Protein AF-A0A2T4H1S3-F1 (afdb_monomer)

Mean predicted aligned error: 20.04 Å

Sequence (938 aa):
MVAENYDAVLKGKYPGKAHAKRVVDLIRKDVPDANGIIYLESQLTRMMEDSDEPEAFRQRRYFYYLTGCNLPDCHYIYDIQSSKSILFIPPINPDDVIWSGLPVSIDEALSQYEVDEVKLTTELNATLAHLGAENPKSSAFAIANQVSDHVSFIEFGNKNFDVLKNAIEVSRVVKDEYEIAMLRKANYISGIGHRAVFAKAKAAKNEQELEAAFYERCVAHGCKKMSYDPIAAAGRAAATLHYVGNDAPTEGKLNLLMDAGCEYNNYAADITRTFPLSGKFTKESRHIYETVLKMQKACIDVLKEGVLWDDVHVLAHQIAIDGLLEAGILKGDKDEILKARTSAAFLPHGLGHYLGMDTHDTGGNPNFADKDKLFRYLRVRGKLPAGSVVTVEPGIYFCKFIIDPYLEDPAHSKFINKDVLDKYWDVGGVRIEDNILVTETGHENLTDVPRELDEMEALQSGFLDPRGTHQVDFVVDDLPTPTSLSPGLSPTLSNDLPAHEIRRVKSSSALSAALSTQEEQPKDSSKWKSALGEAQYFAGGLISHPAESNKHFSIIRHSHALVWYRGPATSVPITILADEPLPPTRTIWMQQKGYSGSVGMSLKALMGTTGTWLNVTPATRASVEHLPEADEREPHPRETHIVRIPAAATDGYFRLVVCAGEDNKKILCGSPVFRIASTSTDVSTVRGSSLSTMPLEMGIKVATTIGSQVAKKYTGVAGVVVEQGAKRLTPTNATIKKVAHTAYHKTGLGAAVSETWKNGKAGRYDPLVADSGLDAPLQIIGTDDGPEAPFPYKFAGKVVRGTGISTREYGIPTANLSEVGDDVKMRMGGVFAAWARVTPTNNTPTEDFDDDWHEAIVTIAPLRSAPPGVVQRNKVCVHILHDFEDTLFFEMRMKVMLMGYLHAASTTLSSEDIVEEHSRDVMTTMASLGREAWGPEN

pLDDT: mean 76.71, std 24.65, range [22.56, 98.94]

InterPro domains:
  IPR000994 Peptidase M24 [PF00557] (182-440)
  IPR007865 Aminopeptidase P, N-terminal [PF05195] (19-135)
  IPR007865 Aminopeptidase P, N-terminal [SM01011] (14-148)
  IPR015865 Riboflavin kinase domain, bacterial/eukaryotic [PF01687] (790-928)
  IPR015865 Riboflavin kinase domain, bacterial/eukaryotic [SM00904] (788-930)
  IPR023465 Riboflavin kinase domain superfamily [G3DSA:2.40.30.30] (774-937)
  IPR023465 Riboflavin kinase domain superfamily [SSF82114] (791-934)
  IPR029149 Creatinase/Aminopeptidase P/Spt16, N-terminal [G3DSA:3.40.350.10] (16-173)
  IPR029149 Creatinase/Aminopeptidase P/Spt16, N-terminal [SSF53092] (13-175)
  IPR036005 Creatinase/aminopeptidase-like [G3DSA:3.90.230.10] (175-465)
  IPR036005 Creatinase/aminopeptidase-like [SSF55920] (176-459)
  IPR052433 Xaa-Pro dipeptidase-like [PTHR43226] (13-460)
  IPR060111 FMNK-like, N-terminal [PF26728] (545-634)
  IPR060111 FMNK-like, N-terminal [PF26728] (636-680)

Radius of gyration: 36.25 Å; Cα contacts (8 Å, |Δi|>4): 1642; chains: 1; bounding box: 94×95×105 Å

Organism: Fusarium culmorum (NCBI:txid5516)

Foldseek 3Di:
DLPPPLVVLVVDAQPLLVLVVLLLVQLCVVVVPAFFKEKAAWAAWDCDPPDPHTDDDDIDPLVCSNKVDRDHPKMKIQGPVVSAIEIADADFDPVVCVPPNTDQDQVNSVVHIPGDGYHHPVCQQVVLLVRLQVPQAHEYEYAPPRDDPVHDNPSHVYYHRDRSVVSSLVSQQFDDPNQVSQQLLQQVQQLQLVLQLLVCLLVDFWQQSSQVSSQVSSVVSPQPFWLDQKAWAFFQRLLPPPHRPRGDTNPPFFKIKIWTTTHGSLFIDTWIAMFGSVLAHDPLLVLQLVLQVVLLVVLQFPFAFQDWLLVSLLSSLLSLLVSCVVLVQWDDDSVLLSVLVLSCLFFQAGQKAWGTSHRRGGDQPAQCVDPPSSRNRRSHGGTRHANTKMKRKTKTALDCVSCVVLCVDPSRVVTGDVVSSVVCSRSNMGIGMFIWGHHNVHIDTSHQHDRDNVQSSCSNVVQANSNSHGDDPDPQDDADDDDDDDDDDDDDDDDDDDDDDDDDDDDPPPPPDDDDDDDDDDDDPDPLVVLVVVLLVLLCVLLPDQWDDDPFKMKGKPDGLEFEDPAQVGWTKIKMWGQDDDAPQKWKKKAFAAPPPPVVVVVCLVVVVCVPIHTQGDPDFDDPVPDDPPDDDDDTDMGMDIGTDHPPDDWHKIKMFMAPHNPSRHGPDIGRIGTYDYLDPDPSNCGRDDPSCVVSSVSVVVSSVVLQVVLVVVVPPVPPDDDPDPDDDDDDDDDDDDDDDDDPDDDPPPPLVVVVCVPDLPDQCVVLLVPQPDPDDQDADDDLLFFDPPPQRKWKFAFADDPCCCCVQQVFDKTWGDPTDLCCLVRVAAKFWKWKFWDDDPPDDPPPDDRDIFIKIWHFAADLPDDDHSDGGTIIIIGGSHCPDPDDRHRTMMMMTGRGGDGGDDSPDDSVVVSNVVSSVVSNSCVHCSRPNNDPVD

Nearest PDB structures (foldseek):
  1a16-assembly1_A  TM=8.548E-01  e=1.823E-32  Escherichia coli
  4pv4-assembly1_B  TM=8.527E-01  e=7.700E-32  Yersinia pestis
  2bwx-assembly1_A  TM=8.540E-01  e=9.393E-32  Escherichia coli
  2bwv-assembly1_A  TM=8.574E-01  e=1.265E-31  Escherichia coli
  2bh3-assembly1_A  TM=8.459E-01  e=1.204E-31  Escherichia coli

Secondary structure (DSSP, 8-state):
---S-HHHHTTSPP-HHHHHHHHHHHHHHHSTT--EEEEEE-PPP-B-TTSSSBP-----HHHHHHH----SS-EEEEETTTTEEEEEE----HHHHHHH-PPPPHHHHHHHSS-SEEEEGGGHHHHHHHHHHHSTT-EEE--TT-S-TT---TT-SEEE-SHHHHHHHHHHHB--HHHHHHHHHHHHHHHHHHHHHHHHGGG-SBSHHHHHHHHHHHHHTT--EESS--EEEEGGGGGSTT-----SB-TT-SEEEEE--EEETTEE---EEEEETTSS--HHHHHHHHHHHHHHHHHHHT-STT-BHHHHHHHHHHHHHHHHHHTTSB-S-HHHHHHTTGGGGTS-S-S--B-SSSSS-S-----TT-SSTTTTT-S--SBPPTTBEEEE--EEE--HHHHHHHHH-HHHHTTB-HHHHTTTGGG-EEE--EEEEE-SSSEEE------SHHHHHHHHHTSEETTTEEPPSS--PPPPP--------------------------SSS-SS-------------HHHHHHHHHHHHHHHHS--SEEE-SSEEEEE-S-SEEE-BTBT-EEEEEEEESSPPPTT-EEEEEE--TTHHHHHHHHHHTT--TTPEE---SSPPPGGGS-TT----SS-EEEEEEE--TT--SEEEEEEEEESSSS-EEEEEPPPEEEE-S---GGGGTT--TTTHHHHHHHHHHHHHHHHHHHHHTTSS-SS-SS---------------------SSTTTTHHHHHTTTTTTTTTHHHHTT----SPPPPPSBTTBPPTT-SEEEEEEEE---SHIIIII----EEEES--HHHHHH--EEEEEEEEEEP-TTS-SSS---S-EEEEEEEE--TTSPP-SSPPPEEEEEESS--TT---TT-EEEEEEEEEEEPPPSS--HHHHHHHHHHHHHHHHHHHTSGGGSTT-

Structure (mmCIF, N/CA/C/O backbone):
data_AF-A0A2T4H1S3-F1
#
_entry.id   AF-A0A2T4H1S3-F1
#
loop_
_atom_site.group_PDB
_atom_site.id
_atom_site.type_symbol
_atom_site.label_atom_id
_atom_site.label_alt_id
_atom_site.label_comp_id
_atom_site.label_asym_id
_atom_site.label_entity_id
_atom_site.label_seq_id
_atom_site.pdbx_PDB_ins_code
_atom_site.Cartn_x
_atom_site.Cartn_y
_atom_site.Cartn_z
_atom_site.occupancy
_atom_site.B_iso_or_equiv
_atom_site.auth_seq_id
_atom_site.auth_comp_id
_atom_site.auth_asym_id
_atom_site.auth_atom_id
_atom_site.pdbx_PDB_model_num
ATOM 1 N N . MET A 1 1 ? -4.146 15.989 2.911 1.00 28.88 1 MET A N 1
ATOM 2 C CA . MET A 1 1 ? -4.318 15.904 1.442 1.00 28.88 1 MET A CA 1
ATOM 3 C C . MET A 1 1 ? -3.165 15.084 0.887 1.00 28.88 1 MET A C 1
ATOM 5 O O . MET A 1 1 ? -2.072 15.622 0.831 1.00 28.88 1 MET A O 1
ATOM 9 N N . VAL A 1 2 ? -3.385 13.827 0.489 1.00 33.44 2 VAL A N 1
ATOM 10 C CA . VAL A 1 2 ? -2.361 13.017 -0.200 1.00 33.44 2 VAL A CA 1
ATOM 11 C C . VAL A 1 2 ? -2.812 12.784 -1.639 1.00 33.44 2 VAL A C 1
ATOM 13 O O . VAL A 1 2 ? -3.416 11.780 -1.998 1.00 33.44 2 VAL A O 1
ATOM 16 N N . ALA A 1 3 ? -2.550 13.792 -2.462 1.00 38.19 3 ALA A N 1
ATOM 17 C CA . ALA A 1 3 ? -2.642 13.721 -3.914 1.00 38.19 3 ALA A CA 1
ATOM 18 C C . ALA A 1 3 ? -1.569 14.643 -4.507 1.00 38.19 3 ALA A C 1
ATOM 20 O O . ALA A 1 3 ? -1.854 15.506 -5.337 1.00 38.19 3 ALA A O 1
ATOM 21 N N . GLU A 1 4 ? -0.322 14.468 -4.054 1.00 52.72 4 GLU A N 1
ATOM 22 C CA . GLU A 1 4 ? 0.869 15.094 -4.641 1.00 52.72 4 GLU A CA 1
ATOM 23 C C . GLU A 1 4 ? 1.167 14.477 -6.014 1.00 52.72 4 GLU A C 1
ATOM 25 O O . GLU A 1 4 ? 2.145 13.770 -6.212 1.00 52.72 4 GLU A O 1
ATOM 30 N N . ASN A 1 5 ? 0.247 14.699 -6.955 1.00 71.88 5 ASN A N 1
ATOM 31 C CA . ASN A 1 5 ? 0.373 14.485 -8.394 1.00 71.88 5 ASN A CA 1
ATOM 32 C C . ASN A 1 5 ? 1.155 13.225 -8.825 1.00 71.88 5 ASN A C 1
ATOM 34 O O . ASN A 1 5 ? 1.922 13.278 -9.789 1.00 71.88 5 ASN A O 1
ATOM 38 N N . TYR A 1 6 ? 0.929 12.081 -8.164 1.00 88.19 6 TYR A N 1
ATOM 39 C CA . TYR A 1 6 ? 1.555 10.807 -8.541 1.00 88.19 6 TYR A CA 1
ATOM 40 C C . TYR A 1 6 ? 1.287 10.487 -10.022 1.00 88.19 6 TYR A C 1
ATOM 42 O O . TYR A 1 6 ? 2.173 10.026 -10.729 1.00 88.19 6 TYR A O 1
ATOM 50 N N . ASP A 1 7 ? 0.117 10.865 -10.551 1.00 87.75 7 ASP A N 1
ATOM 51 C CA . ASP A 1 7 ? -0.244 10.684 -11.960 1.00 87.75 7 ASP A CA 1
ATOM 52 C C . ASP A 1 7 ? 0.601 11.534 -12.930 1.00 87.75 7 ASP A C 1
ATOM 54 O O . ASP A 1 7 ? 0.488 11.349 -14.141 1.00 87.75 7 ASP A O 1
ATOM 58 N N . ALA A 1 8 ? 1.403 12.501 -12.475 1.00 89.62 8 ALA A N 1
ATOM 59 C CA . ALA A 1 8 ? 2.411 13.164 -13.306 1.00 89.62 8 ALA A CA 1
ATOM 60 C C . ALA A 1 8 ? 3.742 12.405 -13.309 1.00 89.62 8 ALA A C 1
ATOM 62 O O . ALA A 1 8 ? 4.305 12.222 -14.385 1.00 89.62 8 ALA A O 1
ATOM 63 N N . VAL A 1 9 ? 4.197 11.921 -12.149 1.00 92.50 9 VAL A N 1
ATOM 64 C CA . VAL A 1 9 ? 5.419 11.105 -12.028 1.00 92.50 9 VAL A CA 1
ATOM 65 C C . VAL A 1 9 ? 5.259 9.791 -12.801 1.00 92.50 9 VAL A C 1
ATOM 67 O O . VAL A 1 9 ? 6.075 9.468 -13.659 1.00 92.50 9 VAL A O 1
ATOM 70 N N . LEU A 1 10 ? 4.127 9.106 -12.614 1.00 93.62 10 LEU A N 1
ATOM 71 C CA . LEU A 1 10 ? 3.786 7.826 -13.250 1.00 93.62 10 LEU A CA 1
ATOM 72 C C . LEU A 1 10 ? 3.482 7.915 -14.762 1.00 93.62 10 LEU A C 1
ATOM 74 O O . LEU A 1 10 ? 3.119 6.913 -15.374 1.00 93.62 10 LEU A O 1
ATOM 78 N N . LYS A 1 11 ? 3.602 9.100 -15.381 1.00 91.25 11 LYS A N 1
ATOM 79 C CA . LYS A 1 11 ? 3.650 9.249 -16.852 1.00 91.25 11 LYS A CA 1
ATOM 80 C C . LYS A 1 11 ? 5.065 9.093 -17.413 1.00 91.25 11 LYS A C 1
ATOM 82 O O . LYS A 1 11 ? 5.210 8.961 -18.627 1.00 91.25 11 LYS A O 1
ATOM 87 N N . GLY A 1 12 ? 6.089 9.173 -16.563 1.00 91.06 12 GLY A N 1
ATOM 88 C CA . GLY A 1 12 ? 7.456 8.817 -16.920 1.00 91.06 12 GLY A CA 1
ATOM 89 C C . GLY A 1 12 ? 7.616 7.306 -17.097 1.00 91.06 12 GLY A C 1
ATOM 90 O O . GLY A 1 12 ? 6.721 6.528 -16.772 1.00 91.06 12 GLY A O 1
ATOM 91 N N . LYS A 1 13 ? 8.778 6.889 -17.602 1.00 91.75 13 LYS A N 1
ATOM 92 C CA . LYS A 1 13 ? 9.193 5.484 -17.534 1.00 91.75 13 LYS A CA 1
ATOM 93 C C . LYS A 1 13 ? 9.640 5.140 -16.112 1.00 91.75 13 LYS A C 1
ATOM 95 O O . LYS A 1 13 ? 10.114 6.010 -15.385 1.00 91.75 13 LYS A O 1
ATOM 100 N N . TYR A 1 14 ? 9.541 3.862 -15.759 1.00 97.19 14 TYR A N 1
ATOM 101 C CA . TYR A 1 14 ? 10.142 3.328 -14.539 1.00 97.19 14 TYR A CA 1
ATOM 102 C C . TYR A 1 14 ? 11.680 3.492 -14.584 1.00 97.19 14 TYR A C 1
ATOM 104 O O . TYR A 1 14 ? 12.270 3.090 -15.590 1.00 97.19 14 TYR A O 1
ATOM 112 N N . PRO A 1 15 ? 12.337 4.044 -13.543 1.00 97.00 15 PRO A N 1
ATOM 113 C CA . PRO A 1 15 ? 13.746 4.470 -13.582 1.00 97.00 15 PRO A CA 1
ATOM 114 C C . PRO A 1 15 ? 14.763 3.319 -13.383 1.00 97.00 15 PRO A C 1
ATOM 116 O O . PRO A 1 15 ? 15.706 3.407 -12.586 1.00 97.00 15 PRO A O 1
ATOM 119 N N . GLY A 1 16 ? 14.588 2.217 -14.118 1.00 96.88 16 GLY A N 1
ATOM 120 C CA . GLY A 1 16 ? 15.385 0.990 -13.991 1.00 96.88 16 GLY A CA 1
ATOM 121 C C . GLY A 1 16 ? 16.896 1.188 -14.180 1.00 96.88 16 GLY A C 1
ATOM 122 O O . GLY A 1 16 ? 17.693 0.549 -13.485 1.00 96.88 16 GLY A O 1
ATOM 123 N N . LYS A 1 17 ? 17.330 2.131 -15.030 1.00 96.31 17 LYS A N 1
ATOM 124 C CA . LYS A 1 17 ? 18.763 2.436 -15.201 1.00 96.31 17 LYS A CA 1
ATOM 125 C C . LYS A 1 17 ? 19.345 3.172 -13.999 1.00 96.31 17 LYS A C 1
ATOM 127 O O . LYS A 1 17 ? 20.486 2.907 -13.612 1.00 96.31 17 LYS A O 1
ATOM 132 N N . ALA A 1 18 ? 18.574 4.068 -13.380 1.00 97.62 18 ALA A N 1
ATOM 133 C CA . ALA A 1 18 ? 18.988 4.724 -12.142 1.00 97.62 18 ALA A CA 1
ATOM 134 C C . ALA A 1 18 ? 19.118 3.697 -11.005 1.00 97.62 18 ALA A C 1
ATOM 136 O O . ALA A 1 18 ? 20.111 3.713 -10.276 1.00 97.62 18 ALA A O 1
ATOM 137 N N . HIS A 1 19 ? 18.176 2.753 -10.918 1.00 98.50 19 HIS A N 1
ATOM 138 C CA . HIS A 1 19 ? 18.209 1.648 -9.958 1.00 98.50 19 HIS A CA 1
ATOM 139 C C . HIS A 1 19 ? 19.452 0.765 -10.157 1.00 98.50 19 HIS A C 1
ATOM 141 O O . HIS A 1 19 ? 20.182 0.500 -9.200 1.00 98.50 19 HIS A O 1
ATOM 147 N N . ALA A 1 20 ? 19.756 0.378 -11.401 1.00 98.31 20 ALA A N 1
ATOM 148 C CA . ALA A 1 20 ? 20.939 -0.423 -11.722 1.00 98.31 20 ALA A CA 1
ATOM 149 C C . ALA A 1 20 ? 22.241 0.286 -11.315 1.00 98.31 20 ALA A C 1
ATOM 151 O O . ALA A 1 20 ? 23.130 -0.341 -10.737 1.00 98.31 20 ALA A O 1
ATOM 152 N N . LYS A 1 21 ? 22.329 1.607 -11.516 1.00 97.75 21 LYS A N 1
ATOM 153 C CA . LYS A 1 21 ? 23.465 2.407 -11.044 1.00 97.75 21 LYS A CA 1
ATOM 154 C C . LYS A 1 21 ? 23.591 2.406 -9.513 1.00 97.75 21 LYS A C 1
ATOM 156 O O . LYS A 1 21 ? 24.688 2.148 -9.020 1.00 97.75 21 LYS A O 1
ATOM 161 N N . ARG A 1 22 ? 22.496 2.619 -8.763 1.00 98.06 22 ARG A N 1
ATOM 162 C CA . ARG A 1 22 ? 22.504 2.545 -7.282 1.00 98.06 22 ARG A CA 1
ATOM 163 C C . ARG A 1 22 ? 23.015 1.185 -6.790 1.00 98.06 22 ARG A C 1
ATOM 165 O O . ARG A 1 22 ? 23.820 1.125 -5.863 1.00 98.06 22 ARG A O 1
ATOM 172 N N . VAL A 1 23 ? 22.603 0.104 -7.452 1.00 98.56 23 VAL A N 1
ATOM 173 C CA . VAL A 1 23 ? 23.039 -1.266 -7.140 1.00 98.56 23 VAL A CA 1
ATOM 174 C C . VAL A 1 23 ? 24.521 -1.485 -7.457 1.00 98.56 23 VAL A C 1
ATOM 176 O O . VAL A 1 23 ? 25.226 -2.052 -6.627 1.00 98.56 23 VAL A O 1
ATOM 179 N N . VAL A 1 24 ? 25.035 -0.987 -8.586 1.00 98.44 24 VAL A N 1
ATOM 180 C CA . VAL A 1 24 ? 26.480 -1.023 -8.894 1.00 98.44 24 VAL A CA 1
ATOM 181 C C . VAL A 1 24 ? 27.302 -0.274 -7.841 1.00 98.44 24 VAL A C 1
ATOM 183 O O . VAL A 1 24 ? 28.328 -0.784 -7.391 1.00 98.44 24 VAL A O 1
ATOM 186 N N . ASP A 1 25 ? 26.851 0.906 -7.414 1.00 97.81 25 ASP A N 1
ATOM 187 C CA . ASP A 1 25 ? 27.545 1.704 -6.396 1.00 97.81 25 ASP A CA 1
ATOM 188 C C . ASP A 1 25 ? 27.516 1.032 -5.004 1.00 97.81 25 ASP A C 1
ATOM 190 O O . ASP A 1 25 ? 28.414 1.257 -4.190 1.00 97.81 25 ASP A O 1
ATOM 194 N N . LEU A 1 26 ? 26.536 0.159 -4.737 1.00 97.88 26 LEU A N 1
ATOM 195 C CA . LEU A 1 26 ? 26.507 -0.714 -3.558 1.00 97.88 26 LEU A CA 1
ATOM 196 C C . LEU A 1 26 ? 27.428 -1.933 -3.707 1.00 97.88 26 LEU A C 1
ATOM 198 O O . LEU A 1 26 ? 28.209 -2.190 -2.795 1.00 97.88 26 LEU A O 1
ATOM 202 N N . ILE A 1 27 ? 27.425 -2.621 -4.856 1.00 98.12 27 ILE A N 1
ATOM 203 C CA . ILE A 1 27 ? 28.363 -3.727 -5.147 1.00 98.12 27 ILE A CA 1
ATOM 204 C C . ILE A 1 27 ? 29.816 -3.255 -4.993 1.00 98.12 27 ILE A C 1
ATOM 206 O O . ILE A 1 27 ? 30.642 -3.974 -4.435 1.00 98.12 27 ILE A O 1
ATOM 210 N N . ARG A 1 28 ? 30.127 -2.023 -5.415 1.00 97.75 28 ARG A N 1
ATOM 211 C CA . ARG A 1 28 ? 31.462 -1.413 -5.281 1.00 97.75 28 ARG A CA 1
ATOM 212 C C . ARG A 1 28 ? 31.916 -1.146 -3.843 1.00 97.75 28 ARG A C 1
ATOM 214 O O . ARG A 1 28 ? 33.089 -0.844 -3.642 1.00 97.75 28 ARG A O 1
ATOM 221 N N . LYS A 1 29 ? 31.045 -1.274 -2.838 1.00 96.62 29 LYS A N 1
ATOM 222 C CA . LYS A 1 29 ? 31.457 -1.224 -1.423 1.00 96.62 29 LYS A CA 1
ATOM 223 C C . LYS A 1 29 ? 32.130 -2.527 -0.987 1.00 96.62 29 LYS A C 1
ATOM 225 O O . LYS A 1 29 ? 33.112 -2.473 -0.253 1.00 96.62 29 LYS A O 1
ATOM 230 N N . ASP A 1 30 ? 31.643 -3.660 -1.494 1.00 94.69 30 ASP A N 1
ATOM 231 C CA . ASP A 1 30 ? 32.165 -4.998 -1.186 1.00 94.69 30 ASP A CA 1
ATOM 232 C C . ASP A 1 30 ? 33.219 -5.461 -2.213 1.00 94.69 30 ASP A C 1
ATOM 234 O O . ASP A 1 30 ? 34.149 -6.196 -1.881 1.00 94.69 30 ASP A O 1
ATOM 238 N N . VAL A 1 31 ? 33.099 -5.007 -3.466 1.00 95.94 31 VAL A N 1
ATOM 239 C CA . VAL A 1 31 ? 33.986 -5.337 -4.594 1.00 95.94 31 VAL A CA 1
ATOM 240 C C . VAL A 1 31 ? 34.417 -4.037 -5.300 1.00 95.94 31 VAL A C 1
ATOM 242 O O . VAL A 1 31 ? 33.818 -3.668 -6.310 1.00 95.94 31 VAL A O 1
ATOM 245 N N . PRO A 1 32 ? 35.439 -3.309 -4.804 1.00 94.06 32 PRO A N 1
ATOM 246 C CA . PRO A 1 32 ? 35.788 -1.966 -5.294 1.00 94.06 32 PRO A CA 1
ATOM 247 C C . PRO A 1 32 ? 36.006 -1.853 -6.809 1.00 94.06 32 PRO A C 1
ATOM 249 O O . PRO A 1 32 ? 35.516 -0.915 -7.436 1.00 94.06 32 PRO A O 1
ATOM 252 N N . ASP A 1 33 ? 36.661 -2.847 -7.412 1.00 91.31 33 ASP A N 1
ATOM 253 C CA . ASP A 1 33 ? 36.946 -2.898 -8.852 1.00 91.31 33 ASP A CA 1
ATOM 254 C C . ASP A 1 33 ? 35.814 -3.545 -9.685 1.00 91.31 33 ASP A C 1
ATOM 256 O O . ASP A 1 33 ? 36.051 -4.001 -10.808 1.00 91.31 33 ASP A O 1
ATOM 260 N N . ALA A 1 34 ? 34.584 -3.620 -9.149 1.00 94.12 34 ALA A N 1
ATOM 261 C CA . ALA A 1 34 ? 33.452 -4.288 -9.795 1.00 94.12 34 ALA A CA 1
ATOM 262 C C . ALA A 1 34 ? 33.205 -3.780 -11.222 1.00 94.12 34 ALA A C 1
ATOM 264 O O . ALA A 1 34 ? 32.932 -2.597 -11.471 1.00 94.12 34 ALA A O 1
ATOM 265 N N . ASN A 1 35 ? 33.298 -4.732 -12.149 1.00 94.62 35 ASN A N 1
ATOM 266 C CA . ASN A 1 35 ? 33.212 -4.551 -13.586 1.00 94.62 35 ASN A CA 1
ATOM 267 C C . ASN A 1 35 ? 32.661 -5.842 -14.234 1.00 94.62 35 ASN A C 1
ATOM 269 O O . ASN A 1 35 ? 32.732 -6.922 -13.641 1.00 94.62 35 ASN A O 1
ATOM 273 N N . GLY A 1 36 ? 32.117 -5.727 -15.442 1.00 96.50 36 GLY A N 1
ATOM 274 C CA . GLY A 1 36 ? 31.410 -6.784 -16.159 1.00 96.50 36 GLY A CA 1
ATOM 275 C C . GLY A 1 36 ? 29.916 -6.502 -16.202 1.00 96.50 36 GLY A C 1
ATOM 276 O O . GLY A 1 36 ? 29.512 -5.375 -16.480 1.00 96.50 36 GLY A O 1
ATOM 277 N N . ILE A 1 37 ? 29.097 -7.514 -15.932 1.00 98.31 37 ILE A N 1
ATOM 278 C CA . ILE A 1 37 ? 27.641 -7.412 -16.073 1.00 98.31 37 ILE A CA 1
ATOM 279 C C . ILE A 1 37 ? 26.905 -7.727 -14.776 1.00 98.31 37 ILE A C 1
ATOM 281 O O . ILE A 1 37 ? 27.311 -8.605 -14.019 1.00 98.31 37 ILE A O 1
ATOM 285 N N . ILE A 1 38 ? 25.772 -7.066 -14.566 1.00 98.69 38 ILE A N 1
ATOM 286 C CA . ILE A 1 38 ? 24.677 -7.590 -13.748 1.00 98.69 38 ILE A CA 1
ATOM 287 C C . ILE A 1 38 ? 23.763 -8.399 -14.671 1.00 98.69 38 ILE A C 1
ATOM 289 O O . ILE A 1 38 ? 23.386 -7.911 -15.735 1.00 98.69 38 ILE A O 1
ATOM 293 N N . TYR A 1 39 ? 23.392 -9.606 -14.253 1.00 98.69 39 TYR A N 1
ATOM 294 C CA . TYR A 1 39 ? 22.448 -10.482 -14.938 1.00 98.69 39 TYR A CA 1
ATOM 295 C C . TYR A 1 39 ? 21.299 -10.881 -14.007 1.00 98.69 39 TYR A C 1
ATOM 297 O O . TYR A 1 39 ? 21.529 -11.291 -12.866 1.00 98.69 39 TYR A O 1
ATOM 305 N N . LEU A 1 40 ? 20.064 -10.797 -14.505 1.00 98.69 40 LEU A N 1
ATOM 306 C CA . LEU A 1 40 ? 18.855 -11.234 -13.802 1.00 98.69 40 LEU A CA 1
ATOM 307 C C . LEU A 1 40 ? 17.871 -11.920 -14.754 1.00 98.69 40 LEU A C 1
ATOM 309 O O . LEU A 1 40 ? 17.752 -11.558 -15.923 1.00 98.69 40 LEU A O 1
ATOM 313 N N . GLU A 1 41 ? 17.098 -12.853 -14.209 1.00 98.00 41 GLU A N 1
ATOM 314 C CA . GLU A 1 41 ? 15.977 -13.507 -14.888 1.00 98.00 41 GLU A CA 1
ATOM 315 C C . GLU A 1 41 ? 14.661 -13.048 -14.272 1.00 98.00 41 GLU A C 1
ATOM 317 O O . GLU A 1 41 ? 14.555 -12.911 -13.046 1.00 98.00 41 GLU A O 1
ATOM 322 N N . SER A 1 42 ? 13.657 -12.845 -15.119 1.00 98.25 42 SER A N 1
ATOM 323 C CA . SER A 1 42 ? 12.265 -12.684 -14.699 1.00 98.25 42 SER A CA 1
ATOM 324 C C . SER A 1 42 ? 11.722 -13.974 -14.070 1.00 98.25 42 SER A C 1
ATOM 326 O O . SER A 1 42 ? 12.400 -15.003 -13.995 1.00 98.25 42 SER A O 1
ATOM 328 N N . GLN A 1 43 ? 10.486 -13.929 -13.582 1.00 97.06 43 GLN A N 1
ATOM 329 C CA . GLN A 1 43 ? 9.769 -15.146 -13.249 1.00 97.06 43 GLN A CA 1
ATOM 330 C C . GLN A 1 43 ? 9.405 -15.888 -14.538 1.00 97.06 43 GLN A C 1
ATOM 332 O O . GLN A 1 43 ? 8.739 -15.336 -15.411 1.00 97.06 43 GLN A O 1
ATOM 337 N N . LEU A 1 44 ? 9.833 -17.145 -14.632 1.00 94.69 44 LEU A N 1
ATOM 338 C CA . LEU A 1 44 ? 9.459 -18.023 -15.735 1.00 94.69 44 LEU A CA 1
ATOM 339 C C . LEU A 1 44 ? 7.980 -18.412 -15.636 1.00 94.69 44 LEU A C 1
ATOM 341 O O . LEU A 1 44 ? 7.447 -18.539 -14.525 1.00 94.69 44 LEU A O 1
ATOM 345 N N . THR A 1 45 ? 7.335 -18.644 -16.776 1.00 93.62 45 THR A N 1
ATOM 346 C CA . THR A 1 45 ? 6.008 -19.267 -16.819 1.00 93.62 45 THR A CA 1
ATOM 347 C C . THR A 1 45 ? 6.110 -20.699 -16.294 1.00 93.62 45 THR A C 1
ATOM 349 O O . THR A 1 45 ? 7.016 -21.455 -16.647 1.00 93.62 45 THR A O 1
ATOM 352 N N . ARG A 1 46 ? 5.183 -21.077 -15.415 1.00 93.81 46 ARG A N 1
ATOM 353 C CA . ARG A 1 46 ? 5.080 -22.417 -14.826 1.00 93.81 46 ARG A CA 1
ATOM 354 C C . ARG A 1 46 ? 3.638 -22.866 -14.978 1.00 93.81 46 ARG A C 1
ATOM 356 O O . ARG A 1 46 ? 2.746 -22.049 -14.778 1.00 93.81 46 ARG A O 1
ATOM 363 N N . MET A 1 47 ? 3.418 -24.124 -15.336 1.00 93.81 47 MET A N 1
ATOM 364 C CA . MET A 1 47 ? 2.080 -24.720 -15.354 1.00 93.81 47 MET A CA 1
ATOM 365 C C . MET A 1 47 ? 1.779 -25.332 -13.989 1.00 93.81 47 MET A C 1
ATOM 367 O O . MET A 1 47 ? 2.707 -25.764 -13.298 1.00 93.81 47 MET A O 1
ATOM 371 N N . MET A 1 48 ? 0.505 -25.379 -13.604 1.00 94.88 48 MET A N 1
ATOM 372 C CA . MET A 1 48 ? 0.088 -26.172 -12.447 1.00 94.88 48 MET A CA 1
ATOM 373 C C . MET A 1 48 ? 0.399 -27.658 -12.691 1.00 94.88 48 MET A C 1
ATOM 375 O O . MET A 1 48 ? 0.241 -28.146 -13.804 1.00 94.88 48 MET A O 1
ATOM 379 N N . GLU A 1 49 ? 0.841 -28.380 -11.656 1.00 94.44 49 GLU A N 1
ATOM 380 C CA . GLU A 1 49 ? 1.443 -29.724 -11.782 1.00 94.44 49 GLU A CA 1
ATOM 381 C C . GLU A 1 49 ? 0.594 -30.730 -12.588 1.00 94.44 49 GLU A C 1
ATOM 383 O O . GLU A 1 49 ? 1.135 -31.461 -13.416 1.00 94.44 49 GLU A O 1
ATOM 388 N N . ASP A 1 50 ? -0.730 -30.702 -12.401 1.00 94.62 50 ASP A N 1
ATOM 389 C CA . ASP A 1 50 ? -1.700 -31.606 -13.037 1.00 94.62 50 ASP A CA 1
ATOM 390 C C . ASP A 1 50 ? -2.590 -30.920 -14.109 1.00 94.62 50 ASP A C 1
ATOM 392 O O . ASP A 1 50 ? -3.669 -31.424 -14.435 1.00 94.62 50 ASP A O 1
ATOM 396 N N . SER A 1 51 ? -2.201 -29.754 -14.649 1.00 94.19 51 SER A N 1
ATOM 397 C CA . SER A 1 51 ? -3.029 -28.971 -15.590 1.00 94.19 51 SER A CA 1
ATOM 398 C C . SER A 1 51 ? -2.212 -28.233 -16.663 1.00 94.19 51 SER A C 1
ATOM 400 O O . SER A 1 51 ? -1.024 -27.969 -16.505 1.00 94.19 51 SER A O 1
ATOM 402 N N . ASP A 1 52 ? -2.860 -27.884 -17.776 1.00 89.56 52 ASP A N 1
ATOM 403 C CA . ASP A 1 52 ? -2.341 -26.995 -18.821 1.00 89.56 52 ASP A CA 1
ATOM 404 C C . ASP A 1 52 ? -2.572 -25.495 -18.525 1.00 89.56 52 ASP A C 1
ATOM 406 O O . ASP A 1 52 ? -2.228 -24.640 -19.341 1.00 89.56 52 ASP A O 1
ATOM 410 N N . GLU A 1 53 ? -3.114 -25.156 -17.351 1.00 91.94 53 GLU A N 1
ATOM 411 C CA . GLU A 1 53 ? -3.273 -23.778 -16.880 1.00 91.94 53 GLU A CA 1
ATOM 412 C C . GLU A 1 53 ? -1.989 -23.255 -16.183 1.00 91.94 53 GLU A C 1
ATOM 414 O O . GLU A 1 53 ? -1.409 -23.950 -15.337 1.00 91.94 53 GLU A O 1
ATOM 419 N N . PRO A 1 54 ? -1.527 -22.025 -16.494 1.00 91.38 54 PRO A N 1
ATOM 420 C CA . PRO A 1 54 ? -0.362 -21.427 -15.846 1.00 91.38 54 PRO A CA 1
ATOM 421 C C . PRO A 1 54 ? -0.614 -21.054 -14.375 1.00 91.38 54 PRO A C 1
ATOM 423 O O . PRO A 1 54 ? -1.664 -20.523 -14.017 1.00 91.38 54 PRO A O 1
ATOM 426 N N . GLU A 1 55 ? 0.404 -21.239 -13.527 1.00 94.62 55 GLU A N 1
ATOM 427 C CA . GLU A 1 55 ? 0.452 -20.705 -12.161 1.00 94.62 55 GLU A CA 1
ATOM 428 C C . GLU A 1 55 ? 0.224 -19.178 -12.157 1.00 94.62 55 GLU A C 1
ATOM 430 O O . GLU A 1 55 ? 0.625 -18.450 -13.072 1.00 94.62 55 GLU A O 1
ATOM 435 N N . ALA A 1 56 ? -0.368 -18.655 -11.078 1.00 91.94 56 ALA A N 1
ATOM 436 C CA . ALA A 1 56 ? -0.673 -17.233 -10.935 1.00 91.94 56 ALA A CA 1
ATOM 437 C C . ALA A 1 56 ? 0.593 -16.343 -10.947 1.00 91.94 56 ALA A C 1
ATOM 439 O O . ALA A 1 56 ? 1.201 -16.067 -9.911 1.00 91.94 56 ALA A O 1
ATOM 440 N N . PHE A 1 57 ? 0.954 -15.814 -12.120 1.00 93.62 57 PHE A N 1
ATOM 441 C CA . PHE A 1 57 ? 2.197 -15.066 -12.348 1.00 93.62 57 PHE A CA 1
ATOM 442 C C . PHE A 1 57 ? 2.427 -13.899 -11.363 1.00 93.62 57 PHE A C 1
ATOM 444 O O . PHE A 1 57 ? 1.661 -12.928 -11.330 1.00 93.62 57 PHE A O 1
ATOM 451 N N . ARG A 1 58 ? 3.524 -13.947 -10.594 1.00 93.62 58 ARG A N 1
ATOM 452 C CA . ARG A 1 58 ? 4.050 -12.836 -9.777 1.00 93.62 58 ARG A CA 1
ATOM 453 C C . ARG A 1 58 ? 5.522 -12.622 -10.134 1.00 93.62 58 ARG A C 1
ATOM 455 O O . ARG A 1 58 ? 6.336 -13.525 -9.974 1.00 93.62 58 ARG A O 1
ATOM 462 N N . GLN A 1 59 ? 5.858 -11.428 -10.622 1.00 97.00 59 GLN A N 1
ATOM 463 C CA . GLN A 1 59 ? 7.201 -11.120 -11.116 1.00 97.00 59 GLN A CA 1
ATOM 464 C C . GLN A 1 59 ? 8.254 -11.122 -9.996 1.00 97.00 59 GLN A C 1
ATOM 466 O O . GLN A 1 59 ? 8.017 -10.584 -8.905 1.00 97.00 59 GLN A O 1
ATOM 471 N N . ARG A 1 60 ? 9.452 -11.643 -10.300 1.00 97.38 60 ARG A N 1
ATOM 472 C CA . ARG A 1 60 ? 10.626 -11.591 -9.417 1.00 97.38 60 ARG A CA 1
ATOM 473 C C . ARG A 1 60 ? 10.998 -10.140 -9.123 1.00 97.38 60 ARG A C 1
ATOM 475 O O . ARG A 1 60 ? 11.325 -9.361 -10.018 1.00 97.38 60 ARG A O 1
ATOM 482 N N . ARG A 1 61 ? 10.991 -9.782 -7.841 1.00 97.50 61 ARG A N 1
ATOM 483 C CA . ARG A 1 61 ? 11.122 -8.390 -7.392 1.00 97.50 61 ARG A CA 1
ATOM 484 C C . ARG A 1 61 ? 12.484 -7.772 -7.696 1.00 97.50 61 ARG A C 1
ATOM 486 O O . ARG A 1 61 ? 12.535 -6.612 -8.078 1.00 97.50 61 ARG A O 1
ATOM 493 N N . TYR A 1 62 ? 13.564 -8.551 -7.629 1.00 98.19 62 TYR A N 1
ATOM 494 C CA . TYR A 1 62 ? 14.898 -8.082 -8.018 1.00 98.19 62 TYR A CA 1
ATOM 495 C C . TYR A 1 62 ? 14.991 -7.749 -9.517 1.00 98.19 62 TYR A C 1
ATOM 497 O O . TYR A 1 62 ? 15.566 -6.727 -9.879 1.00 98.19 62 TYR A O 1
ATOM 505 N N . PHE A 1 63 ? 14.380 -8.570 -10.382 1.00 98.69 63 PHE A N 1
ATOM 506 C CA . PHE A 1 63 ? 14.314 -8.325 -11.827 1.00 98.69 63 PHE A CA 1
ATOM 507 C C . PHE A 1 63 ? 13.468 -7.091 -12.149 1.00 98.69 63 PHE A C 1
ATOM 509 O O . PHE A 1 63 ? 13.927 -6.202 -12.865 1.00 98.69 63 PHE A O 1
ATOM 516 N N . TYR A 1 64 ? 12.261 -6.995 -11.578 1.00 98.50 64 TYR A N 1
ATOM 517 C CA . TYR A 1 64 ? 11.400 -5.828 -11.787 1.00 98.50 64 TYR A CA 1
ATOM 518 C C . TYR A 1 64 ? 12.070 -4.540 -11.295 1.00 98.50 64 TYR A C 1
ATOM 520 O O . TYR A 1 64 ? 12.018 -3.536 -11.997 1.00 98.50 64 TYR A O 1
ATOM 528 N N . TYR A 1 65 ? 12.773 -4.574 -10.155 1.00 98.69 65 TYR A N 1
ATOM 529 C CA . TYR A 1 65 ? 13.459 -3.398 -9.612 1.00 98.69 65 TYR A CA 1
ATOM 530 C C . TYR A 1 65 ? 14.495 -2.801 -10.573 1.00 98.69 65 TYR A C 1
ATOM 532 O O . TYR A 1 65 ? 14.702 -1.596 -10.552 1.00 98.69 65 TYR A O 1
ATOM 540 N N . LEU A 1 66 ? 15.132 -3.596 -11.439 1.00 98.56 66 LEU A N 1
ATOM 541 C CA . LEU A 1 66 ? 16.114 -3.083 -12.406 1.00 98.56 66 LEU A CA 1
ATOM 542 C C . LEU A 1 66 ? 15.551 -2.817 -13.810 1.00 98.56 66 LEU A C 1
ATOM 544 O O . LEU A 1 66 ? 16.292 -2.346 -14.667 1.00 98.56 66 LEU A O 1
ATOM 548 N N . THR A 1 67 ? 14.271 -3.110 -14.065 1.00 98.25 67 THR A N 1
ATOM 549 C CA . THR A 1 67 ? 13.709 -3.110 -15.434 1.00 98.25 67 THR A CA 1
ATOM 550 C C . THR A 1 67 ? 12.341 -2.442 -15.579 1.00 98.25 67 THR A C 1
ATOM 552 O O . THR A 1 67 ? 12.001 -1.978 -16.665 1.00 98.25 67 THR A O 1
ATOM 555 N N . GLY A 1 68 ? 11.513 -2.449 -14.531 1.00 97.44 68 GLY A N 1
ATOM 556 C CA . GLY A 1 68 ? 10.069 -2.201 -14.624 1.00 97.44 68 GLY A CA 1
ATOM 557 C C . GLY A 1 68 ? 9.308 -3.249 -15.455 1.00 97.44 68 GLY A C 1
ATOM 558 O O . GLY A 1 68 ? 8.121 -3.073 -15.729 1.00 97.44 68 GLY A O 1
ATOM 559 N N . CYS A 1 69 ? 9.970 -4.328 -15.889 1.00 98.00 69 CYS A N 1
ATOM 560 C CA . CYS A 1 69 ? 9.409 -5.302 -16.816 1.00 98.00 69 CYS A CA 1
ATOM 561 C C . CYS A 1 69 ? 8.575 -6.352 -16.077 1.00 98.00 69 CYS A C 1
ATOM 563 O O . CYS A 1 69 ? 9.070 -7.097 -15.229 1.00 98.00 69 CYS A O 1
ATOM 565 N N . ASN A 1 70 ? 7.289 -6.430 -16.425 1.00 96.19 70 ASN A N 1
ATOM 566 C CA . ASN A 1 70 ? 6.328 -7.364 -15.834 1.00 96.19 70 ASN A CA 1
ATOM 567 C C . ASN A 1 70 ? 5.959 -8.526 -16.772 1.00 96.19 70 ASN A C 1
ATOM 569 O O . ASN A 1 70 ? 4.902 -9.129 -16.601 1.00 96.19 70 ASN A O 1
ATOM 573 N N . LEU A 1 71 ? 6.794 -8.801 -17.776 1.00 96.38 71 LEU A N 1
ATOM 574 C CA . LEU A 1 71 ? 6.643 -9.946 -18.670 1.00 96.38 71 LEU A CA 1
ATOM 575 C C . LEU A 1 71 ? 7.327 -11.189 -18.065 1.00 96.38 71 LEU A C 1
ATOM 577 O O . LEU A 1 71 ? 8.364 -11.041 -17.403 1.00 96.38 71 LEU A O 1
ATOM 581 N N . PRO A 1 72 ? 6.766 -12.395 -18.266 1.00 96.25 72 PRO A N 1
ATOM 582 C CA . PRO A 1 72 ? 7.439 -13.647 -17.938 1.00 96.25 72 PRO A CA 1
ATOM 583 C C . PRO A 1 72 ? 8.543 -13.970 -18.953 1.00 96.25 72 PRO A C 1
ATOM 585 O O . PRO A 1 72 ? 8.631 -13.342 -20.009 1.00 96.25 72 PRO A O 1
ATOM 588 N N . ASP A 1 73 ? 9.366 -14.972 -18.638 1.00 96.44 73 ASP A N 1
ATOM 589 C CA . ASP A 1 73 ? 10.317 -15.617 -19.566 1.00 96.44 73 ASP A CA 1
ATOM 590 C C . ASP A 1 73 ? 11.324 -14.661 -20.241 1.00 96.44 73 ASP A C 1
ATOM 592 O O . ASP A 1 73 ? 11.884 -14.928 -21.303 1.00 96.44 73 ASP A O 1
ATOM 596 N N . CYS A 1 74 ? 11.564 -13.523 -19.594 1.00 98.44 74 CYS A N 1
ATOM 597 C CA . CYS A 1 74 ? 12.513 -12.487 -19.973 1.00 98.44 74 CYS A CA 1
ATOM 598 C C . CYS A 1 74 ? 13.820 -12.567 -19.163 1.00 98.44 74 CYS A C 1
ATOM 600 O O . CYS A 1 74 ? 13.831 -12.998 -18.004 1.00 98.44 74 CYS A O 1
ATOM 602 N N . HIS A 1 75 ? 14.907 -12.051 -19.739 1.00 98.75 75 HIS A N 1
ATOM 603 C CA . HIS A 1 75 ? 16.222 -11.929 -19.094 1.00 98.75 75 HIS A CA 1
ATOM 604 C C . HIS A 1 75 ? 16.730 -10.488 -19.201 1.00 98.75 75 HIS A C 1
ATOM 606 O O . HIS A 1 75 ? 16.302 -9.738 -20.076 1.00 98.75 75 HIS A O 1
ATOM 612 N N . TYR A 1 76 ? 17.641 -10.082 -18.322 1.00 98.81 76 TYR A N 1
ATOM 613 C CA . TYR A 1 76 ? 18.172 -8.722 -18.276 1.00 98.81 76 TYR A CA 1
ATOM 614 C C . TYR A 1 76 ? 19.682 -8.718 -18.056 1.00 98.81 76 TYR A C 1
ATOM 616 O O . TYR A 1 76 ? 20.187 -9.433 -17.190 1.00 98.81 76 TYR A O 1
ATOM 624 N N . ILE A 1 77 ? 20.381 -7.878 -18.819 1.00 98.69 77 ILE A N 1
ATOM 625 C CA . ILE A 1 77 ? 21.806 -7.583 -18.669 1.00 98.69 77 ILE A CA 1
ATOM 626 C C . ILE A 1 77 ? 21.977 -6.077 -18.458 1.00 98.69 77 ILE A C 1
ATOM 628 O O . ILE A 1 77 ? 21.432 -5.283 -19.222 1.00 98.69 77 ILE A O 1
ATOM 632 N N . TYR A 1 78 ? 22.794 -5.688 -17.481 1.00 98.62 78 TYR A N 1
ATOM 633 C CA . TYR A 1 78 ? 23.320 -4.328 -17.344 1.00 98.62 78 TYR A CA 1
ATOM 634 C C . TYR A 1 78 ? 24.853 -4.365 -17.340 1.00 98.62 78 TYR A C 1
ATOM 636 O O . TYR A 1 78 ? 25.459 -4.930 -16.430 1.00 98.62 78 TYR A O 1
ATOM 644 N N . ASP A 1 79 ? 25.478 -3.766 -18.353 1.00 97.56 79 ASP A N 1
ATOM 645 C CA . ASP A 1 79 ? 26.930 -3.601 -18.469 1.00 97.56 79 ASP A CA 1
ATOM 646 C C . ASP A 1 79 ? 27.397 -2.436 -17.583 1.00 97.56 79 ASP A C 1
ATOM 648 O O . ASP A 1 79 ? 27.013 -1.276 -17.766 1.00 97.56 79 ASP A O 1
ATOM 652 N N . ILE A 1 80 ? 28.255 -2.760 -16.616 1.00 96.81 80 ILE A N 1
ATOM 653 C CA . ILE A 1 80 ? 28.759 -1.848 -15.589 1.00 96.81 80 ILE A CA 1
ATOM 654 C C . ILE A 1 80 ? 29.701 -0.780 -16.176 1.00 96.81 80 ILE A C 1
ATOM 656 O O . ILE A 1 80 ? 29.775 0.331 -15.640 1.00 96.81 80 ILE A O 1
ATOM 660 N N . GLN A 1 81 ? 30.424 -1.090 -17.254 1.00 92.00 81 GLN A N 1
ATOM 661 C CA . GLN A 1 81 ? 31.395 -0.199 -17.887 1.00 92.00 81 GLN A CA 1
ATOM 662 C C . GLN A 1 81 ? 30.707 0.762 -18.848 1.00 92.00 81 GLN A C 1
ATOM 664 O O . GLN A 1 81 ? 30.942 1.968 -18.768 1.00 92.00 81 GLN A O 1
ATOM 669 N N . SER A 1 82 ? 29.863 0.252 -19.749 1.00 94.81 82 SER A N 1
ATOM 670 C CA . SER A 1 82 ? 29.177 1.105 -20.729 1.00 94.81 82 SER A CA 1
ATOM 671 C C . SER A 1 82 ? 27.902 1.757 -20.184 1.00 94.81 82 SER A C 1
ATOM 673 O O . SER A 1 82 ? 27.387 2.686 -20.806 1.00 94.81 82 SER A O 1
ATOM 675 N N . SER A 1 83 ? 27.408 1.319 -19.015 1.00 96.12 83 SER A N 1
ATOM 676 C CA . SER A 1 83 ? 26.112 1.728 -18.440 1.00 96.12 83 SER A CA 1
ATOM 677 C C . SER A 1 83 ? 24.935 1.503 -19.403 1.00 96.12 83 SER A C 1
ATOM 679 O O . SER A 1 83 ? 23.968 2.279 -19.434 1.00 96.12 83 SER A O 1
ATOM 681 N N . LYS A 1 84 ? 25.045 0.441 -20.213 1.00 96.94 84 LYS A N 1
ATOM 682 C CA . LYS A 1 84 ? 24.015 -0.022 -21.142 1.00 96.94 84 LYS A CA 1
ATOM 683 C C . LYS A 1 84 ? 23.238 -1.193 -20.564 1.00 96.94 84 LYS A C 1
ATOM 685 O O . LYS A 1 84 ? 23.776 -2.030 -19.844 1.00 96.94 84 LYS A O 1
ATOM 690 N N . SER A 1 85 ? 21.976 -1.254 -20.946 1.00 98.19 85 SER A N 1
ATOM 691 C CA . SER A 1 85 ? 20.989 -2.217 -20.485 1.00 98.19 85 SER A CA 1
ATOM 692 C C . SER A 1 85 ? 20.343 -2.929 -21.672 1.00 98.19 85 SER A C 1
ATOM 694 O O . SER A 1 85 ? 19.925 -2.281 -22.633 1.00 98.19 85 SER A O 1
ATOM 696 N N . ILE A 1 86 ? 20.273 -4.258 -21.603 1.00 98.69 86 ILE A N 1
ATOM 697 C CA . ILE A 1 86 ? 19.680 -5.119 -22.630 1.00 98.69 86 ILE A CA 1
ATOM 698 C C . ILE A 1 86 ? 18.599 -5.975 -21.971 1.00 98.69 86 ILE A C 1
ATOM 700 O O . ILE A 1 86 ? 18.888 -6.752 -21.057 1.00 98.69 86 ILE A O 1
ATOM 704 N N . LEU A 1 87 ? 17.360 -5.845 -22.442 1.00 98.81 87 LEU A N 1
ATOM 705 C CA . LEU A 1 87 ? 16.251 -6.725 -22.071 1.00 98.81 87 LEU A CA 1
ATOM 706 C C . LEU A 1 87 ? 16.063 -7.786 -23.162 1.00 98.81 87 LEU A C 1
ATOM 708 O O . LEU A 1 87 ? 16.017 -7.472 -24.346 1.00 98.81 87 LEU A O 1
ATOM 712 N N . PHE A 1 88 ? 15.926 -9.043 -22.767 1.00 98.75 88 PHE A N 1
ATOM 713 C CA . PHE A 1 88 ? 15.655 -10.156 -23.669 1.00 98.75 88 PHE A CA 1
ATOM 714 C C . PHE A 1 88 ? 14.214 -10.601 -23.455 1.00 98.75 88 PHE A C 1
ATOM 716 O O . PHE A 1 88 ? 13.865 -10.959 -22.330 1.00 98.75 88 PHE A O 1
ATOM 723 N N . ILE A 1 89 ? 13.401 -10.576 -24.510 1.00 98.31 89 ILE A N 1
ATOM 724 C CA . ILE A 1 89 ? 11.990 -10.989 -24.492 1.00 98.31 89 ILE A CA 1
ATOM 725 C C . ILE A 1 89 ? 11.783 -12.270 -25.322 1.00 98.31 89 ILE A C 1
ATOM 727 O O . ILE A 1 89 ? 12.577 -12.532 -26.233 1.00 98.31 89 ILE A O 1
ATOM 731 N N . PRO A 1 90 ? 10.761 -13.098 -25.038 1.00 96.56 90 PRO A N 1
ATOM 732 C CA . PRO A 1 90 ? 10.475 -14.284 -25.842 1.00 96.56 90 PRO A CA 1
ATOM 733 C C . PRO A 1 90 ? 10.212 -13.955 -27.324 1.00 96.56 90 PRO A C 1
ATOM 735 O O . PRO A 1 90 ? 9.623 -12.914 -27.627 1.00 96.56 90 PRO A O 1
ATOM 738 N N . PRO A 1 91 ? 10.607 -14.829 -28.268 1.00 95.31 91 PRO A N 1
ATOM 739 C CA . PRO A 1 91 ? 10.200 -14.701 -29.663 1.00 95.31 91 PRO A CA 1
ATOM 740 C C . PRO A 1 91 ? 8.682 -14.873 -29.808 1.00 95.31 91 PRO A C 1
ATOM 742 O O . PRO A 1 91 ? 8.072 -15.701 -29.135 1.00 95.31 91 PRO A O 1
ATOM 745 N N . ILE A 1 92 ? 8.070 -14.131 -30.735 1.00 92.25 92 ILE A N 1
ATOM 746 C CA . ILE A 1 92 ? 6.649 -14.298 -31.060 1.00 92.25 92 ILE A CA 1
ATOM 747 C C . ILE A 1 92 ? 6.462 -15.625 -31.805 1.00 92.25 92 ILE A C 1
ATOM 749 O O . ILE A 1 92 ? 6.883 -15.759 -32.955 1.00 92.25 92 ILE A O 1
ATOM 753 N N . ASN A 1 93 ? 5.798 -16.584 -31.164 1.00 89.69 93 ASN A N 1
ATOM 754 C CA . ASN A 1 93 ? 5.324 -17.809 -31.797 1.00 89.69 93 ASN A CA 1
ATOM 755 C C . ASN A 1 93 ? 3.963 -17.551 -32.484 1.00 89.69 93 ASN A C 1
ATOM 757 O O . ASN A 1 93 ? 3.004 -17.212 -31.787 1.00 89.69 93 ASN A O 1
ATOM 761 N N . PRO A 1 94 ? 3.833 -17.709 -33.817 1.00 89.00 94 PRO A N 1
ATOM 762 C CA . PRO A 1 94 ? 2.573 -17.472 -34.526 1.00 89.00 94 PRO A CA 1
ATOM 763 C C . PRO A 1 94 ? 1.397 -18.328 -34.042 1.00 89.00 94 PRO A C 1
ATOM 765 O O . PRO A 1 94 ? 0.259 -17.865 -34.113 1.00 89.00 94 PRO A O 1
ATOM 768 N N . ASP A 1 95 ? 1.659 -19.539 -33.542 1.00 89.12 95 ASP A N 1
ATOM 769 C CA . ASP A 1 95 ? 0.605 -20.430 -33.050 1.00 89.12 95 ASP A CA 1
ATOM 770 C C . ASP A 1 95 ? 0.019 -19.913 -31.724 1.00 89.12 95 ASP A C 1
ATOM 772 O O . ASP A 1 95 ? -1.202 -19.872 -31.563 1.00 89.12 95 ASP A O 1
ATOM 776 N N . ASP A 1 96 ? 0.861 -19.411 -30.813 1.00 86.06 96 ASP A N 1
ATOM 777 C CA . ASP A 1 96 ? 0.432 -18.878 -29.509 1.00 86.06 96 ASP A CA 1
ATOM 778 C C . ASP A 1 96 ? -0.380 -17.580 -29.644 1.00 86.06 96 ASP A C 1
ATOM 780 O O . ASP A 1 96 ? -1.271 -17.318 -28.834 1.00 86.06 96 ASP A O 1
ATOM 784 N N . VAL A 1 97 ? -0.139 -16.790 -30.700 1.00 90.06 97 VAL A N 1
ATOM 785 C CA . VAL A 1 97 ? -0.881 -15.543 -30.989 1.00 90.06 97 VAL A CA 1
ATOM 786 C C . VAL A 1 97 ? -2.386 -15.795 -31.152 1.00 90.06 97 VAL A C 1
ATOM 788 O O . VAL A 1 97 ? -3.194 -14.924 -30.822 1.00 90.06 97 VAL A O 1
ATOM 791 N N . ILE A 1 98 ? -2.776 -16.983 -31.629 1.00 90.38 98 ILE A N 1
ATOM 792 C CA . ILE A 1 98 ? -4.181 -17.380 -31.818 1.00 90.38 98 ILE A CA 1
ATOM 793 C C . ILE A 1 98 ? -4.894 -17.571 -30.468 1.00 90.38 98 ILE A C 1
ATOM 795 O O . ILE A 1 98 ? -6.089 -17.289 -30.366 1.00 90.38 98 ILE A O 1
ATOM 799 N N . TRP A 1 99 ? -4.169 -18.019 -29.440 1.00 87.19 99 TRP A N 1
ATOM 800 C CA . TRP A 1 99 ? -4.718 -18.390 -28.130 1.00 87.19 99 TRP A CA 1
ATOM 801 C C . TRP A 1 99 ? -4.559 -17.284 -27.083 1.00 87.19 99 TRP A C 1
ATOM 803 O O . TRP A 1 99 ? -5.509 -16.959 -26.372 1.00 87.19 99 TRP A O 1
ATOM 813 N N . SER A 1 100 ? -3.370 -16.684 -27.021 1.00 85.25 100 SER A N 1
ATOM 814 C CA . SER A 1 100 ? -2.945 -15.755 -25.965 1.00 85.25 100 SER A CA 1
ATOM 815 C C . SER A 1 100 ? -2.939 -14.286 -26.408 1.00 85.25 100 SER A C 1
ATOM 817 O O . SER A 1 100 ? -2.715 -13.391 -25.592 1.00 85.25 100 SER A O 1
ATOM 819 N N . GLY A 1 101 ? -3.207 -14.020 -27.690 1.00 89.00 101 GLY A N 1
ATOM 820 C CA . GLY A 1 101 ? -3.059 -12.701 -28.302 1.00 89.00 101 GLY A CA 1
ATOM 821 C C . GLY A 1 101 ? -1.608 -12.379 -28.673 1.00 89.00 101 GLY A C 1
ATOM 822 O O . GLY A 1 101 ? -0.692 -13.158 -28.429 1.00 89.00 101 GLY A O 1
ATOM 823 N N . LEU A 1 102 ? -1.396 -11.223 -29.307 1.00 91.94 102 LEU A N 1
ATOM 824 C CA . LEU A 1 102 ? -0.071 -10.801 -29.768 1.00 91.94 102 LEU A CA 1
ATOM 825 C C . LEU A 1 102 ? 0.836 -10.434 -28.570 1.00 91.94 102 LEU A C 1
ATOM 827 O O . LEU A 1 102 ? 0.478 -9.512 -27.831 1.00 91.94 102 LEU A O 1
ATOM 831 N N . PRO A 1 103 ? 1.993 -11.101 -28.373 1.00 92.56 103 PRO A N 1
ATOM 832 C CA . PRO A 1 103 ? 2.964 -10.716 -27.350 1.00 92.56 103 PRO A CA 1
ATOM 833 C C . PRO A 1 103 ? 3.601 -9.354 -27.647 1.00 92.56 103 PRO A C 1
ATOM 835 O O . PRO A 1 103 ? 3.607 -8.892 -28.788 1.00 92.56 103 PRO A O 1
ATOM 838 N N . VAL A 1 104 ? 4.189 -8.738 -26.619 1.00 94.38 104 VAL A N 1
ATOM 839 C CA . VAL A 1 104 ? 4.919 -7.467 -26.745 1.00 94.38 104 VAL A CA 1
ATOM 840 C C . VAL A 1 104 ? 6.082 -7.622 -27.728 1.00 94.38 104 VAL A C 1
ATOM 842 O O . VAL A 1 104 ? 6.915 -8.513 -27.575 1.00 94.38 104 VAL A O 1
ATOM 845 N N . SER A 1 105 ? 6.153 -6.742 -28.724 1.00 95.38 105 SER A N 1
ATOM 846 C CA . SER A 1 105 ? 7.253 -6.688 -29.694 1.00 95.38 105 SER A CA 1
ATOM 847 C C . SER A 1 105 ? 8.489 -5.943 -29.163 1.00 95.38 105 SER A C 1
ATOM 849 O O . SER A 1 105 ? 8.427 -5.223 -28.166 1.00 95.38 105 SER A O 1
ATOM 851 N N . ILE A 1 106 ? 9.624 -6.075 -29.863 1.00 97.38 106 ILE A N 1
ATOM 852 C CA . ILE A 1 106 ? 10.885 -5.371 -29.551 1.00 97.38 106 ILE A CA 1
ATOM 853 C C . ILE A 1 106 ? 10.674 -3.848 -29.467 1.00 97.38 106 ILE A C 1
ATOM 855 O O . ILE A 1 106 ? 11.080 -3.224 -28.486 1.00 97.38 106 ILE A O 1
ATOM 859 N N . ASP A 1 107 ? 9.989 -3.258 -30.452 1.00 96.62 107 ASP A N 1
ATOM 860 C CA . ASP A 1 107 ? 9.723 -1.813 -30.504 1.00 96.62 107 ASP A CA 1
ATOM 861 C C . ASP A 1 107 ? 8.794 -1.357 -29.367 1.00 96.62 107 ASP A C 1
ATOM 863 O O . ASP A 1 107 ? 9.001 -0.301 -28.764 1.00 96.62 107 ASP A O 1
ATOM 867 N N . GLU A 1 108 ? 7.788 -2.165 -29.022 1.00 96.44 108 GLU A N 1
ATOM 868 C CA . GLU A 1 108 ? 6.899 -1.881 -27.895 1.00 96.44 108 GLU A CA 1
ATOM 869 C C . GLU A 1 108 ? 7.643 -1.966 -26.559 1.00 96.44 108 GLU A C 1
ATOM 871 O O . GLU A 1 108 ? 7.503 -1.056 -25.741 1.00 96.44 108 GLU A O 1
ATOM 876 N N . ALA A 1 109 ? 8.483 -2.984 -26.352 1.00 96.88 109 ALA A N 1
ATOM 877 C CA . ALA A 1 109 ? 9.313 -3.119 -25.156 1.00 96.88 109 ALA A CA 1
ATOM 878 C C . ALA A 1 109 ? 10.304 -1.947 -25.011 1.00 96.88 109 ALA A C 1
ATOM 880 O O . ALA A 1 109 ? 10.395 -1.364 -23.928 1.00 96.88 109 ALA A O 1
ATOM 881 N N . LEU A 1 110 ? 10.963 -1.525 -26.100 1.00 96.12 110 LEU A N 1
ATOM 882 C CA . LEU A 1 110 ? 11.795 -0.310 -26.141 1.00 96.12 110 LEU A CA 1
ATOM 883 C C . LEU A 1 110 ? 10.983 0.958 -25.830 1.00 96.12 110 LEU A C 1
ATOM 885 O O . LEU A 1 110 ? 11.476 1.880 -25.173 1.00 96.12 110 LEU A O 1
ATOM 889 N N . SER A 1 111 ? 9.723 1.030 -26.267 1.00 95.25 111 SER A N 1
ATOM 890 C CA . SER A 1 111 ? 8.846 2.168 -25.965 1.00 95.25 111 SER A CA 1
ATOM 891 C C . SER A 1 111 ? 8.384 2.201 -24.502 1.00 95.25 111 SER A C 1
ATOM 893 O O . SER A 1 111 ? 8.238 3.290 -23.949 1.00 95.25 111 SER A O 1
ATOM 895 N N . GLN A 1 112 ? 8.215 1.039 -23.861 1.00 94.94 112 GLN A N 1
ATOM 896 C CA . GLN A 1 112 ? 7.673 0.899 -22.504 1.00 94.94 112 GLN A CA 1
ATOM 897 C C . GLN A 1 112 ? 8.753 0.974 -21.418 1.00 94.94 112 GLN A C 1
ATOM 899 O O . GLN A 1 112 ? 8.616 1.749 -20.471 1.00 94.94 112 GLN A O 1
ATOM 904 N N . TYR A 1 113 ? 9.839 0.212 -21.554 1.00 96.50 113 TYR A N 1
ATOM 905 C CA . TYR A 1 113 ? 10.851 0.047 -20.505 1.00 96.50 113 TYR A CA 1
ATOM 906 C C . TYR A 1 113 ? 12.028 1.011 -20.676 1.00 96.50 113 TYR A C 1
ATOM 908 O O . TYR A 1 113 ? 12.334 1.458 -21.783 1.00 96.50 113 TYR A O 1
ATOM 916 N N . GLU A 1 114 ? 12.689 1.380 -19.579 1.00 95.69 114 GLU A N 1
ATOM 917 C CA . GLU A 1 114 ? 13.913 2.187 -19.626 1.00 95.69 114 GLU A CA 1
ATOM 918 C C . GLU A 1 114 ? 15.122 1.275 -19.880 1.00 95.69 114 GLU A C 1
ATOM 920 O O . GLU A 1 114 ? 15.862 0.935 -18.964 1.00 95.69 114 GLU A O 1
ATOM 925 N N . VAL A 1 115 ? 15.292 0.847 -21.134 1.00 97.25 115 VAL A N 1
ATOM 926 C CA . VAL A 1 115 ? 16.432 0.030 -21.577 1.00 97.25 115 VAL A CA 1
ATOM 927 C C . VAL A 1 115 ? 17.054 0.579 -22.862 1.00 97.25 115 VAL A C 1
ATOM 929 O O . VAL A 1 115 ? 16.393 1.300 -23.610 1.00 97.25 115 VAL A O 1
ATOM 932 N N . ASP A 1 116 ? 18.330 0.272 -23.109 1.00 98.12 116 ASP A N 1
ATOM 933 C CA . ASP A 1 116 ? 19.067 0.757 -24.289 1.00 98.12 116 ASP A CA 1
ATOM 934 C C . ASP A 1 116 ? 18.875 -0.139 -25.519 1.00 98.12 116 ASP A C 1
ATOM 936 O O . ASP A 1 116 ? 18.955 0.340 -26.649 1.00 98.12 116 ASP A O 1
ATOM 940 N N . GLU A 1 117 ? 18.633 -1.432 -25.305 1.00 98.25 117 GLU A N 1
ATOM 941 C CA . GLU A 1 117 ? 18.431 -2.430 -26.354 1.00 98.25 117 GLU A CA 1
ATOM 942 C C . GLU A 1 117 ? 17.408 -3.485 -25.897 1.00 98.25 117 GLU A C 1
ATOM 944 O O . GLU A 1 117 ? 17.329 -3.826 -24.712 1.00 98.25 117 GLU A O 1
ATOM 949 N N . VAL A 1 118 ? 16.630 -4.022 -26.841 1.00 98.62 118 VAL A N 1
ATOM 950 C CA . VAL A 1 118 ? 15.785 -5.204 -26.626 1.00 98.62 118 VAL A CA 1
ATOM 951 C C . VAL A 1 118 ? 16.131 -6.254 -27.678 1.00 98.62 118 VAL A C 1
ATOM 953 O O . VAL A 1 118 ? 16.210 -5.933 -28.863 1.00 98.62 118 VAL A O 1
ATOM 956 N N . LYS A 1 119 ? 16.331 -7.501 -27.242 1.00 98.56 119 LYS A N 1
ATOM 957 C CA . LYS A 1 119 ? 16.660 -8.666 -28.082 1.00 98.56 119 LYS A CA 1
ATOM 958 C C . LYS A 1 119 ? 15.705 -9.826 -27.824 1.00 98.56 119 LYS A C 1
ATOM 960 O O . LYS A 1 119 ? 14.917 -9.788 -26.878 1.00 98.56 119 LYS A O 1
ATOM 965 N N . LEU A 1 120 ? 15.802 -10.883 -28.625 1.00 98.25 120 LEU A N 1
ATOM 966 C CA . LEU A 1 120 ? 15.086 -12.131 -28.364 1.00 98.25 120 LEU A CA 1
ATOM 967 C C . LEU A 1 120 ? 15.878 -13.033 -27.406 1.00 98.25 120 LEU A C 1
ATOM 969 O O . LEU A 1 120 ? 17.108 -13.065 -27.449 1.00 98.25 120 LEU A O 1
ATOM 973 N N . THR A 1 121 ? 15.200 -13.822 -26.567 1.00 97.75 121 THR A N 1
ATOM 974 C CA . THR A 1 121 ? 15.863 -14.777 -25.646 1.00 97.75 121 THR A CA 1
ATOM 975 C C . THR A 1 121 ? 16.783 -15.775 -26.356 1.00 97.75 121 THR A C 1
ATOM 977 O O . THR A 1 121 ? 17.807 -16.174 -25.803 1.00 97.75 121 THR A O 1
ATOM 980 N N . THR A 1 122 ? 16.504 -16.093 -27.623 1.00 97.38 122 THR A N 1
ATOM 981 C CA . THR A 1 122 ? 17.367 -16.899 -28.506 1.00 97.38 122 THR A CA 1
ATOM 982 C C . THR A 1 122 ? 18.774 -16.318 -28.712 1.00 97.38 122 THR A C 1
ATOM 984 O O . THR A 1 122 ? 19.687 -17.049 -29.086 1.00 97.38 122 THR A O 1
ATOM 987 N N . GLU A 1 123 ? 18.973 -15.022 -28.465 1.00 98.31 123 GLU A N 1
ATOM 988 C CA . GLU A 1 123 ? 20.247 -14.307 -28.637 1.00 98.31 123 GLU A CA 1
ATOM 989 C C . GLU A 1 123 ? 21.042 -14.151 -27.327 1.00 98.31 123 GLU A C 1
ATOM 991 O O . GLU A 1 123 ? 22.162 -13.624 -27.338 1.00 98.31 123 GLU A O 1
ATOM 996 N N . LEU A 1 124 ? 20.489 -14.599 -26.191 1.00 98.25 124 LEU A N 1
ATOM 997 C CA . LEU A 1 124 ? 21.047 -14.360 -24.857 1.00 98.25 124 LEU A CA 1
ATOM 998 C C . LEU A 1 124 ? 22.467 -14.914 -24.703 1.00 98.25 124 LEU A C 1
ATOM 1000 O O . LEU A 1 124 ? 23.398 -14.160 -24.428 1.00 98.25 124 LEU A O 1
ATOM 1004 N N . ASN A 1 125 ? 22.652 -16.220 -24.910 1.00 98.12 125 ASN A N 1
ATOM 1005 C CA . ASN A 1 125 ? 23.953 -16.872 -24.720 1.00 98.12 125 ASN A CA 1
ATOM 1006 C C . ASN A 1 125 ? 25.022 -16.353 -25.694 1.00 98.12 125 ASN A C 1
ATOM 1008 O O . ASN A 1 125 ? 26.186 -16.236 -25.318 1.00 98.12 125 ASN A O 1
ATOM 1012 N N . ALA A 1 126 ? 24.635 -15.991 -26.923 1.00 97.88 126 ALA A N 1
ATOM 1013 C CA . ALA A 1 126 ? 25.545 -15.365 -27.881 1.00 97.88 126 ALA A CA 1
ATOM 1014 C C . ALA A 1 126 ? 25.977 -13.962 -27.414 1.00 97.88 126 ALA A C 1
ATOM 1016 O O . ALA A 1 126 ? 27.153 -13.613 -27.511 1.00 97.88 126 ALA A O 1
ATOM 1017 N N . THR A 1 127 ? 25.050 -13.185 -26.843 1.00 98.00 127 THR A N 1
ATOM 1018 C CA . THR A 1 127 ? 25.350 -11.862 -26.273 1.00 98.00 127 THR A CA 1
ATOM 1019 C C . THR A 1 127 ? 26.226 -11.973 -25.018 1.00 98.00 127 THR A C 1
ATOM 1021 O O . THR A 1 127 ? 27.198 -11.231 -24.896 1.00 98.00 127 THR A O 1
ATOM 1024 N N . LEU A 1 128 ? 25.956 -12.932 -24.123 1.00 98.12 128 LEU A N 1
ATOM 1025 C CA . LEU A 1 128 ? 26.792 -13.206 -22.945 1.00 98.12 128 LEU A CA 1
ATOM 1026 C C . LEU A 1 128 ? 28.222 -13.609 -23.332 1.00 98.12 128 LEU A C 1
ATOM 1028 O O . LEU A 1 128 ? 29.176 -13.071 -22.772 1.00 98.12 128 LEU A O 1
ATOM 1032 N N . ALA A 1 129 ? 28.381 -14.507 -24.309 1.00 97.38 129 ALA A N 1
ATOM 1033 C CA . ALA A 1 129 ? 29.695 -14.913 -24.803 1.00 97.38 129 ALA A CA 1
ATOM 1034 C C . ALA A 1 129 ? 30.466 -13.733 -25.420 1.00 97.38 129 ALA A C 1
ATOM 1036 O O . ALA A 1 129 ? 31.650 -13.561 -25.142 1.00 97.38 129 ALA A O 1
ATOM 1037 N N . HIS A 1 130 ? 29.793 -12.881 -26.201 1.00 96.62 130 HIS A N 1
ATOM 1038 C CA . HIS A 1 130 ? 30.404 -11.686 -26.785 1.00 96.62 130 HIS A CA 1
ATOM 1039 C C . HIS A 1 130 ? 30.893 -10.698 -25.713 1.00 96.62 130 HIS A C 1
ATOM 1041 O O . HIS A 1 130 ? 32.064 -10.323 -25.739 1.00 96.62 130 HIS A O 1
ATOM 1047 N N . LEU A 1 131 ? 30.041 -10.340 -24.744 1.00 96.12 131 LEU A N 1
ATOM 1048 C CA . LEU A 1 131 ? 30.385 -9.400 -23.666 1.00 96.12 131 LEU A CA 1
ATOM 1049 C C . LEU A 1 131 ? 31.518 -9.926 -22.766 1.00 96.12 131 LEU A C 1
ATOM 1051 O O . LEU A 1 131 ? 32.403 -9.163 -22.378 1.00 96.12 131 LEU A O 1
ATOM 1055 N N . GLY A 1 132 ? 31.526 -11.229 -22.466 1.00 95.62 132 GLY A N 1
ATOM 1056 C CA . GLY A 1 132 ? 32.627 -11.863 -21.736 1.00 95.62 132 GLY A CA 1
ATOM 1057 C C . GLY A 1 132 ? 33.937 -11.836 -22.531 1.00 95.62 132 GLY A C 1
ATOM 1058 O O . GLY A 1 132 ? 34.970 -11.435 -22.000 1.00 95.62 132 GLY A O 1
ATOM 1059 N N . ALA A 1 133 ? 33.894 -12.162 -23.827 1.00 95.38 133 ALA A N 1
ATOM 1060 C CA . ALA A 1 133 ? 35.074 -12.179 -24.692 1.00 95.38 133 ALA A CA 1
ATOM 1061 C C . ALA A 1 133 ? 35.679 -10.783 -24.948 1.00 95.38 133 ALA A C 1
ATOM 1063 O O . ALA A 1 133 ? 36.896 -10.669 -25.108 1.00 95.38 133 ALA A O 1
ATOM 1064 N N . GLU A 1 134 ? 34.870 -9.716 -24.954 1.00 94.06 134 GLU A N 1
ATOM 1065 C CA . GLU A 1 134 ? 35.367 -8.331 -25.033 1.00 94.06 134 GLU A CA 1
ATOM 1066 C C . GLU A 1 134 ? 36.138 -7.906 -23.774 1.00 94.06 134 GLU A C 1
ATOM 1068 O O . GLU A 1 134 ? 37.073 -7.105 -23.859 1.00 94.06 134 GLU A O 1
ATOM 1073 N N . ASN A 1 135 ? 35.800 -8.465 -22.607 1.00 90.69 135 ASN A N 1
ATOM 1074 C CA . ASN A 1 135 ? 36.538 -8.230 -21.369 1.00 90.69 135 ASN A CA 1
ATOM 1075 C C . ASN A 1 135 ? 36.674 -9.507 -20.512 1.00 90.69 135 ASN A C 1
ATOM 1077 O O . ASN A 1 135 ? 35.995 -9.640 -19.485 1.00 90.69 135 ASN A O 1
ATOM 1081 N N . PRO A 1 136 ? 37.614 -10.415 -20.853 1.00 90.12 136 PRO A N 1
ATOM 1082 C CA . PRO A 1 136 ? 37.722 -11.733 -20.213 1.00 90.12 136 PRO A CA 1
ATOM 1083 C C . PRO A 1 136 ? 38.124 -11.707 -18.734 1.00 90.12 136 PRO A C 1
ATOM 1085 O O . PRO A 1 136 ? 38.099 -12.735 -18.066 1.00 90.12 136 PRO A O 1
ATOM 1088 N N . LYS A 1 137 ? 38.526 -10.548 -18.196 1.00 91.94 137 LYS A N 1
ATOM 1089 C CA . LYS A 1 137 ? 38.820 -10.367 -16.763 1.00 91.94 137 LYS A CA 1
ATOM 1090 C C . LYS A 1 137 ? 37.607 -9.903 -15.954 1.00 91.94 137 LYS A C 1
ATOM 1092 O O . LYS A 1 137 ? 37.741 -9.685 -14.752 1.00 91.94 137 LYS A O 1
ATOM 1097 N N . SER A 1 138 ? 36.464 -9.704 -16.604 1.00 94.94 138 SER A N 1
ATOM 1098 C CA . SER A 1 138 ? 35.277 -9.153 -15.965 1.00 94.94 138 SER A CA 1
ATOM 1099 C C . SER A 1 138 ? 34.421 -10.191 -15.245 1.00 94.94 138 SER A C 1
ATOM 1101 O O . SER A 1 138 ? 34.580 -11.400 -15.435 1.00 94.94 138 SER A O 1
ATOM 1103 N N . SER A 1 139 ? 33.543 -9.706 -14.363 1.00 97.19 139 SER A N 1
ATOM 1104 C CA . SER A 1 139 ? 32.670 -10.544 -13.542 1.00 97.19 139 SER A CA 1
ATOM 1105 C C . SER A 1 139 ? 31.241 -10.576 -14.081 1.00 97.19 139 SER A C 1
ATOM 1107 O O . SER A 1 139 ? 30.661 -9.534 -14.385 1.00 97.19 139 SER A O 1
ATOM 1109 N N . ALA A 1 140 ? 30.636 -11.762 -14.112 1.00 98.00 140 ALA A N 1
ATOM 1110 C CA . ALA A 1 140 ? 29.184 -11.892 -14.166 1.00 98.00 140 ALA A CA 1
ATOM 1111 C C . ALA A 1 140 ? 28.624 -11.873 -12.732 1.00 98.00 140 ALA A C 1
ATOM 1113 O O . ALA A 1 140 ? 28.885 -12.790 -11.946 1.00 98.00 140 ALA A O 1
ATOM 1114 N N . PHE A 1 141 ? 27.874 -10.827 -12.390 1.00 98.56 141 PHE A N 1
ATOM 1115 C CA . PHE A 1 141 ? 27.122 -10.715 -11.143 1.00 98.56 141 PHE A CA 1
ATOM 1116 C C . PHE A 1 141 ? 25.693 -11.213 -11.369 1.00 98.56 141 PHE A C 1
ATOM 1118 O O . PHE A 1 141 ? 24.977 -10.660 -12.199 1.00 98.56 141 PHE A O 1
ATOM 1125 N N . ALA A 1 142 ? 25.262 -12.234 -10.631 1.00 98.31 142 ALA A N 1
ATOM 1126 C CA . ALA A 1 142 ? 23.897 -12.769 -10.700 1.00 98.31 142 ALA A CA 1
ATOM 1127 C C . ALA A 1 142 ? 23.394 -13.151 -9.297 1.00 98.31 142 ALA A C 1
ATOM 1129 O O . ALA A 1 142 ? 24.100 -12.954 -8.311 1.00 98.31 142 ALA A O 1
ATOM 1130 N N . ILE A 1 143 ? 22.172 -13.676 -9.185 1.00 97.88 143 ILE A N 1
ATOM 1131 C CA . ILE A 1 143 ? 21.633 -14.185 -7.914 1.00 97.88 143 ILE A CA 1
ATOM 1132 C C . ILE A 1 143 ? 21.686 -15.715 -7.925 1.00 97.88 143 ILE A C 1
ATOM 1134 O O . ILE A 1 143 ? 21.164 -16.358 -8.839 1.00 97.88 143 ILE A O 1
ATOM 1138 N N . ALA A 1 144 ? 22.307 -16.302 -6.898 1.00 94.00 144 ALA A N 1
ATOM 1139 C CA . ALA A 1 144 ? 22.380 -17.752 -6.734 1.00 94.00 144 ALA A CA 1
ATOM 1140 C C . ALA A 1 144 ? 20.979 -18.395 -6.759 1.00 94.00 144 ALA A C 1
ATOM 1142 O O . ALA A 1 144 ? 20.028 -17.866 -6.182 1.00 94.00 144 ALA A O 1
ATOM 1143 N N . ASN A 1 145 ? 20.858 -19.550 -7.420 1.00 93.19 145 ASN A N 1
ATOM 1144 C CA . ASN A 1 145 ? 19.603 -20.293 -7.615 1.00 93.19 145 ASN A CA 1
ATOM 1145 C C . ASN A 1 145 ? 18.492 -19.526 -8.375 1.00 93.19 145 ASN A C 1
ATOM 1147 O O . ASN A 1 145 ? 17.342 -19.958 -8.369 1.00 93.19 145 ASN A O 1
ATOM 1151 N N . GLN A 1 146 ? 18.812 -18.404 -9.035 1.00 95.44 146 GLN A N 1
ATOM 1152 C CA . GLN A 1 146 ? 17.898 -17.674 -9.932 1.00 95.44 146 GLN A CA 1
ATOM 1153 C C . GLN A 1 146 ? 18.383 -17.625 -11.390 1.00 95.44 146 GLN A C 1
ATOM 1155 O O . GLN A 1 146 ? 17.756 -16.950 -12.204 1.00 95.44 146 GLN A O 1
ATOM 1160 N N . VAL A 1 147 ? 19.469 -18.338 -11.705 1.00 96.00 147 VAL A N 1
ATOM 1161 C CA . VAL A 1 147 ? 20.009 -18.521 -13.058 1.00 96.00 147 VAL A CA 1
ATOM 1162 C C . VAL A 1 147 ? 19.596 -19.898 -13.576 1.00 96.00 147 VAL A C 1
ATOM 1164 O O . VAL A 1 147 ? 19.791 -20.891 -12.876 1.00 96.00 147 VAL A O 1
ATOM 1167 N N . SER A 1 148 ? 19.050 -19.955 -14.786 1.00 95.69 148 SER A N 1
ATOM 1168 C CA . SER A 1 148 ? 18.625 -21.188 -15.453 1.00 95.69 148 SER A CA 1
ATOM 1169 C C . SER A 1 148 ? 19.807 -21.990 -16.018 1.00 95.69 148 SER A C 1
ATOM 1171 O O . SER A 1 148 ? 20.744 -21.417 -16.570 1.00 95.69 148 SER A O 1
ATOM 1173 N N . ASP A 1 149 ? 19.737 -23.326 -15.970 1.00 95.00 149 ASP A N 1
ATOM 1174 C CA . ASP A 1 149 ? 20.839 -24.242 -16.345 1.00 95.00 149 ASP A CA 1
ATOM 1175 C C . ASP A 1 149 ? 21.399 -24.050 -17.768 1.00 95.00 149 ASP A C 1
ATOM 1177 O O . ASP A 1 149 ? 22.549 -24.390 -18.048 1.00 95.00 149 ASP A O 1
ATOM 1181 N N . HIS A 1 150 ? 20.590 -23.517 -18.686 1.00 93.38 150 HIS A N 1
ATOM 1182 C CA . HIS A 1 150 ? 20.980 -23.279 -20.076 1.00 93.38 150 HIS A CA 1
ATOM 1183 C C . HIS A 1 150 ? 21.787 -21.981 -20.280 1.00 93.38 150 HIS A C 1
ATOM 1185 O O . HIS A 1 150 ? 22.224 -21.713 -21.400 1.00 93.38 150 HIS A O 1
ATOM 1191 N N . VAL A 1 151 ? 21.967 -21.161 -19.240 1.00 96.44 151 VAL A N 1
ATOM 1192 C CA . VAL A 1 151 ? 22.618 -19.844 -19.308 1.00 96.44 151 VAL A CA 1
ATOM 1193 C C . VAL A 1 151 ? 24.112 -19.974 -19.016 1.00 96.44 151 VAL A C 1
ATOM 1195 O O . VAL A 1 151 ? 24.521 -20.492 -17.977 1.00 96.44 151 VAL A O 1
ATOM 1198 N N . SER A 1 152 ? 24.953 -19.480 -19.929 1.00 93.88 152 SER A N 1
ATOM 1199 C CA . SER A 1 152 ? 26.406 -19.651 -19.848 1.00 93.88 152 SER A CA 1
ATOM 1200 C C . SER A 1 152 ? 27.164 -18.338 -19.652 1.00 93.88 152 SER A C 1
ATOM 1202 O O . SER A 1 152 ? 27.158 -17.456 -20.506 1.00 93.88 152 SER A O 1
ATOM 1204 N N . PHE A 1 153 ? 27.926 -18.266 -18.559 1.00 96.44 153 PHE A N 1
ATOM 1205 C CA . PHE A 1 153 ? 28.918 -17.213 -18.296 1.00 96.44 153 PHE A CA 1
ATOM 1206 C C . PHE A 1 153 ? 30.359 -17.691 -18.556 1.00 96.44 153 PHE A C 1
ATOM 1208 O O . PHE A 1 153 ? 31.262 -17.342 -17.801 1.00 96.44 153 PHE A O 1
ATOM 1215 N N . ILE A 1 154 ? 30.590 -18.586 -19.524 1.00 94.56 154 ILE A N 1
ATOM 1216 C CA . ILE A 1 154 ? 31.901 -19.248 -19.688 1.00 94.56 154 ILE A CA 1
ATOM 1217 C C . ILE A 1 154 ? 33.049 -18.287 -20.043 1.00 94.56 154 ILE A C 1
ATOM 1219 O O . ILE A 1 154 ? 34.156 -18.484 -19.555 1.00 94.56 154 ILE A O 1
ATOM 1223 N N . GLU A 1 155 ? 32.768 -17.225 -20.803 1.00 96.19 155 GLU A N 1
ATOM 1224 C CA . GLU A 1 155 ? 33.765 -16.229 -21.234 1.00 96.19 155 GLU A CA 1
ATOM 1225 C C . GLU A 1 155 ? 34.070 -15.154 -20.166 1.00 96.19 155 GLU A C 1
ATOM 1227 O O . GLU A 1 155 ? 34.968 -14.334 -20.346 1.00 96.19 155 GLU A O 1
ATOM 1232 N N . PHE A 1 156 ? 33.346 -15.143 -19.038 1.00 96.31 156 PHE A N 1
ATOM 1233 C CA . PHE A 1 156 ? 33.628 -14.247 -17.913 1.00 96.31 156 PHE A CA 1
ATOM 1234 C C . PHE A 1 156 ? 34.653 -14.885 -16.973 1.00 96.31 156 PHE A C 1
ATOM 1236 O O . PHE A 1 156 ? 34.409 -15.951 -16.402 1.00 96.31 156 PHE A O 1
ATOM 1243 N N . GLY A 1 157 ? 35.782 -14.206 -16.755 1.00 93.19 157 GLY A N 1
ATOM 1244 C CA . GLY A 1 157 ? 36.861 -14.684 -15.885 1.00 93.19 157 GLY A CA 1
ATOM 1245 C C . GLY A 1 157 ? 36.481 -14.828 -14.409 1.00 93.19 157 GLY A C 1
ATOM 1246 O O . GLY A 1 157 ? 37.209 -15.477 -13.659 1.00 93.19 157 GLY A O 1
ATOM 1247 N N . ASN A 1 158 ? 35.352 -14.253 -13.983 1.00 95.25 158 ASN A N 1
ATOM 1248 C CA . ASN A 1 158 ? 34.801 -14.428 -12.644 1.00 95.25 158 ASN A CA 1
ATOM 1249 C C . ASN A 1 158 ? 33.261 -14.491 -12.650 1.00 95.25 158 ASN A C 1
ATOM 1251 O O . ASN A 1 158 ? 32.595 -13.900 -13.502 1.00 95.25 158 ASN A O 1
ATOM 1255 N N . LYS A 1 159 ? 32.687 -15.183 -11.661 1.00 96.12 159 LYS A N 1
ATOM 1256 C CA . LYS A 1 159 ? 31.239 -15.315 -11.442 1.00 96.12 159 LYS A CA 1
ATOM 1257 C C . LYS A 1 159 ? 30.973 -15.057 -9.963 1.00 96.12 159 LYS A C 1
ATOM 1259 O O . LYS A 1 159 ? 31.462 -15.810 -9.127 1.00 96.12 159 LYS A O 1
ATOM 1264 N N . ASN A 1 160 ? 30.244 -13.993 -9.639 1.00 96.69 160 ASN A N 1
ATOM 1265 C CA . ASN A 1 160 ? 29.959 -13.604 -8.257 1.00 96.69 160 ASN A CA 1
ATOM 1266 C C . ASN A 1 160 ? 28.447 -13.620 -8.029 1.00 96.69 160 ASN A C 1
ATOM 1268 O O . ASN A 1 160 ? 27.723 -12.785 -8.573 1.00 96.69 160 ASN A O 1
ATOM 1272 N N . PHE A 1 161 ? 27.978 -14.579 -7.231 1.00 96.94 161 PHE A N 1
ATOM 1273 C CA . PHE A 1 161 ? 26.554 -14.761 -6.939 1.00 96.94 161 PHE A CA 1
ATOM 1274 C C . PHE A 1 161 ? 26.170 -14.362 -5.504 1.00 96.94 161 PHE A C 1
ATOM 1276 O O . PHE A 1 161 ? 25.021 -14.550 -5.101 1.00 96.94 161 PHE A O 1
ATOM 1283 N N . ASP A 1 162 ? 27.117 -13.788 -4.756 1.00 96.00 162 ASP A N 1
ATOM 1284 C CA . ASP A 1 162 ? 26.989 -13.505 -3.324 1.00 96.00 162 ASP A CA 1
ATOM 1285 C C . ASP A 1 162 ? 26.531 -12.061 -3.056 1.00 96.00 162 ASP A C 1
ATOM 1287 O O . ASP A 1 162 ? 25.709 -11.816 -2.173 1.00 96.00 162 ASP A O 1
ATOM 1291 N N . VAL A 1 163 ? 27.030 -11.091 -3.834 1.00 97.50 163 VAL A N 1
ATOM 1292 C CA . VAL A 1 163 ? 26.853 -9.653 -3.530 1.00 97.50 163 VAL A CA 1
ATOM 1293 C C . VAL A 1 163 ? 25.598 -9.020 -4.141 1.00 97.50 163 VAL A C 1
ATOM 1295 O O . VAL A 1 163 ? 25.021 -8.109 -3.547 1.00 97.50 163 VAL A O 1
ATOM 1298 N N . LEU A 1 164 ? 25.142 -9.488 -5.312 1.00 98.31 164 LEU A N 1
ATOM 1299 C CA . LEU A 1 164 ? 24.090 -8.802 -6.081 1.00 98.31 164 LEU A CA 1
ATOM 1300 C C . LEU A 1 164 ? 22.756 -8.739 -5.328 1.00 98.31 164 LEU A C 1
ATOM 1302 O O . LEU A 1 164 ? 22.115 -7.690 -5.300 1.00 98.31 164 LEU A O 1
ATOM 1306 N N . LYS A 1 165 ? 22.350 -9.848 -4.695 1.00 97.69 165 LYS A N 1
ATOM 1307 C CA . LYS A 1 165 ? 21.099 -9.924 -3.927 1.00 97.69 165 LYS A CA 1
ATOM 1308 C C . LYS A 1 165 ? 21.083 -8.869 -2.817 1.00 97.69 165 LYS A C 1
ATOM 1310 O O . LYS A 1 165 ? 20.168 -8.053 -2.778 1.00 97.69 165 LYS A O 1
ATOM 1315 N N . ASN A 1 166 ? 22.126 -8.838 -1.984 1.00 97.25 166 ASN A N 1
ATOM 1316 C CA . ASN A 1 166 ? 22.253 -7.884 -0.881 1.00 97.25 166 ASN A CA 1
ATOM 1317 C C . ASN A 1 166 ? 22.301 -6.426 -1.377 1.00 97.25 166 ASN A C 1
ATOM 1319 O O . ASN A 1 166 ? 21.654 -5.555 -0.801 1.00 97.25 166 ASN A O 1
ATOM 1323 N N . ALA A 1 167 ? 23.006 -6.154 -2.480 1.00 98.25 167 ALA A N 1
ATOM 1324 C CA . ALA A 1 167 ? 23.064 -4.816 -3.065 1.00 98.25 167 ALA A CA 1
ATOM 1325 C C . ALA A 1 167 ? 21.690 -4.322 -3.563 1.00 98.25 167 ALA A C 1
ATOM 1327 O O . ALA A 1 167 ? 21.330 -3.172 -3.315 1.00 98.25 167 ALA A O 1
ATOM 1328 N N . ILE A 1 168 ? 20.890 -5.180 -4.208 1.00 98.50 168 ILE A N 1
ATOM 1329 C CA . ILE A 1 168 ? 19.509 -4.838 -4.599 1.00 98.50 168 ILE A CA 1
ATOM 1330 C C . ILE A 1 168 ? 18.622 -4.656 -3.361 1.00 98.50 168 ILE A C 1
ATOM 1332 O O . ILE A 1 168 ? 17.829 -3.717 -3.302 1.00 98.50 168 ILE A O 1
ATOM 1336 N N . GLU A 1 169 ? 18.768 -5.523 -2.360 1.00 98.00 169 GLU A N 1
ATOM 1337 C CA . GLU A 1 169 ? 18.005 -5.467 -1.111 1.00 98.00 169 GLU A CA 1
ATOM 1338 C C . GLU A 1 169 ? 18.229 -4.157 -0.344 1.00 98.00 169 GLU A C 1
ATOM 1340 O O . GLU A 1 169 ? 17.265 -3.472 0.000 1.00 98.00 169 GLU A O 1
ATOM 1345 N N . VAL A 1 170 ? 19.488 -3.745 -0.170 1.00 97.31 170 VAL A N 1
ATOM 1346 C CA . VAL A 1 170 ? 19.842 -2.453 0.438 1.00 97.31 170 VAL A CA 1
ATOM 1347 C C . VAL A 1 170 ? 19.380 -1.276 -0.431 1.00 97.31 170 VAL A C 1
ATOM 1349 O O . VAL A 1 170 ? 18.890 -0.287 0.112 1.00 97.31 170 VAL A O 1
ATOM 1352 N N . SER A 1 171 ? 19.468 -1.375 -1.764 1.00 98.19 171 SER A N 1
ATOM 1353 C CA . SER A 1 171 ? 18.989 -0.320 -2.673 1.00 98.19 171 SER A CA 1
ATOM 1354 C C . SER A 1 171 ? 17.480 -0.079 -2.557 1.00 98.19 171 SER A C 1
ATOM 1356 O O . SER A 1 171 ? 17.044 1.063 -2.656 1.00 98.19 171 SER A O 1
ATOM 1358 N N . ARG A 1 172 ? 16.680 -1.132 -2.330 1.00 98.50 172 ARG A N 1
ATOM 1359 C CA . ARG A 1 172 ? 15.212 -1.056 -2.191 1.00 98.50 172 ARG A CA 1
ATOM 1360 C C . ARG A 1 172 ? 14.730 -0.396 -0.893 1.00 98.50 172 ARG A C 1
ATOM 1362 O O . ARG A 1 172 ? 13.562 -0.023 -0.810 1.00 98.50 172 ARG A O 1
ATOM 1369 N N . VAL A 1 173 ? 15.586 -0.251 0.124 1.00 98.44 173 VAL A N 1
ATOM 1370 C CA . VAL A 1 173 ? 15.187 0.345 1.414 1.00 98.44 173 VAL A CA 1
ATOM 1371 C C . VAL A 1 173 ? 14.756 1.801 1.234 1.00 98.44 173 VAL A C 1
ATOM 1373 O O . VAL A 1 173 ? 13.702 2.182 1.745 1.00 98.44 173 VAL A O 1
ATOM 1376 N N . VAL A 1 174 ? 15.545 2.580 0.487 1.00 98.12 174 VAL A N 1
ATOM 1377 C CA . VAL A 1 174 ? 15.315 4.003 0.196 1.00 98.12 174 VAL A CA 1
ATOM 1378 C C . VAL A 1 174 ? 14.646 4.130 -1.170 1.00 98.12 174 VAL A C 1
ATOM 1380 O O . VAL A 1 174 ? 15.221 3.734 -2.183 1.00 98.12 174 VAL A O 1
ATOM 1383 N N . LYS A 1 175 ? 13.431 4.675 -1.182 1.00 98.56 175 LYS A N 1
ATOM 1384 C CA . LYS A 1 175 ? 12.576 4.802 -2.361 1.00 98.56 175 LYS A CA 1
ATOM 1385 C C . LYS A 1 175 ? 12.859 6.125 -3.064 1.00 98.56 175 LYS A C 1
ATOM 1387 O O . LYS A 1 175 ? 13.017 7.150 -2.401 1.00 98.56 175 LYS A O 1
ATOM 1392 N N . ASP A 1 176 ? 12.886 6.119 -4.395 1.00 97.38 176 ASP A N 1
ATOM 1393 C CA . ASP A 1 176 ? 12.873 7.369 -5.166 1.00 97.38 176 ASP A CA 1
ATOM 1394 C C . ASP A 1 176 ? 11.451 7.871 -5.475 1.00 97.38 176 ASP A C 1
ATOM 1396 O O . ASP A 1 176 ? 10.451 7.256 -5.100 1.00 97.38 176 ASP A O 1
ATOM 1400 N N . GLU A 1 177 ? 11.357 9.031 -6.130 1.00 96.25 177 GLU A N 1
ATOM 1401 C CA . GLU A 1 177 ? 10.090 9.709 -6.425 1.00 96.25 177 GLU A CA 1
ATOM 1402 C C . GLU A 1 177 ? 9.097 8.829 -7.201 1.00 96.25 177 GLU A C 1
ATOM 1404 O O . GLU A 1 177 ? 7.888 8.921 -6.969 1.00 96.25 177 GLU A O 1
ATOM 1409 N N . TYR A 1 178 ? 9.578 7.954 -8.094 1.00 97.25 178 TYR A N 1
ATOM 1410 C CA . TYR A 1 178 ? 8.708 7.065 -8.864 1.00 97.25 178 TYR A CA 1
ATOM 1411 C C . TYR A 1 178 ? 8.153 5.952 -7.974 1.00 97.25 178 TYR A C 1
ATOM 1413 O O . TYR A 1 178 ? 6.957 5.658 -8.011 1.00 97.25 178 TYR A O 1
ATOM 1421 N N . GLU A 1 179 ? 8.998 5.371 -7.125 1.00 98.44 179 GLU A N 1
ATOM 1422 C CA . GLU A 1 179 ? 8.598 4.352 -6.150 1.00 98.44 179 GLU A CA 1
ATOM 1423 C C . GLU A 1 179 ? 7.598 4.912 -5.124 1.00 98.44 179 GLU A C 1
ATOM 1425 O O . GLU A 1 179 ? 6.559 4.302 -4.862 1.00 98.44 179 GLU A O 1
ATOM 1430 N N . ILE A 1 180 ? 7.847 6.122 -4.612 1.00 98.31 180 ILE A N 1
ATOM 1431 C CA . ILE A 1 180 ? 6.933 6.845 -3.715 1.00 98.31 180 ILE A CA 1
ATOM 1432 C C . ILE A 1 180 ? 5.593 7.128 -4.413 1.00 98.31 180 ILE A C 1
ATOM 1434 O O . ILE A 1 180 ? 4.533 6.934 -3.813 1.00 98.31 180 ILE A O 1
ATOM 1438 N N . ALA A 1 181 ? 5.597 7.533 -5.687 1.00 97.44 181 ALA A N 1
ATOM 1439 C CA . ALA A 1 181 ? 4.367 7.754 -6.450 1.00 97.44 181 ALA A CA 1
ATOM 1440 C C . ALA A 1 181 ? 3.533 6.466 -6.618 1.00 97.44 181 ALA A C 1
ATOM 1442 O O . ALA A 1 181 ? 2.302 6.520 -6.533 1.00 97.44 181 ALA A O 1
ATOM 1443 N N . MET A 1 182 ? 4.183 5.309 -6.791 1.00 97.50 182 MET A N 1
ATOM 1444 C CA . MET A 1 182 ? 3.517 3.998 -6.838 1.00 97.50 182 MET A CA 1
ATOM 1445 C C . MET A 1 182 ? 2.904 3.630 -5.478 1.00 97.50 182 MET A C 1
ATOM 1447 O O . MET A 1 182 ? 1.733 3.251 -5.421 1.00 97.50 182 MET A O 1
ATOM 1451 N N . LEU A 1 183 ? 3.646 3.817 -4.379 1.00 98.31 183 LEU A N 1
ATOM 1452 C CA . LEU A 1 183 ? 3.169 3.557 -3.012 1.00 98.31 183 LEU A CA 1
ATOM 1453 C C . LEU A 1 183 ? 1.993 4.465 -2.615 1.00 98.31 183 LEU A C 1
ATOM 1455 O O . LEU A 1 183 ? 1.024 3.989 -2.020 1.00 98.31 183 LEU A O 1
ATOM 1459 N N . ARG A 1 184 ? 2.017 5.746 -3.011 1.00 97.50 184 ARG A N 1
ATOM 1460 C CA . ARG A 1 184 ? 0.881 6.678 -2.858 1.00 97.50 184 ARG A CA 1
ATOM 1461 C C . ARG A 1 184 ? -0.351 6.209 -3.639 1.00 97.50 184 ARG A C 1
ATOM 1463 O O . ARG A 1 184 ? -1.463 6.283 -3.119 1.00 97.50 184 ARG A O 1
ATOM 1470 N N . LYS A 1 185 ? -0.173 5.706 -4.869 1.00 96.50 185 LYS A N 1
ATOM 1471 C CA . LYS A 1 185 ? -1.269 5.162 -5.691 1.00 96.50 185 LYS A CA 1
ATOM 1472 C C . LYS A 1 185 ? -1.887 3.918 -5.042 1.00 96.50 185 LYS A C 1
ATOM 1474 O O . LYS A 1 185 ? -3.111 3.839 -4.941 1.00 96.50 185 LYS A O 1
ATOM 1479 N N . ALA A 1 186 ? -1.053 2.995 -4.559 1.00 97.94 186 ALA A N 1
ATOM 1480 C CA . ALA A 1 186 ? -1.482 1.800 -3.833 1.00 97.94 186 ALA A CA 1
ATOM 1481 C C . ALA A 1 186 ? -2.227 2.155 -2.531 1.00 97.94 186 ALA A C 1
ATOM 1483 O O . ALA A 1 186 ? -3.300 1.609 -2.271 1.00 97.94 186 ALA A O 1
ATOM 1484 N N . ASN A 1 187 ? -1.720 3.118 -1.750 1.00 98.06 187 ASN A N 1
ATOM 1485 C CA . ASN A 1 187 ? -2.375 3.597 -0.526 1.00 98.06 187 ASN A CA 1
ATOM 1486 C C . ASN A 1 187 ? -3.752 4.198 -0.816 1.00 98.06 187 ASN A C 1
ATOM 1488 O O . ASN A 1 187 ? -4.740 3.795 -0.208 1.00 98.06 187 ASN A O 1
ATOM 1492 N N . TYR A 1 188 ? -3.834 5.101 -1.795 1.00 95.94 188 TYR A N 1
ATOM 1493 C CA . TYR A 1 188 ? -5.088 5.740 -2.195 1.00 95.94 188 TYR A CA 1
ATOM 1494 C C . TYR A 1 188 ? -6.157 4.719 -2.623 1.00 95.94 188 TYR A C 1
ATOM 1496 O O . TYR A 1 188 ? -7.307 4.800 -2.186 1.00 95.94 188 TYR A O 1
ATOM 1504 N N . ILE A 1 189 ? -5.784 3.726 -3.440 1.00 96.12 189 ILE A N 1
ATOM 1505 C CA . ILE A 1 189 ? -6.716 2.686 -3.907 1.00 96.12 189 ILE A CA 1
ATOM 1506 C C . ILE A 1 189 ? -7.123 1.747 -2.760 1.00 96.12 189 ILE A C 1
ATOM 1508 O O . ILE A 1 189 ? -8.306 1.431 -2.630 1.00 96.12 189 ILE A O 1
ATOM 1512 N N . SER A 1 190 ? -6.189 1.365 -1.885 1.00 98.38 190 SER A N 1
ATOM 1513 C CA . SER A 1 190 ? -6.494 0.582 -0.674 1.00 98.38 190 SER A CA 1
ATOM 1514 C C . SER A 1 190 ? -7.442 1.338 0.252 1.00 98.38 190 SER A C 1
ATOM 1516 O O . SER A 1 190 ? -8.377 0.756 0.798 1.00 98.38 190 SER A O 1
ATOM 1518 N N . GLY A 1 191 ? -7.276 2.658 0.367 1.00 96.06 191 GLY A N 1
ATOM 1519 C CA . GLY A 1 191 ? -8.183 3.501 1.129 1.00 96.06 191 GLY A CA 1
ATOM 1520 C C . GLY A 1 191 ? -9.597 3.536 0.551 1.00 96.06 191 GLY A C 1
ATOM 1521 O O . GLY A 1 191 ? -10.562 3.526 1.311 1.00 96.06 191 GLY A O 1
ATOM 1522 N N . ILE A 1 192 ? -9.766 3.501 -0.778 1.00 93.12 192 ILE A N 1
ATOM 1523 C CA . ILE A 1 192 ? -11.094 3.312 -1.397 1.00 93.12 192 ILE A CA 1
ATOM 1524 C C . ILE A 1 192 ? -11.689 1.947 -1.001 1.00 93.12 192 ILE A C 1
ATOM 1526 O O . ILE A 1 192 ? -12.882 1.880 -0.700 1.00 93.12 192 ILE A O 1
ATOM 1530 N N . GLY A 1 193 ? -10.867 0.893 -0.942 1.00 96.38 193 GLY A N 1
ATOM 1531 C CA . GLY A 1 193 ? -11.253 -0.428 -0.435 1.00 96.38 193 GLY A CA 1
ATOM 1532 C C . GLY A 1 193 ? -11.768 -0.381 1.008 1.00 96.38 193 GLY A C 1
ATOM 1533 O O . GLY A 1 193 ? -12.923 -0.725 1.254 1.00 96.38 193 GLY A O 1
ATOM 1534 N N . HIS A 1 194 ? -10.965 0.131 1.949 1.00 98.00 194 HIS A N 1
ATOM 1535 C CA . HIS A 1 194 ? -11.350 0.301 3.366 1.00 98.00 194 HIS A CA 1
ATOM 1536 C C . HIS A 1 194 ? -12.647 1.096 3.532 1.00 98.00 194 HIS A C 1
ATOM 1538 O O . HIS A 1 194 ? -13.547 0.704 4.273 1.00 98.00 194 HIS A O 1
ATOM 1544 N N . ARG A 1 195 ? -12.797 2.187 2.780 1.00 92.50 195 ARG A N 1
ATOM 1545 C CA . ARG A 1 195 ? -14.010 3.014 2.805 1.00 92.50 195 ARG A CA 1
ATOM 1546 C C . ARG A 1 195 ? -15.258 2.241 2.352 1.00 92.50 195 ARG A C 1
ATOM 1548 O O . ARG A 1 195 ? -16.323 2.401 2.948 1.00 92.50 195 ARG A O 1
ATOM 1555 N N . ALA A 1 196 ? -15.143 1.355 1.364 1.00 92.75 196 ALA A N 1
ATOM 1556 C CA . ALA A 1 196 ? -16.251 0.484 0.963 1.00 92.75 196 ALA A CA 1
ATOM 1557 C C . ALA A 1 196 ? -16.544 -0.634 1.976 1.00 92.75 196 ALA A C 1
ATOM 1559 O O . ALA A 1 196 ? -17.713 -0.973 2.169 1.00 92.75 196 ALA A O 1
ATOM 1560 N N . VAL A 1 197 ? -15.526 -1.148 2.675 1.00 96.12 197 VAL A N 1
ATOM 1561 C CA . VAL A 1 197 ? -15.707 -2.058 3.820 1.00 96.12 197 VAL A CA 1
ATOM 1562 C C . VAL A 1 197 ? -16.551 -1.386 4.904 1.00 96.12 197 VAL A C 1
ATOM 1564 O O . VAL A 1 197 ? -17.530 -1.976 5.361 1.00 96.12 197 VAL A O 1
ATOM 1567 N N . PHE A 1 198 ? -16.254 -0.131 5.263 1.00 92.75 198 PHE A N 1
ATOM 1568 C CA . PHE A 1 198 ? -17.043 0.608 6.259 1.00 92.75 198 PHE A CA 1
ATOM 1569 C C . PHE A 1 198 ? -18.496 0.810 5.811 1.00 92.75 198 PHE A C 1
ATOM 1571 O O . PHE A 1 198 ? -19.413 0.566 6.589 1.00 92.75 198 PHE A O 1
ATOM 1578 N N . ALA A 1 199 ? -18.719 1.160 4.539 1.00 86.56 199 ALA A N 1
ATOM 1579 C CA . ALA A 1 199 ? -20.063 1.300 3.970 1.00 86.56 199 ALA A CA 1
ATOM 1580 C C . ALA A 1 199 ? -20.874 -0.013 3.993 1.00 86.56 199 ALA A C 1
ATOM 1582 O O . ALA A 1 199 ? -22.101 0.007 4.100 1.00 86.56 199 ALA A O 1
ATOM 1583 N N . LYS A 1 200 ? -20.194 -1.159 3.867 1.00 90.00 200 LYS A N 1
ATOM 1584 C CA . LYS A 1 200 ? -20.799 -2.497 3.794 1.00 90.00 200 LYS A CA 1
ATOM 1585 C C . LYS A 1 200 ? -20.981 -3.156 5.170 1.00 90.00 200 LYS A C 1
ATOM 1587 O O . LYS A 1 200 ? -21.899 -3.964 5.311 1.00 90.00 200 LYS A O 1
ATOM 1592 N N . ALA A 1 201 ? -20.173 -2.786 6.167 1.00 90.50 201 ALA A N 1
ATOM 1593 C CA . ALA A 1 201 ? -20.098 -3.355 7.521 1.00 90.50 201 ALA A CA 1
ATOM 1594 C C . ALA A 1 201 ? -21.450 -3.762 8.132 1.00 90.50 201 ALA A C 1
ATOM 1596 O O . ALA A 1 201 ? -21.681 -4.943 8.383 1.00 90.50 201 ALA A O 1
ATOM 1597 N N . LYS A 1 202 ? -22.377 -2.810 8.295 1.00 84.81 202 LYS A N 1
ATOM 1598 C CA . LYS A 1 202 ? -23.716 -3.040 8.877 1.00 84.81 202 LYS A CA 1
ATOM 1599 C C . LYS A 1 202 ? -24.595 -4.048 8.128 1.00 84.81 202 LYS A C 1
ATOM 1601 O O . LYS A 1 202 ? -25.549 -4.563 8.703 1.00 84.81 202 LYS A O 1
ATOM 1606 N N . ALA A 1 203 ? -24.340 -4.263 6.839 1.00 88.56 203 ALA A N 1
ATOM 1607 C CA . ALA A 1 203 ? -25.156 -5.096 5.956 1.00 88.56 203 ALA A CA 1
ATOM 1608 C C . ALA A 1 203 ? -24.470 -6.417 5.564 1.00 88.56 203 ALA A C 1
ATOM 1610 O O . ALA A 1 203 ? -25.037 -7.178 4.777 1.00 88.56 203 ALA A O 1
ATOM 1611 N N . ALA A 1 204 ? -23.251 -6.672 6.046 1.00 93.19 204 ALA A N 1
ATOM 1612 C CA . ALA A 1 204 ? -22.532 -7.923 5.842 1.00 93.19 204 ALA A CA 1
ATOM 1613 C C . ALA A 1 204 ? -22.904 -8.942 6.924 1.00 93.19 204 ALA A C 1
ATOM 1615 O O . ALA A 1 204 ? -22.919 -8.616 8.112 1.00 93.19 204 ALA A O 1
ATOM 1616 N N . LYS A 1 205 ? -23.182 -10.184 6.517 1.00 95.31 205 LYS A N 1
ATOM 1617 C CA . LYS A 1 205 ? -23.558 -11.275 7.435 1.00 95.31 205 LYS A CA 1
ATOM 1618 C C . LYS A 1 205 ? -22.354 -12.063 7.947 1.00 95.31 205 LYS A C 1
ATOM 1620 O O . LYS A 1 205 ? -22.441 -12.730 8.977 1.00 95.31 205 LYS A O 1
ATOM 1625 N N . ASN A 1 206 ? -21.252 -12.006 7.209 1.00 97.44 206 ASN A N 1
ATOM 1626 C CA . ASN A 1 206 ? -19.981 -12.639 7.520 1.00 97.44 206 ASN A CA 1
ATOM 1627 C C . ASN A 1 206 ? -18.813 -11.745 7.078 1.00 97.44 206 ASN A C 1
ATOM 1629 O O . ASN A 1 206 ? -18.999 -10.711 6.431 1.00 97.44 206 ASN A O 1
ATOM 1633 N N . GLU A 1 207 ? -17.609 -12.155 7.450 1.00 98.38 207 GLU A N 1
ATOM 1634 C CA . GLU A 1 207 ? -16.353 -11.491 7.094 1.00 98.38 207 GLU A CA 1
ATOM 1635 C C . GLU A 1 207 ? -16.114 -11.475 5.567 1.00 98.38 207 GLU A C 1
ATOM 1637 O O . GLU A 1 207 ? -15.670 -10.463 5.021 1.00 98.38 207 GLU A O 1
ATOM 1642 N N . GLN A 1 208 ? -16.518 -12.537 4.861 1.00 98.00 208 GLN A N 1
ATOM 1643 C CA . GLN A 1 208 ? -16.328 -12.712 3.415 1.00 98.00 208 GLN A CA 1
ATOM 1644 C C . GLN A 1 208 ? -16.991 -11.609 2.583 1.00 98.00 208 GLN A C 1
ATOM 1646 O O . GLN A 1 208 ? -16.439 -11.141 1.588 1.00 98.00 208 GLN A O 1
ATOM 1651 N N . GLU A 1 209 ? -18.184 -11.157 2.986 1.00 97.81 209 GLU A N 1
ATOM 1652 C CA . GLU A 1 209 ? -18.880 -10.047 2.326 1.00 97.81 209 GLU A CA 1
ATOM 1653 C C . GLU A 1 209 ? -18.119 -8.709 2.433 1.00 97.81 209 GLU A C 1
ATOM 1655 O O . GLU A 1 209 ? -18.358 -7.808 1.624 1.00 97.81 209 GLU A O 1
ATOM 1660 N N . LEU A 1 210 ? -17.223 -8.567 3.415 1.00 97.44 210 LEU A N 1
ATOM 1661 C CA . LEU A 1 210 ? -16.395 -7.378 3.630 1.00 97.44 210 LEU A CA 1
ATOM 1662 C C . LEU A 1 210 ? -15.076 -7.474 2.869 1.00 97.44 210 LEU A C 1
ATOM 1664 O O . LEU A 1 210 ? -14.707 -6.526 2.178 1.00 97.44 210 LEU A O 1
ATOM 1668 N N . GLU A 1 211 ? -14.424 -8.634 2.910 1.00 98.06 211 GLU A N 1
ATOM 1669 C CA . GLU A 1 211 ? -13.297 -8.957 2.031 1.00 98.06 211 GLU A CA 1
ATOM 1670 C C . GLU A 1 211 ? -13.666 -8.721 0.554 1.00 98.06 211 GLU A C 1
ATOM 1672 O O . GLU A 1 211 ? -12.980 -7.983 -0.156 1.00 98.06 211 GLU A O 1
ATOM 1677 N N . ALA A 1 212 ? -14.806 -9.253 0.099 1.00 97.44 212 ALA A N 1
ATOM 1678 C CA . ALA A 1 212 ? -15.282 -9.075 -1.272 1.00 97.44 212 ALA A CA 1
ATOM 1679 C C . ALA A 1 212 ? -15.509 -7.595 -1.646 1.00 97.44 212 ALA A C 1
ATOM 1681 O O . ALA A 1 212 ? -15.236 -7.198 -2.782 1.00 97.44 212 ALA A O 1
ATOM 1682 N N . ALA A 1 213 ? -15.969 -6.765 -0.700 1.00 96.56 213 ALA A N 1
ATOM 1683 C CA . ALA A 1 213 ? -16.141 -5.326 -0.911 1.00 96.56 213 ALA A CA 1
ATOM 1684 C C . ALA A 1 213 ? -14.797 -4.586 -1.052 1.00 96.56 213 ALA A C 1
ATOM 1686 O O . ALA A 1 213 ? -14.702 -3.646 -1.844 1.00 96.56 213 ALA A O 1
ATOM 1687 N N . PHE A 1 214 ? -13.756 -5.025 -0.336 1.00 98.06 214 PHE A N 1
ATOM 1688 C CA . PHE A 1 214 ? -12.394 -4.514 -0.510 1.00 98.06 214 PHE A CA 1
ATOM 1689 C C . PHE A 1 214 ? -11.837 -4.886 -1.894 1.00 98.06 214 PHE A C 1
ATOM 1691 O O . PHE A 1 214 ? -11.443 -4.006 -2.666 1.00 98.06 214 PHE A O 1
ATOM 1698 N N . TYR A 1 215 ? -11.886 -6.179 -2.243 1.00 97.38 215 TYR A N 1
ATOM 1699 C CA . TYR A 1 215 ? -11.406 -6.703 -3.527 1.00 97.38 215 TYR A CA 1
ATOM 1700 C C . TYR A 1 215 ? -12.060 -6.011 -4.728 1.00 97.38 215 TYR A C 1
ATOM 1702 O O . TYR A 1 215 ? -11.347 -5.550 -5.623 1.00 97.38 215 TYR A O 1
ATOM 1710 N N . GLU A 1 216 ? -13.396 -5.908 -4.751 1.00 96.56 216 GLU A N 1
ATOM 1711 C CA . GLU A 1 216 ? -14.148 -5.291 -5.854 1.00 96.56 216 GLU A CA 1
ATOM 1712 C C . GLU A 1 216 ? -13.634 -3.884 -6.158 1.00 96.56 216 GLU A C 1
ATOM 1714 O O . GLU A 1 216 ? -13.309 -3.573 -7.307 1.00 96.56 216 GLU A O 1
ATOM 1719 N N . ARG A 1 217 ? -13.470 -3.056 -5.122 1.00 94.19 217 ARG A N 1
ATOM 1720 C CA . ARG A 1 217 ? -13.023 -1.673 -5.289 1.00 94.19 217 ARG A CA 1
ATOM 1721 C C . ARG A 1 217 ? -11.581 -1.562 -5.729 1.00 94.19 217 ARG A C 1
ATOM 1723 O O . ARG A 1 217 ? -11.308 -0.765 -6.627 1.00 94.19 217 ARG A O 1
ATOM 1730 N N . CYS A 1 218 ? -10.669 -2.332 -5.145 1.00 96.19 218 CYS A N 1
ATOM 1731 C CA . CYS A 1 218 ? -9.264 -2.270 -5.534 1.00 96.19 218 CYS A CA 1
ATOM 1732 C C . CYS A 1 218 ? -9.071 -2.717 -6.993 1.00 96.19 218 CYS A C 1
ATOM 1734 O O . CYS A 1 218 ? -8.406 -2.019 -7.765 1.00 96.19 218 CYS A O 1
ATOM 1736 N N . VAL A 1 219 ? -9.753 -3.791 -7.412 1.00 95.75 219 VAL A N 1
ATOM 1737 C CA . VAL A 1 219 ? -9.742 -4.276 -8.802 1.00 95.75 219 VAL A CA 1
ATOM 1738 C C . VAL A 1 219 ? -10.368 -3.255 -9.758 1.00 95.75 219 VAL A C 1
ATOM 1740 O O . VAL A 1 219 ? -9.773 -2.955 -10.797 1.00 95.75 219 VAL A O 1
ATOM 1743 N N . ALA A 1 220 ? -11.511 -2.657 -9.403 1.00 93.75 220 ALA A N 1
ATOM 1744 C CA . ALA A 1 220 ? -12.181 -1.638 -10.218 1.00 93.75 220 ALA A CA 1
ATOM 1745 C C . ALA A 1 220 ? -11.333 -0.368 -10.443 1.00 93.75 220 ALA A C 1
ATOM 1747 O O . ALA A 1 220 ? -11.495 0.301 -11.464 1.00 93.75 220 ALA A O 1
ATOM 1748 N N . HIS A 1 221 ? -10.404 -0.055 -9.531 1.00 93.06 221 HIS A N 1
ATOM 1749 C CA . HIS A 1 221 ? -9.483 1.086 -9.641 1.00 93.06 221 HIS A CA 1
ATOM 1750 C C . HIS A 1 221 ? -8.101 0.718 -10.220 1.00 93.06 221 HIS A C 1
ATOM 1752 O O . HIS A 1 221 ? -7.210 1.567 -10.272 1.00 93.06 221 HIS A O 1
ATOM 1758 N N . GLY A 1 222 ? -7.930 -0.514 -10.713 1.00 90.31 222 GLY A N 1
ATOM 1759 C CA . GLY A 1 222 ? -6.750 -0.958 -11.465 1.00 90.31 222 GLY A CA 1
ATOM 1760 C C . GLY A 1 222 ? -5.775 -1.856 -10.699 1.00 90.31 222 GLY A C 1
ATOM 1761 O O . GLY A 1 222 ? -4.894 -2.447 -11.326 1.00 90.31 222 GLY A O 1
ATOM 1762 N N . CYS A 1 223 ? -5.945 -2.037 -9.388 1.00 94.75 223 CYS A N 1
ATOM 1763 C CA . CYS A 1 223 ? -5.143 -2.973 -8.600 1.00 94.75 223 CYS A CA 1
ATOM 1764 C C . CYS A 1 223 ? -5.730 -4.383 -8.707 1.00 94.75 223 CYS A C 1
ATOM 1766 O O . CYS A 1 223 ? -6.527 -4.816 -7.878 1.00 94.75 223 CYS A O 1
ATOM 1768 N N . LYS A 1 224 ? -5.331 -5.112 -9.756 1.00 89.81 224 LYS A N 1
ATOM 1769 C CA . LYS A 1 224 ? -5.777 -6.495 -10.023 1.00 89.81 224 LYS A CA 1
ATOM 1770 C C . LYS A 1 224 ? -5.403 -7.508 -8.930 1.00 89.81 224 LYS A C 1
ATOM 1772 O O . LYS A 1 224 ? -5.895 -8.631 -8.977 1.00 89.81 224 LYS A O 1
ATOM 1777 N N . LYS A 1 225 ? -4.492 -7.157 -8.019 1.00 92.88 225 LYS A N 1
ATOM 1778 C CA . LYS A 1 225 ? -3.962 -8.028 -6.965 1.00 92.88 225 LYS A CA 1
ATOM 1779 C C . LYS A 1 225 ? -3.921 -7.288 -5.636 1.00 92.88 225 LYS A C 1
ATOM 1781 O O . LYS A 1 225 ? -3.744 -6.067 -5.611 1.00 92.88 225 LYS A O 1
ATOM 1786 N N . MET A 1 226 ? -4.048 -8.046 -4.553 1.00 96.12 226 MET A N 1
ATOM 1787 C CA . MET A 1 226 ? -3.740 -7.558 -3.215 1.00 96.12 226 MET A CA 1
ATOM 1788 C C . MET A 1 226 ? -2.263 -7.801 -2.896 1.00 96.12 226 MET A C 1
ATOM 1790 O O . MET A 1 226 ? -1.617 -8.637 -3.534 1.00 96.12 226 MET A O 1
ATOM 1794 N N . SER A 1 227 ? -1.718 -7.024 -1.963 1.00 96.56 227 SER A N 1
ATOM 1795 C CA . SER A 1 227 ? -0.330 -7.155 -1.506 1.00 96.56 227 SER A CA 1
ATOM 1796 C C . SER A 1 227 ? -0.121 -8.475 -0.740 1.00 96.56 227 SER A C 1
ATOM 1798 O O . SER A 1 227 ? 0.931 -9.105 -0.842 1.00 96.56 227 SER A O 1
ATOM 1800 N N . TYR A 1 228 ? -1.161 -8.884 -0.010 1.00 97.69 228 TYR A N 1
ATOM 1801 C CA . TYR A 1 228 ? -1.340 -10.098 0.790 1.00 97.69 228 TYR A CA 1
ATOM 1802 C C . TYR A 1 228 ? -2.843 -10.428 0.817 1.00 97.69 228 TYR A C 1
ATOM 1804 O O . TYR A 1 228 ? -3.660 -9.604 0.394 1.00 97.69 228 TYR A O 1
ATOM 1812 N N . ASP A 1 229 ? -3.215 -11.615 1.294 1.00 96.38 229 ASP A N 1
ATOM 1813 C CA . ASP A 1 229 ? -4.623 -11.980 1.475 1.00 96.38 229 ASP A CA 1
ATOM 1814 C C . ASP A 1 229 ? -5.240 -11.121 2.599 1.00 96.38 229 ASP A C 1
ATOM 1816 O O . ASP A 1 229 ? -4.687 -11.117 3.703 1.00 96.38 229 ASP A O 1
ATOM 1820 N N . PRO A 1 230 ? -6.344 -10.385 2.354 1.00 98.00 230 PRO A N 1
ATOM 1821 C CA . PRO A 1 230 ? -6.984 -9.557 3.371 1.00 98.00 230 PRO A CA 1
ATOM 1822 C C . PRO A 1 230 ? -7.341 -10.333 4.639 1.00 98.00 230 PRO A C 1
ATOM 1824 O O . PRO A 1 230 ? -7.777 -11.480 4.593 1.00 98.00 230 PRO A O 1
ATOM 1827 N N . ILE A 1 231 ? -7.218 -9.670 5.779 1.00 98.75 231 ILE A N 1
ATOM 1828 C CA . ILE A 1 231 ? -7.558 -10.185 7.101 1.00 98.75 231 ILE A CA 1
ATOM 1829 C C . ILE A 1 231 ? -8.837 -9.477 7.542 1.00 98.75 231 ILE A C 1
ATOM 1831 O O . ILE A 1 231 ? -8.813 -8.310 7.936 1.00 98.75 231 ILE A O 1
ATOM 1835 N N . ALA A 1 232 ? -9.971 -10.172 7.463 1.00 98.19 232 ALA A N 1
ATOM 1836 C CA . ALA A 1 232 ? -11.276 -9.661 7.874 1.00 98.19 232 ALA A CA 1
ATOM 1837 C C . ALA A 1 232 ? -11.710 -10.390 9.152 1.00 98.19 232 ALA A C 1
ATOM 1839 O O . ALA A 1 232 ? -12.339 -11.438 9.092 1.00 98.19 232 ALA A O 1
ATOM 1840 N N . ALA A 1 233 ? -11.337 -9.866 10.321 1.00 98.31 233 ALA A N 1
ATOM 1841 C CA . ALA A 1 233 ? -11.384 -10.617 11.575 1.00 98.31 233 ALA A CA 1
ATOM 1842 C C . ALA A 1 233 ? -12.394 -10.033 12.585 1.00 98.31 233 ALA A C 1
ATOM 1844 O O . ALA A 1 233 ? -12.164 -8.976 13.181 1.00 98.31 233 ALA A O 1
ATOM 1845 N N . ALA A 1 234 ? -13.511 -10.728 12.818 1.00 97.81 234 ALA A N 1
ATOM 1846 C CA . ALA A 1 234 ? -14.600 -10.299 13.694 1.00 97.81 234 ALA A CA 1
ATOM 1847 C C . ALA A 1 234 ? -14.472 -10.820 15.143 1.00 97.81 234 ALA A C 1
ATOM 1849 O O . ALA A 1 234 ? -14.315 -12.015 15.424 1.00 97.81 234 ALA A O 1
ATOM 1850 N N . GLY A 1 235 ? -14.618 -9.915 16.115 1.00 97.19 235 GLY A N 1
ATOM 1851 C CA . GLY A 1 235 ? -14.532 -10.215 17.547 1.00 97.19 235 GLY A CA 1
ATOM 1852 C C . GLY A 1 235 ? -13.225 -10.929 17.895 1.00 97.19 235 GLY A C 1
ATOM 1853 O O . GLY A 1 235 ? -12.145 -10.463 17.548 1.00 97.19 235 GLY A O 1
ATOM 1854 N N . ARG A 1 236 ? -13.306 -12.099 18.545 1.00 97.62 236 ARG A N 1
ATOM 1855 C CA . ARG A 1 236 ? -12.119 -12.873 18.965 1.00 97.62 236 ARG A CA 1
ATOM 1856 C C . ARG A 1 236 ? -11.175 -13.272 17.825 1.00 97.62 236 ARG A C 1
ATOM 1858 O O . ARG A 1 236 ? -10.006 -13.519 18.109 1.00 97.62 236 ARG A O 1
ATOM 1865 N N . ALA A 1 237 ? -11.634 -13.319 16.570 1.00 97.81 237 ALA A N 1
ATOM 1866 C CA . ALA A 1 237 ? -10.755 -13.585 15.430 1.00 97.81 237 ALA A CA 1
ATOM 1867 C C . ALA A 1 237 ? -9.658 -12.512 15.297 1.00 97.81 237 ALA A C 1
ATOM 1869 O O . ALA A 1 237 ? -8.516 -12.856 15.006 1.00 97.81 237 ALA A O 1
ATOM 1870 N N . ALA A 1 238 ? -9.950 -11.250 15.647 1.00 97.88 238 ALA A N 1
ATOM 1871 C CA . ALA A 1 238 ? -8.990 -10.140 15.630 1.00 97.88 238 ALA A CA 1
ATOM 1872 C C . ALA A 1 238 ? -7.794 -10.322 16.588 1.00 97.88 238 ALA A C 1
ATOM 1874 O O . ALA A 1 238 ? -6.814 -9.591 16.494 1.00 97.88 238 ALA A O 1
ATOM 1875 N N . ALA A 1 239 ? -7.836 -11.309 17.494 1.00 97.81 239 ALA A N 1
ATOM 1876 C CA . ALA A 1 239 ? -6.695 -11.714 18.319 1.00 97.81 239 ALA A CA 1
ATOM 1877 C C . ALA A 1 239 ? -5.687 -12.632 17.580 1.00 97.81 239 ALA A C 1
ATOM 1879 O O . ALA A 1 239 ? -4.659 -13.001 18.151 1.00 97.81 239 ALA A O 1
ATOM 1880 N N . THR A 1 240 ? -5.982 -13.027 16.335 1.00 97.50 240 THR A N 1
ATOM 1881 C CA . THR A 1 240 ? -5.132 -13.853 15.464 1.00 97.50 240 THR A CA 1
ATOM 1882 C C . THR A 1 240 ? -4.523 -12.969 14.379 1.00 97.50 240 THR A C 1
ATOM 1884 O O . THR A 1 240 ? -5.236 -12.475 13.515 1.00 97.50 240 THR A O 1
ATOM 1887 N N . LEU A 1 241 ? -3.204 -12.755 14.433 1.00 96.50 241 LEU A N 1
ATOM 1888 C CA . LEU A 1 241 ? -2.543 -11.671 13.690 1.00 96.50 241 LEU A CA 1
ATOM 1889 C C . LEU A 1 241 ? -2.703 -11.750 12.163 1.00 96.50 241 LEU A C 1
ATOM 1891 O O . LEU A 1 241 ? -2.972 -10.725 11.548 1.00 96.50 241 LEU A O 1
ATOM 1895 N N . HIS A 1 242 ? -2.565 -12.949 11.585 1.00 97.06 242 HIS A N 1
ATOM 1896 C CA . HIS A 1 242 ? -2.763 -13.230 10.156 1.00 97.06 242 HIS A CA 1
ATOM 1897 C C . HIS A 1 242 ? -3.989 -14.144 9.960 1.00 97.06 242 HIS A C 1
ATOM 1899 O O . HIS A 1 242 ? -3.865 -15.298 9.543 1.00 97.06 242 HIS A O 1
ATOM 1905 N N . TYR A 1 243 ? -5.170 -13.684 10.376 1.00 97.56 243 TYR A N 1
ATOM 1906 C CA . TYR A 1 243 ? -6.417 -14.428 10.189 1.00 97.56 243 TYR A CA 1
ATOM 1907 C C . TYR A 1 243 ? -6.925 -14.294 8.748 1.00 97.56 243 TYR A C 1
ATOM 1909 O O . TYR A 1 243 ? -7.319 -13.210 8.347 1.00 97.56 243 TYR A O 1
ATOM 1917 N N . VAL A 1 244 ? -6.960 -15.398 8.000 1.00 94.31 244 VAL A N 1
ATOM 1918 C CA . VAL A 1 244 ? -7.446 -15.446 6.602 1.00 94.31 244 VAL A CA 1
ATOM 1919 C C . VAL A 1 244 ? -8.587 -16.456 6.413 1.00 94.31 244 VAL A C 1
ATOM 1921 O O . VAL A 1 244 ? -8.796 -16.980 5.326 1.00 94.31 244 VAL A O 1
ATOM 1924 N N . GLY A 1 245 ? -9.298 -16.796 7.496 1.00 96.12 245 GLY A N 1
ATOM 1925 C CA . GLY A 1 245 ? -10.478 -17.666 7.407 1.00 96.12 245 GLY A CA 1
ATOM 1926 C C . GLY A 1 245 ? -11.639 -16.955 6.713 1.00 96.12 245 GLY A C 1
ATOM 1927 O O . GLY A 1 245 ? -12.277 -17.537 5.841 1.00 96.12 245 GLY A O 1
ATOM 1928 N N . ASN A 1 246 ? -11.845 -15.684 7.075 1.00 96.94 246 ASN A N 1
ATOM 1929 C CA . ASN A 1 246 ? -12.759 -14.721 6.462 1.00 96.94 246 ASN A CA 1
ATOM 1930 C C . ASN A 1 246 ? -14.184 -15.251 6.205 1.00 96.94 246 ASN A C 1
ATOM 1932 O O . ASN A 1 246 ? -14.880 -14.747 5.331 1.00 96.94 246 ASN A O 1
ATOM 1936 N N . ASP A 1 247 ? -14.659 -16.246 6.953 1.00 96.56 247 ASP A N 1
ATOM 1937 C CA . ASP A 1 247 ? -15.946 -16.910 6.730 1.00 96.56 247 ASP A CA 1
ATOM 1938 C C . ASP A 1 247 ? -16.888 -16.848 7.943 1.00 96.56 247 ASP A C 1
ATOM 1940 O O . ASP A 1 247 ? -18.058 -17.243 7.843 1.00 96.56 247 ASP A O 1
ATOM 1944 N N . ALA A 1 248 ? -16.435 -16.300 9.077 1.00 97.12 248 ALA A N 1
ATOM 1945 C CA . ALA A 1 248 ? -17.204 -16.316 10.309 1.00 97.12 248 ALA A CA 1
ATOM 1946 C C . ALA A 1 248 ? -18.343 -15.271 10.300 1.00 97.12 248 ALA A C 1
ATOM 1948 O O . ALA A 1 248 ? -18.212 -14.185 9.724 1.00 97.12 248 ALA A O 1
ATOM 1949 N N . PRO A 1 249 ? -19.477 -15.553 10.976 1.00 97.19 249 PRO A N 1
ATOM 1950 C CA . PRO A 1 249 ? -20.559 -14.586 11.126 1.00 97.19 249 PRO A CA 1
ATOM 1951 C C . PRO A 1 249 ? -20.147 -13.340 11.924 1.00 97.19 249 PRO A C 1
ATOM 1953 O O . PRO A 1 249 ? -19.545 -13.444 12.999 1.00 97.19 249 PRO A O 1
ATOM 1956 N N . THR A 1 250 ? -20.564 -12.170 11.439 1.00 95.88 250 THR A N 1
ATOM 1957 C CA . THR A 1 250 ? -20.367 -10.858 12.089 1.00 95.88 250 THR A CA 1
ATOM 1958 C C . THR A 1 250 ? -21.364 -10.594 13.223 1.00 95.88 250 THR A C 1
ATOM 1960 O O . THR A 1 250 ? -21.128 -9.734 14.072 1.00 95.88 250 THR A O 1
ATOM 1963 N N . GLU A 1 251 ? -22.476 -11.333 13.272 1.00 94.44 251 GLU A N 1
ATOM 1964 C CA . GLU A 1 251 ? -23.537 -11.145 14.265 1.00 94.44 251 GLU A CA 1
ATOM 1965 C C . GLU A 1 251 ? -23.035 -11.362 15.707 1.00 94.44 251 GLU A C 1
ATOM 1967 O O . GLU A 1 251 ? -22.332 -12.327 16.021 1.00 94.44 251 GLU A O 1
ATOM 1972 N N . GLY A 1 252 ? -23.395 -10.437 16.603 1.00 92.69 252 GLY A N 1
ATOM 1973 C CA . GLY A 1 252 ? -23.028 -10.482 18.024 1.00 92.69 252 GLY A CA 1
ATOM 1974 C C . GLY A 1 252 ? -21.548 -10.216 18.335 1.00 92.69 252 GLY A C 1
ATOM 1975 O O . GLY A 1 252 ? -21.152 -10.311 19.497 1.00 92.69 252 GLY A O 1
ATOM 1976 N N . LYS A 1 253 ? -20.718 -9.885 17.338 1.00 95.88 253 LYS A N 1
ATOM 1977 C CA . LYS A 1 253 ? -19.307 -9.510 17.527 1.00 95.88 253 LYS A CA 1
ATOM 1978 C C . LYS A 1 253 ? -19.195 -8.017 17.854 1.00 95.88 253 LYS A C 1
ATOM 1980 O O . LYS A 1 253 ? -19.960 -7.210 17.335 1.00 95.88 253 LYS A O 1
ATOM 1985 N N . LEU A 1 254 ? -18.236 -7.640 18.706 1.00 95.56 254 LEU A N 1
ATOM 1986 C CA . LEU A 1 254 ? -18.049 -6.237 19.106 1.00 95.56 254 LEU A CA 1
ATOM 1987 C C . LEU A 1 254 ? -17.391 -5.414 17.989 1.00 95.56 254 LEU A C 1
ATOM 1989 O O . LEU A 1 254 ? -17.947 -4.421 17.521 1.00 95.56 254 LEU A O 1
ATOM 1993 N N . ASN A 1 255 ? -16.217 -5.866 17.553 1.00 96.88 255 ASN A N 1
ATOM 1994 C CA . ASN A 1 255 ? -15.353 -5.173 16.604 1.00 96.88 255 ASN A CA 1
ATOM 1995 C C . ASN A 1 255 ? -15.114 -6.037 15.364 1.00 96.88 255 ASN A C 1
ATOM 1997 O O . ASN A 1 255 ? -15.216 -7.264 15.437 1.00 96.88 255 ASN A O 1
ATOM 2001 N N . LEU A 1 256 ? -14.715 -5.405 14.266 1.00 97.88 256 LEU A N 1
ATOM 2002 C CA . LEU A 1 256 ? -13.982 -6.051 13.185 1.00 97.88 256 LEU A CA 1
ATOM 2003 C C . LEU A 1 256 ? -12.650 -5.333 12.987 1.00 97.88 256 LEU A C 1
ATOM 2005 O O . LEU A 1 256 ? -12.609 -4.103 12.945 1.00 97.88 256 LEU A O 1
ATOM 2009 N N . LEU A 1 257 ? -11.580 -6.112 12.871 1.00 98.69 257 LEU A N 1
ATOM 2010 C CA . LEU A 1 257 ? -10.274 -5.674 12.402 1.00 98.69 257 LEU A CA 1
ATOM 2011 C C . LEU A 1 257 ? -10.201 -6.040 10.917 1.00 98.69 257 LEU A C 1
ATOM 2013 O O . LEU A 1 257 ? -10.253 -7.219 10.576 1.00 98.69 257 LEU A O 1
ATOM 2017 N N . MET A 1 258 ? -10.148 -5.026 10.052 1.00 98.50 258 MET A N 1
ATOM 2018 C CA . MET A 1 258 ? -9.853 -5.178 8.629 1.00 98.50 258 MET A CA 1
ATOM 2019 C C . MET A 1 258 ? -8.407 -4.753 8.412 1.00 98.50 258 MET A C 1
ATOM 2021 O O . MET A 1 258 ? -8.084 -3.577 8.577 1.00 98.50 258 MET A O 1
ATOM 2025 N N . ASP A 1 259 ? -7.559 -5.698 8.046 1.00 98.88 259 ASP A N 1
ATOM 2026 C CA . ASP A 1 259 ? -6.189 -5.466 7.610 1.00 98.88 259 ASP A CA 1
ATOM 2027 C C . ASP A 1 259 ? -6.087 -5.889 6.143 1.00 98.88 259 ASP A C 1
ATOM 2029 O O . ASP A 1 259 ? -6.252 -7.060 5.802 1.00 98.88 259 ASP A O 1
ATOM 2033 N N . ALA A 1 260 ? -5.949 -4.901 5.258 1.00 98.62 260 ALA A N 1
ATOM 2034 C CA . ALA A 1 260 ? -5.999 -5.116 3.821 1.00 98.62 260 ALA A CA 1
ATOM 2035 C C . ALA A 1 260 ? -5.289 -4.002 3.038 1.00 98.62 260 ALA A C 1
ATOM 2037 O O . ALA A 1 260 ? -5.529 -2.806 3.243 1.00 98.62 260 ALA A O 1
ATOM 2038 N N . GLY A 1 261 ? -4.487 -4.407 2.053 1.00 98.44 261 GLY A N 1
ATOM 2039 C CA . GLY A 1 261 ? -3.732 -3.514 1.184 1.00 98.44 261 GLY A CA 1
ATOM 2040 C C . GLY A 1 261 ? -3.625 -4.060 -0.237 1.00 98.44 261 GLY A C 1
ATOM 2041 O O . GLY A 1 261 ? -3.444 -5.259 -0.455 1.00 98.44 261 GLY A O 1
ATOM 2042 N N . CYS A 1 262 ? -3.764 -3.181 -1.229 1.00 97.88 262 CYS A N 1
ATOM 2043 C CA . CYS A 1 262 ? -3.697 -3.548 -2.642 1.00 97.88 262 CYS A CA 1
ATOM 2044 C C . CYS A 1 262 ? -2.314 -3.300 -3.260 1.00 97.88 262 CYS A C 1
ATOM 2046 O O . CYS A 1 262 ? -1.576 -2.410 -2.833 1.00 97.88 262 CYS A O 1
ATOM 2048 N N . GLU A 1 263 ? -1.991 -4.056 -4.312 1.00 96.56 263 GLU A N 1
ATOM 2049 C CA . GLU A 1 263 ? -0.726 -3.934 -5.034 1.00 96.56 263 GLU A CA 1
ATOM 2050 C C . GLU A 1 263 ? -0.933 -3.185 -6.361 1.00 96.56 263 GLU A C 1
ATOM 2052 O O . GLU A 1 263 ? -1.579 -3.688 -7.287 1.00 96.56 263 GLU A O 1
ATOM 2057 N N . TYR A 1 264 ? -0.351 -1.987 -6.482 1.00 96.69 264 TYR A N 1
ATOM 2058 C CA . TYR A 1 264 ? -0.338 -1.222 -7.730 1.00 96.69 264 TYR A CA 1
ATOM 2059 C C . TYR A 1 264 ? 0.988 -1.443 -8.464 1.00 96.69 264 TYR A C 1
ATOM 2061 O O . TYR A 1 264 ? 2.036 -0.978 -8.021 1.00 96.69 264 TYR A O 1
ATOM 2069 N N . ASN A 1 265 ? 0.949 -2.148 -9.601 1.00 94.31 265 ASN A N 1
ATOM 2070 C CA . ASN A 1 265 ? 2.113 -2.405 -10.463 1.00 94.31 265 ASN A CA 1
ATOM 2071 C C . ASN A 1 265 ? 3.365 -2.869 -9.679 1.00 94.31 265 ASN A C 1
ATOM 2073 O O . ASN A 1 265 ? 4.453 -2.307 -9.822 1.00 94.31 265 ASN A O 1
ATOM 2077 N N . ASN A 1 266 ? 3.195 -3.908 -8.855 1.00 96.94 266 ASN A N 1
ATOM 2078 C CA . ASN A 1 266 ? 4.214 -4.496 -7.978 1.00 96.94 266 ASN A CA 1
ATOM 2079 C C . ASN A 1 266 ? 4.686 -3.634 -6.789 1.00 96.94 266 ASN A C 1
ATOM 2081 O O . ASN A 1 266 ? 5.694 -3.993 -6.194 1.00 96.94 266 ASN A O 1
ATOM 2085 N N . TYR A 1 267 ? 3.984 -2.556 -6.417 1.00 98.25 267 TYR A N 1
ATOM 2086 C CA . TYR A 1 267 ? 4.203 -1.823 -5.159 1.00 98.25 267 TYR A CA 1
ATOM 2087 C C . TYR A 1 267 ? 3.004 -1.982 -4.223 1.00 98.25 267 TYR A C 1
ATOM 2089 O O . TYR A 1 267 ? 1.856 -1.809 -4.638 1.00 98.25 267 TYR A O 1
ATOM 2097 N N . ALA A 1 268 ? 3.287 -2.331 -2.972 1.00 98.56 268 ALA A N 1
ATOM 2098 C CA . ALA A 1 268 ? 2.308 -2.696 -1.962 1.00 98.56 268 ALA A CA 1
ATOM 2099 C C . ALA A 1 268 ? 1.840 -1.485 -1.144 1.00 98.56 268 ALA A C 1
ATOM 2101 O O . ALA A 1 268 ? 2.628 -0.613 -0.784 1.00 98.56 268 ALA A O 1
ATOM 2102 N N . ALA A 1 269 ? 0.559 -1.474 -0.793 1.00 98.56 269 ALA A N 1
ATOM 2103 C CA . ALA A 1 269 ? 0.077 -0.815 0.417 1.00 98.56 269 ALA A CA 1
ATOM 2104 C C . ALA A 1 269 ? -0.265 -1.864 1.481 1.00 98.56 269 ALA A C 1
ATOM 2106 O O . ALA A 1 269 ? -0.434 -3.043 1.146 1.00 98.56 269 ALA A O 1
ATOM 2107 N N . ASP A 1 270 ? -0.368 -1.408 2.727 1.00 98.81 270 ASP A N 1
ATOM 2108 C CA . ASP A 1 270 ? -0.604 -2.231 3.916 1.00 98.81 270 ASP A CA 1
ATOM 2109 C C . ASP A 1 270 ? -1.364 -1.397 4.956 1.00 98.81 270 ASP A C 1
ATOM 2111 O O . ASP A 1 270 ? -0.869 -0.352 5.372 1.00 98.81 270 ASP A O 1
ATOM 2115 N N . ILE A 1 271 ? -2.623 -1.713 5.258 1.00 98.88 271 ILE A N 1
ATOM 2116 C CA . ILE A 1 271 ? -3.471 -0.817 6.063 1.00 98.88 271 ILE A CA 1
ATOM 2117 C C . ILE A 1 271 ? -4.411 -1.637 6.938 1.00 98.88 271 ILE A C 1
ATOM 2119 O O . ILE A 1 271 ? -5.351 -2.262 6.443 1.00 98.88 271 ILE A O 1
ATOM 2123 N N . THR A 1 272 ? -4.255 -1.489 8.251 1.00 98.94 272 THR A N 1
ATOM 2124 C CA . THR A 1 272 ? -5.198 -1.989 9.253 1.00 98.94 272 THR A CA 1
ATOM 2125 C C . THR A 1 272 ? -6.102 -0.900 9.835 1.00 98.94 272 THR A C 1
ATOM 2127 O O . THR A 1 272 ? -5.652 0.163 10.284 1.00 98.94 272 THR A O 1
ATOM 2130 N N . ARG A 1 273 ? -7.403 -1.201 9.921 1.00 98.56 273 ARG A N 1
ATOM 2131 C CA . ARG A 1 273 ? -8.414 -0.442 10.667 1.00 98.56 273 ARG A CA 1
ATOM 2132 C C . ARG A 1 273 ? -9.311 -1.369 11.477 1.00 98.56 273 ARG A C 1
ATOM 2134 O O . ARG A 1 273 ? -9.888 -2.315 10.954 1.00 98.56 273 ARG A O 1
ATOM 2141 N N . THR A 1 274 ? -9.492 -1.033 12.751 1.00 98.56 274 THR A N 1
ATOM 2142 C CA . THR A 1 274 ? -10.469 -1.690 13.629 1.00 98.56 274 THR A CA 1
ATOM 2143 C C . THR A 1 274 ? -11.691 -0.789 13.823 1.00 98.56 274 THR A C 1
ATOM 2145 O O . THR A 1 274 ? -11.531 0.417 14.003 1.00 98.56 274 THR A O 1
ATOM 2148 N N . PHE A 1 275 ? -12.907 -1.337 13.789 1.00 96.56 275 PHE A N 1
ATOM 2149 C CA . PHE A 1 275 ? -14.151 -0.565 13.932 1.00 96.56 275 PHE A CA 1
ATOM 2150 C C . PHE A 1 275 ? -15.283 -1.375 14.591 1.00 96.56 275 PHE A C 1
ATOM 2152 O O . PHE A 1 275 ? -15.249 -2.608 14.555 1.00 96.56 275 PHE A O 1
ATOM 2159 N N . PRO A 1 276 ? -16.300 -0.724 15.191 1.00 95.06 276 PRO A N 1
ATOM 2160 C CA . PRO A 1 276 ? -17.383 -1.422 15.872 1.00 95.06 276 PRO A CA 1
ATOM 2161 C C . PRO A 1 276 ? -18.448 -1.895 14.876 1.00 95.06 276 PRO A C 1
ATOM 2163 O O . PRO A 1 276 ? -19.019 -1.091 14.138 1.00 95.06 276 PRO A O 1
ATOM 2166 N N . LEU A 1 277 ? -18.785 -3.187 14.895 1.00 91.31 277 LEU A N 1
ATOM 2167 C CA . LEU A 1 277 ? -19.812 -3.761 14.007 1.00 91.31 277 LEU A CA 1
ATOM 2168 C C . LEU A 1 277 ? -21.237 -3.306 14.373 1.00 91.31 277 LEU A C 1
ATOM 2170 O O . LEU A 1 277 ? -22.116 -3.234 13.518 1.00 91.31 277 LEU A O 1
ATOM 2174 N N . SER A 1 278 ? -21.458 -2.934 15.635 1.00 84.62 278 SER A N 1
ATOM 2175 C CA . SER A 1 278 ? -22.693 -2.307 16.134 1.00 84.62 278 SER A CA 1
ATOM 2176 C C . SER A 1 278 ? -22.824 -0.817 15.775 1.00 84.62 278 SER A C 1
ATOM 2178 O O . SER A 1 278 ? -23.867 -0.211 16.022 1.00 84.62 278 SER A O 1
ATOM 2180 N N . GLY A 1 279 ? -21.764 -0.202 15.243 1.00 84.88 279 GLY A N 1
ATOM 2181 C CA . GLY A 1 279 ? -21.676 1.229 14.956 1.00 84.88 279 GLY A CA 1
ATOM 2182 C C . GLY A 1 279 ? -21.289 2.138 16.124 1.00 84.88 279 GLY A C 1
ATOM 2183 O O . GLY A 1 279 ? -21.146 3.338 15.904 1.00 84.88 279 GLY A O 1
ATOM 2184 N N . LYS A 1 280 ? -21.077 1.596 17.332 1.00 90.19 280 LYS A N 1
ATOM 2185 C CA . LYS A 1 280 ? -20.437 2.297 18.462 1.00 90.19 280 LYS A CA 1
ATOM 2186 C C . LYS A 1 280 ? -19.549 1.351 19.254 1.00 90.19 280 LYS A C 1
ATOM 2188 O O . LYS A 1 280 ? -19.931 0.202 19.486 1.00 90.19 280 LYS A O 1
ATOM 2193 N N . PHE A 1 281 ? -18.393 1.823 19.702 1.00 95.56 281 PHE A N 1
ATOM 2194 C CA . PHE A 1 281 ? -17.506 1.006 20.521 1.00 95.56 281 PHE A CA 1
ATOM 2195 C C . PHE A 1 281 ? -18.132 0.730 21.897 1.00 95.56 281 PHE A C 1
ATOM 2197 O O . PHE A 1 281 ? -18.733 1.606 22.523 1.00 95.56 281 PHE A O 1
ATOM 2204 N N . THR A 1 282 ? -17.963 -0.494 22.410 1.00 96.81 282 THR A N 1
ATOM 2205 C CA . THR A 1 282 ? -18.205 -0.758 23.840 1.00 96.81 282 THR A CA 1
ATOM 2206 C C . THR A 1 282 ? -17.188 0.005 24.685 1.00 96.81 282 THR A C 1
ATOM 2208 O O . THR A 1 282 ? -16.135 0.387 24.179 1.00 96.81 282 THR A O 1
ATOM 2211 N N . LYS A 1 283 ? -17.447 0.192 25.985 1.00 97.19 283 LYS A N 1
ATOM 2212 C CA . LYS A 1 283 ? -16.499 0.861 26.893 1.00 97.19 283 LYS A CA 1
ATOM 2213 C C . LYS A 1 283 ? -15.104 0.222 26.828 1.00 97.19 283 LYS A C 1
ATOM 2215 O O . LYS A 1 283 ? -14.102 0.923 26.728 1.00 97.19 283 LYS A O 1
ATOM 2220 N N . GLU A 1 284 ? -15.062 -1.105 26.858 1.00 97.81 284 GLU A N 1
ATOM 2221 C CA . GLU A 1 284 ? -13.847 -1.914 26.805 1.00 97.81 284 GLU A CA 1
ATOM 2222 C C . GLU A 1 284 ? -13.139 -1.758 25.451 1.00 97.81 284 GLU A C 1
ATOM 2224 O O . GLU A 1 284 ? -11.931 -1.541 25.414 1.00 97.81 284 GLU A O 1
ATOM 2229 N N . SER A 1 285 ? -13.883 -1.796 24.338 1.00 97.94 285 SER A N 1
ATOM 2230 C CA . SER A 1 285 ? -13.303 -1.633 22.995 1.00 97.94 285 SER A CA 1
ATOM 2231 C C . SER A 1 285 ? -12.798 -0.208 22.756 1.00 97.94 285 SER A C 1
ATOM 2233 O O . SER A 1 285 ? -11.719 -0.034 22.199 1.00 97.94 285 SER A O 1
ATOM 2235 N N . ARG A 1 286 ? -13.539 0.805 23.228 1.00 98.19 286 ARG A N 1
ATOM 2236 C CA . ARG A 1 286 ? -13.190 2.229 23.137 1.00 98.19 286 ARG A CA 1
ATOM 2237 C C . ARG A 1 286 ? -11.868 2.523 23.834 1.00 98.19 286 ARG A C 1
ATOM 2239 O O . ARG A 1 286 ? -10.978 3.083 23.207 1.00 98.19 286 ARG A O 1
ATOM 2246 N N . HIS A 1 287 ? -11.717 2.090 25.087 1.00 98.56 287 HIS A N 1
ATOM 2247 C CA . HIS A 1 287 ? -10.496 2.327 25.865 1.00 98.56 287 HIS A CA 1
ATOM 2248 C C . HIS A 1 287 ? -9.250 1.746 25.176 1.00 98.56 287 HIS A C 1
ATOM 2250 O O . HIS A 1 287 ? -8.200 2.388 25.099 1.00 98.56 287 HIS A O 1
ATOM 2256 N N . ILE A 1 288 ? -9.370 0.532 24.630 1.00 98.81 288 ILE A N 1
ATOM 2257 C CA . ILE A 1 288 ? -8.275 -0.115 23.897 1.00 98.81 288 ILE A CA 1
ATOM 2258 C C . ILE A 1 288 ? -8.018 0.584 22.554 1.00 98.81 288 ILE A C 1
ATOM 2260 O O . ILE A 1 288 ? -6.859 0.784 22.199 1.00 98.81 288 ILE A O 1
ATOM 2264 N N . TYR A 1 289 ? -9.060 1.033 21.848 1.00 98.75 289 TYR A N 1
ATOM 2265 C CA . TYR A 1 289 ? -8.918 1.811 20.615 1.00 98.75 289 TYR A CA 1
ATOM 2266 C C . TYR A 1 289 ? -8.204 3.148 20.836 1.00 98.75 289 TYR A C 1
ATOM 2268 O O . TYR A 1 289 ? -7.236 3.448 20.142 1.00 98.75 289 TYR A O 1
ATOM 2276 N N . GLU A 1 290 ? -8.615 3.919 21.844 1.00 98.69 290 GLU A N 1
ATOM 2277 C CA . GLU A 1 290 ? -7.974 5.185 22.224 1.00 98.69 290 GLU A CA 1
ATOM 2278 C C . GLU A 1 290 ? -6.510 4.965 22.648 1.00 98.69 290 GLU A C 1
ATOM 2280 O O . GLU A 1 290 ? -5.632 5.742 22.265 1.00 98.69 290 GLU A O 1
ATOM 2285 N N . THR A 1 291 ? -6.219 3.863 23.352 1.00 98.88 291 THR A N 1
ATOM 2286 C CA . THR A 1 291 ? -4.843 3.464 23.702 1.00 98.88 291 THR A CA 1
ATOM 2287 C C . THR A 1 291 ? -4.002 3.174 22.455 1.00 98.88 291 THR A C 1
ATOM 2289 O O . THR A 1 291 ? -2.903 3.715 22.325 1.00 98.88 291 THR A O 1
ATOM 2292 N N . VAL A 1 292 ? -4.501 2.362 21.517 1.00 98.94 292 VAL A N 1
ATOM 2293 C CA . VAL A 1 292 ? -3.771 2.008 20.286 1.00 98.94 292 VAL A CA 1
ATOM 2294 C C . VAL A 1 292 ? -3.600 3.221 19.364 1.00 98.94 292 VAL A C 1
ATOM 2296 O O . VAL A 1 292 ? -2.519 3.420 18.814 1.00 98.94 292 VAL A O 1
ATOM 2299 N N . LEU A 1 293 ? -4.601 4.101 19.263 1.00 98.88 293 LEU A N 1
ATOM 2300 C CA . LEU A 1 293 ? -4.499 5.357 18.513 1.00 98.88 293 LEU A CA 1
ATOM 2301 C C . LEU A 1 293 ? -3.435 6.294 19.114 1.00 98.88 293 LEU A C 1
ATOM 2303 O O . LEU A 1 293 ? -2.667 6.915 18.377 1.00 98.88 293 LEU A O 1
ATOM 2307 N N . LYS A 1 294 ? -3.339 6.360 20.450 1.00 98.88 294 LYS A N 1
ATOM 2308 C CA . LYS A 1 294 ? -2.284 7.095 21.171 1.00 98.88 294 LYS A CA 1
ATOM 2309 C C . LYS A 1 294 ? -0.898 6.486 20.931 1.00 98.88 294 LYS A C 1
ATOM 2311 O O . LYS A 1 294 ? 0.046 7.244 20.716 1.00 98.88 294 LYS A O 1
ATOM 2316 N N . MET A 1 295 ? -0.773 5.152 20.927 1.00 98.88 295 MET A N 1
ATOM 2317 C CA . MET A 1 295 ? 0.473 4.461 20.554 1.00 98.88 295 MET A CA 1
ATOM 2318 C C . MET A 1 295 ? 0.888 4.842 19.129 1.00 98.88 295 MET A C 1
ATOM 2320 O O . MET A 1 295 ? 2.016 5.275 18.920 1.00 98.88 295 MET A O 1
ATOM 2324 N N . GLN A 1 296 ? -0.035 4.741 18.168 1.00 98.81 296 GLN A N 1
ATOM 2325 C CA . GLN A 1 296 ? 0.237 4.997 16.753 1.00 98.81 296 GLN A CA 1
ATOM 2326 C C . GLN A 1 296 ? 0.711 6.432 16.515 1.00 98.81 296 GLN A C 1
ATOM 2328 O O . GLN A 1 296 ? 1.782 6.628 15.945 1.00 98.81 296 GLN A O 1
ATOM 2333 N N . LYS A 1 297 ? -0.033 7.427 17.014 1.00 98.75 297 LYS A N 1
ATOM 2334 C CA . LYS A 1 297 ? 0.328 8.846 16.878 1.00 98.75 297 LYS A CA 1
ATOM 2335 C C . LYS A 1 297 ? 1.698 9.146 17.482 1.00 98.75 297 LYS A C 1
ATOM 2337 O O . LYS A 1 297 ? 2.559 9.657 16.780 1.00 98.75 297 LYS A O 1
ATOM 2342 N N . ALA A 1 298 ? 1.944 8.737 18.728 1.00 98.88 298 ALA A N 1
ATOM 2343 C CA . ALA A 1 298 ? 3.221 8.999 19.392 1.00 98.88 298 ALA A CA 1
ATOM 2344 C C . ALA A 1 298 ? 4.416 8.301 18.714 1.00 98.88 298 ALA A C 1
ATOM 2346 O O . ALA A 1 298 ? 5.510 8.861 18.677 1.00 98.88 298 ALA A O 1
ATOM 2347 N N . CYS A 1 299 ? 4.221 7.097 18.166 1.00 98.88 299 CYS A N 1
ATOM 2348 C CA . CYS A 1 299 ? 5.247 6.405 17.389 1.00 98.88 299 CYS A CA 1
ATOM 2349 C C . CYS A 1 299 ? 5.511 7.086 16.040 1.00 98.88 299 CYS A C 1
ATOM 2351 O O . CYS A 1 299 ? 6.670 7.176 15.651 1.00 98.88 299 CYS A O 1
ATOM 2353 N N . ILE A 1 300 ? 4.475 7.593 15.361 1.00 98.88 300 ILE A N 1
ATOM 2354 C CA . ILE A 1 300 ? 4.593 8.373 14.117 1.00 98.88 300 ILE A CA 1
ATOM 2355 C C . ILE A 1 300 ? 5.304 9.714 14.378 1.00 98.88 300 ILE A C 1
ATOM 2357 O O . ILE A 1 300 ? 6.259 10.043 13.677 1.00 98.88 300 ILE A O 1
ATOM 2361 N N . ASP A 1 301 ? 4.908 10.453 15.419 1.00 98.69 301 ASP A N 1
ATOM 2362 C CA . ASP A 1 301 ? 5.411 11.798 15.750 1.00 98.69 301 ASP A CA 1
ATOM 2363 C C . ASP A 1 301 ? 6.937 11.861 15.958 1.00 98.69 301 ASP A C 1
ATOM 2365 O O . ASP A 1 301 ? 7.553 12.905 15.731 1.00 98.69 301 ASP A O 1
ATOM 2369 N N . VAL A 1 302 ? 7.568 10.754 16.369 1.00 98.69 302 VAL A N 1
ATOM 2370 C CA . VAL A 1 302 ? 9.028 10.673 16.565 1.00 98.69 302 VAL A CA 1
ATOM 2371 C C . VAL A 1 302 ? 9.806 10.225 15.320 1.00 98.69 302 VAL A C 1
ATOM 2373 O O . VAL A 1 302 ? 11.042 10.245 15.349 1.00 98.69 302 VAL A O 1
ATOM 2376 N N . LEU A 1 303 ? 9.132 9.829 14.233 1.00 98.75 303 LEU A N 1
ATOM 2377 C CA . LEU A 1 303 ? 9.798 9.355 13.018 1.00 98.75 303 LEU A CA 1
ATOM 2378 C C . LEU A 1 303 ? 10.463 10.493 12.247 1.00 98.75 303 LEU A C 1
ATOM 2380 O O . LEU A 1 303 ? 9.839 11.505 11.932 1.00 98.75 303 LEU A O 1
ATOM 2384 N N . LYS A 1 304 ? 11.744 10.264 11.953 1.00 98.56 304 LYS A N 1
ATOM 2385 C CA . LYS A 1 304 ? 12.652 11.037 11.099 1.00 98.56 304 LYS A CA 1
ATOM 2386 C C . LYS A 1 304 ? 13.920 10.224 10.858 1.00 98.56 304 LYS A C 1
ATOM 2388 O O . LYS A 1 304 ? 14.137 9.201 11.515 1.00 98.56 304 LYS A O 1
ATOM 2393 N N . GLU A 1 305 ? 14.784 10.697 9.971 1.00 98.56 305 GLU A N 1
ATOM 2394 C CA . GLU A 1 305 ? 16.087 10.079 9.739 1.00 98.56 305 GLU A CA 1
ATOM 2395 C C . GLU A 1 305 ? 16.890 9.859 11.036 1.00 98.56 305 GLU A C 1
ATOM 2397 O O . GLU A 1 305 ? 16.968 10.705 11.932 1.00 98.56 305 GLU A O 1
ATOM 2402 N N . GLY A 1 306 ? 17.519 8.688 11.128 1.00 98.31 306 GLY A N 1
ATOM 2403 C CA . GLY A 1 306 ? 18.439 8.333 12.200 1.00 98.31 306 GLY A CA 1
ATOM 2404 C C . GLY A 1 306 ? 17.776 7.892 13.506 1.00 98.31 306 GLY A C 1
ATOM 2405 O O . GLY A 1 306 ? 18.511 7.496 14.419 1.00 98.31 306 GLY A O 1
ATOM 2406 N N . VAL A 1 307 ? 16.438 7.919 13.603 1.00 98.38 307 VAL A N 1
ATOM 2407 C CA . VAL A 1 307 ? 15.693 7.344 14.736 1.00 98.38 307 VAL A CA 1
ATOM 2408 C C . VAL A 1 307 ? 15.944 5.836 14.818 1.00 98.38 307 VAL A C 1
ATOM 2410 O O . VAL A 1 307 ? 15.983 5.152 13.794 1.00 98.38 307 VAL A O 1
ATOM 2413 N N . LEU A 1 308 ? 16.148 5.317 16.030 1.00 98.56 308 LEU A N 1
ATOM 2414 C CA . LEU A 1 308 ? 16.345 3.891 16.281 1.00 98.56 308 LEU A CA 1
ATOM 2415 C C . LEU A 1 308 ? 14.975 3.210 16.403 1.00 98.56 308 LEU A C 1
ATOM 2417 O O . LEU A 1 308 ? 14.236 3.495 17.341 1.00 98.56 308 LEU A O 1
ATOM 2421 N N . TRP A 1 309 ? 14.632 2.313 15.476 1.00 98.69 309 TRP A N 1
ATOM 2422 C CA . TRP A 1 309 ? 13.315 1.660 15.446 1.00 98.69 309 TRP A CA 1
ATOM 2423 C C . TRP A 1 309 ? 13.020 0.856 16.718 1.00 98.69 309 TRP A C 1
ATOM 2425 O O . TRP A 1 309 ? 11.896 0.867 17.217 1.00 98.69 309 TRP A O 1
ATOM 2435 N N . ASP A 1 310 ? 14.050 0.229 17.292 1.00 98.50 310 ASP A N 1
ATOM 2436 C CA . ASP A 1 310 ? 13.988 -0.465 18.577 1.00 98.50 310 ASP A CA 1
ATOM 2437 C C . ASP A 1 310 ? 13.453 0.445 19.710 1.00 98.50 310 ASP A C 1
ATOM 2439 O O . ASP A 1 310 ? 12.655 -0.014 20.529 1.00 98.50 310 ASP A O 1
ATOM 2443 N N . ASP A 1 311 ? 13.816 1.736 19.728 1.00 98.81 311 ASP A N 1
ATOM 2444 C CA . ASP A 1 311 ? 13.333 2.705 20.727 1.00 98.81 311 ASP A CA 1
ATOM 2445 C C . ASP A 1 311 ? 11.874 3.115 20.466 1.00 98.81 311 ASP A C 1
ATOM 2447 O O . ASP A 1 311 ? 11.095 3.261 21.410 1.00 98.81 311 ASP A O 1
ATOM 2451 N N . VAL A 1 312 ? 11.468 3.252 19.196 1.00 98.81 312 VAL A N 1
ATOM 2452 C CA . VAL A 1 312 ? 10.070 3.557 18.824 1.00 98.81 312 VAL A CA 1
ATOM 2453 C C . VAL A 1 312 ? 9.146 2.389 19.198 1.00 98.81 312 VAL A C 1
ATOM 2455 O O . VAL A 1 312 ? 8.041 2.600 19.701 1.00 98.81 312 VAL A O 1
ATOM 2458 N N . HIS A 1 313 ? 9.619 1.149 19.047 1.00 98.81 313 HIS A N 1
ATOM 2459 C CA . HIS A 1 313 ? 8.924 -0.052 19.524 1.00 98.81 313 HIS A CA 1
ATOM 2460 C C . HIS A 1 313 ? 8.795 -0.074 21.055 1.00 98.81 313 HIS A C 1
ATOM 2462 O O . HIS A 1 313 ? 7.720 -0.352 21.591 1.00 98.81 313 HIS A O 1
ATOM 2468 N N . VAL A 1 314 ? 9.849 0.300 21.791 1.00 98.81 314 VAL A N 1
ATOM 2469 C CA . VAL A 1 314 ? 9.777 0.451 23.258 1.00 98.81 314 VAL A CA 1
ATOM 2470 C C . VAL A 1 314 ? 8.788 1.551 23.669 1.00 98.81 314 VAL A C 1
ATOM 2472 O O . VAL A 1 314 ? 8.045 1.347 24.632 1.00 98.81 314 VAL A O 1
ATOM 2475 N N . LEU A 1 315 ? 8.713 2.668 22.937 1.00 98.88 315 LEU A N 1
ATOM 2476 C CA . LEU A 1 315 ? 7.718 3.726 23.156 1.00 98.88 315 LEU A CA 1
ATOM 2477 C C . LEU A 1 315 ? 6.280 3.195 23.007 1.00 98.88 315 LEU A C 1
ATOM 2479 O O . LEU A 1 315 ? 5.448 3.448 23.882 1.00 98.88 315 LEU A O 1
ATOM 2483 N N . ALA A 1 316 ? 6.000 2.389 21.975 1.00 98.88 316 ALA A N 1
ATOM 2484 C CA . ALA A 1 316 ? 4.699 1.733 21.815 1.00 98.88 316 ALA A CA 1
ATOM 2485 C C . ALA A 1 316 ? 4.348 0.879 23.047 1.00 98.88 316 ALA A C 1
ATOM 2487 O O . ALA A 1 316 ? 3.264 1.013 23.618 1.00 98.88 316 ALA A O 1
ATOM 2488 N N . HIS A 1 317 ? 5.292 0.058 23.521 1.00 98.88 317 HIS A N 1
ATOM 2489 C CA . HIS A 1 317 ? 5.104 -0.753 24.727 1.00 98.88 317 HIS A CA 1
ATOM 2490 C C . HIS A 1 317 ? 4.924 0.081 26.004 1.00 98.88 317 HIS A C 1
ATOM 2492 O O . HIS A 1 317 ? 4.151 -0.322 26.871 1.00 98.88 317 HIS A O 1
ATOM 2498 N N . GLN A 1 318 ? 5.594 1.229 26.144 1.00 98.88 318 GLN A N 1
ATOM 2499 C C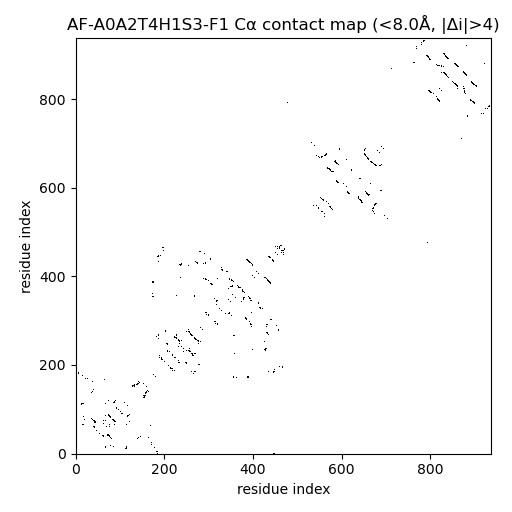A . GLN A 1 318 ? 5.404 2.130 27.287 1.00 98.88 318 GLN A CA 1
ATOM 2500 C C . GLN A 1 318 ? 3.984 2.706 27.332 1.00 98.88 318 GLN A C 1
ATOM 2502 O O . GLN A 1 318 ? 3.386 2.740 28.406 1.00 98.88 318 GLN A O 1
ATOM 2507 N N . ILE A 1 319 ? 3.439 3.110 26.181 1.00 98.88 319 ILE A N 1
ATOM 2508 C CA . ILE A 1 319 ? 2.079 3.658 26.071 1.00 98.88 319 ILE A CA 1
ATOM 2509 C C . ILE A 1 319 ? 1.028 2.550 26.240 1.00 98.88 319 ILE A C 1
ATOM 2511 O O . ILE A 1 319 ? 0.018 2.768 26.910 1.00 98.88 319 ILE A O 1
ATOM 2515 N N . ALA A 1 320 ? 1.282 1.344 25.718 1.00 98.88 320 ALA A N 1
ATOM 2516 C CA . ALA A 1 320 ? 0.434 0.179 25.973 1.00 98.88 320 ALA A CA 1
ATOM 2517 C C . ALA A 1 320 ? 0.350 -0.150 27.471 1.00 98.88 320 ALA A C 1
ATOM 2519 O O . ALA A 1 320 ? -0.729 -0.458 27.971 1.00 98.88 320 ALA A O 1
ATOM 2520 N N . ILE A 1 321 ? 1.468 -0.066 28.205 1.00 98.94 321 ILE A N 1
ATOM 2521 C CA . ILE A 1 321 ? 1.470 -0.284 29.659 1.00 98.94 321 ILE A CA 1
ATOM 2522 C C . ILE A 1 321 ? 0.634 0.785 30.370 1.00 98.94 321 ILE A C 1
ATOM 2524 O O . ILE A 1 321 ? -0.162 0.414 31.228 1.00 98.94 321 ILE A O 1
ATOM 2528 N N . ASP A 1 322 ? 0.755 2.064 29.995 1.00 98.88 322 ASP A N 1
ATOM 2529 C CA . ASP A 1 322 ? -0.072 3.139 30.568 1.00 98.88 322 ASP A CA 1
ATOM 2530 C C . ASP A 1 322 ? -1.568 2.856 30.366 1.00 98.88 322 ASP A C 1
ATOM 2532 O O . ASP A 1 322 ? -2.318 2.777 31.337 1.00 98.88 322 ASP A O 1
ATOM 2536 N N . GLY A 1 323 ? -1.997 2.605 29.125 1.00 98.81 323 GLY A N 1
ATOM 2537 C CA . GLY A 1 323 ? -3.407 2.340 28.824 1.00 98.81 323 GLY A CA 1
ATOM 2538 C C . GLY A 1 323 ? -3.939 1.063 29.486 1.00 98.81 323 GLY A C 1
ATOM 2539 O O . GLY A 1 323 ? -5.075 1.037 29.958 1.00 98.81 323 GLY A O 1
ATOM 2540 N N . LEU A 1 324 ? -3.128 0.007 29.601 1.00 98.88 324 LEU A N 1
ATOM 2541 C CA . LEU A 1 324 ? -3.524 -1.228 30.289 1.00 98.88 324 LEU A CA 1
ATOM 2542 C C . LEU A 1 324 ? -3.529 -1.092 31.827 1.00 98.88 324 LEU A C 1
ATOM 2544 O O . LEU A 1 324 ? -4.287 -1.809 32.488 1.00 98.88 324 LEU A O 1
ATOM 2548 N N . LEU A 1 325 ? -2.731 -0.182 32.402 1.00 98.88 325 LEU A N 1
ATOM 2549 C CA . LEU A 1 325 ? -2.810 0.223 33.814 1.00 98.88 325 LEU A CA 1
ATOM 2550 C C . LEU A 1 325 ? -4.074 1.059 34.072 1.00 98.88 325 LEU A C 1
ATOM 2552 O O . LEU A 1 325 ? -4.803 0.776 35.020 1.00 98.88 325 LEU A O 1
ATOM 2556 N N . GLU A 1 326 ? -4.380 2.029 33.203 1.00 98.69 326 GLU A N 1
ATOM 2557 C CA . GLU A 1 326 ? -5.612 2.835 33.248 1.00 98.69 326 GLU A CA 1
ATOM 2558 C C . GLU A 1 326 ? -6.875 1.954 33.134 1.00 98.69 326 GLU A C 1
ATOM 2560 O O . GLU A 1 326 ? -7.850 2.161 33.858 1.00 98.69 326 GLU A O 1
ATOM 2565 N N . ALA A 1 327 ? -6.831 0.908 32.301 1.00 98.44 327 ALA A N 1
ATOM 2566 C CA . ALA A 1 327 ? -7.884 -0.106 32.186 1.00 98.44 327 ALA A CA 1
ATOM 2567 C C . ALA A 1 327 ? -8.036 -0.998 33.437 1.00 98.44 327 ALA A C 1
ATOM 2569 O O . ALA A 1 327 ? -9.031 -1.718 33.564 1.00 98.44 327 ALA A O 1
ATOM 2570 N N . GLY A 1 328 ? -7.035 -1.015 34.326 1.00 98.56 328 GLY A N 1
ATOM 2571 C CA . GLY A 1 328 ? -6.928 -1.930 35.466 1.00 98.56 328 GLY A CA 1
ATOM 2572 C C . GLY A 1 328 ? -6.604 -3.385 35.099 1.00 98.56 328 GLY A C 1
ATOM 2573 O O . GLY A 1 328 ? -6.730 -4.258 35.961 1.00 98.56 328 GLY A O 1
ATOM 2574 N N . ILE A 1 329 ? -6.229 -3.655 33.839 1.00 98.75 329 ILE A N 1
ATOM 2575 C CA . ILE A 1 329 ? -5.806 -4.978 33.336 1.00 98.75 329 ILE A CA 1
ATOM 2576 C C . ILE A 1 329 ? -4.403 -5.299 33.856 1.00 98.75 329 ILE A C 1
ATOM 2578 O O . ILE A 1 329 ? -4.144 -6.420 34.298 1.00 98.75 329 ILE A O 1
ATOM 2582 N N . LEU A 1 330 ? -3.510 -4.309 33.825 1.00 98.81 330 LEU A N 1
ATOM 2583 C CA . LEU A 1 330 ? -2.221 -4.354 34.501 1.00 98.81 330 LEU A CA 1
ATOM 2584 C C . LEU A 1 330 ? -2.307 -3.677 35.875 1.00 98.81 330 LEU A C 1
ATOM 2586 O O . LEU A 1 330 ? -3.197 -2.871 36.143 1.00 98.81 330 LEU A O 1
ATOM 2590 N N . LYS A 1 331 ? -1.367 -4.018 36.758 1.00 98.44 331 LYS A N 1
ATOM 2591 C CA . LYS A 1 331 ? -1.208 -3.444 38.101 1.00 98.44 331 LYS A CA 1
ATOM 2592 C C . LYS A 1 331 ? 0.261 -3.463 38.526 1.00 98.44 331 LYS A C 1
ATOM 2594 O O . LYS A 1 331 ? 0.999 -4.373 38.155 1.00 98.44 331 LYS A O 1
ATOM 2599 N N . GLY A 1 332 ? 0.656 -2.514 39.371 1.00 98.00 332 GLY A N 1
ATOM 2600 C CA . GLY A 1 332 ? 2.031 -2.372 39.859 1.00 98.00 332 GLY A CA 1
ATOM 2601 C C . GLY A 1 332 ? 2.774 -1.225 39.176 1.00 98.00 332 GLY A C 1
ATOM 2602 O O . GLY A 1 332 ? 2.150 -0.295 38.674 1.00 98.00 332 GLY A O 1
ATOM 2603 N N . ASP A 1 333 ? 4.103 -1.285 39.201 1.00 98.38 333 ASP A N 1
ATOM 2604 C CA . ASP A 1 333 ? 4.976 -0.249 38.648 1.00 98.38 333 ASP A CA 1
ATOM 2605 C C . ASP A 1 333 ? 5.225 -0.425 37.137 1.00 98.38 333 ASP A C 1
ATOM 2607 O O . ASP A 1 333 ? 5.464 -1.537 36.659 1.00 98.38 333 ASP A O 1
ATOM 2611 N N . LYS A 1 334 ? 5.199 0.685 36.387 1.00 98.25 334 LYS A N 1
ATOM 2612 C CA . LYS A 1 334 ? 5.359 0.708 34.923 1.00 98.25 334 LYS A CA 1
ATOM 2613 C C . LYS A 1 334 ? 6.722 0.180 34.470 1.00 98.25 334 LYS A C 1
ATOM 2615 O O . LYS A 1 334 ? 6.786 -0.610 33.522 1.00 98.25 334 LYS A O 1
ATOM 2620 N N . ASP A 1 335 ? 7.795 0.603 35.129 1.00 98.25 335 ASP A N 1
ATOM 2621 C CA . ASP A 1 335 ? 9.158 0.253 34.736 1.00 98.25 335 ASP A CA 1
ATOM 2622 C C . ASP A 1 335 ? 9.460 -1.206 35.090 1.00 98.25 335 ASP A C 1
ATOM 2624 O O . ASP A 1 335 ? 10.105 -1.910 34.307 1.00 98.25 335 ASP A O 1
ATOM 2628 N N . GLU A 1 336 ? 8.926 -1.716 36.205 1.00 98.56 336 GLU A N 1
ATOM 2629 C CA . GLU A 1 336 ? 8.964 -3.147 36.514 1.00 98.56 336 GLU A CA 1
ATOM 2630 C C . GLU A 1 336 ? 8.213 -3.997 35.475 1.00 98.56 336 GLU A C 1
ATOM 2632 O O . GLU A 1 336 ? 8.745 -5.022 35.037 1.00 98.56 336 GLU A O 1
ATOM 2637 N N . ILE A 1 337 ? 7.017 -3.577 35.045 1.00 98.75 337 ILE A N 1
ATOM 2638 C CA . ILE A 1 337 ? 6.224 -4.261 34.006 1.00 98.75 337 ILE A CA 1
ATOM 2639 C C . ILE A 1 337 ? 6.993 -4.308 32.678 1.00 98.75 337 ILE A C 1
ATOM 2641 O O . ILE A 1 337 ? 7.081 -5.370 32.047 1.00 98.75 337 ILE A O 1
ATOM 2645 N N . LEU A 1 338 ? 7.574 -3.177 32.260 1.00 98.50 338 LEU A N 1
ATOM 2646 C CA . LEU A 1 338 ? 8.363 -3.081 31.030 1.00 98.50 338 LEU A CA 1
ATOM 2647 C C . LEU A 1 338 ? 9.645 -3.915 31.122 1.00 98.50 338 LEU A C 1
ATOM 2649 O O . LEU A 1 338 ? 9.988 -4.634 30.182 1.00 98.50 338 LEU A O 1
ATOM 2653 N N . LYS A 1 339 ? 10.347 -3.872 32.258 1.00 98.19 339 LYS A N 1
ATOM 2654 C CA . LYS A 1 339 ? 11.549 -4.677 32.520 1.00 98.19 339 LYS A CA 1
ATOM 2655 C C . LYS A 1 339 ? 11.249 -6.175 32.516 1.00 98.19 339 LYS A C 1
ATOM 2657 O O . LYS A 1 339 ? 12.054 -6.948 32.005 1.00 98.19 339 LYS A O 1
ATOM 2662 N N . ALA A 1 340 ? 10.088 -6.577 33.031 1.00 98.00 340 ALA A N 1
ATOM 2663 C CA . ALA A 1 340 ? 9.616 -7.957 32.995 1.00 98.00 340 ALA A CA 1
ATOM 2664 C C . ALA A 1 340 ? 9.133 -8.408 31.606 1.00 98.00 340 ALA A C 1
ATOM 2666 O O . ALA A 1 340 ? 8.914 -9.598 31.420 1.00 98.00 340 ALA A O 1
ATOM 2667 N N . ARG A 1 341 ? 8.976 -7.502 30.626 1.00 98.06 341 ARG A N 1
ATOM 2668 C CA . ARG A 1 341 ? 8.413 -7.779 29.284 1.00 98.06 341 ARG A CA 1
ATOM 2669 C C . ARG A 1 341 ? 6.958 -8.263 29.297 1.00 98.06 341 ARG A C 1
ATOM 2671 O O . ARG A 1 341 ? 6.505 -8.878 28.337 1.00 98.06 341 ARG A O 1
ATOM 2678 N N . THR A 1 342 ? 6.197 -7.970 30.352 1.00 98.50 342 THR A N 1
ATOM 2679 C CA . THR A 1 342 ? 4.809 -8.453 30.496 1.00 98.50 342 THR A CA 1
ATOM 2680 C C . THR A 1 342 ? 3.870 -7.882 29.425 1.00 98.50 342 THR A C 1
ATOM 2682 O O . THR A 1 342 ? 2.938 -8.562 29.004 1.00 98.50 342 THR A O 1
ATOM 2685 N N . SER A 1 343 ? 4.138 -6.680 28.902 1.00 98.31 343 SER A N 1
ATOM 2686 C CA . SER A 1 343 ? 3.357 -6.098 27.799 1.00 98.31 343 SER A CA 1
ATOM 2687 C C . SER A 1 343 ? 3.483 -6.857 26.470 1.00 98.31 343 SER A C 1
ATOM 2689 O O . SER A 1 343 ? 2.598 -6.725 25.629 1.00 98.31 343 SER A O 1
ATOM 2691 N N . ALA A 1 344 ? 4.496 -7.718 26.296 1.00 97.94 344 ALA A N 1
ATOM 2692 C CA . ALA A 1 344 ? 4.615 -8.599 25.129 1.00 97.94 344 ALA A CA 1
ATOM 2693 C C . ALA A 1 344 ? 3.529 -9.698 25.072 1.00 97.94 344 ALA A C 1
ATOM 2695 O O . ALA A 1 344 ? 3.380 -10.365 24.052 1.00 97.94 344 ALA A O 1
ATOM 2696 N N . ALA A 1 345 ? 2.753 -9.890 26.148 1.00 98.06 345 ALA A N 1
ATOM 2697 C CA . ALA A 1 345 ? 1.545 -10.717 26.124 1.00 98.06 345 ALA A CA 1
ATOM 2698 C C . ALA A 1 345 ? 0.385 -10.056 25.351 1.00 98.06 345 ALA A C 1
ATOM 2700 O O . ALA A 1 345 ? -0.487 -10.755 24.842 1.00 98.06 345 ALA A O 1
ATOM 2701 N N . PHE A 1 346 ? 0.385 -8.719 25.276 1.00 98.75 346 PHE A N 1
ATOM 2702 C CA . PHE A 1 346 ? -0.692 -7.904 24.707 1.00 98.75 346 PHE A CA 1
ATOM 2703 C C . PHE A 1 346 ? -0.309 -7.265 23.369 1.00 98.75 346 PHE A C 1
ATOM 2705 O O . PHE A 1 346 ? -1.176 -7.128 22.516 1.00 98.75 346 PHE A O 1
ATOM 2712 N N . LEU A 1 347 ? 0.971 -6.934 23.161 1.00 98.50 347 LEU A N 1
ATOM 2713 C CA . LEU A 1 347 ? 1.564 -6.580 21.864 1.00 98.50 347 LEU A CA 1
ATOM 2714 C C . LEU A 1 347 ? 2.648 -7.628 21.528 1.00 98.50 347 LEU A C 1
ATOM 2716 O O . LEU A 1 347 ? 3.788 -7.484 21.968 1.00 98.50 347 LEU A O 1
ATOM 2720 N N . PRO A 1 348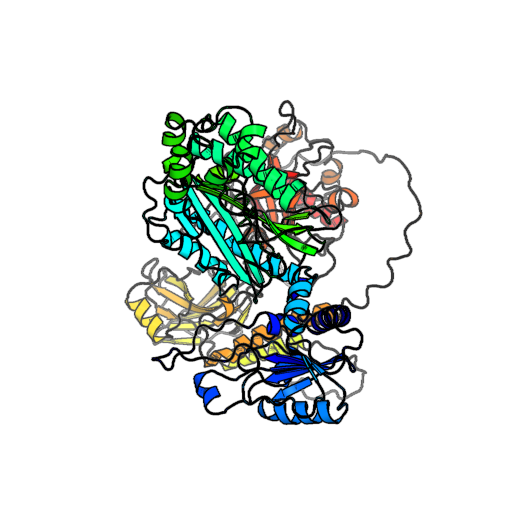 ? 2.299 -8.728 20.833 1.00 97.25 348 PRO A N 1
ATOM 2721 C CA . PRO A 1 348 ? 3.205 -9.857 20.611 1.00 97.25 348 PRO A CA 1
ATOM 2722 C C . PRO A 1 348 ? 4.019 -9.777 19.307 1.00 97.25 348 PRO A C 1
ATOM 2724 O O . PRO A 1 348 ? 4.852 -10.651 19.074 1.00 97.25 348 PRO A O 1
ATOM 2727 N N . HIS A 1 349 ? 3.779 -8.780 18.449 1.00 98.31 349 HIS A N 1
ATOM 2728 C CA . HIS A 1 349 ? 4.495 -8.566 17.184 1.00 98.31 349 HIS A CA 1
ATOM 2729 C C . HIS A 1 349 ? 5.342 -7.286 17.227 1.00 98.31 349 HIS A C 1
ATOM 2731 O O . HIS A 1 349 ? 5.286 -6.521 18.189 1.00 98.31 349 HIS A O 1
ATOM 2737 N N . GLY A 1 350 ? 6.178 -7.079 16.207 1.00 98.19 350 GLY A N 1
ATOM 2738 C CA . GLY A 1 350 ? 6.924 -5.832 16.052 1.00 98.19 350 GLY A CA 1
ATOM 2739 C C . GLY A 1 350 ? 6.014 -4.655 15.684 1.00 98.19 350 GLY A C 1
ATOM 2740 O O . GLY A 1 350 ? 4.998 -4.863 15.038 1.00 98.19 350 GLY A O 1
ATOM 2741 N N . LEU A 1 351 ? 6.412 -3.427 16.035 1.00 98.75 351 LEU A N 1
ATOM 2742 C CA . LEU A 1 351 ? 5.683 -2.184 15.715 1.00 98.75 351 LEU A CA 1
ATOM 2743 C C . LEU A 1 351 ? 5.432 -1.936 14.211 1.00 98.75 351 LEU A C 1
ATOM 2745 O O . LEU A 1 351 ? 4.634 -1.071 13.861 1.00 98.75 351 LEU A O 1
ATOM 2749 N N . GLY A 1 352 ? 6.155 -2.633 13.338 1.00 98.50 352 GLY A N 1
ATOM 2750 C CA . GLY A 1 352 ? 6.064 -2.484 11.892 1.00 98.50 352 GLY A CA 1
ATOM 2751 C C . GLY A 1 352 ? 7.334 -2.899 11.168 1.00 98.50 352 GLY A C 1
ATOM 2752 O O . GLY A 1 352 ? 8.284 -3.446 11.757 1.00 98.50 352 GLY A O 1
ATOM 2753 N N . HIS A 1 353 ? 7.336 -2.649 9.865 1.00 98.81 353 HIS A N 1
ATOM 2754 C CA . HIS A 1 353 ? 8.332 -3.135 8.918 1.00 98.81 353 HIS A CA 1
ATOM 2755 C C . HIS A 1 353 ? 8.531 -2.180 7.745 1.00 98.81 353 HIS A C 1
ATOM 2757 O O . HIS A 1 353 ? 7.707 -1.307 7.509 1.00 98.81 353 HIS A O 1
ATOM 2763 N N . TYR A 1 354 ? 9.608 -2.356 6.971 1.00 98.88 354 TYR A N 1
ATOM 2764 C CA . TYR A 1 354 ? 9.704 -1.675 5.681 1.00 98.88 354 TYR A CA 1
ATOM 2765 C C . TYR A 1 354 ? 8.592 -2.155 4.744 1.00 98.88 354 TYR A C 1
ATOM 2767 O O . TYR A 1 354 ? 8.230 -3.333 4.750 1.00 98.88 354 TYR A O 1
ATOM 2775 N N . LEU A 1 355 ? 8.103 -1.232 3.920 1.00 98.88 355 LEU A N 1
ATOM 2776 C CA . LEU A 1 355 ? 7.113 -1.450 2.872 1.00 98.88 355 LEU A CA 1
ATOM 2777 C C . LEU A 1 355 ? 7.668 -0.945 1.534 1.00 98.88 355 LEU A C 1
ATOM 2779 O O . LEU A 1 355 ? 8.371 0.070 1.484 1.00 98.88 355 LEU A O 1
ATOM 2783 N N . GLY A 1 356 ? 7.362 -1.648 0.445 1.00 98.50 356 GLY A N 1
ATOM 2784 C CA . GLY A 1 356 ? 7.876 -1.325 -0.884 1.00 98.50 356 GLY A CA 1
ATOM 2785 C C . GLY A 1 356 ? 7.248 -2.195 -1.964 1.00 98.50 356 GLY A C 1
ATOM 2786 O O . GLY A 1 356 ? 6.038 -2.170 -2.168 1.00 98.50 356 GLY A O 1
ATOM 2787 N N . MET A 1 357 ? 8.070 -2.969 -2.674 1.00 98.12 357 MET A N 1
ATOM 2788 C CA . MET A 1 357 ? 7.574 -3.890 -3.711 1.00 98.12 357 MET A CA 1
ATOM 2789 C C . MET A 1 357 ? 7.003 -5.207 -3.154 1.00 98.12 357 MET A C 1
ATOM 2791 O O . MET A 1 357 ? 6.392 -6.004 -3.871 1.00 98.12 357 MET A O 1
ATOM 2795 N N . ASP A 1 358 ? 7.230 -5.436 -1.865 1.00 98.19 358 ASP A N 1
ATOM 2796 C CA . ASP A 1 358 ? 6.635 -6.485 -1.053 1.00 98.19 358 ASP A CA 1
ATOM 2797 C C . ASP A 1 358 ? 6.088 -5.823 0.220 1.00 98.19 358 ASP A C 1
ATOM 2799 O O . ASP A 1 358 ? 6.602 -4.782 0.638 1.00 98.19 358 ASP A O 1
ATOM 2803 N N . THR A 1 359 ? 5.056 -6.420 0.821 1.00 97.81 359 THR A N 1
ATOM 2804 C CA . THR A 1 359 ? 4.451 -5.979 2.091 1.00 97.81 359 THR A CA 1
ATOM 2805 C C . THR A 1 359 ? 5.504 -5.905 3.193 1.00 97.81 359 THR A C 1
ATOM 2807 O O . THR A 1 359 ? 5.852 -4.834 3.675 1.00 97.81 359 THR A O 1
ATOM 2810 N N . HIS A 1 360 ? 6.117 -7.053 3.488 1.00 98.19 360 HIS A N 1
ATOM 2811 C CA . HIS A 1 360 ? 7.320 -7.157 4.301 1.00 98.19 360 HIS A CA 1
ATOM 2812 C C . HIS A 1 360 ? 8.551 -6.929 3.408 1.00 98.19 360 HIS A C 1
ATOM 2814 O O . HIS A 1 360 ? 9.153 -7.886 2.915 1.00 98.19 360 HIS A O 1
ATOM 2820 N N . ASP A 1 361 ? 8.892 -5.666 3.157 1.00 98.38 361 ASP A N 1
ATOM 2821 C CA . ASP A 1 361 ? 9.989 -5.285 2.264 1.00 98.38 361 ASP A CA 1
ATOM 2822 C C . ASP A 1 361 ? 11.378 -5.596 2.859 1.00 98.38 361 ASP A C 1
ATOM 2824 O O . ASP A 1 361 ? 11.557 -5.908 4.041 1.00 98.38 361 ASP A O 1
ATOM 2828 N N . THR A 1 362 ? 12.389 -5.550 1.997 1.00 97.56 362 THR A N 1
ATOM 2829 C CA . THR A 1 362 ? 13.747 -6.024 2.292 1.00 97.56 362 THR A CA 1
ATOM 2830 C C . THR A 1 362 ? 14.555 -5.069 3.192 1.00 97.56 362 THR A C 1
ATOM 2832 O O . THR A 1 362 ? 14.180 -3.922 3.419 1.00 97.56 362 THR A O 1
ATOM 2835 N N . GLY A 1 363 ? 15.707 -5.533 3.695 1.00 95.19 363 GLY A N 1
ATOM 2836 C CA . GLY A 1 363 ? 16.716 -4.676 4.336 1.00 95.19 363 GLY A CA 1
ATOM 2837 C C . GLY A 1 363 ? 16.448 -4.315 5.801 1.00 95.19 363 GLY A C 1
ATOM 2838 O O . GLY A 1 363 ? 17.231 -3.582 6.401 1.00 95.19 363 GLY A O 1
ATOM 2839 N N . GLY A 1 364 ? 15.383 -4.851 6.405 1.00 95.38 364 GLY A N 1
ATOM 2840 C CA . GLY A 1 364 ? 15.047 -4.623 7.815 1.00 95.38 364 GLY A CA 1
ATOM 2841 C C . GLY A 1 364 ? 15.938 -5.351 8.837 1.00 95.38 364 GLY A C 1
ATOM 2842 O O . GLY A 1 364 ? 15.994 -4.943 9.992 1.00 95.38 364 GLY A O 1
ATOM 2843 N N . ASN A 1 365 ? 16.690 -6.379 8.429 1.00 94.25 365 ASN A N 1
ATOM 2844 C CA . ASN A 1 365 ? 17.591 -7.156 9.300 1.00 94.25 365 ASN A CA 1
ATOM 2845 C C . ASN A 1 365 ? 16.917 -7.744 10.571 1.00 94.25 365 ASN A C 1
ATOM 2847 O O . ASN A 1 365 ? 17.389 -7.503 11.687 1.00 94.25 365 ASN A O 1
ATOM 2851 N N . PRO A 1 366 ? 15.822 -8.525 10.439 1.00 95.75 366 PRO A N 1
ATOM 2852 C CA . PRO A 1 366 ? 15.156 -9.161 11.577 1.00 95.75 366 PRO A CA 1
ATOM 2853 C C . PRO A 1 366 ? 16.077 -10.113 12.348 1.00 95.75 366 PRO A C 1
ATOM 2855 O O . PRO A 1 366 ? 16.879 -10.840 11.760 1.00 95.75 366 PRO A O 1
ATOM 2858 N N . ASN A 1 367 ? 15.877 -10.199 13.665 1.00 95.75 367 ASN A N 1
ATOM 2859 C CA . ASN A 1 367 ? 16.554 -11.171 14.526 1.00 95.75 367 ASN A CA 1
ATOM 2860 C C . ASN A 1 367 ? 15.542 -12.079 15.242 1.00 95.75 367 ASN A C 1
ATOM 2862 O O . ASN A 1 367 ? 15.297 -11.947 16.439 1.00 95.75 367 ASN A O 1
ATOM 2866 N N . PHE A 1 368 ? 14.983 -13.055 14.524 1.00 94.19 368 PHE A N 1
ATOM 2867 C CA . PHE A 1 368 ? 14.046 -14.030 15.106 1.00 94.19 368 PHE A CA 1
ATOM 2868 C C . PHE A 1 368 ? 14.683 -14.957 16.162 1.00 94.19 368 PHE A C 1
ATOM 2870 O O . PHE A 1 368 ? 13.968 -15.641 16.895 1.00 94.19 368 PHE A O 1
ATOM 2877 N N . ALA A 1 369 ? 16.016 -14.963 16.277 1.00 96.56 369 ALA A N 1
ATOM 2878 C CA . ALA A 1 369 ? 16.757 -15.664 17.324 1.00 96.56 369 ALA A CA 1
ATOM 2879 C C . ALA A 1 369 ? 16.963 -14.818 18.601 1.00 96.56 369 ALA A C 1
ATOM 2881 O O . ALA A 1 369 ? 17.592 -15.297 19.550 1.00 96.56 369 ALA A O 1
ATOM 2882 N N . ASP A 1 370 ? 16.449 -13.580 18.653 1.00 96.19 370 ASP A N 1
ATOM 2883 C CA . ASP A 1 370 ? 16.591 -12.711 19.822 1.00 96.19 370 ASP A CA 1
ATOM 2884 C C . ASP A 1 370 ? 15.967 -13.357 21.071 1.00 96.19 370 ASP A C 1
ATOM 2886 O O . ASP A 1 370 ? 14.850 -13.900 21.065 1.00 96.19 370 ASP A O 1
ATOM 2890 N N . LYS A 1 371 ? 16.720 -13.331 22.172 1.00 95.81 371 LYS A N 1
ATOM 2891 C CA . LYS A 1 371 ? 16.287 -13.911 23.446 1.00 95.81 371 LYS A CA 1
ATOM 2892 C C . LYS A 1 371 ? 15.300 -12.998 24.159 1.00 95.81 371 LYS A C 1
ATOM 2894 O O . LYS A 1 371 ? 14.436 -13.517 24.867 1.00 95.81 371 LYS A O 1
ATOM 2899 N N . ASP A 1 372 ? 15.387 -11.685 23.947 1.00 96.38 372 ASP A N 1
ATOM 2900 C CA . ASP A 1 372 ? 14.383 -10.758 24.451 1.00 96.38 372 ASP A CA 1
ATOM 2901 C C . ASP A 1 372 ? 13.105 -10.886 23.609 1.00 96.38 372 ASP A C 1
ATOM 2903 O O . ASP A 1 372 ? 13.091 -10.623 22.403 1.00 96.38 372 ASP A O 1
ATOM 2907 N N . LYS A 1 373 ? 12.017 -11.321 24.256 1.00 92.69 373 LYS A N 1
ATOM 2908 C CA . LYS A 1 373 ? 10.713 -11.523 23.609 1.00 92.69 373 LYS A CA 1
ATOM 2909 C C . LYS A 1 373 ? 10.183 -10.235 22.967 1.00 92.69 373 LYS A C 1
ATOM 2911 O O . LYS A 1 373 ? 9.434 -10.338 22.004 1.00 92.69 373 LYS A O 1
ATOM 2916 N N . LEU A 1 374 ? 10.580 -9.060 23.474 1.00 96.00 374 LEU A N 1
ATOM 2917 C CA . LEU A 1 374 ? 10.127 -7.762 22.971 1.00 96.00 374 LEU A CA 1
ATOM 2918 C C . LEU A 1 374 ? 10.580 -7.518 21.526 1.00 96.00 374 LEU A C 1
ATOM 2920 O O . LEU A 1 374 ? 9.792 -7.077 20.699 1.00 96.00 374 LEU A O 1
ATOM 2924 N N . PHE A 1 375 ? 11.842 -7.826 21.219 1.00 97.69 375 PHE A N 1
ATOM 2925 C CA . PHE A 1 375 ? 12.470 -7.474 19.940 1.00 97.69 375 PHE A CA 1
ATOM 2926 C C . PHE A 1 375 ? 12.499 -8.625 18.924 1.00 97.69 375 PHE A C 1
ATOM 2928 O O . PHE A 1 375 ? 12.831 -8.403 17.760 1.00 97.69 375 PHE A O 1
ATOM 2935 N N . ARG A 1 376 ? 12.148 -9.852 19.338 1.00 96.19 376 ARG A N 1
ATOM 2936 C CA . ARG A 1 376 ? 12.227 -11.067 18.506 1.00 96.19 376 ARG A CA 1
ATOM 2937 C C . ARG A 1 376 ? 11.474 -10.967 17.182 1.00 96.19 376 ARG A C 1
ATOM 2939 O O . ARG A 1 376 ? 11.955 -11.479 16.179 1.00 96.19 376 ARG A O 1
ATOM 2946 N N . TYR A 1 377 ? 10.294 -10.353 17.187 1.00 97.12 377 TYR A N 1
ATOM 2947 C CA . TYR A 1 377 ? 9.420 -10.279 16.012 1.00 97.12 377 TYR A CA 1
ATOM 2948 C C . TYR A 1 377 ? 9.481 -8.930 15.285 1.00 97.12 377 TYR A C 1
ATOM 2950 O O . TYR A 1 377 ? 8.699 -8.696 14.366 1.00 97.12 377 TYR A O 1
ATOM 2958 N N . LEU A 1 378 ? 10.430 -8.056 15.645 1.00 98.19 378 LEU A N 1
ATOM 2959 C CA . LEU A 1 378 ? 10.728 -6.873 14.845 1.00 98.19 378 LEU A CA 1
ATOM 2960 C C . LEU A 1 378 ? 11.322 -7.277 13.494 1.00 98.19 378 LEU A C 1
ATOM 2962 O O . LEU A 1 378 ? 12.324 -7.994 13.421 1.00 98.19 378 LEU A O 1
ATOM 2966 N N . ARG A 1 379 ? 10.708 -6.769 12.423 1.00 98.38 379 ARG A N 1
ATOM 2967 C CA . ARG A 1 379 ? 11.171 -6.963 11.044 1.00 98.38 379 ARG A CA 1
ATOM 2968 C C . ARG A 1 379 ? 12.207 -5.931 10.611 1.00 98.38 379 ARG A C 1
ATOM 2970 O O . ARG A 1 379 ? 13.012 -6.233 9.737 1.00 98.38 379 ARG A O 1
ATOM 2977 N N . VAL A 1 380 ? 12.198 -4.758 11.244 1.00 97.56 380 VAL A N 1
ATOM 2978 C CA . VAL A 1 380 ? 13.220 -3.713 11.125 1.00 97.56 380 VAL A CA 1
ATOM 2979 C C . VAL A 1 380 ? 13.997 -3.623 12.439 1.00 97.56 380 VAL A C 1
ATOM 2981 O O . VAL A 1 380 ? 13.399 -3.648 13.512 1.00 97.56 380 VAL A O 1
ATOM 2984 N N . ARG A 1 381 ? 15.326 -3.531 12.371 1.00 96.94 381 ARG A N 1
ATOM 2985 C CA . ARG A 1 381 ? 16.228 -3.287 13.507 1.00 96.94 381 ARG A CA 1
ATOM 2986 C C . ARG A 1 381 ? 17.202 -2.169 13.140 1.00 96.94 381 ARG A C 1
ATOM 2988 O O . ARG A 1 381 ? 17.690 -2.120 12.010 1.00 96.94 381 ARG A O 1
ATOM 2995 N N . GLY A 1 382 ? 17.544 -1.310 14.096 1.00 96.75 382 GLY A N 1
ATOM 2996 C CA . GLY A 1 382 ? 18.496 -0.221 13.866 1.00 96.75 382 GLY A CA 1
ATOM 2997 C C . GLY A 1 382 ? 17.853 1.082 13.378 1.00 96.75 382 GLY A C 1
ATOM 2998 O O . GLY A 1 382 ? 16.693 1.372 13.665 1.00 96.75 382 GLY A O 1
ATOM 2999 N N . LYS A 1 383 ? 18.652 1.923 12.711 1.00 98.38 383 LYS A N 1
ATOM 3000 C CA . LYS A 1 383 ? 18.265 3.296 12.356 1.00 98.38 383 LYS A CA 1
ATOM 3001 C C . LYS A 1 383 ? 17.541 3.374 11.014 1.00 98.38 383 LYS A C 1
ATOM 3003 O O . LYS A 1 383 ? 18.031 2.811 10.038 1.00 98.38 383 LYS A O 1
ATOM 3008 N N . LEU A 1 384 ? 16.449 4.137 10.955 1.00 98.50 384 LEU A N 1
ATOM 3009 C CA . LEU A 1 384 ? 15.740 4.408 9.700 1.00 98.50 384 LEU A CA 1
ATOM 3010 C C . LEU A 1 384 ? 16.474 5.481 8.867 1.00 98.50 384 LEU A C 1
ATOM 3012 O O . LEU A 1 384 ? 16.812 6.534 9.418 1.00 98.50 384 LEU A O 1
ATOM 3016 N N . PRO A 1 385 ? 16.704 5.270 7.559 1.00 98.31 385 PRO A N 1
ATOM 3017 C CA . PRO A 1 385 ? 17.185 6.310 6.652 1.00 98.31 385 PRO A CA 1
ATOM 3018 C C . PRO A 1 385 ? 16.028 7.168 6.111 1.00 98.31 385 PRO A C 1
ATOM 3020 O O . PRO A 1 385 ? 14.895 6.688 5.981 1.00 98.31 385 PRO A O 1
ATOM 3023 N N . ALA A 1 386 ? 16.319 8.415 5.727 1.00 98.50 386 ALA A N 1
ATOM 3024 C CA . ALA A 1 386 ? 15.388 9.219 4.933 1.00 98.50 386 ALA A CA 1
ATOM 3025 C C . ALA A 1 386 ? 15.047 8.516 3.602 1.00 98.50 386 ALA A C 1
ATOM 3027 O O . ALA A 1 386 ? 15.866 7.790 3.037 1.00 98.50 386 ALA A O 1
ATOM 3028 N N . GLY A 1 387 ? 13.821 8.706 3.112 1.00 98.19 387 GLY A N 1
ATOM 3029 C CA . GLY A 1 387 ? 13.301 8.062 1.903 1.00 98.19 387 GLY A CA 1
ATOM 3030 C C . GLY A 1 387 ? 12.894 6.594 2.082 1.00 98.19 387 GLY A C 1
ATOM 3031 O O . GLY A 1 387 ? 12.408 5.981 1.133 1.00 98.19 387 GLY A O 1
ATOM 3032 N N . SER A 1 388 ? 13.056 6.003 3.271 1.00 98.75 388 SER A N 1
ATOM 3033 C CA . SER A 1 388 ? 12.446 4.701 3.568 1.00 98.75 388 SER A CA 1
ATOM 3034 C C . SER A 1 388 ? 10.955 4.836 3.879 1.00 98.75 388 SER A C 1
ATOM 3036 O O . SER A 1 388 ? 10.508 5.861 4.388 1.00 98.75 388 SER A O 1
ATOM 3038 N N . VAL A 1 389 ? 10.180 3.795 3.572 1.00 98.88 389 VAL A N 1
ATOM 3039 C CA . VAL A 1 389 ? 8.755 3.705 3.924 1.00 98.88 389 VAL A CA 1
ATOM 3040 C C . VAL A 1 389 ? 8.571 2.539 4.884 1.00 98.88 389 VAL A C 1
ATOM 3042 O O . VAL A 1 389 ? 9.048 1.438 4.595 1.00 98.88 389 VAL A O 1
ATOM 3045 N N . VAL A 1 390 ? 7.904 2.785 6.012 1.00 98.88 390 VAL A N 1
ATOM 3046 C CA . VAL A 1 390 ? 7.599 1.791 7.053 1.00 98.88 390 VAL A CA 1
ATOM 3047 C C . VAL A 1 390 ? 6.105 1.733 7.361 1.00 98.88 390 VAL A C 1
ATOM 3049 O O . VAL A 1 390 ? 5.414 2.747 7.263 1.00 98.88 390 VAL A O 1
ATOM 3052 N N . THR A 1 391 ? 5.605 0.571 7.772 1.00 98.94 391 THR A N 1
ATOM 3053 C CA . THR A 1 391 ? 4.333 0.473 8.497 1.00 98.94 391 THR A CA 1
ATOM 3054 C C . THR A 1 391 ? 4.521 0.949 9.940 1.00 98.94 391 THR A C 1
ATOM 3056 O O . THR A 1 391 ? 5.584 0.758 10.537 1.00 98.94 391 THR A O 1
ATOM 3059 N N . VAL A 1 392 ? 3.505 1.601 10.507 1.00 98.88 392 VAL A N 1
ATOM 3060 C CA . VAL A 1 392 ? 3.401 1.845 11.956 1.00 98.88 392 VAL A CA 1
ATOM 3061 C C . VAL A 1 392 ? 2.079 1.259 12.419 1.00 98.88 392 VAL A C 1
ATOM 3063 O O . VAL A 1 392 ? 1.040 1.902 12.280 1.00 98.88 392 VAL A O 1
ATOM 3066 N N . GLU A 1 393 ? 2.140 0.038 12.945 1.00 98.81 393 GLU A N 1
ATOM 3067 C CA . GLU A 1 393 ? 1.013 -0.883 13.136 1.00 98.81 393 GLU A CA 1
ATOM 3068 C C . GLU A 1 393 ? 0.800 -1.336 14.600 1.00 98.81 393 GLU A C 1
ATOM 3070 O O . GLU A 1 393 ? 0.577 -2.521 14.855 1.00 98.81 393 GLU A O 1
ATOM 3075 N N . PRO A 1 394 ? 0.871 -0.458 15.622 1.00 98.88 394 PRO A N 1
ATOM 3076 C CA . PRO A 1 394 ? 0.663 -0.891 16.999 1.00 98.88 394 PRO A CA 1
ATOM 3077 C C . PRO A 1 394 ? -0.703 -1.558 17.188 1.00 98.88 394 PRO A C 1
ATOM 3079 O O . PRO A 1 394 ? -1.711 -1.163 16.594 1.00 98.88 394 PRO A O 1
ATOM 3082 N N . GLY A 1 395 ? -0.744 -2.530 18.096 1.00 98.75 395 GLY A N 1
ATOM 3083 C CA . GLY A 1 395 ? -1.982 -3.185 18.483 1.00 98.75 395 GLY A CA 1
ATOM 3084 C C . GLY A 1 395 ? -1.970 -3.752 19.896 1.00 98.75 395 GLY A C 1
ATOM 3085 O O . GLY A 1 395 ? -0.921 -3.915 20.521 1.00 98.75 395 GLY A O 1
ATOM 3086 N N . ILE A 1 396 ? -3.167 -4.038 20.402 1.00 98.94 396 ILE A N 1
ATOM 3087 C CA . ILE A 1 396 ? -3.404 -4.706 21.683 1.00 98.94 396 ILE A CA 1
ATOM 3088 C C . ILE A 1 396 ? -4.379 -5.858 21.440 1.00 98.94 396 ILE A C 1
ATOM 3090 O O . ILE A 1 396 ? -5.475 -5.654 20.914 1.00 98.94 396 ILE A O 1
ATOM 3094 N N . TYR A 1 397 ? -3.982 -7.064 21.845 1.00 98.81 397 TYR A N 1
ATOM 3095 C CA . TYR A 1 397 ? -4.691 -8.311 21.562 1.00 98.81 397 TYR A CA 1
ATOM 3096 C C . TYR A 1 397 ? -4.979 -9.098 22.838 1.00 98.81 397 TYR A C 1
ATOM 3098 O O . TYR A 1 397 ? -4.143 -9.203 23.734 1.00 98.81 397 TYR A O 1
ATOM 3106 N N . PHE A 1 398 ? -6.149 -9.727 22.873 1.00 98.69 398 PHE A N 1
ATOM 3107 C CA . PHE A 1 398 ? -6.634 -10.576 23.954 1.00 98.69 398 PHE A CA 1
ATOM 3108 C C . PHE A 1 398 ? -6.668 -12.037 23.490 1.00 98.69 398 PHE A C 1
ATOM 3110 O O . PHE A 1 398 ? -7.718 -12.671 23.391 1.00 98.69 398 PHE A O 1
ATOM 3117 N N . CYS A 1 399 ? -5.490 -12.585 23.178 1.00 97.31 399 CYS A N 1
ATOM 3118 C CA . CYS A 1 399 ? -5.339 -13.975 22.750 1.00 97.31 399 CYS A CA 1
ATOM 3119 C C . CYS A 1 399 ? -5.002 -14.890 23.936 1.00 97.31 399 CYS A C 1
ATOM 3121 O O . CYS A 1 399 ? -3.918 -14.792 24.512 1.00 97.31 399 CYS A O 1
ATOM 3123 N N . LYS A 1 400 ? -5.898 -15.829 24.273 1.00 96.00 400 LYS A N 1
ATOM 3124 C CA . LYS A 1 400 ? -5.694 -16.785 25.380 1.00 96.00 400 LYS A CA 1
ATOM 3125 C C . LYS A 1 400 ? -4.405 -17.595 25.254 1.00 96.00 400 LYS A C 1
ATOM 3127 O O . LYS A 1 400 ? -3.629 -17.644 26.197 1.00 96.00 400 LYS A O 1
ATOM 3132 N N . PHE A 1 401 ? -4.112 -18.125 24.065 1.00 95.38 401 PHE A N 1
ATOM 3133 C CA . PHE A 1 401 ? -2.886 -18.896 23.814 1.00 95.38 401 PHE A CA 1
ATOM 3134 C C . PHE A 1 401 ? -1.588 -18.106 24.053 1.00 95.38 401 PHE A C 1
ATOM 3136 O O . PHE A 1 401 ? -0.548 -18.712 24.301 1.00 95.38 401 PHE A O 1
ATOM 3143 N N . ILE A 1 402 ? -1.639 -16.770 23.985 1.00 96.38 402 ILE A N 1
ATOM 3144 C CA . ILE A 1 402 ? -0.494 -15.892 24.255 1.00 96.38 402 ILE A CA 1
ATOM 3145 C C . ILE A 1 402 ? -0.477 -15.459 25.726 1.00 96.38 402 ILE A C 1
ATOM 3147 O O . ILE A 1 402 ? 0.592 -15.441 26.331 1.00 96.38 402 ILE A O 1
ATOM 3151 N N . ILE A 1 403 ? -1.635 -15.128 26.305 1.00 98.25 403 ILE A N 1
ATOM 3152 C CA . ILE A 1 403 ? -1.742 -14.520 27.641 1.00 98.25 403 ILE A CA 1
ATOM 3153 C C . ILE A 1 403 ? -1.781 -15.558 28.771 1.00 98.25 403 ILE A C 1
ATOM 3155 O O . ILE A 1 403 ? -1.188 -15.308 29.819 1.00 98.25 403 ILE A O 1
ATOM 3159 N N . ASP A 1 404 ? -2.413 -16.721 28.589 1.00 97.81 404 ASP A N 1
ATOM 3160 C CA . ASP A 1 404 ? -2.534 -17.739 29.646 1.00 97.81 404 ASP A CA 1
ATOM 3161 C C . ASP A 1 404 ? -1.155 -18.174 30.212 1.00 97.81 404 ASP A C 1
ATOM 3163 O O . ASP A 1 404 ? -1.006 -18.166 31.435 1.00 97.81 404 ASP A O 1
ATOM 3167 N N . PRO A 1 405 ? -0.088 -18.385 29.405 1.00 97.81 405 PRO A N 1
ATOM 3168 C CA . PRO A 1 405 ? 1.265 -18.622 29.930 1.00 97.81 405 PRO A CA 1
ATOM 3169 C C . PRO A 1 405 ? 1.830 -17.491 30.814 1.00 97.81 405 PRO A C 1
ATOM 3171 O O . PRO A 1 405 ? 2.624 -17.751 31.717 1.00 97.81 405 PRO A O 1
ATOM 3174 N N . TYR A 1 406 ? 1.427 -16.233 30.592 1.00 98.25 406 TYR A N 1
ATOM 3175 C CA . TYR A 1 406 ? 1.812 -15.092 31.442 1.00 98.25 406 TYR A CA 1
ATOM 3176 C C . TYR A 1 406 ? 0.953 -14.999 32.717 1.00 98.25 406 TYR A C 1
ATOM 3178 O O . TYR A 1 406 ? 1.375 -14.375 33.690 1.00 98.25 406 TYR A O 1
ATOM 3186 N N . LEU A 1 407 ? -0.234 -15.615 32.740 1.00 98.12 407 LEU A N 1
ATOM 3187 C CA . LEU A 1 407 ? -1.043 -15.779 33.954 1.00 98.12 407 LEU A CA 1
ATOM 3188 C C . LEU A 1 407 ? -0.518 -16.914 34.848 1.00 98.12 407 LEU A C 1
ATOM 3190 O O . LEU A 1 407 ? -0.719 -16.867 36.061 1.00 98.12 407 LEU A O 1
ATOM 3194 N N . GLU A 1 408 ? 0.160 -17.907 34.269 1.00 97.88 408 GLU A N 1
ATOM 3195 C CA . GLU A 1 408 ? 0.764 -19.032 34.995 1.00 97.88 408 GLU A CA 1
ATOM 3196 C C . GLU A 1 408 ? 2.151 -18.702 35.578 1.00 97.88 408 GLU A C 1
ATOM 3198 O O . GLU A 1 408 ? 2.469 -19.150 36.680 1.00 97.88 408 GLU A O 1
ATOM 3203 N N . ASP A 1 409 ? 2.965 -17.891 34.893 1.00 98.00 409 ASP A N 1
ATOM 3204 C CA . ASP A 1 409 ? 4.309 -17.503 35.351 1.00 98.00 409 ASP A CA 1
ATOM 3205 C C . ASP A 1 409 ? 4.265 -16.425 36.465 1.00 98.00 409 ASP A C 1
ATOM 3207 O O . ASP A 1 409 ? 3.837 -15.295 36.203 1.00 98.00 409 ASP A O 1
ATOM 3211 N N . PRO A 1 410 ? 4.764 -16.693 37.694 1.00 97.44 410 PRO A N 1
ATOM 3212 C CA . PRO A 1 410 ? 4.821 -15.713 38.786 1.00 97.44 410 PRO A CA 1
ATOM 3213 C C . PRO A 1 410 ? 5.617 -14.433 38.485 1.00 97.44 410 PRO A C 1
ATOM 3215 O O . PRO A 1 410 ? 5.401 -13.413 39.147 1.00 97.44 410 PRO A O 1
ATOM 3218 N N . ALA A 1 411 ? 6.534 -14.452 37.510 1.00 97.25 411 ALA A N 1
ATOM 3219 C CA . ALA A 1 411 ? 7.257 -13.257 37.073 1.00 97.25 411 ALA A CA 1
ATOM 3220 C C . ALA A 1 411 ? 6.329 -12.232 36.397 1.00 97.25 411 ALA A C 1
ATOM 3222 O O . ALA A 1 411 ? 6.559 -11.024 36.512 1.00 97.25 411 ALA A O 1
ATOM 3223 N N . HIS A 1 412 ? 5.272 -12.715 35.740 1.00 98.31 412 HIS A N 1
ATOM 3224 C CA . HIS A 1 412 ? 4.331 -11.927 34.948 1.00 98.31 412 HIS A CA 1
ATOM 3225 C C . HIS A 1 412 ? 2.970 -11.763 35.643 1.00 98.31 412 HIS A C 1
ATOM 3227 O O . HIS A 1 412 ? 2.454 -10.647 35.727 1.00 98.31 412 HIS A O 1
ATOM 3233 N N . SER A 1 413 ? 2.411 -12.838 36.205 1.00 98.25 413 SER A N 1
ATOM 3234 C CA . SER A 1 413 ? 1.042 -12.885 36.739 1.00 98.25 413 SER A CA 1
ATOM 3235 C C . SER A 1 413 ? 0.801 -11.924 37.905 1.00 98.25 413 SER A C 1
ATOM 3237 O O . SER A 1 413 ? -0.297 -11.382 38.050 1.00 98.25 413 SER A O 1
ATOM 3239 N N . LYS A 1 414 ? 1.847 -11.600 38.680 1.00 98.31 414 LYS A N 1
ATOM 3240 C CA . LYS A 1 414 ? 1.806 -10.556 39.719 1.00 98.31 414 LYS A CA 1
ATOM 3241 C C . LYS A 1 414 ? 1.398 -9.174 39.184 1.00 98.31 414 LYS A C 1
ATOM 3243 O O . LYS A 1 414 ? 0.827 -8.390 39.938 1.00 98.31 414 LYS A O 1
ATOM 3248 N N . PHE A 1 415 ? 1.649 -8.896 37.902 1.00 98.75 415 PHE A N 1
ATOM 3249 C CA . PHE A 1 415 ? 1.314 -7.634 37.239 1.00 98.75 415 PHE A CA 1
ATOM 3250 C C . PHE A 1 415 ? -0.023 -7.657 36.493 1.00 98.75 415 PHE A C 1
ATOM 3252 O O . PHE A 1 415 ? -0.452 -6.609 36.025 1.00 98.75 415 PHE A O 1
ATOM 3259 N N . ILE A 1 416 ? -0.688 -8.810 36.359 1.00 98.75 416 ILE A N 1
ATOM 3260 C CA . ILE A 1 416 ? -1.932 -8.938 35.586 1.00 98.75 416 ILE A CA 1
ATOM 3261 C C . ILE A 1 416 ? -3.120 -9.108 36.543 1.00 98.75 416 ILE A C 1
ATOM 3263 O O . ILE A 1 416 ? -3.052 -9.789 37.572 1.00 98.75 416 ILE A O 1
ATOM 3267 N N . ASN A 1 417 ? -4.232 -8.452 36.233 1.00 98.56 417 ASN A N 1
ATOM 3268 C CA . ASN A 1 417 ? -5.484 -8.553 36.966 1.00 98.56 417 ASN A CA 1
ATOM 3269 C C . ASN A 1 417 ? -6.498 -9.388 36.176 1.00 98.56 417 ASN A C 1
ATOM 3271 O O . ASN A 1 417 ? -7.213 -8.871 35.317 1.00 98.56 417 ASN A O 1
ATOM 3275 N N . LYS A 1 418 ? -6.548 -10.693 36.467 1.00 97.50 418 LYS A N 1
ATOM 3276 C CA . LYS A 1 418 ? -7.383 -11.655 35.735 1.00 97.50 418 LYS A CA 1
ATOM 3277 C C . LYS A 1 418 ? -8.873 -11.280 35.735 1.00 97.50 418 LYS A C 1
ATOM 3279 O O . LYS A 1 418 ? -9.492 -11.294 34.679 1.00 97.50 418 LYS A O 1
ATOM 3284 N N . ASP A 1 419 ? -9.407 -10.841 36.874 1.00 97.94 419 ASP A N 1
ATOM 3285 C CA . ASP A 1 419 ? -10.830 -10.486 37.029 1.00 97.94 419 ASP A CA 1
ATOM 3286 C C . ASP A 1 419 ? -11.247 -9.262 36.187 1.00 97.94 419 ASP A C 1
ATOM 3288 O O . ASP A 1 419 ? -12.427 -9.063 35.882 1.00 97.94 419 ASP A O 1
ATOM 3292 N N . VAL A 1 420 ? -10.283 -8.411 35.816 1.00 98.38 420 VAL A N 1
ATOM 3293 C CA . VAL A 1 420 ? -10.499 -7.290 34.891 1.00 98.38 420 VAL A CA 1
ATOM 3294 C C . VAL A 1 420 ? -10.262 -7.733 33.450 1.00 98.38 420 VAL A C 1
ATOM 3296 O O . VAL A 1 420 ? -11.100 -7.444 32.599 1.00 98.38 420 VAL A O 1
ATOM 3299 N N . LEU A 1 421 ? -9.180 -8.476 33.192 1.00 98.38 421 LEU A N 1
ATOM 3300 C CA . LEU A 1 421 ? -8.853 -9.063 31.887 1.00 98.38 421 LEU A CA 1
ATOM 3301 C C . LEU A 1 421 ? -10.011 -9.889 31.305 1.00 98.38 421 LEU A C 1
ATOM 3303 O O . LEU A 1 421 ? -10.275 -9.794 30.109 1.00 98.38 421 LEU A O 1
ATOM 3307 N N . ASP A 1 422 ? -10.738 -10.640 32.138 1.00 97.81 422 ASP A N 1
ATOM 3308 C CA . ASP A 1 422 ? -11.838 -11.507 31.696 1.00 97.81 422 ASP A CA 1
ATOM 3309 C C . ASP A 1 422 ? -12.989 -10.758 30.988 1.00 97.81 422 ASP A C 1
ATOM 3311 O O . ASP A 1 422 ? -13.785 -11.383 30.286 1.00 97.81 422 ASP A O 1
ATOM 3315 N N . LYS A 1 423 ? -13.044 -9.422 31.090 1.00 97.69 423 LYS A N 1
ATOM 3316 C CA . LYS A 1 423 ? -14.005 -8.554 30.382 1.00 97.69 423 LYS A CA 1
ATOM 3317 C C . LYS A 1 423 ? -13.587 -8.207 28.948 1.00 97.69 423 LYS A C 1
ATOM 3319 O O . LYS A 1 423 ? -14.428 -7.781 28.163 1.00 97.69 423 LYS A O 1
ATOM 3324 N N . TYR A 1 424 ? -12.310 -8.373 28.605 1.00 98.38 424 TYR A N 1
ATOM 3325 C CA . TYR A 1 424 ? -11.734 -7.904 27.340 1.00 98.38 424 TYR A CA 1
ATOM 3326 C C . TYR A 1 424 ? -11.599 -9.000 26.273 1.00 98.38 424 TYR A C 1
ATOM 3328 O O . TYR A 1 424 ? -11.324 -8.684 25.119 1.00 98.38 424 TYR A O 1
ATOM 3336 N N . TRP A 1 425 ? -11.845 -10.277 26.596 1.00 98.06 425 TRP A N 1
ATOM 3337 C CA . TRP A 1 425 ? -11.708 -11.377 25.627 1.00 98.06 425 TRP A CA 1
ATOM 3338 C C . TRP A 1 425 ? -12.518 -11.169 24.337 1.00 98.06 425 TRP A C 1
ATOM 3340 O O . TRP A 1 425 ? -12.040 -11.524 23.265 1.00 98.06 425 TRP A O 1
ATOM 3350 N N . ASP A 1 426 ? -13.715 -10.578 24.419 1.00 97.50 426 ASP A N 1
ATOM 3351 C CA . ASP A 1 426 ? -14.583 -10.322 23.258 1.00 97.50 426 ASP A CA 1
ATOM 3352 C C . ASP A 1 426 ? -14.257 -9.034 22.483 1.00 97.50 426 ASP A C 1
ATOM 3354 O O . ASP A 1 426 ? -14.759 -8.857 21.372 1.00 97.50 426 ASP A O 1
ATOM 3358 N N . VAL A 1 427 ? -13.360 -8.182 23.003 1.00 98.25 427 VAL A N 1
ATOM 3359 C CA . VAL A 1 427 ? -12.722 -7.111 22.210 1.00 98.25 427 VAL A CA 1
ATOM 3360 C C . VAL A 1 427 ? -11.878 -7.732 21.093 1.00 98.25 427 VAL A C 1
ATOM 3362 O O . VAL A 1 427 ? -11.815 -7.178 19.997 1.00 98.25 427 VAL A O 1
ATOM 3365 N N . GLY A 1 428 ? -11.283 -8.904 21.359 1.00 98.19 428 GLY A N 1
ATOM 3366 C CA . GLY A 1 428 ? -10.449 -9.655 20.427 1.00 98.19 428 GLY A CA 1
ATOM 3367 C C . GLY A 1 428 ? -9.086 -9.005 20.251 1.00 98.19 428 GLY A C 1
ATOM 3368 O O . GLY A 1 428 ? -8.140 -9.346 20.957 1.00 98.19 428 GLY A O 1
ATOM 3369 N N . GLY A 1 429 ? -8.994 -8.055 19.333 1.00 98.06 429 GLY A N 1
ATOM 3370 C CA . GLY A 1 429 ? -7.792 -7.274 19.094 1.00 98.06 429 GLY A CA 1
ATOM 3371 C C . GLY A 1 429 ? -8.119 -5.943 18.439 1.00 98.06 429 GLY A C 1
ATOM 3372 O O . GLY A 1 429 ? -9.124 -5.813 17.742 1.00 98.06 429 GLY A O 1
ATOM 3373 N N . VAL A 1 430 ? -7.262 -4.958 18.679 1.00 98.88 430 VAL A N 1
ATOM 3374 C CA . VAL A 1 430 ? -7.281 -3.673 17.983 1.00 98.88 430 VAL A CA 1
ATOM 3375 C C . VAL A 1 430 ? -5.893 -3.432 17.414 1.00 98.88 430 VAL A C 1
ATOM 3377 O O . VAL A 1 430 ? -4.925 -3.439 18.169 1.00 98.88 430 VAL A O 1
ATOM 3380 N N . ARG A 1 431 ? -5.818 -3.177 16.107 1.00 98.94 431 ARG A N 1
ATOM 3381 C CA . ARG A 1 431 ? -4.637 -2.663 15.399 1.00 98.94 431 ARG A CA 1
ATOM 3382 C C . ARG A 1 431 ? -5.056 -1.441 14.580 1.00 98.94 431 ARG A C 1
ATOM 3384 O O . ARG A 1 431 ? -6.189 -1.378 14.085 1.00 98.94 431 ARG A O 1
ATOM 3391 N N . ILE A 1 432 ? -4.170 -0.453 14.494 1.00 98.88 432 ILE A N 1
ATOM 3392 C CA . ILE A 1 432 ? -4.336 0.741 13.655 1.00 98.88 432 ILE A CA 1
ATOM 3393 C C . ILE A 1 432 ? -3.001 0.979 12.964 1.00 98.88 432 ILE A C 1
ATOM 3395 O O . ILE A 1 432 ? -1.984 1.137 13.634 1.00 98.88 432 ILE A O 1
ATOM 3399 N N . GLU A 1 433 ? -3.011 0.995 11.637 1.00 98.94 433 GLU A N 1
ATOM 3400 C CA . GLU A 1 433 ? -1.791 0.961 10.837 1.00 98.94 433 GLU A CA 1
ATOM 3401 C C . GLU A 1 433 ? -1.818 1.940 9.675 1.00 98.94 433 GLU A C 1
ATOM 3403 O O . GLU A 1 433 ? -2.807 2.031 8.953 1.00 98.94 433 GLU A O 1
ATOM 3408 N N . ASP A 1 434 ? -0.704 2.638 9.481 1.00 98.88 434 ASP A N 1
ATOM 3409 C CA . ASP A 1 434 ? -0.484 3.521 8.340 1.00 98.88 434 ASP A CA 1
ATOM 3410 C C . ASP A 1 434 ? 0.881 3.263 7.697 1.00 98.88 434 ASP A C 1
ATOM 3412 O O . ASP A 1 434 ? 1.807 2.750 8.330 1.00 98.88 434 ASP A O 1
ATOM 3416 N N . ASN A 1 435 ? 1.024 3.687 6.443 1.00 98.88 435 ASN A N 1
ATOM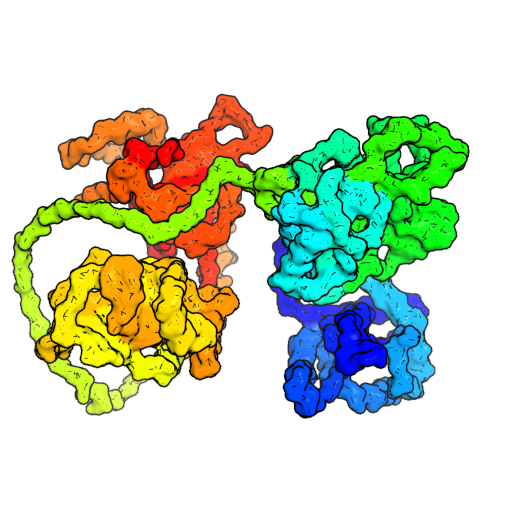 3417 C CA . ASN A 1 435 ? 2.269 3.650 5.685 1.00 98.88 435 ASN A CA 1
ATOM 3418 C C . ASN A 1 435 ? 2.949 5.017 5.743 1.00 98.88 435 ASN A C 1
ATOM 3420 O O . ASN A 1 435 ? 2.407 6.017 5.271 1.00 98.88 435 ASN A O 1
ATOM 3424 N N . ILE A 1 436 ? 4.145 5.059 6.322 1.00 98.81 436 ILE A N 1
ATOM 3425 C CA . ILE A 1 436 ? 4.842 6.290 6.672 1.00 98.81 436 ILE A CA 1
ATOM 3426 C C . ILE A 1 436 ? 6.157 6.392 5.902 1.00 98.81 436 ILE A C 1
ATOM 3428 O O . ILE A 1 436 ? 7.048 5.559 6.062 1.00 98.81 436 ILE A O 1
ATOM 3432 N N . LEU A 1 437 ? 6.292 7.438 5.090 1.00 98.75 437 LEU A N 1
ATOM 3433 C CA . LEU A 1 437 ? 7.548 7.841 4.463 1.00 98.75 437 LEU A CA 1
ATOM 3434 C C . LEU A 1 437 ? 8.387 8.625 5.479 1.00 98.75 437 LEU A C 1
ATOM 3436 O O . LEU A 1 437 ? 7.961 9.665 5.976 1.00 98.75 437 LEU A O 1
ATOM 3440 N N . VAL A 1 438 ? 9.590 8.145 5.780 1.00 98.81 438 VAL A N 1
ATOM 3441 C CA . VAL A 1 438 ? 10.553 8.818 6.660 1.00 98.81 438 VAL A CA 1
ATOM 3442 C C . VAL A 1 438 ? 11.273 9.915 5.875 1.00 98.81 438 VAL A C 1
ATOM 3444 O O . VAL A 1 438 ? 11.788 9.667 4.785 1.00 98.81 438 VAL A O 1
ATOM 3447 N N . THR A 1 439 ? 11.364 11.123 6.429 1.00 98.44 439 THR A N 1
ATOM 3448 C CA . THR A 1 439 ? 12.109 12.250 5.842 1.00 98.44 439 THR A CA 1
ATOM 3449 C C . THR A 1 439 ? 13.284 12.654 6.740 1.00 98.44 439 THR A C 1
ATOM 3451 O O . THR A 1 439 ? 13.412 12.185 7.872 1.00 98.44 439 THR A O 1
ATOM 3454 N N . GLU A 1 440 ? 14.170 13.525 6.249 1.00 97.62 440 GLU A N 1
ATOM 3455 C CA . GLU A 1 440 ? 15.332 14.021 7.011 1.00 97.62 440 GLU A CA 1
ATOM 3456 C C . GLU A 1 440 ? 14.927 14.652 8.359 1.00 97.62 440 GLU A C 1
ATOM 3458 O O . GLU A 1 440 ? 15.607 14.494 9.373 1.00 97.62 440 GLU A O 1
ATOM 3463 N N . THR A 1 441 ? 13.797 15.367 8.387 1.00 96.81 441 THR A N 1
ATOM 3464 C CA . THR A 1 441 ? 13.357 16.173 9.538 1.00 96.81 441 THR A CA 1
ATOM 3465 C C . THR A 1 441 ? 12.105 15.647 10.236 1.00 96.81 441 THR A C 1
ATOM 3467 O O . THR A 1 441 ? 11.800 16.109 11.338 1.00 96.81 441 THR A O 1
ATOM 3470 N N . GLY A 1 442 ? 11.402 14.681 9.643 1.00 98.06 442 GLY A N 1
ATOM 3471 C CA . GLY A 1 442 ? 10.121 14.173 10.126 1.00 98.06 442 GLY A CA 1
ATOM 3472 C C . GLY A 1 442 ? 9.622 12.994 9.292 1.00 98.06 442 GLY A C 1
ATOM 3473 O O . GLY A 1 442 ? 10.380 12.099 8.920 1.00 98.06 442 GLY A O 1
ATOM 3474 N N . HIS A 1 443 ? 8.337 13.010 8.961 1.00 98.50 443 HIS A N 1
ATOM 3475 C CA . HIS A 1 443 ? 7.690 11.957 8.193 1.00 98.50 443 HIS A CA 1
ATOM 3476 C C . HIS A 1 443 ? 6.547 12.509 7.328 1.00 98.50 443 HIS A C 1
ATOM 3478 O O . HIS A 1 443 ? 6.079 13.630 7.533 1.00 98.50 443 HIS A O 1
ATOM 3484 N N . GLU A 1 444 ? 6.054 11.692 6.402 1.00 97.81 444 GLU A N 1
ATOM 3485 C CA . GLU A 1 444 ? 4.785 11.884 5.703 1.00 97.81 444 GLU A CA 1
ATOM 3486 C C . GLU A 1 444 ? 3.939 10.611 5.836 1.00 97.81 444 GLU A C 1
ATOM 3488 O O . GLU A 1 444 ? 4.413 9.508 5.567 1.00 97.81 444 GLU A O 1
ATOM 3493 N N . ASN A 1 445 ? 2.674 10.757 6.229 1.00 97.81 445 ASN A N 1
ATOM 3494 C CA . ASN A 1 445 ? 1.723 9.650 6.255 1.00 97.81 445 ASN A CA 1
ATOM 3495 C C . ASN A 1 445 ? 1.054 9.515 4.876 1.00 97.81 445 ASN A C 1
ATOM 3497 O O . ASN A 1 445 ? 0.370 10.436 4.426 1.00 97.81 445 ASN A O 1
ATOM 3501 N N . LEU A 1 446 ? 1.272 8.383 4.204 1.00 97.00 446 LEU A N 1
ATOM 3502 C CA . LEU A 1 446 ? 0.750 8.094 2.864 1.00 97.00 446 LEU A CA 1
ATOM 3503 C C . LEU A 1 446 ? -0.696 7.570 2.896 1.00 97.00 446 LEU A C 1
ATOM 3505 O O . LEU A 1 446 ? -1.358 7.544 1.857 1.00 97.00 446 LEU A O 1
ATOM 3509 N N . THR A 1 447 ? -1.182 7.158 4.069 1.00 96.19 447 THR A N 1
ATOM 3510 C CA . THR A 1 447 ? -2.490 6.533 4.272 1.00 96.19 447 THR A CA 1
ATOM 3511 C C . THR A 1 447 ? -3.567 7.583 4.552 1.00 96.19 447 THR A C 1
ATOM 3513 O O . THR A 1 447 ? -3.480 8.359 5.501 1.00 96.19 447 THR A O 1
ATOM 3516 N N . ASP A 1 448 ? -4.625 7.597 3.735 1.00 88.25 448 ASP A N 1
ATOM 3517 C CA . ASP A 1 448 ? -5.719 8.581 3.809 1.00 88.25 448 ASP A CA 1
ATOM 3518 C C . ASP A 1 448 ? -7.006 8.039 4.465 1.00 88.25 448 ASP A C 1
ATOM 3520 O O . ASP A 1 448 ? -8.083 8.621 4.317 1.00 88.25 448 ASP A O 1
ATOM 3524 N N . VAL A 1 449 ? -6.922 6.893 5.147 1.00 93.44 449 VAL A N 1
ATOM 3525 C CA . VAL A 1 449 ? -8.081 6.211 5.739 1.00 93.44 449 VAL A CA 1
ATOM 3526 C C . VAL A 1 449 ? -8.392 6.798 7.122 1.00 93.44 449 VAL A C 1
ATOM 3528 O O . VAL A 1 449 ? -7.477 6.858 7.949 1.00 93.44 449 VAL A O 1
ATOM 3531 N N . PRO A 1 450 ? -9.651 7.188 7.413 1.00 91.00 450 PRO A N 1
ATOM 3532 C CA . PRO A 1 450 ? -10.058 7.698 8.726 1.00 91.00 450 PRO A CA 1
ATOM 3533 C C . PRO A 1 450 ? -9.644 6.785 9.884 1.00 91.00 450 PRO A C 1
ATOM 3535 O O . PRO A 1 450 ? -9.563 5.563 9.718 1.00 91.00 450 PRO A O 1
ATOM 3538 N N . ARG A 1 451 ? -9.328 7.383 11.036 1.00 94.31 451 ARG A N 1
ATOM 3539 C CA . ARG A 1 451 ? -8.862 6.662 12.240 1.00 94.31 451 ARG A CA 1
ATOM 3540 C C . ARG A 1 451 ? -9.116 7.388 13.558 1.00 94.31 451 ARG A C 1
ATOM 3542 O O . ARG A 1 451 ? -8.786 6.853 14.614 1.00 94.31 451 ARG A O 1
ATOM 3549 N N . GLU A 1 452 ? -9.658 8.602 13.531 1.00 93.56 452 GLU A N 1
ATOM 3550 C CA . GLU A 1 452 ? -10.110 9.231 14.766 1.00 93.56 452 GLU A CA 1
ATOM 3551 C C . GLU A 1 452 ? -11.371 8.514 15.255 1.00 93.56 452 GLU A C 1
ATOM 3553 O O . GLU A 1 452 ? -12.191 8.057 14.458 1.00 93.56 452 GLU A O 1
ATOM 3558 N N . LEU A 1 453 ? -11.540 8.382 16.572 1.00 88.81 453 LEU A N 1
ATOM 3559 C CA . LEU A 1 453 ? -12.619 7.550 17.108 1.00 88.81 453 LEU A CA 1
ATOM 3560 C C . LEU A 1 453 ? -14.002 8.040 16.653 1.00 88.81 453 LEU A C 1
ATOM 3562 O O . LEU A 1 453 ? -14.824 7.237 16.208 1.00 88.81 453 LEU A O 1
ATOM 3566 N N . ASP A 1 454 ? -14.225 9.352 16.712 1.00 82.31 454 ASP A N 1
ATOM 3567 C CA . ASP A 1 454 ? -15.487 9.966 16.304 1.00 82.31 454 ASP A CA 1
ATOM 3568 C C . ASP A 1 454 ? -15.728 9.808 14.789 1.00 82.31 454 ASP A C 1
ATOM 3570 O O . ASP A 1 454 ? -16.874 9.645 14.372 1.00 82.31 454 ASP A O 1
ATOM 3574 N N . GLU A 1 455 ? -14.669 9.755 13.965 1.00 82.38 455 GLU A N 1
ATOM 3575 C CA . GLU A 1 455 ? -14.787 9.407 12.542 1.00 82.38 455 GLU A CA 1
ATOM 3576 C C . GLU A 1 455 ? -15.246 7.957 12.366 1.00 82.38 455 GLU A C 1
ATOM 3578 O O . GLU A 1 455 ? -16.154 7.688 11.583 1.00 82.38 455 GLU A O 1
ATOM 3583 N N . MET A 1 456 ? -14.660 7.009 13.101 1.00 86.38 456 MET A N 1
ATOM 3584 C CA . MET A 1 456 ? -15.019 5.594 12.972 1.00 86.38 456 MET A CA 1
ATOM 3585 C C . MET A 1 456 ? -16.460 5.318 13.416 1.00 86.38 456 MET A C 1
ATOM 3587 O O . MET A 1 456 ? -17.175 4.576 12.738 1.00 86.38 456 MET A O 1
ATOM 3591 N N . GLU A 1 457 ? -16.927 5.932 14.509 1.00 84.88 457 GLU A N 1
ATOM 3592 C CA . GLU A 1 457 ? -18.332 5.818 14.925 1.00 84.88 457 GLU A CA 1
ATOM 3593 C C . GLU A 1 457 ? -19.282 6.540 13.957 1.00 84.88 457 GLU A C 1
ATOM 3595 O O . GLU A 1 457 ? -20.354 6.013 13.642 1.00 84.88 457 GLU A O 1
ATOM 3600 N N . ALA A 1 458 ? -18.911 7.710 13.426 1.00 74.31 458 ALA A N 1
ATOM 3601 C CA . ALA A 1 458 ? -19.753 8.442 12.480 1.00 74.31 458 ALA A CA 1
ATOM 3602 C C . ALA A 1 458 ? -19.828 7.762 11.092 1.00 74.31 458 ALA A C 1
ATOM 3604 O O . ALA A 1 458 ? -20.909 7.691 10.507 1.00 74.31 458 ALA A O 1
ATOM 3605 N N . LEU A 1 459 ? -18.739 7.151 10.609 1.00 73.69 459 LEU A N 1
ATOM 3606 C CA . LEU A 1 459 ? -18.729 6.299 9.408 1.00 73.69 459 LEU A CA 1
ATOM 3607 C C . LEU A 1 459 ? -19.665 5.101 9.561 1.00 73.69 459 LEU A C 1
ATOM 3609 O O . LEU A 1 459 ? -20.500 4.844 8.697 1.00 73.69 459 LEU A O 1
ATOM 3613 N N . GLN A 1 460 ? -19.559 4.378 10.678 1.00 72.44 460 GLN A N 1
ATOM 3614 C CA . GLN A 1 460 ? -20.372 3.184 10.898 1.00 72.44 460 GLN A CA 1
ATOM 3615 C C . GLN A 1 460 ? -21.838 3.517 11.179 1.00 72.44 460 GLN A C 1
ATOM 3617 O O . GLN A 1 460 ? -22.743 2.807 10.738 1.00 72.44 460 GLN A O 1
ATOM 3622 N N . SER A 1 461 ? -22.126 4.611 11.883 1.00 63.19 461 SER A N 1
ATOM 3623 C CA . SER A 1 461 ? -23.505 5.075 12.075 1.00 63.19 461 SER A CA 1
ATOM 3624 C C . SER A 1 461 ? -24.151 5.565 10.771 1.00 63.19 461 SER A C 1
ATOM 3626 O O . SER A 1 461 ? -25.366 5.416 10.640 1.00 63.19 461 SER A O 1
ATOM 3628 N N . GLY A 1 462 ? -23.353 5.990 9.786 1.00 52.19 462 GLY A N 1
ATOM 3629 C CA . GLY A 1 462 ? -23.785 6.514 8.486 1.00 52.19 462 GLY A CA 1
ATOM 3630 C C . GLY A 1 462 ? -23.728 8.042 8.398 1.00 52.19 462 GLY A C 1
ATOM 3631 O O . GLY A 1 462 ? -23.889 8.581 7.310 1.00 52.19 462 GLY A O 1
ATOM 3632 N N . PHE A 1 463 ? -23.444 8.726 9.514 1.00 35.31 463 PHE A N 1
ATOM 3633 C CA . PHE A 1 463 ? -23.314 10.185 9.618 1.00 35.31 463 PHE A CA 1
ATOM 3634 C C . PHE A 1 463 ? -22.045 10.759 8.957 1.00 35.31 463 PHE A C 1
ATOM 3636 O O . PHE A 1 463 ? -21.906 11.978 8.852 1.00 35.31 463 PHE A O 1
ATOM 3643 N N . LEU A 1 464 ? -21.122 9.915 8.490 1.00 37.28 464 LEU A N 1
ATOM 3644 C CA . LEU A 1 464 ? -20.076 10.281 7.534 1.00 37.28 464 LEU A CA 1
ATOM 3645 C C . LEU A 1 464 ? -20.266 9.481 6.243 1.00 37.28 464 LEU A C 1
ATOM 3647 O O . LEU A 1 464 ? -20.432 8.262 6.271 1.00 37.28 464 LEU A O 1
ATOM 3651 N N . ASP A 1 465 ? -20.151 10.164 5.104 1.00 44.03 465 ASP A N 1
ATOM 3652 C CA . ASP A 1 465 ? -19.797 9.521 3.838 1.00 44.03 465 ASP A CA 1
ATOM 3653 C C . ASP A 1 465 ? -18.500 8.719 4.051 1.00 44.03 465 ASP A C 1
ATOM 3655 O O . ASP A 1 465 ? -17.589 9.236 4.708 1.00 44.03 465 ASP A O 1
ATOM 3659 N N . PRO A 1 466 ? -18.356 7.516 3.467 1.00 38.91 466 PRO A N 1
ATOM 3660 C CA . PRO A 1 466 ? -17.103 6.763 3.455 1.00 38.91 466 PRO A CA 1
ATOM 3661 C C . PRO A 1 466 ? -15.837 7.603 3.205 1.00 38.91 466 PRO A C 1
ATOM 3663 O O . PRO A 1 466 ? -14.787 7.307 3.762 1.00 38.91 466 PRO A O 1
ATOM 3666 N N . ARG A 1 467 ? -15.921 8.684 2.420 1.00 45.78 467 ARG A N 1
ATOM 3667 C CA . ARG A 1 467 ? -14.850 9.661 2.144 1.00 45.78 467 ARG A CA 1
ATOM 3668 C C . ARG A 1 467 ? -14.438 10.550 3.334 1.00 45.78 467 ARG A C 1
ATOM 3670 O O . ARG A 1 467 ? -13.548 11.376 3.156 1.00 45.78 467 ARG A O 1
ATOM 3677 N N . GLY A 1 468 ? -15.053 10.410 4.509 1.00 35.00 468 GLY A N 1
ATOM 3678 C CA . GLY A 1 468 ? -14.758 11.211 5.705 1.00 35.00 468 GLY A CA 1
ATOM 3679 C C . GLY A 1 468 ? -15.433 12.588 5.730 1.00 35.00 468 GLY A C 1
ATOM 3680 O O . GLY A 1 468 ? -14.988 13.478 6.447 1.00 35.00 468 GLY A O 1
ATOM 3681 N N . THR A 1 469 ? -16.500 12.798 4.952 1.00 39.78 469 THR A N 1
ATOM 3682 C CA . THR A 1 469 ? -17.273 14.054 4.957 1.00 39.78 469 THR A CA 1
ATOM 3683 C C . THR A 1 469 ? -18.613 13.858 5.653 1.00 39.78 469 THR A C 1
ATOM 3685 O O . THR A 1 469 ? -19.312 12.897 5.332 1.00 39.78 469 THR A O 1
ATOM 3688 N N . HIS A 1 470 ? -18.996 14.765 6.561 1.00 34.66 470 HIS A N 1
ATOM 3689 C CA . HIS A 1 470 ? -20.290 14.704 7.261 1.00 34.66 470 HIS A CA 1
ATOM 3690 C C . HIS A 1 470 ? -21.447 14.521 6.278 1.00 34.66 470 HIS A C 1
ATOM 3692 O O . HIS A 1 470 ? -21.501 15.213 5.255 1.00 34.66 470 HIS A O 1
ATOM 3698 N N . GLN A 1 471 ? -22.380 13.623 6.613 1.00 37.81 471 GLN A N 1
ATOM 3699 C CA . GLN A 1 471 ? -23.723 13.697 6.057 1.00 37.81 471 GLN A CA 1
ATOM 3700 C C . GLN A 1 471 ? -24.222 15.119 6.283 1.00 37.81 471 GLN A C 1
ATOM 3702 O O . GLN A 1 471 ? -24.193 15.647 7.392 1.00 37.81 471 GLN A O 1
ATOM 3707 N N . VAL A 1 472 ? -24.645 15.753 5.200 1.00 38.41 472 VAL A N 1
ATOM 3708 C CA . VAL A 1 472 ? -25.425 16.975 5.300 1.00 38.41 472 VAL A CA 1
ATOM 3709 C C . VAL A 1 472 ? -26.791 16.538 5.830 1.00 38.41 472 VAL A C 1
ATOM 3711 O O . VAL A 1 472 ? -27.406 15.673 5.216 1.00 38.41 472 VAL A O 1
ATOM 3714 N N . ASP A 1 473 ? -27.280 17.126 6.927 1.00 33.28 473 ASP A N 1
ATOM 3715 C CA . ASP A 1 473 ? -28.593 16.799 7.535 1.00 33.28 473 ASP A CA 1
ATOM 3716 C C . ASP A 1 473 ? -29.814 17.102 6.636 1.00 33.28 473 ASP A C 1
ATOM 3718 O O . ASP A 1 473 ? -30.963 17.030 7.065 1.00 33.28 473 ASP A O 1
ATOM 3722 N N . PHE A 1 474 ? -29.573 17.451 5.374 1.00 37.59 474 PHE A N 1
ATOM 3723 C CA . PHE A 1 474 ? -30.574 17.581 4.335 1.00 37.59 474 PHE A CA 1
ATOM 3724 C C . PHE A 1 474 ? -30.396 16.425 3.362 1.00 37.59 474 PHE A C 1
ATOM 3726 O O . PHE A 1 474 ? -29.311 16.242 2.804 1.00 37.59 474 PHE A O 1
ATOM 3733 N N . VAL A 1 475 ? -31.477 15.672 3.148 1.00 35.09 475 VAL A N 1
ATOM 3734 C CA . VAL A 1 475 ? -31.567 14.667 2.087 1.00 35.09 475 VAL A CA 1
ATOM 3735 C C . VAL A 1 475 ? -31.081 15.306 0.786 1.00 35.09 475 VAL A C 1
ATOM 3737 O O . VAL A 1 475 ? -31.580 16.354 0.377 1.00 35.09 475 VAL A O 1
ATOM 3740 N N . VAL A 1 476 ? -30.080 14.694 0.152 1.00 36.50 476 VAL A N 1
ATOM 3741 C CA . VAL A 1 476 ? -29.780 14.993 -1.248 1.00 36.50 476 VAL A CA 1
ATOM 3742 C C . VAL A 1 476 ? -30.927 14.378 -2.029 1.00 36.50 476 VAL A C 1
ATOM 3744 O O . VAL A 1 476 ? -30.984 13.157 -2.153 1.00 36.50 476 VAL A O 1
ATOM 3747 N N . ASP A 1 477 ? -31.869 15.212 -2.464 1.00 34.47 477 ASP A N 1
ATOM 3748 C CA . ASP A 1 477 ? -33.038 14.755 -3.205 1.00 34.47 477 ASP A CA 1
ATOM 3749 C C . ASP A 1 477 ? -32.581 13.979 -4.452 1.00 34.47 477 ASP A C 1
ATOM 3751 O O . ASP A 1 477 ? -31.918 14.522 -5.344 1.00 34.47 477 ASP A O 1
ATOM 3755 N N . ASP A 1 478 ? -32.917 12.686 -4.501 1.00 35.53 478 ASP A N 1
ATOM 3756 C CA . ASP A 1 478 ? -32.744 11.877 -5.704 1.00 35.53 478 ASP A CA 1
ATOM 3757 C C . ASP A 1 478 ? -33.520 12.542 -6.848 1.00 35.53 478 ASP A C 1
ATOM 3759 O O . ASP A 1 478 ? -34.682 12.922 -6.692 1.00 35.53 478 ASP A O 1
ATOM 3763 N N . LEU A 1 479 ? -32.878 12.678 -8.015 1.00 33.81 479 LEU A N 1
ATOM 3764 C CA . LEU A 1 479 ? -33.476 13.341 -9.178 1.00 33.81 479 LEU A CA 1
ATOM 3765 C C . LEU A 1 479 ? -34.864 12.743 -9.483 1.00 33.81 479 LEU A C 1
ATOM 3767 O O . LEU A 1 479 ? -34.938 11.549 -9.796 1.00 33.81 479 LEU A O 1
ATOM 3771 N N . PRO A 1 480 ? -35.953 13.537 -9.453 1.00 30.67 480 PRO A N 1
ATOM 3772 C CA . PRO A 1 480 ? -37.295 12.995 -9.584 1.00 30.67 480 PRO A CA 1
ATOM 3773 C C . PRO A 1 480 ? -37.495 12.323 -10.946 1.00 30.67 480 PRO A C 1
ATOM 3775 O O . PRO A 1 480 ? -37.265 12.908 -12.009 1.00 30.67 480 PRO A O 1
ATOM 3778 N N . THR A 1 481 ? -37.963 11.074 -10.913 1.00 31.12 481 THR A N 1
ATOM 3779 C CA . THR A 1 481 ? -38.404 10.339 -12.105 1.00 31.12 481 THR A CA 1
ATOM 3780 C C . THR A 1 481 ? -39.513 11.124 -12.818 1.00 31.12 481 THR A C 1
ATOM 3782 O O . THR A 1 481 ? -40.497 11.489 -12.171 1.00 31.12 481 THR A O 1
ATOM 3785 N N . PRO A 1 482 ? -39.407 11.388 -14.135 1.00 28.22 482 PRO A N 1
ATOM 3786 C CA . PRO A 1 482 ? -40.279 12.347 -14.804 1.00 28.22 482 PRO A CA 1
ATOM 3787 C C . PRO A 1 482 ? -41.718 11.834 -14.918 1.00 28.22 482 PRO A C 1
ATOM 3789 O O . PRO A 1 482 ? -42.023 10.999 -15.773 1.00 28.22 482 PRO A O 1
ATOM 3792 N N . THR A 1 483 ? -42.611 12.396 -14.102 1.00 27.33 483 THR A N 1
ATOM 3793 C CA . THR A 1 483 ? -44.061 12.189 -14.206 1.00 27.33 483 THR A CA 1
ATOM 3794 C C . THR A 1 483 ? -44.787 13.513 -13.976 1.00 27.33 483 THR A C 1
ATOM 3796 O O . THR A 1 483 ? -44.604 14.123 -12.933 1.00 27.33 483 THR A O 1
ATOM 3799 N N . SER A 1 484 ? -45.588 13.923 -14.969 1.00 31.78 484 SER A N 1
ATOM 3800 C CA . SER A 1 484 ? -46.617 14.985 -14.961 1.00 31.78 484 SER A CA 1
ATOM 3801 C C . SER A 1 484 ? -46.329 16.325 -14.258 1.00 31.78 484 SER A C 1
ATOM 3803 O O . SER A 1 484 ? -46.312 16.372 -13.036 1.00 31.78 484 SER A O 1
ATOM 3805 N N . LEU A 1 485 ? -46.352 17.429 -15.023 1.00 24.27 485 LEU A N 1
ATOM 3806 C CA . LEU A 1 485 ? -47.140 18.631 -14.687 1.00 24.27 485 LEU A CA 1
ATOM 3807 C C . LEU A 1 485 ? -47.335 19.566 -15.909 1.00 24.27 485 LEU A C 1
ATOM 3809 O O . LEU A 1 485 ? -46.459 19.767 -16.746 1.00 24.27 485 LEU A O 1
ATOM 3813 N N . SER A 1 486 ? -48.551 20.091 -16.016 1.00 25.56 486 SER A N 1
ATOM 3814 C CA . SER A 1 486 ? -49.087 21.209 -16.824 1.00 25.56 486 SER A CA 1
ATOM 3815 C C . SER A 1 486 ? -50.290 21.737 -16.003 1.00 25.56 486 SER A C 1
ATOM 3817 O O . SER A 1 486 ? -50.804 20.920 -15.228 1.00 25.56 486 SER A O 1
ATOM 3819 N N . PRO A 1 487 ? -50.800 22.993 -16.105 1.00 34.69 487 PRO A N 1
ATOM 3820 C CA . PRO A 1 487 ? -50.727 24.012 -17.176 1.00 34.69 487 PRO A CA 1
ATOM 3821 C C . PRO A 1 487 ? -50.017 25.319 -16.708 1.00 34.69 487 PRO A C 1
ATOM 3823 O O . PRO A 1 487 ? -49.404 25.314 -15.655 1.00 34.69 487 PRO A O 1
ATOM 3826 N N . GLY A 1 488 ? -50.019 26.476 -17.395 1.00 26.28 488 GLY A N 1
ATOM 3827 C CA . GLY A 1 488 ? -50.491 26.829 -18.750 1.00 26.28 488 GLY A CA 1
ATOM 3828 C C . GLY A 1 488 ? -51.554 27.954 -18.813 1.00 26.28 488 GLY A C 1
ATOM 3829 O O . GLY A 1 488 ? -52.747 27.669 -18.750 1.00 26.28 488 GLY A O 1
ATOM 3830 N N . LEU A 1 489 ? -51.140 29.215 -19.030 1.00 23.91 489 LEU A N 1
ATOM 3831 C CA . LEU A 1 489 ? -51.997 30.403 -19.248 1.00 23.91 489 LEU A CA 1
ATOM 3832 C C . LEU A 1 489 ? -51.385 31.336 -20.316 1.00 23.91 489 LEU A C 1
ATOM 3834 O O . LEU A 1 489 ? -50.176 31.546 -20.339 1.00 23.91 489 LEU A O 1
ATOM 3838 N N . SER A 1 490 ? -52.214 31.911 -21.194 1.00 28.36 490 SER A N 1
ATOM 3839 C CA . SER A 1 490 ? -51.811 32.920 -22.194 1.00 28.36 490 SER A CA 1
ATOM 3840 C C . SER A 1 490 ? -52.200 34.335 -21.755 1.00 28.36 490 SER A C 1
ATOM 3842 O O . SER A 1 490 ? -53.165 34.498 -21.007 1.00 28.36 490 SER A O 1
ATOM 3844 N N . PRO A 1 491 ? -51.560 35.367 -22.329 1.00 27.20 491 PRO A N 1
ATOM 3845 C CA . PRO A 1 491 ? -52.372 36.419 -22.943 1.00 27.20 491 PRO A CA 1
ATOM 3846 C C . PRO A 1 491 ? -51.898 36.869 -24.337 1.00 27.20 491 PRO A C 1
ATOM 3848 O O . PRO A 1 491 ? -50.750 36.713 -24.742 1.00 27.20 491 PRO A O 1
ATOM 3851 N N . THR A 1 492 ? -52.854 37.430 -25.073 1.00 28.56 492 THR A N 1
ATOM 3852 C CA . THR A 1 492 ? -52.784 37.936 -26.454 1.00 28.56 492 THR A CA 1
ATOM 3853 C C . THR A 1 492 ? -52.304 39.386 -26.554 1.00 28.56 492 THR A C 1
ATOM 3855 O O . THR A 1 492 ? -52.637 40.157 -25.663 1.00 28.56 492 THR A O 1
ATOM 3858 N N . LEU A 1 493 ? -51.698 39.764 -27.690 1.00 24.23 493 LEU A N 1
ATOM 3859 C CA . LEU A 1 493 ? -51.664 41.086 -28.374 1.00 24.23 493 LEU A CA 1
ATOM 3860 C C . LEU A 1 493 ? -50.708 40.915 -29.584 1.00 24.23 493 LEU A C 1
ATOM 3862 O O . LEU A 1 493 ? -49.699 40.241 -29.430 1.00 24.23 493 LEU A O 1
ATOM 3866 N N . SER A 1 494 ? -50.825 41.473 -30.788 1.00 24.03 494 SER A N 1
ATOM 3867 C CA . SER A 1 494 ? -51.838 42.138 -31.627 1.00 24.03 494 SER A CA 1
ATOM 3868 C C . SER A 1 494 ? -51.050 42.661 -32.852 1.00 24.03 494 SER A C 1
ATOM 3870 O O . SER A 1 494 ? -49.908 43.086 -32.687 1.00 24.03 494 SER A O 1
ATOM 3872 N N . ASN A 1 495 ? -51.613 42.629 -34.062 1.00 30.62 495 ASN A N 1
ATOM 3873 C CA . ASN A 1 495 ? -50.924 43.042 -35.302 1.00 30.62 495 ASN A CA 1
ATOM 3874 C C . ASN A 1 495 ? -50.556 44.542 -35.344 1.00 30.62 495 ASN A C 1
ATOM 3876 O O . ASN A 1 495 ? -51.303 45.337 -34.786 1.00 30.62 495 ASN A O 1
ATOM 3880 N N . ASP A 1 496 ? -49.506 44.913 -36.104 1.00 25.09 496 ASP A N 1
ATOM 3881 C CA . ASP A 1 496 ? -49.620 45.863 -37.241 1.00 25.09 496 ASP A CA 1
ATOM 3882 C C . ASP A 1 496 ? -48.301 46.092 -38.041 1.00 25.09 496 ASP A C 1
ATOM 3884 O O . ASP A 1 496 ? -47.370 46.702 -37.535 1.00 25.09 496 ASP A O 1
ATOM 3888 N N . LEU A 1 497 ? -48.307 45.669 -39.326 1.00 25.56 497 LEU A N 1
ATOM 3889 C CA . LEU A 1 497 ? -47.772 46.337 -40.551 1.00 25.56 497 LEU A CA 1
ATOM 3890 C C . LEU A 1 497 ? -46.271 46.772 -40.681 1.00 25.56 497 LEU A C 1
ATOM 3892 O O . LEU A 1 497 ? -45.603 47.072 -39.702 1.00 25.56 497 LEU A O 1
ATOM 3896 N N . PRO A 1 498 ? -45.750 47.017 -41.913 1.00 29.33 498 PRO A N 1
ATOM 3897 C CA . PRO A 1 498 ? -45.873 46.247 -43.161 1.00 29.33 498 PRO A CA 1
ATOM 3898 C C . PRO A 1 498 ? -44.508 46.002 -43.879 1.00 29.33 498 PRO A C 1
ATOM 3900 O O . PRO A 1 498 ? -43.444 46.418 -43.430 1.00 29.33 498 PRO A O 1
ATOM 3903 N N . ALA A 1 499 ? -44.541 45.319 -45.030 1.00 28.52 499 ALA A N 1
ATOM 3904 C CA . ALA A 1 499 ? -43.364 44.839 -45.770 1.00 28.52 499 ALA A CA 1
ATOM 3905 C C . ALA A 1 499 ? -42.602 45.888 -46.615 1.00 28.52 499 ALA A C 1
ATOM 3907 O O . ALA A 1 499 ? -43.175 46.868 -47.088 1.00 28.52 499 ALA A O 1
ATOM 3908 N N . HIS A 1 500 ? -41.338 45.574 -46.938 1.00 26.48 500 HIS A N 1
ATOM 3909 C CA . HIS A 1 500 ? -40.619 46.121 -48.097 1.00 26.48 500 HIS A CA 1
ATOM 3910 C C . HIS A 1 500 ? -39.906 44.999 -48.880 1.00 26.48 500 HIS A C 1
ATOM 3912 O O . HIS A 1 500 ? -39.126 44.231 -48.319 1.00 26.48 500 HIS A O 1
ATOM 3918 N N . GLU A 1 501 ? -40.175 44.896 -50.184 1.00 28.27 501 GLU A N 1
ATOM 3919 C CA . GLU A 1 501 ? -39.589 43.888 -51.081 1.00 28.27 501 GLU A CA 1
ATOM 3920 C C . GLU A 1 501 ? -38.144 44.219 -51.495 1.00 28.27 501 GLU A C 1
ATOM 3922 O O . GLU A 1 501 ? -37.899 45.331 -51.961 1.00 28.27 501 GLU A O 1
ATOM 3927 N N . ILE A 1 502 ? -37.234 43.227 -51.523 1.00 24.03 502 ILE A N 1
ATOM 3928 C CA . ILE A 1 502 ? -36.095 43.207 -52.473 1.00 24.03 502 ILE A CA 1
ATOM 3929 C C . ILE A 1 502 ? -35.850 41.789 -53.051 1.00 24.03 502 ILE A C 1
ATOM 3931 O O . ILE A 1 502 ? -35.105 40.978 -52.515 1.00 24.03 502 ILE A O 1
ATOM 3935 N N . ARG A 1 503 ? -36.469 41.542 -54.214 1.00 23.98 503 ARG A N 1
ATOM 3936 C CA . ARG A 1 503 ? -35.958 40.840 -55.422 1.00 23.98 503 ARG A CA 1
ATOM 3937 C C . ARG A 1 503 ? -35.108 39.540 -55.307 1.00 23.98 503 ARG A C 1
ATOM 3939 O O . ARG A 1 503 ? -33.907 39.567 -55.061 1.00 23.98 503 ARG A O 1
ATOM 3946 N N . ARG A 1 504 ? -35.693 38.410 -55.750 1.00 24.84 504 ARG A N 1
ATOM 3947 C CA . ARG A 1 504 ? -35.005 37.142 -56.128 1.00 24.84 504 ARG A CA 1
ATOM 3948 C C . ARG A 1 504 ? -34.047 37.295 -57.329 1.00 24.84 504 ARG A C 1
ATOM 3950 O O . ARG A 1 504 ? -34.467 37.843 -58.347 1.00 24.84 504 ARG A O 1
ATOM 3957 N N . VAL A 1 505 ? -32.898 36.594 -57.315 1.00 24.94 505 VAL A N 1
ATOM 3958 C CA . VAL A 1 505 ? -32.231 36.060 -58.533 1.00 24.94 505 VAL A CA 1
ATOM 3959 C C . VAL A 1 505 ? -31.591 34.668 -58.306 1.00 24.94 505 VAL A C 1
ATOM 3961 O O . VAL A 1 505 ? -30.525 34.570 -57.722 1.00 24.94 505 VAL A O 1
ATOM 3964 N N . LYS A 1 506 ? -32.254 33.638 -58.863 1.00 25.08 506 LYS A N 1
ATOM 3965 C CA . LYS A 1 506 ? -31.787 32.380 -59.518 1.00 25.08 506 LYS A CA 1
ATOM 3966 C C . LYS A 1 506 ? -30.723 31.438 -58.888 1.00 25.08 506 LYS A C 1
ATOM 3968 O O . LYS A 1 506 ? -29.825 31.810 -58.153 1.00 25.08 506 LYS A O 1
ATOM 3973 N N . SER A 1 507 ? -30.873 30.157 -59.245 1.00 27.80 507 SER A N 1
ATOM 3974 C CA . SER A 1 507 ? -30.301 28.950 -58.626 1.00 27.80 507 SER A CA 1
ATOM 3975 C C . SER A 1 507 ? -28.818 28.654 -58.898 1.00 27.80 507 SER A C 1
ATOM 3977 O O . SER A 1 507 ? -28.304 28.847 -60.000 1.00 27.80 507 SER A O 1
ATOM 3979 N N . SER A 1 508 ? -28.167 28.040 -57.909 1.00 31.08 508 SER A N 1
ATOM 3980 C CA . SER A 1 508 ? -26.747 27.674 -57.881 1.00 31.08 508 SER A CA 1
ATOM 3981 C C . SER A 1 508 ? -26.418 26.350 -58.594 1.00 31.08 508 SER A C 1
ATOM 3983 O O . SER A 1 508 ? -26.060 25.362 -57.956 1.00 31.08 508 SER A O 1
ATOM 3985 N N . SER A 1 509 ? -26.492 26.330 -59.927 1.00 31.19 509 SER A N 1
ATOM 3986 C CA . SER A 1 509 ? -25.949 25.232 -60.758 1.00 31.19 509 SER A CA 1
ATOM 3987 C C . SER A 1 509 ? -25.053 25.718 -61.910 1.00 31.19 509 SER A C 1
ATOM 3989 O O . SER A 1 509 ? -24.805 24.980 -62.858 1.00 31.19 509 SER A O 1
ATOM 3991 N N . ALA A 1 510 ? -24.580 26.969 -61.844 1.00 29.55 510 ALA A N 1
ATOM 3992 C CA . ALA A 1 510 ? -23.806 27.634 -62.900 1.00 29.55 510 ALA A CA 1
ATOM 3993 C C . ALA A 1 510 ? -22.523 28.324 -62.380 1.00 29.55 510 ALA A C 1
ATOM 3995 O O . ALA A 1 510 ? -22.070 29.308 -62.953 1.00 29.55 510 ALA A O 1
ATOM 3996 N N . LEU A 1 511 ? -21.941 27.821 -61.282 1.00 28.92 511 LEU A N 1
ATOM 3997 C CA . LEU A 1 511 ? -20.770 28.413 -60.606 1.00 28.92 511 LEU A CA 1
ATOM 3998 C C . LEU A 1 511 ? -19.543 27.479 -60.554 1.00 28.92 511 LEU A C 1
ATOM 4000 O O . LEU A 1 511 ? -18.665 27.638 -59.715 1.00 28.92 511 LEU A O 1
ATOM 4004 N N . SER A 1 512 ? -19.461 26.515 -61.477 1.00 29.39 512 SER A N 1
ATOM 4005 C CA . SER A 1 512 ? -18.330 25.574 -61.593 1.00 29.39 512 SER A CA 1
ATOM 4006 C C . SER A 1 512 ? -17.455 25.791 -62.836 1.00 29.39 512 SER A C 1
ATOM 4008 O O . SER A 1 512 ? -16.600 24.959 -63.120 1.00 29.39 512 SER A O 1
ATOM 4010 N N . ALA A 1 513 ? -17.656 26.879 -63.593 1.00 32.16 513 ALA A N 1
ATOM 4011 C CA . ALA A 1 513 ? -16.905 27.138 -64.825 1.00 32.16 513 ALA A CA 1
ATOM 4012 C C . ALA A 1 513 ? -16.796 28.635 -65.190 1.00 32.16 513 ALA A C 1
ATOM 4014 O O . ALA A 1 513 ? -17.338 29.050 -66.208 1.00 32.16 513 ALA A O 1
ATOM 4015 N N . ALA A 1 514 ? -16.097 29.431 -64.368 1.00 26.47 514 ALA A N 1
ATOM 4016 C CA . ALA A 1 514 ? -15.342 30.628 -64.789 1.00 26.47 514 ALA A CA 1
ATOM 4017 C C . ALA A 1 514 ? -14.717 31.344 -63.576 1.00 26.47 514 ALA A C 1
ATOM 4019 O O . ALA A 1 514 ? -15.414 32.088 -62.895 1.00 26.47 514 ALA A O 1
ATOM 4020 N N . LEU A 1 515 ? -13.417 31.129 -63.335 1.00 26.72 515 LEU A N 1
ATOM 4021 C CA . LEU A 1 515 ? -12.419 32.149 -62.952 1.00 26.72 515 LEU A CA 1
ATOM 4022 C C . LEU A 1 515 ? -11.110 31.470 -62.530 1.00 26.72 515 LEU A C 1
ATOM 4024 O O . LEU A 1 515 ? -10.876 31.149 -61.369 1.00 26.72 515 LEU A O 1
ATOM 4028 N N . SER A 1 516 ? -10.240 31.272 -63.513 1.00 30.02 516 SER A N 1
ATOM 4029 C CA . SER A 1 516 ? -8.810 31.086 -63.299 1.00 30.02 516 SER A CA 1
ATOM 4030 C C . SER A 1 516 ? -8.116 32.446 -63.412 1.00 30.02 516 SER A C 1
ATOM 4032 O O . SER A 1 516 ? -7.892 32.904 -64.529 1.00 30.02 516 SER A O 1
ATOM 4034 N N . THR A 1 517 ? -7.746 33.064 -62.292 1.00 26.84 517 THR A N 1
ATOM 4035 C CA . THR A 1 517 ? -6.706 34.112 -62.220 1.00 26.84 517 THR A CA 1
ATOM 4036 C C . THR A 1 517 ? -6.170 34.20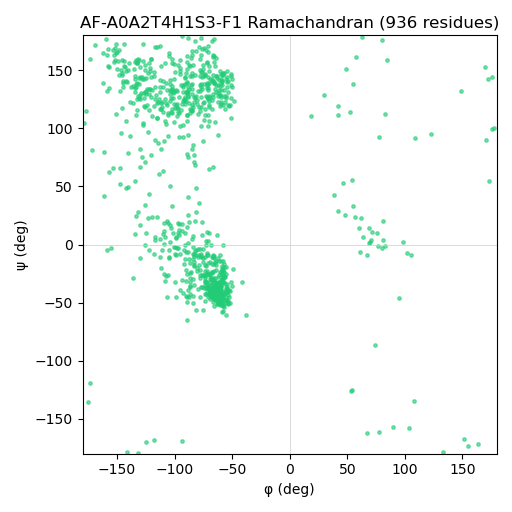2 -60.791 1.00 26.84 517 THR A C 1
ATOM 4038 O O . THR A 1 517 ? -6.837 33.781 -59.850 1.00 26.84 517 THR A O 1
ATOM 4041 N N . GLN A 1 518 ? -4.927 34.659 -60.652 1.00 33.44 518 GLN A N 1
ATOM 4042 C CA . GLN A 1 518 ? -4.102 34.482 -59.454 1.00 33.44 518 GLN A CA 1
ATOM 4043 C C . GLN A 1 518 ? -4.470 35.434 -58.309 1.00 33.44 518 GLN A C 1
ATOM 4045 O O . GLN A 1 518 ? -4.568 36.634 -58.530 1.00 33.44 518 GLN A O 1
ATOM 4050 N N . GLU A 1 519 ? -4.515 34.902 -57.087 1.00 26.70 519 GLU A N 1
ATOM 4051 C CA . GLU A 1 519 ? -4.234 35.626 -55.840 1.00 26.70 519 GLU A CA 1
ATOM 4052 C C . GLU A 1 519 ? -3.623 34.638 -54.823 1.00 26.70 519 GLU A C 1
ATOM 4054 O O . GLU A 1 519 ? -3.895 33.433 -54.871 1.00 26.70 519 GLU A O 1
ATOM 4059 N N . GLU A 1 520 ? -2.706 35.113 -53.978 1.00 26.92 520 GLU A N 1
ATOM 4060 C CA . GLU A 1 520 ? -1.818 34.258 -53.174 1.00 26.92 520 GLU A CA 1
ATOM 4061 C C . GLU A 1 520 ? -2.500 33.655 -51.933 1.00 26.92 520 GLU A C 1
ATOM 4063 O O . GLU A 1 520 ? -3.336 34.276 -51.280 1.00 26.92 520 GLU A O 1
ATOM 4068 N N . GLN A 1 521 ? -2.117 32.424 -51.572 1.00 24.78 521 GLN A N 1
ATOM 4069 C CA . GLN A 1 521 ? -2.685 31.717 -50.420 1.00 24.78 521 GLN A CA 1
ATOM 4070 C C . GLN A 1 521 ? -1.904 31.922 -49.116 1.00 24.78 521 GLN A C 1
ATOM 4072 O O . GLN A 1 521 ? -0.713 31.609 -49.070 1.00 24.78 521 GLN A O 1
ATOM 4077 N N . PRO A 1 522 ? -2.605 32.173 -47.997 1.00 27.42 522 PRO A N 1
ATOM 4078 C CA . PRO A 1 522 ? -2.240 31.644 -46.694 1.00 27.42 522 PRO A CA 1
ATOM 4079 C C . PRO A 1 522 ? -2.908 30.270 -46.481 1.00 27.42 522 PRO A C 1
ATOM 4081 O O . PRO A 1 522 ? -4.111 30.168 -46.235 1.00 27.42 522 PRO A O 1
ATOM 4084 N N . LYS A 1 523 ? -2.123 29.188 -46.558 1.00 37.06 523 LYS A N 1
ATOM 4085 C CA . LYS A 1 523 ? -2.563 27.836 -46.165 1.00 37.06 523 LYS A CA 1
ATOM 4086 C C . LYS A 1 523 ? -2.509 27.673 -44.641 1.00 37.06 523 LYS A C 1
ATOM 4088 O O . LYS A 1 523 ? -1.404 27.567 -44.126 1.00 37.06 523 LYS A O 1
ATOM 4093 N N . ASP A 1 524 ? -3.658 27.544 -43.967 1.00 37.16 524 ASP A N 1
ATOM 4094 C CA . ASP A 1 524 ? -3.913 26.436 -43.011 1.00 37.16 524 ASP A CA 1
ATOM 4095 C C . ASP A 1 524 ? -5.382 26.404 -42.514 1.00 37.16 524 ASP A C 1
ATOM 4097 O O . ASP A 1 524 ? -5.729 26.869 -41.426 1.00 37.16 524 ASP A O 1
ATOM 4101 N N . SER A 1 525 ? -6.299 25.831 -43.302 1.00 34.12 525 SER A N 1
ATOM 4102 C CA . SER A 1 525 ? -7.691 25.598 -42.882 1.00 34.12 525 SER A CA 1
ATOM 4103 C C . SER A 1 525 ? -7.858 24.240 -42.181 1.00 34.12 525 SER A C 1
ATOM 4105 O O . SER A 1 525 ? -8.402 23.293 -42.735 1.00 34.12 525 SER A O 1
ATOM 4107 N N . SER A 1 526 ? -7.387 24.180 -40.930 1.00 48.50 526 SER A N 1
ATOM 4108 C CA . SER A 1 526 ? -7.623 23.156 -39.891 1.00 48.50 526 SER A CA 1
ATOM 4109 C C . SER A 1 526 ? -8.150 21.770 -40.322 1.00 48.50 526 SER A C 1
ATOM 4111 O O . SER A 1 526 ? -9.347 21.568 -40.558 1.00 48.50 526 SER A O 1
ATOM 4113 N N . LYS A 1 527 ? -7.269 20.765 -40.193 1.00 42.19 527 LYS A N 1
ATOM 4114 C CA . LYS A 1 527 ? -7.553 19.318 -40.314 1.00 42.19 527 LYS A CA 1
ATOM 4115 C C . LYS A 1 527 ? -8.762 18.832 -39.494 1.00 42.19 527 LYS A C 1
ATOM 4117 O O . LYS A 1 527 ? -9.334 17.796 -39.815 1.00 42.19 527 LYS A O 1
ATOM 4122 N N . TRP A 1 528 ? -9.170 19.569 -38.457 1.00 39.94 528 TRP A N 1
ATOM 4123 C CA . TRP A 1 528 ? -10.343 19.251 -37.638 1.00 39.94 528 TRP A CA 1
ATOM 4124 C C . TRP A 1 528 ? -11.660 19.327 -38.427 1.00 39.94 528 TRP A C 1
ATOM 4126 O O . TRP A 1 528 ? -12.523 18.475 -38.234 1.00 39.94 528 TRP A O 1
ATOM 4136 N N . LYS A 1 529 ? -11.809 20.280 -39.364 1.00 43.34 529 LYS A N 1
ATOM 4137 C CA . LYS A 1 529 ? -13.007 20.346 -40.225 1.00 43.34 529 LYS A CA 1
ATOM 4138 C C . LYS A 1 529 ? -13.070 19.170 -41.208 1.00 43.34 529 LYS A C 1
ATOM 4140 O O . LYS A 1 529 ? -14.158 18.640 -41.410 1.00 43.34 529 LYS A O 1
ATOM 4145 N N . SER A 1 530 ? -11.929 18.722 -41.747 1.00 47.84 530 SER A N 1
ATOM 4146 C CA . SER A 1 530 ? -11.862 17.483 -42.543 1.00 47.84 530 SER A CA 1
ATOM 4147 C C . SER A 1 530 ? -12.219 16.257 -41.709 1.00 47.84 530 SER A C 1
ATOM 4149 O O . SER A 1 530 ? -13.127 15.536 -42.093 1.00 47.84 530 SER A O 1
ATOM 4151 N N . ALA A 1 531 ? -11.600 16.060 -40.540 1.00 45.03 531 ALA A N 1
ATOM 4152 C CA . ALA A 1 531 ? -11.874 14.894 -39.694 1.00 45.03 531 ALA A CA 1
ATOM 4153 C C . ALA A 1 531 ? -13.341 14.830 -39.218 1.00 45.03 531 ALA A C 1
ATOM 4155 O O . ALA A 1 531 ? -13.939 13.756 -39.183 1.00 45.03 531 ALA A O 1
ATOM 4156 N N . LEU A 1 532 ? -13.948 15.980 -38.892 1.00 47.31 532 LEU A N 1
ATOM 4157 C CA . LEU A 1 532 ? -15.368 16.059 -38.538 1.00 47.31 532 LEU A CA 1
ATOM 4158 C C . LEU A 1 532 ? -16.270 15.736 -39.744 1.00 47.31 532 LEU A C 1
ATOM 4160 O O . LEU A 1 532 ? -17.241 14.995 -39.596 1.00 47.31 532 LEU A O 1
ATOM 4164 N N . GLY A 1 533 ? -15.929 16.252 -40.930 1.00 46.06 533 GLY A N 1
ATOM 4165 C CA . GLY A 1 533 ? -16.639 15.970 -42.179 1.00 46.06 533 GLY A CA 1
ATOM 4166 C C . GLY A 1 533 ? -16.527 14.506 -42.614 1.00 46.06 533 GLY A C 1
ATOM 4167 O O . GLY A 1 533 ? -17.530 13.904 -42.984 1.00 46.06 533 GLY A O 1
ATOM 4168 N N . GLU A 1 534 ? -15.343 13.904 -42.499 1.00 48.78 534 GLU A N 1
ATOM 4169 C CA . GLU A 1 534 ? -15.091 12.487 -42.789 1.00 48.78 534 GLU A CA 1
ATOM 4170 C C . GLU A 1 534 ? -15.848 11.574 -41.816 1.00 48.78 534 GLU A C 1
ATOM 4172 O O . GLU A 1 534 ? -16.511 10.639 -42.260 1.00 48.78 534 GLU A O 1
ATOM 4177 N N . ALA A 1 535 ? -15.857 11.879 -40.512 1.00 50.44 535 ALA A N 1
ATOM 4178 C CA . ALA A 1 535 ? -16.646 11.128 -39.533 1.00 50.44 535 ALA A CA 1
ATOM 4179 C C . ALA A 1 535 ? -18.163 11.233 -39.796 1.00 50.44 535 ALA A C 1
ATOM 4181 O O . ALA A 1 535 ? -18.884 10.239 -39.681 1.00 50.44 535 ALA A O 1
ATOM 4182 N N . GLN A 1 536 ? -18.661 12.409 -40.198 1.00 52.22 536 GLN A N 1
ATOM 4183 C CA . GLN A 1 536 ? -20.065 12.596 -40.588 1.00 52.22 536 GLN A CA 1
ATOM 4184 C C . GLN A 1 536 ? -20.416 11.873 -41.899 1.00 52.22 536 GLN A C 1
ATOM 4186 O O . GLN A 1 536 ? -21.492 11.278 -41.994 1.00 52.22 536 GLN A O 1
ATOM 4191 N N . TYR A 1 537 ? -19.514 11.877 -42.882 1.00 47.81 537 TYR A N 1
ATOM 4192 C CA . TYR A 1 537 ? -19.669 11.160 -44.150 1.00 47.81 537 TYR A CA 1
ATOM 4193 C C . TYR A 1 537 ? -19.678 9.638 -43.933 1.00 47.81 537 TYR A C 1
ATOM 4195 O O . TYR A 1 537 ? -20.557 8.937 -44.435 1.00 47.81 537 TYR A O 1
ATOM 4203 N N . PHE A 1 538 ? -18.770 9.133 -43.095 1.00 47.25 538 PHE A N 1
ATOM 4204 C CA . PHE A 1 538 ? -18.679 7.719 -42.733 1.00 47.25 538 PHE A CA 1
ATOM 4205 C C . PHE A 1 538 ? -19.900 7.244 -41.920 1.00 47.25 538 PHE A C 1
ATOM 4207 O O . PHE A 1 538 ? -20.456 6.180 -42.200 1.00 47.25 538 PHE A O 1
ATOM 4214 N N . ALA A 1 539 ? -20.400 8.064 -40.984 1.00 47.81 539 ALA A N 1
ATOM 4215 C CA . ALA A 1 539 ? -21.670 7.811 -40.295 1.00 47.81 539 ALA A CA 1
ATOM 4216 C C . ALA A 1 539 ? -22.869 7.768 -41.262 1.00 47.81 539 ALA A C 1
ATOM 4218 O O . ALA A 1 539 ? -23.765 6.940 -41.097 1.00 47.81 539 ALA A O 1
ATOM 4219 N N . GLY A 1 540 ? -22.877 8.638 -42.279 1.00 48.00 540 GLY A N 1
ATOM 4220 C CA . GLY A 1 540 ? -23.893 8.650 -43.337 1.00 48.00 540 GLY A CA 1
ATOM 4221 C C . GLY A 1 540 ? -23.858 7.412 -44.240 1.00 48.00 540 GLY A C 1
ATOM 4222 O O . GLY A 1 540 ? -24.910 6.957 -44.682 1.00 48.00 540 GLY A O 1
ATOM 4223 N N . GLY A 1 541 ? -22.678 6.827 -44.468 1.00 47.00 541 GLY A N 1
ATOM 4224 C CA . GLY A 1 541 ? -22.521 5.588 -45.239 1.00 47.00 541 GLY A CA 1
ATOM 4225 C C . GLY A 1 541 ? -22.982 4.321 -44.505 1.00 47.00 541 GLY A C 1
ATOM 4226 O O . GLY A 1 541 ? -23.462 3.387 -45.143 1.00 47.00 541 GLY A O 1
ATOM 4227 N N . LEU A 1 542 ? -22.870 4.287 -43.171 1.00 49.00 542 LEU A N 1
ATOM 4228 C CA . LEU A 1 542 ? -23.214 3.117 -42.343 1.00 49.00 542 LEU A CA 1
ATOM 4229 C C . LEU A 1 542 ? -24.661 3.089 -41.827 1.00 49.00 542 LEU A C 1
ATOM 4231 O O . LEU A 1 542 ? -25.132 2.040 -41.387 1.00 49.00 542 LEU A O 1
ATOM 4235 N N . ILE A 1 543 ? -25.367 4.221 -41.865 1.00 57.44 543 ILE A N 1
ATOM 4236 C CA . ILE A 1 543 ? -26.769 4.353 -41.442 1.00 57.44 543 ILE A CA 1
ATOM 4237 C C . ILE A 1 543 ? -27.536 5.034 -42.586 1.00 57.44 543 ILE A C 1
ATOM 4239 O O . ILE A 1 543 ? -27.834 6.227 -42.561 1.00 57.44 543 ILE A O 1
ATOM 4243 N N . SER A 1 544 ? -27.797 4.254 -43.634 1.00 47.38 544 SER A N 1
ATOM 4244 C CA . SER A 1 544 ? -28.026 4.723 -45.009 1.00 47.38 544 SER A CA 1
ATOM 4245 C C . SER A 1 544 ? -29.451 5.180 -45.358 1.00 47.38 544 SER A C 1
ATOM 4247 O O . SER A 1 544 ? -29.732 5.455 -46.527 1.00 47.38 544 SER A O 1
ATOM 4249 N N . HIS A 1 545 ? -30.367 5.278 -44.390 1.00 58.47 545 HIS A N 1
ATOM 4250 C CA . HIS A 1 545 ? -31.762 5.644 -44.653 1.00 58.47 545 HIS A CA 1
ATOM 4251 C C . HIS A 1 545 ? -32.215 6.843 -43.801 1.00 58.47 545 HIS A C 1
ATOM 4253 O O . HIS A 1 545 ? -32.231 6.745 -42.573 1.00 58.47 545 HIS A O 1
ATOM 4259 N N . PRO A 1 546 ? -32.611 7.975 -44.422 1.00 64.50 546 PRO A N 1
ATOM 4260 C CA . PRO A 1 546 ? -33.209 9.104 -43.712 1.00 64.50 546 PRO A CA 1
ATOM 4261 C C . PRO A 1 546 ? -34.682 8.854 -43.357 1.00 64.50 546 PRO A C 1
ATOM 4263 O O . PRO A 1 546 ? -35.254 9.638 -42.610 1.00 64.50 546 PRO A O 1
ATOM 4266 N N . ALA A 1 547 ? -35.294 7.776 -43.857 1.00 75.19 547 ALA A N 1
ATOM 4267 C CA . ALA A 1 547 ? -36.673 7.396 -43.579 1.00 75.19 547 ALA A CA 1
ATOM 4268 C C . ALA A 1 547 ? -36.799 5.896 -43.266 1.00 75.19 547 ALA A C 1
ATOM 4270 O O . ALA A 1 547 ? -36.089 5.082 -43.853 1.00 75.19 547 ALA A O 1
ATOM 4271 N N . GLU A 1 548 ? -37.712 5.538 -42.364 1.00 81.31 548 GLU A N 1
ATOM 4272 C CA . GLU A 1 548 ? -38.133 4.156 -42.097 1.00 81.31 548 GLU A CA 1
ATOM 4273 C C . GLU A 1 548 ? -39.659 4.077 -42.252 1.00 81.31 548 GLU A C 1
ATOM 4275 O O . GLU A 1 548 ? -40.392 4.913 -41.718 1.00 81.31 548 GLU A O 1
ATOM 4280 N N . SER A 1 549 ? -40.131 3.100 -43.030 1.00 80.75 549 SER A N 1
ATOM 4281 C CA . SER A 1 549 ? -41.519 3.002 -43.494 1.00 80.75 549 SER A CA 1
ATOM 4282 C C . SER A 1 549 ? -42.099 1.615 -43.245 1.00 80.75 549 SER A C 1
ATOM 4284 O O . SER A 1 549 ? -41.414 0.602 -43.395 1.00 80.75 549 SER A O 1
ATOM 4286 N N . ASN A 1 550 ? -43.387 1.562 -42.920 1.00 82.69 550 ASN A N 1
ATOM 4287 C CA . ASN A 1 550 ? -44.197 0.349 -42.946 1.00 82.69 550 ASN A CA 1
ATOM 4288 C C . ASN A 1 550 ? -45.436 0.560 -43.833 1.00 82.69 550 ASN A C 1
ATOM 4290 O O . ASN A 1 550 ? -45.521 1.546 -44.558 1.00 82.69 550 ASN A O 1
ATOM 4294 N N . LYS A 1 551 ? -46.389 -0.380 -43.803 1.00 79.94 551 LYS A N 1
ATOM 4295 C CA . LYS A 1 551 ? -47.569 -0.367 -44.682 1.00 79.94 551 LYS A CA 1
ATOM 4296 C C . LYS A 1 551 ? -48.453 0.887 -44.548 1.00 79.94 551 LYS A C 1
ATOM 4298 O O . LYS A 1 551 ? -49.165 1.170 -45.497 1.00 79.94 551 LYS A O 1
ATOM 4303 N N . HIS A 1 552 ? -48.435 1.572 -43.401 1.00 79.44 552 HIS A N 1
ATOM 4304 C CA . HIS A 1 552 ? -49.382 2.651 -43.075 1.00 79.44 552 HIS A CA 1
ATOM 4305 C C . HIS A 1 552 ? -48.730 3.949 -42.581 1.00 79.44 552 HIS A C 1
ATOM 4307 O O . HIS A 1 552 ? -49.409 4.965 -42.442 1.00 79.44 552 HIS A O 1
ATOM 4313 N N . PHE A 1 553 ? -47.432 3.910 -42.266 1.00 83.50 553 PHE A N 1
ATOM 4314 C CA . PHE A 1 553 ? -46.704 5.008 -41.637 1.00 83.50 553 PHE A CA 1
ATOM 4315 C C . PHE A 1 553 ? -45.257 5.077 -42.133 1.00 83.50 553 PHE A C 1
ATOM 4317 O O . PHE A 1 553 ? -44.613 4.046 -42.333 1.00 83.50 553 PHE A O 1
ATOM 4324 N N . SER A 1 554 ? -44.708 6.286 -42.239 1.00 83.12 554 SER A N 1
ATOM 4325 C CA . SER A 1 554 ? -43.281 6.536 -42.484 1.00 83.12 554 SER A CA 1
ATOM 4326 C C . SER A 1 554 ? -42.749 7.608 -41.541 1.00 83.12 554 SER A C 1
ATOM 4328 O O . SER A 1 554 ? -43.383 8.650 -41.402 1.00 83.12 554 SER A O 1
ATOM 4330 N N . ILE A 1 555 ? -41.575 7.401 -40.938 1.00 86.50 555 ILE A N 1
ATOM 4331 C CA . ILE A 1 555 ? -40.859 8.444 -40.188 1.00 86.50 555 ILE A CA 1
ATOM 4332 C C . ILE A 1 555 ? -39.587 8.827 -40.937 1.00 86.50 555 ILE A C 1
ATOM 4334 O O . ILE A 1 555 ? -38.664 8.023 -41.065 1.00 86.50 555 ILE A O 1
ATOM 4338 N N . ILE A 1 556 ? -39.530 10.080 -41.376 1.00 81.00 556 ILE A N 1
ATOM 4339 C CA . ILE A 1 556 ? -38.363 10.747 -41.955 1.00 81.00 556 ILE A CA 1
ATOM 4340 C C . ILE A 1 556 ? -37.640 11.510 -40.840 1.00 81.00 556 ILE A C 1
ATOM 4342 O O . ILE A 1 556 ? -38.282 12.159 -40.018 1.00 81.00 556 ILE A O 1
ATOM 4346 N N . ARG A 1 557 ? -36.310 11.456 -40.799 1.00 86.00 557 ARG A N 1
ATOM 4347 C CA . ARG A 1 557 ? -35.460 12.155 -39.830 1.00 86.00 557 ARG A CA 1
ATOM 4348 C C . ARG A 1 557 ? -34.563 13.150 -40.556 1.00 86.00 557 ARG A C 1
ATOM 4350 O O . ARG A 1 557 ? -33.792 12.765 -41.428 1.00 86.00 557 ARG A O 1
ATOM 4357 N N . HIS A 1 558 ? -34.623 14.412 -40.139 1.00 76.06 558 HIS A N 1
ATOM 4358 C CA . HIS A 1 558 ? -33.932 15.533 -40.790 1.00 76.06 558 HIS A CA 1
ATOM 4359 C C . HIS A 1 558 ? -32.588 15.891 -40.129 1.00 76.06 558 HIS A C 1
ATOM 4361 O O . HIS A 1 558 ? -31.993 16.918 -40.438 1.00 76.06 558 HIS A O 1
ATOM 4367 N N . SER A 1 559 ? -32.096 15.058 -39.202 1.00 74.50 559 SER A N 1
ATOM 4368 C CA . SER A 1 559 ? -30.779 15.204 -38.565 1.00 74.50 559 SER A CA 1
ATOM 4369 C C . SER A 1 559 ? -29.735 14.239 -39.140 1.00 74.50 559 SER A C 1
ATOM 4371 O O . SER A 1 559 ? -30.059 13.157 -39.632 1.00 74.50 559 SER A O 1
ATOM 4373 N N . HIS A 1 560 ? -28.449 14.586 -39.021 1.00 74.88 560 HIS A N 1
ATOM 4374 C CA . HIS A 1 560 ? -27.350 13.664 -39.336 1.00 74.88 560 HIS A CA 1
ATOM 4375 C C . HIS A 1 560 ? -27.389 12.409 -38.455 1.00 74.88 560 HIS A C 1
ATOM 4377 O O . HIS A 1 560 ? -27.829 12.450 -37.309 1.00 74.88 560 HIS A O 1
ATOM 4383 N N . ALA A 1 561 ? -26.917 11.270 -38.974 1.00 75.81 561 ALA A N 1
ATOM 4384 C CA . ALA A 1 561 ? -26.853 10.000 -38.235 1.00 75.81 561 ALA A CA 1
ATOM 4385 C C . ALA A 1 561 ? -26.018 10.060 -36.940 1.00 75.81 561 ALA A C 1
ATOM 4387 O O . ALA A 1 561 ? -26.268 9.271 -36.032 1.00 75.81 561 ALA A O 1
ATOM 4388 N N . LEU A 1 562 ? -25.092 11.018 -36.839 1.00 77.75 562 LEU A N 1
ATOM 4389 C CA . LEU A 1 562 ? -24.392 11.386 -35.612 1.00 77.75 562 LEU A CA 1
ATOM 4390 C C . LEU A 1 562 ? -24.926 12.730 -35.090 1.00 77.75 562 LEU A C 1
ATOM 4392 O O . LEU A 1 562 ? -24.823 13.751 -35.774 1.00 77.75 562 LEU A O 1
ATOM 4396 N N . VAL A 1 563 ? -25.468 12.722 -33.874 1.00 76.00 563 VAL A N 1
ATOM 4397 C CA . VAL A 1 563 ? -26.006 13.884 -33.158 1.00 76.00 563 VAL A CA 1
ATOM 4398 C C . VAL A 1 563 ? -25.106 14.168 -31.959 1.00 76.00 563 VAL A C 1
ATOM 4400 O O . VAL A 1 563 ? -24.993 13.345 -31.055 1.00 76.00 563 VAL A O 1
ATOM 4403 N N . TRP A 1 564 ? -24.468 15.337 -31.939 1.00 67.50 564 TRP A N 1
ATOM 4404 C CA . TRP A 1 564 ? -23.650 15.762 -30.803 1.00 67.50 564 TRP A CA 1
ATOM 4405 C C . TRP A 1 564 ? -24.524 16.378 -29.710 1.00 67.50 564 TRP A C 1
ATOM 4407 O O . TRP A 1 564 ? -25.218 17.364 -29.968 1.00 67.50 564 TRP A O 1
ATOM 4417 N N . TYR A 1 565 ? -24.473 15.827 -28.497 1.00 67.56 565 TYR A N 1
ATOM 4418 C CA . TYR A 1 565 ? -25.182 16.369 -27.344 1.00 67.56 565 TYR A CA 1
ATOM 4419 C C . TYR A 1 565 ? -24.489 17.639 -26.834 1.00 67.56 565 TYR A C 1
ATOM 4421 O O . TYR A 1 565 ? -23.302 17.640 -26.510 1.00 67.56 565 TYR A O 1
ATOM 4429 N N . ARG A 1 566 ? -25.251 18.734 -26.785 1.00 54.94 566 ARG A N 1
ATOM 4430 C CA . ARG A 1 566 ? -24.830 20.092 -26.402 1.00 54.94 566 ARG A CA 1
ATOM 4431 C C . ARG A 1 566 ? -25.708 20.651 -25.273 1.00 54.94 566 ARG A C 1
ATOM 4433 O O . ARG A 1 566 ? -26.024 21.836 -25.256 1.00 54.94 566 ARG A O 1
ATOM 4440 N N . GLY A 1 567 ? -26.168 19.786 -24.367 1.00 48.88 567 GLY A N 1
ATOM 4441 C CA . GLY A 1 567 ? -27.108 20.165 -23.308 1.00 48.88 567 GLY A CA 1
ATOM 4442 C C . GLY A 1 567 ? -28.563 20.310 -23.797 1.00 48.88 567 GLY A C 1
ATOM 4443 O O . GLY A 1 567 ? -28.896 19.818 -24.883 1.00 48.88 567 GLY A O 1
ATOM 4444 N N . PRO A 1 568 ? -29.432 21.007 -23.032 1.00 46.81 568 PRO A N 1
ATOM 4445 C CA . PRO A 1 568 ? -30.888 21.091 -23.262 1.00 46.81 568 PRO A CA 1
ATOM 4446 C C . PRO A 1 568 ? -31.354 21.700 -24.601 1.00 46.81 568 PRO A C 1
ATOM 4448 O O . PRO A 1 568 ? -32.544 21.657 -24.928 1.00 46.81 568 PRO A O 1
ATOM 4451 N N . ALA A 1 569 ? -30.436 22.272 -25.386 1.00 50.22 569 ALA A N 1
ATOM 4452 C CA . ALA A 1 569 ? -30.685 22.763 -26.743 1.00 50.22 569 ALA A CA 1
ATOM 4453 C C . ALA A 1 569 ? -30.602 21.662 -27.827 1.00 50.22 569 ALA A C 1
ATOM 4455 O O . ALA A 1 569 ? -30.930 21.907 -28.989 1.00 50.22 569 ALA A O 1
ATOM 4456 N N . THR A 1 570 ? -30.160 20.449 -27.480 1.00 67.50 570 THR A N 1
ATOM 4457 C CA . THR A 1 570 ? -30.008 19.340 -28.436 1.00 67.50 570 THR A CA 1
ATOM 4458 C C . THR A 1 570 ? -31.372 18.847 -28.919 1.00 67.50 570 THR A C 1
ATOM 4460 O O . THR A 1 570 ? -32.229 18.488 -28.113 1.00 67.50 570 THR A O 1
ATOM 4463 N N . SER A 1 571 ? -31.582 18.782 -30.235 1.00 77.06 571 SER A N 1
ATOM 4464 C CA . SER A 1 571 ? -32.843 18.315 -30.821 1.00 77.06 571 SER A CA 1
ATOM 4465 C C . SER A 1 571 ? -32.654 17.524 -32.118 1.00 77.06 571 SER A C 1
ATOM 4467 O O . SER A 1 571 ? -31.634 17.626 -32.802 1.00 77.06 571 SER A O 1
ATOM 4469 N N . VAL A 1 572 ? -33.655 16.703 -32.434 1.00 80.69 572 VAL A N 1
ATOM 4470 C CA . VAL A 1 572 ? -33.753 15.861 -33.627 1.00 80.69 572 VAL A CA 1
ATOM 4471 C C . VAL A 1 572 ? -35.101 16.132 -34.308 1.00 80.69 572 VAL A C 1
ATOM 4473 O O . VAL A 1 572 ? -36.137 15.679 -33.819 1.00 80.69 572 VAL A O 1
ATOM 4476 N N . PRO A 1 573 ? -35.124 16.878 -35.426 1.00 79.19 573 PRO A N 1
ATOM 4477 C CA . PRO A 1 573 ? -36.329 17.040 -36.233 1.00 79.19 573 PRO A CA 1
ATOM 4478 C C . PRO A 1 573 ? -36.701 15.749 -36.981 1.00 79.19 573 PRO A C 1
ATOM 4480 O O . PRO A 1 573 ? -35.849 15.114 -37.614 1.00 79.19 573 PRO A O 1
ATOM 4483 N N . ILE A 1 574 ? -37.987 15.394 -36.951 1.00 83.69 574 ILE A N 1
ATOM 4484 C CA . ILE A 1 574 ? -38.588 14.296 -37.723 1.00 83.69 574 ILE A CA 1
ATOM 4485 C C . ILE A 1 574 ? -39.888 14.737 -38.408 1.00 83.69 574 ILE A C 1
ATOM 4487 O O . ILE A 1 574 ? -40.569 15.641 -37.932 1.00 83.69 574 ILE A O 1
ATOM 4491 N N . THR A 1 575 ? -40.269 14.057 -39.487 1.00 82.25 575 THR A N 1
ATOM 4492 C CA . THR A 1 575 ? -41.600 14.136 -40.101 1.00 82.25 575 THR A CA 1
ATOM 4493 C C . THR A 1 575 ? -42.220 12.746 -40.144 1.00 82.25 575 THR A C 1
ATOM 4495 O O . THR A 1 575 ? -41.594 11.806 -40.624 1.00 82.25 575 THR A O 1
ATOM 4498 N N . ILE A 1 576 ? -43.455 12.621 -39.673 1.00 84.44 576 ILE A N 1
ATOM 4499 C CA . ILE A 1 576 ? -44.279 11.419 -39.772 1.00 84.44 576 ILE A CA 1
ATOM 4500 C C . ILE A 1 576 ? -45.258 11.622 -40.933 1.00 84.44 576 ILE A C 1
ATOM 4502 O O . ILE A 1 576 ? -45.918 12.659 -41.011 1.00 84.44 576 ILE A O 1
ATOM 4506 N N . LEU A 1 577 ? -45.347 10.638 -41.820 1.00 83.69 577 LEU A N 1
ATOM 4507 C CA . LEU A 1 577 ? -46.369 10.514 -42.858 1.00 83.69 577 LEU A CA 1
ATOM 4508 C C . LEU A 1 577 ? -47.245 9.307 -42.516 1.00 83.69 577 LEU A C 1
ATOM 4510 O O . LEU A 1 577 ? -46.719 8.288 -42.061 1.00 83.69 577 LEU A O 1
ATOM 4514 N N . ALA A 1 578 ? -48.549 9.409 -42.738 1.00 83.12 578 ALA A N 1
ATOM 4515 C CA . ALA A 1 578 ? -49.503 8.335 -42.483 1.00 83.12 578 ALA A CA 1
ATOM 4516 C C . ALA A 1 578 ? -50.590 8.305 -43.563 1.00 83.12 578 ALA A C 1
ATOM 4518 O O . ALA A 1 578 ? -50.958 9.360 -44.073 1.00 83.12 578 ALA A O 1
ATOM 4519 N N . ASP A 1 579 ? -51.132 7.128 -43.876 1.00 80.88 579 ASP A N 1
ATOM 4520 C CA . ASP A 1 579 ? -52.244 7.006 -44.837 1.00 80.88 579 ASP A CA 1
ATOM 4521 C C . ASP A 1 579 ? -53.578 7.495 -44.233 1.00 80.88 579 ASP A C 1
ATOM 4523 O O . ASP A 1 579 ? -54.466 7.967 -44.942 1.00 80.88 579 ASP A O 1
ATOM 4527 N N . GLU A 1 580 ? -53.704 7.409 -42.905 1.00 78.50 580 GLU A N 1
ATOM 4528 C CA . GLU A 1 580 ? -54.843 7.868 -42.103 1.00 78.50 580 GLU A CA 1
ATOM 4529 C C . GLU A 1 580 ? -54.370 8.824 -40.990 1.00 78.50 580 GLU A C 1
ATOM 4531 O O . GLU A 1 580 ? -53.214 8.739 -40.561 1.00 78.50 580 GLU A O 1
ATOM 4536 N N . PRO A 1 581 ? -55.224 9.738 -40.483 1.00 78.44 581 PRO A N 1
ATOM 4537 C CA . PRO A 1 581 ? -54.842 10.665 -39.419 1.00 78.44 581 PRO A CA 1
ATOM 4538 C C . PRO A 1 581 ? -54.294 9.946 -38.181 1.00 78.44 581 PRO A C 1
ATOM 4540 O O . PRO A 1 581 ? -54.934 9.055 -37.622 1.00 78.44 581 PRO A O 1
ATOM 4543 N N . LEU A 1 582 ? -53.107 10.359 -37.729 1.00 77.69 582 LEU A N 1
ATOM 4544 C CA . LEU A 1 582 ? -52.470 9.775 -36.551 1.00 77.69 582 LEU A CA 1
ATOM 4545 C C . LEU A 1 582 ? -53.359 9.947 -35.299 1.00 77.69 582 LEU A C 1
ATOM 4547 O O . LEU A 1 582 ? -53.954 11.015 -35.127 1.00 77.69 582 LEU A O 1
ATOM 4551 N N . PRO A 1 583 ? -53.413 8.958 -34.379 1.00 79.88 583 PRO A N 1
ATOM 4552 C CA . PRO A 1 583 ? -54.239 9.052 -33.177 1.00 79.88 583 PRO A CA 1
ATOM 4553 C C . PRO A 1 583 ? -53.944 10.326 -32.368 1.00 79.88 583 PRO A C 1
ATOM 4555 O O . PRO A 1 583 ? -52.768 10.644 -32.155 1.00 79.88 583 PRO A O 1
ATOM 4558 N N . PRO A 1 584 ? -54.963 11.057 -31.874 1.00 72.94 584 PRO A N 1
ATOM 4559 C CA . PRO A 1 584 ? -54.745 12.307 -31.143 1.00 72.94 584 PRO A CA 1
ATOM 4560 C C . PRO A 1 584 ? -53.902 12.096 -29.876 1.00 72.94 584 PRO A C 1
ATOM 4562 O O . PRO A 1 584 ? -53.043 12.919 -29.586 1.00 72.94 584 PRO A O 1
ATOM 4565 N N . THR A 1 585 ? -54.065 10.945 -29.215 1.00 77.75 585 THR A N 1
ATOM 4566 C CA . THR A 1 585 ? -53.363 10.497 -27.997 1.00 77.75 585 THR A CA 1
ATOM 4567 C C . THR A 1 585 ? -52.050 9.742 -28.270 1.00 77.75 585 THR A C 1
ATOM 4569 O O . THR A 1 585 ? -51.646 8.878 -27.493 1.00 77.75 585 THR A O 1
ATOM 4572 N N . ARG A 1 586 ? -51.392 9.979 -29.414 1.00 83.31 586 ARG A N 1
ATOM 4573 C CA . ARG A 1 586 ? -50.105 9.330 -29.733 1.00 83.31 586 ARG A CA 1
ATOM 4574 C C . ARG A 1 586 ? -48.960 9.921 -28.911 1.00 83.31 586 ARG A C 1
ATOM 4576 O O . ARG A 1 586 ? -48.909 11.126 -28.682 1.00 83.31 586 ARG A O 1
ATOM 4583 N N . THR A 1 587 ? -47.989 9.084 -28.572 1.00 85.56 587 THR A N 1
ATOM 4584 C CA . THR A 1 587 ? -46.767 9.486 -27.861 1.00 85.56 587 THR A CA 1
ATOM 4585 C C . THR A 1 587 ? -45.522 9.136 -28.677 1.00 85.56 587 THR A C 1
ATOM 4587 O O . THR A 1 587 ? -45.520 8.168 -29.441 1.00 85.56 587 THR A O 1
ATOM 4590 N N . ILE A 1 588 ? -44.455 9.928 -28.543 1.00 85.94 588 ILE A N 1
ATOM 4591 C CA . ILE A 1 588 ? -43.154 9.692 -29.183 1.00 85.94 588 ILE A CA 1
ATOM 4592 C C . ILE A 1 588 ? -42.140 9.340 -28.096 1.00 85.94 588 ILE A C 1
ATOM 4594 O O . ILE A 1 588 ? -41.901 10.115 -27.174 1.00 85.94 588 ILE A O 1
ATOM 4598 N N . TRP A 1 589 ? -41.526 8.167 -28.214 1.00 85.75 589 TRP A N 1
ATOM 4599 C CA . TRP A 1 589 ? -40.560 7.653 -27.245 1.00 85.75 589 TRP A CA 1
ATOM 4600 C C . TRP A 1 589 ? -39.193 7.469 -27.889 1.00 85.75 589 TRP A C 1
ATOM 4602 O O . TRP A 1 589 ? -39.091 7.059 -29.044 1.00 85.75 589 TRP A O 1
ATOM 4612 N N . MET A 1 590 ? -38.131 7.719 -27.130 1.00 85.62 590 MET A N 1
ATOM 4613 C CA . MET A 1 590 ? -36.767 7.423 -27.538 1.00 85.62 590 MET A CA 1
ATOM 4614 C C . MET A 1 590 ? -36.344 6.067 -26.966 1.00 85.62 590 MET A C 1
ATOM 4616 O O . MET A 1 590 ? -36.225 5.884 -25.753 1.00 85.62 590 MET A O 1
ATOM 4620 N N . GLN A 1 591 ? -36.136 5.103 -27.862 1.00 84.56 591 GLN A N 1
ATOM 4621 C CA . GLN A 1 591 ? -35.767 3.726 -27.551 1.00 84.56 591 GLN A CA 1
ATOM 4622 C C . GLN A 1 591 ? -34.256 3.533 -27.745 1.00 84.56 591 GLN A C 1
ATOM 4624 O O . GLN A 1 591 ? -33.756 3.645 -28.866 1.00 84.56 591 GLN A O 1
ATOM 4629 N N . GLN A 1 592 ? -33.536 3.200 -26.669 1.00 78.50 592 GLN A N 1
ATOM 4630 C CA . GLN A 1 592 ? -32.119 2.824 -26.731 1.00 78.50 592 GLN A CA 1
ATOM 4631 C C . GLN A 1 592 ? -31.951 1.408 -27.306 1.00 78.50 592 GLN A C 1
ATOM 4633 O O . GLN A 1 592 ? -32.687 0.481 -26.950 1.00 78.50 592 GLN A O 1
ATOM 4638 N N . LYS A 1 593 ? -30.963 1.223 -28.184 1.00 67.50 593 LYS A N 1
ATOM 4639 C CA . LYS A 1 593 ? -30.645 -0.065 -28.811 1.00 67.50 593 LYS A CA 1
ATOM 4640 C C . LYS A 1 593 ? -29.725 -0.892 -27.905 1.00 67.50 593 LYS A C 1
ATOM 4642 O O . LYS A 1 593 ? -28.585 -0.517 -27.651 1.00 67.50 593 LYS A O 1
ATOM 4647 N N . GLY A 1 594 ? -30.224 -2.035 -27.432 1.00 58.00 594 GLY A N 1
ATOM 4648 C CA . GLY A 1 594 ? -29.447 -3.003 -26.648 1.00 58.00 594 GLY A CA 1
ATOM 4649 C C . GLY A 1 594 ? -28.583 -3.949 -27.498 1.00 58.00 594 GLY A C 1
ATOM 4650 O O . GLY A 1 594 ? -28.678 -3.974 -28.724 1.00 58.00 594 GLY A O 1
ATOM 4651 N N . TYR A 1 595 ? -27.785 -4.779 -26.817 1.00 43.22 595 TYR A N 1
ATOM 4652 C CA . TYR A 1 595 ? -26.749 -5.660 -27.391 1.00 43.22 595 TYR A CA 1
ATOM 4653 C C . TYR A 1 595 ? -27.225 -6.670 -28.465 1.00 43.22 595 TYR A C 1
ATOM 4655 O O . TYR A 1 595 ? -26.408 -7.169 -29.229 1.00 43.22 595 TYR A O 1
ATOM 4663 N N . SER A 1 596 ? -28.524 -6.988 -28.544 1.00 42.66 596 SER A N 1
ATOM 4664 C CA . SER A 1 596 ? -29.082 -8.092 -29.352 1.00 42.66 596 SER A CA 1
ATOM 4665 C C . SER A 1 596 ? -29.789 -7.680 -30.658 1.00 42.66 596 SER A C 1
ATOM 4667 O O . SER A 1 596 ? -30.541 -8.463 -31.244 1.00 42.66 596 SER A O 1
ATOM 4669 N N . GLY A 1 597 ? -29.558 -6.457 -31.146 1.00 50.44 597 GLY A N 1
ATOM 4670 C CA . GLY A 1 597 ? -30.051 -6.011 -32.457 1.00 50.44 597 GLY A CA 1
ATOM 4671 C C . GLY A 1 597 ? -31.579 -5.867 -32.565 1.00 50.44 597 GLY A C 1
ATOM 4672 O O . GLY A 1 597 ? -32.290 -5.753 -31.567 1.00 50.44 597 GLY A O 1
ATOM 4673 N N . SER A 1 598 ? -32.101 -5.829 -33.796 1.00 47.66 598 SER A N 1
ATOM 4674 C CA . SER A 1 598 ? -33.531 -5.591 -34.073 1.00 47.66 598 SER A CA 1
ATOM 4675 C C . SER A 1 598 ? -34.450 -6.697 -33.544 1.00 47.66 598 SER A C 1
ATOM 4677 O O . SER A 1 598 ? -35.531 -6.397 -33.043 1.00 47.66 598 SER A O 1
ATOM 4679 N N . VAL A 1 599 ? -34.000 -7.954 -33.578 1.00 42.16 599 VAL A N 1
ATOM 4680 C CA . VAL A 1 599 ? -34.750 -9.116 -33.072 1.00 42.16 599 VAL A CA 1
ATOM 4681 C C . VAL A 1 599 ? -35.003 -8.994 -31.563 1.00 42.16 599 VAL A C 1
ATOM 4683 O O . VAL A 1 599 ? -36.135 -9.166 -31.109 1.00 42.16 599 VAL A O 1
ATOM 4686 N N . GLY A 1 600 ? -33.985 -8.600 -30.788 1.00 49.06 600 GLY A N 1
ATOM 4687 C CA . GLY A 1 600 ? -34.125 -8.364 -29.348 1.00 49.06 600 GLY A CA 1
ATOM 4688 C C . GLY A 1 600 ? -35.035 -7.183 -28.990 1.00 49.06 600 GLY A C 1
ATOM 4689 O O . GLY A 1 600 ? -35.721 -7.229 -27.968 1.00 49.06 600 GLY A O 1
ATOM 4690 N N . MET A 1 601 ? -35.094 -6.144 -29.835 1.00 54.72 601 MET A N 1
ATOM 4691 C CA . MET A 1 601 ? -36.013 -5.013 -29.635 1.00 54.72 601 MET A CA 1
ATOM 4692 C C . MET A 1 601 ? -37.477 -5.418 -29.837 1.00 54.72 601 MET A C 1
ATOM 4694 O O . MET A 1 601 ? -38.328 -5.024 -29.038 1.00 54.72 601 MET A O 1
ATOM 4698 N N . SER A 1 602 ? -37.767 -6.223 -30.863 1.00 51.34 602 SER A N 1
ATOM 4699 C CA . SER A 1 602 ? -39.120 -6.727 -31.128 1.00 51.34 602 SER A CA 1
ATOM 4700 C C . SER A 1 602 ? -39.609 -7.652 -30.013 1.00 51.34 602 SER A C 1
ATOM 4702 O O . SER A 1 602 ? -40.746 -7.516 -29.568 1.00 51.34 602 SER A O 1
ATOM 4704 N N . LEU A 1 603 ? -38.741 -8.532 -29.498 1.00 42.16 603 LEU A N 1
ATOM 4705 C CA . LEU A 1 603 ? -39.085 -9.450 -28.407 1.00 42.16 603 LEU A CA 1
ATOM 4706 C C . LEU A 1 603 ? -39.395 -8.705 -27.094 1.00 42.16 603 LEU A C 1
ATOM 4708 O O . LEU A 1 603 ? -40.397 -9.001 -26.447 1.00 42.16 603 LEU A O 1
ATOM 4712 N N . LYS A 1 604 ? -38.599 -7.685 -26.728 1.00 48.72 604 LYS A N 1
ATOM 4713 C CA . LYS A 1 604 ? -38.866 -6.854 -25.535 1.00 48.72 604 LYS A CA 1
ATOM 4714 C C . LYS A 1 604 ? -40.142 -6.019 -25.653 1.00 48.72 604 LYS A C 1
ATOM 4716 O O . LYS A 1 604 ? -40.862 -5.885 -24.667 1.00 48.72 604 LYS A O 1
ATOM 4721 N N . ALA A 1 605 ? -40.441 -5.495 -26.845 1.00 50.28 605 ALA A N 1
ATOM 4722 C CA . ALA A 1 605 ? -41.694 -4.784 -27.099 1.00 50.28 605 ALA A CA 1
ATOM 4723 C C . ALA A 1 605 ? -42.915 -5.718 -26.988 1.00 50.28 605 ALA A C 1
ATOM 4725 O O . ALA A 1 605 ? -43.921 -5.330 -26.402 1.00 50.28 605 ALA A O 1
ATOM 4726 N N . LEU A 1 606 ? -42.806 -6.964 -27.471 1.00 47.34 606 LEU A N 1
ATOM 4727 C CA . LEU A 1 606 ? -43.869 -7.971 -27.351 1.00 47.34 606 LEU A CA 1
ATOM 4728 C C . LEU A 1 606 ? -44.079 -8.458 -25.902 1.00 47.34 606 LEU A C 1
ATOM 4730 O O . LEU A 1 606 ? -45.179 -8.869 -25.550 1.00 47.34 606 LEU A O 1
ATOM 4734 N N . MET A 1 607 ? -43.035 -8.394 -25.068 1.00 47.19 607 MET A N 1
ATOM 4735 C CA . MET A 1 607 ? -43.052 -8.767 -23.644 1.00 47.19 607 MET A CA 1
ATOM 4736 C C . MET A 1 607 ? -43.274 -7.579 -22.683 1.00 47.19 607 MET A C 1
ATOM 4738 O O . MET A 1 607 ? -43.034 -7.709 -21.486 1.00 47.19 607 MET A O 1
ATOM 4742 N N . GLY A 1 608 ? -43.685 -6.404 -23.176 1.00 43.84 608 GLY A N 1
ATOM 4743 C CA . GLY A 1 608 ? -44.081 -5.255 -22.342 1.00 43.84 608 GLY A CA 1
ATOM 4744 C C . GLY A 1 608 ? -42.966 -4.563 -21.537 1.00 43.84 608 GLY A C 1
ATOM 4745 O O . GLY A 1 608 ? -43.232 -3.583 -20.842 1.00 43.84 608 GLY A O 1
ATOM 4746 N N . THR A 1 609 ? -41.705 -4.997 -21.645 1.00 50.41 609 THR A N 1
ATOM 4747 C CA . THR A 1 609 ? -40.575 -4.486 -20.839 1.00 50.41 609 THR A CA 1
ATOM 4748 C C . THR A 1 609 ? -39.999 -3.183 -21.409 1.00 50.41 609 THR A C 1
ATOM 4750 O O . THR A 1 609 ? -38.881 -3.115 -21.920 1.00 50.41 609 THR A O 1
ATOM 4753 N N . THR A 1 610 ? -40.797 -2.118 -21.323 1.00 53.38 610 THR A N 1
ATOM 4754 C CA . THR A 1 610 ? -40.548 -0.804 -21.951 1.00 53.38 610 THR A CA 1
ATOM 4755 C C . THR A 1 610 ? -40.190 0.314 -20.957 1.00 53.38 610 THR A C 1
ATOM 4757 O O . THR A 1 610 ? -40.182 1.495 -21.317 1.00 53.38 610 THR A O 1
ATOM 4760 N N . GLY A 1 611 ? -39.899 -0.037 -19.698 1.00 53.41 611 GLY A N 1
ATOM 4761 C CA . GLY A 1 611 ? -39.639 0.912 -18.603 1.00 53.41 611 GLY A CA 1
ATOM 4762 C C . GLY A 1 611 ? -38.385 1.784 -18.763 1.00 53.41 611 GLY A C 1
ATOM 4763 O O . GLY A 1 611 ? -38.265 2.790 -18.083 1.00 53.41 611 GLY A O 1
ATOM 4764 N N . THR A 1 612 ? -37.474 1.442 -19.680 1.00 60.66 612 THR A N 1
ATOM 4765 C CA . THR A 1 612 ? -36.234 2.201 -19.941 1.00 60.66 612 THR A CA 1
ATOM 4766 C C . THR A 1 612 ? -36.318 3.151 -21.141 1.00 60.66 612 THR A C 1
ATOM 4768 O O . THR A 1 612 ? -35.301 3.702 -21.559 1.00 60.66 612 THR A O 1
ATOM 4771 N N . TRP A 1 613 ? -37.491 3.310 -21.763 1.00 76.50 613 TRP A N 1
ATOM 4772 C CA . TRP A 1 613 ? -37.661 4.237 -22.888 1.00 76.50 613 TRP A CA 1
ATOM 4773 C C . TRP A 1 613 ? -37.964 5.637 -22.358 1.00 76.50 613 TRP A C 1
ATOM 4775 O O . TRP A 1 613 ? -38.797 5.789 -21.467 1.00 76.50 613 TRP A O 1
ATOM 4785 N N . LEU A 1 614 ? -37.339 6.657 -22.943 1.00 76.00 614 LEU A N 1
ATOM 4786 C CA . LEU A 1 614 ? -37.540 8.046 -22.531 1.00 76.00 614 LEU A CA 1
ATOM 4787 C C . LEU A 1 614 ? -38.726 8.640 -23.297 1.00 76.00 614 LEU A C 1
ATOM 4789 O O . LEU A 1 614 ? -38.759 8.551 -24.526 1.00 76.00 614 LEU A O 1
ATOM 4793 N N . ASN A 1 615 ? -39.700 9.232 -22.601 1.00 78.31 615 ASN A N 1
ATOM 4794 C CA . ASN A 1 615 ? -40.769 9.976 -23.267 1.00 78.31 615 ASN A CA 1
ATOM 4795 C C . ASN A 1 615 ? -40.173 11.270 -23.834 1.00 78.31 615 ASN A C 1
ATOM 4797 O O . ASN A 1 615 ? -39.528 12.027 -23.112 1.00 78.31 615 ASN A O 1
ATOM 4801 N N . VAL A 1 616 ? -40.362 11.496 -25.130 1.00 80.12 616 VAL A N 1
ATOM 4802 C CA . VAL A 1 616 ? -39.869 12.677 -25.852 1.00 80.12 616 VAL A CA 1
ATOM 4803 C C . VAL A 1 616 ? -40.972 13.278 -26.733 1.00 80.12 616 VAL A C 1
ATOM 4805 O O . VAL A 1 616 ? -40.697 13.943 -27.732 1.00 80.12 616 VAL A O 1
ATOM 4808 N N . THR A 1 617 ? -42.235 13.028 -26.371 1.00 78.38 617 THR A N 1
ATOM 4809 C CA . THR A 1 617 ? -43.416 13.594 -27.033 1.00 78.38 617 THR A CA 1
ATOM 4810 C C . THR A 1 617 ? -43.336 15.125 -26.974 1.00 78.38 617 THR A C 1
ATOM 4812 O O . THR A 1 617 ? -43.259 15.670 -25.873 1.00 78.38 617 THR A O 1
ATOM 4815 N N . PRO A 1 618 ? -43.318 15.844 -28.114 1.00 62.66 618 PRO A N 1
ATOM 4816 C CA . PRO A 1 618 ? -43.165 17.295 -28.100 1.00 62.66 618 PRO A CA 1
ATOM 4817 C C . PRO A 1 618 ? -44.337 17.996 -27.409 1.00 62.66 618 PRO A C 1
ATOM 4819 O O . PRO A 1 618 ? -45.494 17.756 -27.744 1.00 62.66 618 PRO A O 1
ATOM 4822 N N . ALA A 1 619 ? -44.029 18.920 -26.497 1.00 49.94 619 ALA A N 1
ATOM 4823 C CA . ALA A 1 619 ? -45.023 19.725 -25.783 1.00 49.94 619 ALA A CA 1
ATOM 4824 C C . ALA A 1 619 ? -45.716 20.789 -26.665 1.00 49.94 619 ALA A C 1
ATOM 4826 O O . ALA A 1 619 ? -46.663 21.438 -26.232 1.00 49.94 619 ALA A O 1
ATOM 4827 N N . THR A 1 620 ? -45.243 21.004 -27.896 1.00 52.12 620 THR A N 1
ATOM 4828 C CA . THR A 1 620 ? -45.779 22.008 -28.827 1.00 52.12 620 THR A CA 1
ATOM 4829 C C . THR A 1 620 ? -45.705 21.486 -30.261 1.00 52.12 620 THR A C 1
ATOM 4831 O O . THR A 1 620 ? -44.696 20.914 -30.674 1.00 52.12 620 THR A O 1
ATOM 4834 N N . ARG A 1 621 ? -46.785 21.669 -31.030 1.00 49.47 621 ARG A N 1
ATOM 4835 C CA . ARG A 1 621 ? -46.909 21.188 -32.416 1.00 49.47 621 ARG A CA 1
ATOM 4836 C C . ARG A 1 621 ? -46.425 22.272 -33.379 1.00 49.47 621 ARG A C 1
ATOM 4838 O O . ARG A 1 621 ? -46.951 23.379 -33.347 1.00 49.47 621 ARG A O 1
ATOM 4845 N N . ALA A 1 622 ? -45.467 21.957 -34.249 1.00 50.78 622 ALA A N 1
ATOM 4846 C CA . ALA A 1 622 ? -45.076 22.870 -35.322 1.00 50.78 622 ALA A CA 1
ATOM 4847 C C . ALA A 1 622 ? -46.201 22.959 -36.368 1.00 50.78 622 ALA A C 1
ATOM 4849 O O . ALA A 1 622 ? -46.678 21.931 -36.856 1.00 50.78 622 ALA A O 1
ATOM 4850 N N . SER A 1 623 ? -46.637 24.175 -36.699 1.00 50.28 623 SER A N 1
ATOM 4851 C CA . SER A 1 623 ? -47.603 24.419 -37.775 1.00 50.28 623 SER A CA 1
ATOM 4852 C C . SER A 1 623 ? -46.916 24.516 -39.145 1.00 50.28 623 SER A C 1
ATOM 4854 O O . SER A 1 623 ? -45.693 24.647 -39.231 1.00 50.28 623 SER A O 1
ATOM 4856 N N . VAL A 1 624 ? -47.708 24.455 -40.221 1.00 47.03 624 VAL A N 1
ATOM 4857 C CA . VAL A 1 624 ? -47.230 24.447 -41.621 1.00 47.03 624 VAL A CA 1
ATOM 4858 C C . VAL A 1 624 ? -46.390 25.688 -41.959 1.00 47.03 624 VAL A C 1
ATOM 4860 O O . VAL A 1 624 ? -45.458 25.594 -42.750 1.00 47.03 624 VAL A O 1
ATOM 4863 N N . GLU A 1 625 ? -46.646 26.814 -41.287 1.00 47.41 625 GLU A N 1
ATOM 4864 C CA . GLU A 1 625 ? -45.912 28.084 -41.423 1.00 47.41 625 GLU A CA 1
ATOM 4865 C C . GLU A 1 625 ? -44.401 27.979 -41.121 1.00 47.41 625 GLU A C 1
ATOM 4867 O O . GLU A 1 625 ? -43.630 28.852 -41.510 1.00 47.41 625 GLU A O 1
ATOM 4872 N N . HIS A 1 626 ? -43.963 26.919 -40.433 1.00 47.19 626 HIS A N 1
ATOM 4873 C CA . HIS A 1 626 ? -42.580 26.733 -39.982 1.00 47.19 626 HIS A CA 1
ATOM 4874 C C . HIS A 1 626 ? -41.702 25.920 -40.959 1.00 47.19 626 HIS A C 1
ATOM 4876 O O . HIS A 1 626 ? -40.608 25.489 -40.585 1.00 47.19 626 HIS A O 1
ATOM 4882 N N . LEU A 1 627 ? -42.164 25.672 -42.192 1.00 44.75 627 LEU A N 1
ATOM 4883 C CA . LEU A 1 627 ? -41.444 24.901 -43.215 1.00 44.75 627 LEU A CA 1
ATOM 4884 C C . LEU A 1 627 ? -41.187 25.729 -44.493 1.00 44.75 627 LEU A C 1
ATOM 4886 O O . LEU A 1 627 ? -42.054 26.499 -44.900 1.00 44.75 627 LEU A O 1
ATOM 4890 N N . PRO A 1 628 ? -40.036 25.562 -45.177 1.00 45.94 628 PRO A N 1
ATOM 4891 C CA . PRO A 1 628 ? -39.809 26.174 -46.489 1.00 45.94 628 PRO A CA 1
ATOM 4892 C C . PRO A 1 628 ? -40.715 25.569 -47.578 1.00 45.94 628 PRO A C 1
ATOM 4894 O O . PRO A 1 628 ? -40.875 24.352 -47.635 1.00 45.94 628 PRO A O 1
ATOM 4897 N N . GLU A 1 629 ? -41.209 26.396 -48.509 1.00 43.56 629 GLU A N 1
ATOM 4898 C CA . GLU A 1 629 ? -42.171 26.050 -49.587 1.00 43.56 629 GLU A CA 1
ATOM 4899 C C . GLU A 1 629 ? -41.743 24.928 -50.573 1.00 43.56 629 GLU A C 1
ATOM 4901 O O . GLU A 1 629 ? -42.473 24.612 -51.508 1.00 43.56 629 GLU A O 1
ATOM 4906 N N . ALA A 1 630 ? -40.554 24.336 -50.436 1.00 44.97 630 ALA A N 1
ATOM 4907 C CA . ALA A 1 630 ? -39.996 23.401 -51.422 1.00 44.97 630 ALA A CA 1
ATOM 4908 C C . ALA A 1 630 ? -40.515 21.949 -51.313 1.00 44.97 630 ALA A C 1
ATOM 4910 O O . ALA A 1 630 ? -40.222 21.134 -52.187 1.00 44.97 630 ALA A O 1
ATOM 4911 N N . ASP A 1 631 ? -41.264 21.626 -50.255 1.00 43.19 631 ASP A N 1
ATOM 4912 C CA . ASP A 1 631 ? -41.467 20.254 -49.761 1.00 43.19 631 ASP A CA 1
ATOM 4913 C C . ASP A 1 631 ? -42.923 19.735 -49.869 1.00 43.19 631 ASP A C 1
ATOM 4915 O O . ASP A 1 631 ? -43.317 18.831 -49.124 1.00 43.19 631 ASP A O 1
ATOM 4919 N N . GLU A 1 632 ? -43.750 20.282 -50.768 1.00 38.50 632 GLU A N 1
ATOM 4920 C CA . GLU A 1 632 ? -45.150 19.854 -50.941 1.00 38.50 632 GLU A CA 1
ATOM 4921 C C . GLU A 1 632 ? -45.357 18.753 -52.001 1.00 38.50 632 GLU A C 1
ATOM 4923 O O . GLU A 1 632 ? -45.052 18.921 -53.184 1.00 38.50 632 GLU A O 1
ATOM 4928 N N . ARG A 1 633 ? -45.977 17.641 -51.572 1.00 36.75 633 ARG A N 1
ATOM 4929 C CA . ARG A 1 633 ? -46.764 16.704 -52.396 1.00 36.75 633 ARG A CA 1
ATOM 4930 C C . ARG A 1 633 ? -47.940 16.153 -51.570 1.00 36.75 633 ARG A C 1
ATOM 4932 O O . ARG A 1 633 ? -47.785 15.881 -50.383 1.00 36.75 633 ARG A O 1
ATOM 4939 N N . GLU A 1 634 ? -49.095 16.007 -52.215 1.00 40.75 634 GLU A N 1
ATOM 4940 C CA . GLU A 1 634 ? -50.367 15.479 -51.680 1.00 40.75 634 GLU A CA 1
ATOM 4941 C C . GLU A 1 634 ? -50.334 13.970 -51.321 1.00 40.75 634 GLU A C 1
ATOM 4943 O O . GLU A 1 634 ? -49.397 13.278 -51.723 1.00 40.75 634 GLU A O 1
ATOM 4948 N N . PRO A 1 635 ? -51.403 13.381 -50.730 1.00 47.84 635 PRO A N 1
ATOM 4949 C CA . PRO A 1 635 ? -52.369 13.901 -49.759 1.00 47.84 635 PRO A CA 1
ATOM 4950 C C . PRO A 1 635 ? -52.393 12.952 -48.542 1.00 47.84 635 PRO A C 1
ATOM 4952 O O . PRO A 1 635 ? -53.322 12.165 -48.350 1.00 47.84 635 PRO A O 1
ATOM 4955 N N . HIS A 1 636 ? -51.327 12.949 -47.748 1.00 55.12 636 HIS A N 1
ATOM 4956 C CA . HIS A 1 636 ? -51.188 12.076 -46.578 1.00 55.12 636 HIS A CA 1
ATOM 4957 C C . HIS A 1 636 ? -51.031 12.941 -45.324 1.00 55.12 636 HIS A C 1
ATOM 4959 O O . HIS A 1 636 ? -50.241 13.888 -45.372 1.00 55.12 636 HIS A O 1
ATOM 4965 N N . PRO A 1 637 ? -51.759 12.683 -44.216 1.00 61.09 637 PRO A N 1
ATOM 4966 C CA . PRO A 1 637 ? -51.567 13.408 -42.964 1.00 61.09 637 PRO A CA 1
ATOM 4967 C C . PRO A 1 637 ? -50.089 13.421 -42.544 1.00 61.09 637 PRO A C 1
ATOM 4969 O O . PRO A 1 637 ? -49.509 12.409 -42.146 1.00 61.09 637 PRO A O 1
ATOM 4972 N N . ARG A 1 638 ? -49.489 14.609 -42.668 1.00 70.56 638 ARG A N 1
ATOM 4973 C CA . ARG A 1 638 ? -48.086 14.911 -42.383 1.00 70.56 638 ARG A CA 1
ATOM 4974 C C . ARG A 1 638 ? -47.986 15.628 -41.047 1.00 70.56 638 ARG A C 1
ATOM 4976 O O . ARG A 1 638 ? -48.672 16.621 -40.819 1.00 70.56 638 ARG A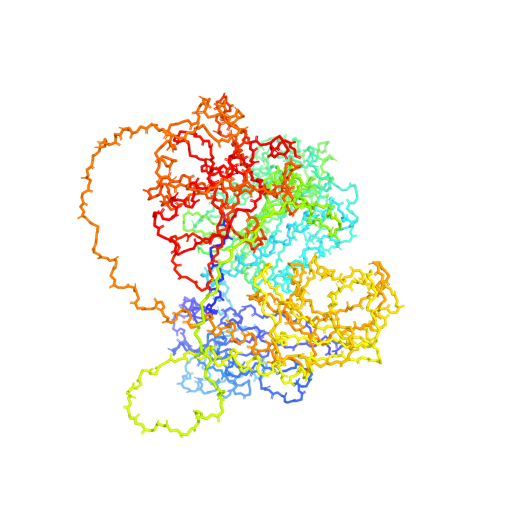 O 1
ATOM 4983 N N . GLU A 1 639 ? -47.070 15.182 -40.198 1.00 74.94 639 GLU A N 1
ATOM 4984 C CA . GLU A 1 639 ? -46.722 15.879 -38.960 1.00 74.94 639 GLU A CA 1
ATOM 4985 C C . GLU A 1 639 ? -45.216 16.032 -38.815 1.00 74.94 639 GLU A C 1
ATOM 4987 O O . GLU A 1 639 ? -44.492 15.040 -38.830 1.00 74.94 639 GLU A O 1
ATOM 4992 N N . THR A 1 640 ? -44.736 17.256 -38.610 1.00 75.25 640 THR A N 1
ATOM 4993 C CA . THR A 1 640 ? -43.325 17.518 -38.308 1.00 75.25 640 THR A CA 1
ATOM 4994 C C . THR A 1 640 ? -43.160 17.836 -36.825 1.00 75.25 640 THR A C 1
ATOM 4996 O O . THR A 1 640 ? -43.902 18.637 -36.262 1.00 75.25 640 THR A O 1
ATOM 4999 N N . HIS A 1 641 ? -42.171 17.201 -36.199 1.00 75.00 641 HIS A N 1
ATOM 5000 C CA . HIS A 1 641 ? -41.904 17.241 -34.764 1.00 75.00 641 HIS A CA 1
ATOM 5001 C C . HIS A 1 641 ? -40.431 17.571 -34.519 1.00 75.00 641 HIS A C 1
ATOM 5003 O O . HIS A 1 641 ? -39.550 16.907 -35.067 1.00 75.00 641 HIS A O 1
ATOM 5009 N N . ILE A 1 642 ? -40.147 18.564 -33.673 1.00 75.06 642 ILE A N 1
ATOM 5010 C CA . ILE A 1 642 ? -38.788 18.838 -33.182 1.00 75.06 642 ILE A CA 1
ATOM 5011 C C . ILE A 1 642 ? -38.639 18.140 -31.833 1.00 75.06 642 ILE A C 1
ATOM 5013 O O . ILE A 1 642 ? -39.136 18.612 -30.812 1.00 75.06 642 ILE A O 1
ATOM 5017 N N . VAL A 1 643 ? -37.968 16.992 -31.830 1.00 78.69 643 VAL A N 1
ATOM 5018 C CA . VAL A 1 643 ? -37.825 16.161 -30.634 1.00 78.69 643 VAL A CA 1
ATOM 5019 C C . VAL A 1 643 ? -36.583 16.600 -29.863 1.00 78.69 643 VAL A C 1
ATOM 5021 O O . VAL A 1 643 ? -35.463 16.420 -30.340 1.00 78.69 643 VAL A O 1
ATOM 5024 N N . ARG A 1 644 ? -36.751 17.196 -28.677 1.00 75.12 644 ARG A N 1
ATOM 5025 C CA . ARG A 1 644 ? -35.612 17.516 -27.800 1.00 75.12 644 ARG A CA 1
ATOM 5026 C C . ARG A 1 644 ? -35.011 16.235 -27.226 1.00 75.12 644 ARG A C 1
ATOM 5028 O O . ARG A 1 644 ? -35.733 15.325 -26.826 1.00 75.12 644 ARG A O 1
ATOM 5035 N N . ILE A 1 645 ? -33.685 16.183 -27.173 1.00 75.56 645 ILE A N 1
ATOM 5036 C CA . ILE A 1 645 ? -32.949 15.100 -26.523 1.00 75.56 645 ILE A CA 1
ATOM 5037 C C . ILE A 1 645 ? -32.831 15.450 -25.030 1.00 75.56 645 ILE A C 1
ATOM 5039 O O . ILE A 1 645 ? -32.207 16.463 -24.710 1.00 75.56 645 ILE A O 1
ATOM 5043 N N . PRO A 1 646 ? -33.434 14.669 -24.114 1.00 62.81 646 PRO A N 1
ATOM 5044 C CA . PRO A 1 646 ? -33.403 14.966 -22.683 1.00 62.81 646 PRO A CA 1
ATOM 5045 C C . PRO A 1 646 ? -32.010 14.718 -22.092 1.00 62.81 646 PRO A C 1
ATOM 5047 O O . PRO A 1 646 ? -31.271 13.865 -22.576 1.00 62.81 646 PRO A O 1
ATOM 5050 N N . ALA A 1 647 ? -31.682 15.378 -20.978 1.00 52.12 647 ALA A N 1
ATOM 5051 C CA . ALA A 1 647 ? -30.407 15.176 -20.275 1.00 52.12 647 ALA A CA 1
ATOM 5052 C C . ALA A 1 647 ? -30.218 13.755 -19.702 1.00 52.12 647 ALA A C 1
ATOM 5054 O O . ALA A 1 647 ? -29.093 13.344 -19.439 1.00 52.12 647 ALA A O 1
ATOM 5055 N N . ALA A 1 648 ? -31.303 12.983 -19.566 1.00 53.69 648 ALA A N 1
ATOM 5056 C CA . ALA A 1 648 ? -31.262 11.557 -19.240 1.00 53.69 648 ALA A CA 1
ATOM 5057 C C . ALA A 1 648 ? -30.763 10.665 -20.403 1.00 53.69 648 ALA A C 1
ATOM 5059 O O . ALA A 1 648 ? -30.544 9.468 -20.215 1.00 53.69 648 ALA A O 1
ATOM 5060 N N . ALA A 1 649 ? -30.600 11.212 -21.613 1.00 57.75 649 ALA A N 1
ATOM 5061 C CA . ALA A 1 649 ? -30.055 10.486 -22.752 1.00 57.75 649 ALA A CA 1
ATOM 5062 C C . ALA A 1 649 ? -28.540 10.293 -22.593 1.00 57.75 649 ALA A C 1
ATOM 5064 O O . ALA A 1 649 ? -27.761 11.240 -22.674 1.00 57.75 649 ALA A O 1
ATOM 5065 N N . THR A 1 650 ? -28.127 9.045 -22.387 1.00 64.06 650 THR A N 1
ATOM 5066 C CA . THR A 1 650 ? -26.713 8.651 -22.377 1.00 64.06 650 THR A CA 1
ATOM 5067 C C . THR A 1 650 ? -26.148 8.548 -23.794 1.00 64.06 650 THR A C 1
ATOM 5069 O O . THR A 1 650 ? -26.891 8.442 -24.770 1.00 64.06 650 THR A O 1
ATOM 5072 N N . ASP A 1 651 ? -24.821 8.541 -23.913 1.00 70.94 651 ASP A N 1
ATOM 5073 C CA . ASP A 1 651 ? -24.133 8.195 -25.156 1.00 70.94 651 ASP A CA 1
ATOM 5074 C C . ASP A 1 651 ? -24.576 6.813 -25.668 1.00 70.94 651 ASP A C 1
ATOM 5076 O O . ASP A 1 651 ? -24.509 5.816 -24.947 1.00 70.94 651 ASP A O 1
ATOM 5080 N N . GLY A 1 652 ? -25.028 6.737 -26.923 1.00 72.62 652 GLY A N 1
ATOM 5081 C CA . GLY A 1 652 ? -25.412 5.463 -27.529 1.00 72.62 652 GLY A CA 1
ATOM 5082 C C . GLY A 1 652 ? -26.265 5.579 -28.789 1.00 72.62 652 GLY A C 1
ATOM 5083 O O . GLY A 1 652 ? -26.461 6.658 -29.352 1.00 72.62 652 GLY A O 1
ATOM 5084 N N . TYR A 1 653 ? -26.768 4.431 -29.243 1.00 79.12 653 TYR A N 1
ATOM 5085 C CA . TYR A 1 653 ? -27.620 4.307 -30.426 1.00 79.12 653 TYR A CA 1
ATOM 5086 C C . TYR A 1 653 ? -29.099 4.287 -30.028 1.00 79.12 653 TYR A C 1
ATOM 5088 O O . TYR A 1 653 ? -29.522 3.453 -29.224 1.00 79.12 653 TYR A O 1
ATOM 5096 N N . PHE A 1 654 ? -29.892 5.168 -30.631 1.00 84.31 654 PHE A N 1
ATOM 5097 C CA . PHE A 1 654 ? -31.312 5.353 -30.336 1.00 84.31 654 PHE A CA 1
ATOM 5098 C C . PHE A 1 654 ? -32.148 5.363 -31.612 1.00 84.31 654 PHE A C 1
ATOM 5100 O O . PHE A 1 654 ? -31.651 5.671 -32.692 1.00 84.31 654 PHE A O 1
ATOM 5107 N N . ARG A 1 655 ? -33.442 5.081 -31.480 1.00 87.88 655 ARG A N 1
ATOM 5108 C CA . ARG A 1 655 ? -34.458 5.466 -32.467 1.00 87.88 655 ARG A CA 1
ATOM 5109 C C . ARG A 1 655 ? -35.654 6.101 -31.776 1.00 87.88 655 ARG A C 1
ATOM 5111 O O . ARG A 1 655 ? -35.902 5.835 -30.600 1.00 87.88 655 ARG A O 1
ATOM 5118 N N . LEU A 1 656 ? -36.405 6.904 -32.514 1.00 88.38 656 LEU A N 1
ATOM 5119 C CA . LEU A 1 656 ? -37.692 7.427 -32.074 1.00 88.38 656 LEU A CA 1
ATOM 5120 C C . LEU A 1 656 ? -38.787 6.440 -32.487 1.00 88.38 656 LEU A C 1
ATOM 5122 O O . LEU A 1 656 ? -38.726 5.884 -33.580 1.00 88.38 656 LEU A O 1
ATOM 5126 N N . VAL A 1 657 ? -39.770 6.189 -31.628 1.00 87.62 657 VAL A N 1
ATOM 5127 C CA . VAL A 1 657 ? -40.919 5.323 -31.925 1.00 87.62 657 VAL A CA 1
ATOM 5128 C C . VAL A 1 657 ? -42.217 6.041 -31.587 1.00 87.62 657 VAL A C 1
ATOM 5130 O O . VAL A 1 657 ? -42.371 6.591 -30.497 1.00 87.62 657 VAL A O 1
ATOM 5133 N N . VAL A 1 658 ? -43.154 6.035 -32.531 1.00 87.25 658 VAL A N 1
ATOM 5134 C CA . VAL A 1 658 ? -44.497 6.602 -32.361 1.00 87.25 658 VAL A CA 1
ATOM 5135 C C . VAL A 1 658 ? -45.400 5.489 -31.849 1.00 87.25 658 VAL A C 1
ATOM 5137 O O . VAL A 1 658 ? -45.450 4.415 -32.449 1.00 87.25 658 VAL A O 1
ATOM 5140 N N . CYS A 1 659 ? -46.102 5.729 -30.747 1.00 86.25 659 CYS A N 1
ATOM 5141 C CA . CYS A 1 659 ? -46.972 4.760 -30.086 1.00 86.25 659 CYS A CA 1
ATOM 5142 C C . CYS A 1 659 ? -48.429 5.236 -30.061 1.00 86.25 659 CYS A C 1
ATOM 5144 O O . CYS A 1 659 ? -48.694 6.434 -29.986 1.00 86.25 659 CYS A O 1
ATOM 5146 N N . ALA A 1 660 ? -49.373 4.294 -30.106 1.00 79.19 660 ALA A N 1
ATOM 5147 C CA . ALA A 1 660 ? -50.798 4.578 -29.940 1.00 79.19 660 ALA A CA 1
ATOM 5148 C C . ALA A 1 660 ? -51.227 4.520 -28.464 1.00 79.19 660 ALA A C 1
ATOM 5150 O O . ALA A 1 660 ? -50.987 3.512 -27.793 1.00 79.19 660 ALA A O 1
ATOM 5151 N N . GLY A 1 661 ? -51.936 5.559 -28.015 1.00 63.88 661 GLY A N 1
ATOM 5152 C CA . GLY A 1 661 ? -52.417 5.714 -26.642 1.00 63.88 661 GLY A CA 1
ATOM 5153 C C . GLY A 1 661 ? -51.371 6.324 -25.705 1.00 63.88 661 GLY A C 1
ATOM 5154 O O . GLY A 1 661 ? -50.170 6.266 -25.974 1.00 63.88 661 GLY A O 1
ATOM 5155 N N . GLU A 1 662 ? -51.851 6.887 -24.595 1.00 56.38 662 GLU A N 1
ATOM 5156 C CA . GLU A 1 662 ? -51.014 7.599 -23.619 1.00 56.38 662 GLU A CA 1
ATOM 5157 C C . GLU A 1 662 ? -50.016 6.647 -22.932 1.00 56.38 662 GLU A C 1
ATOM 5159 O O . GLU A 1 662 ? -48.814 6.908 -22.982 1.00 56.38 662 GLU A O 1
ATOM 5164 N N . ASP A 1 663 ? -50.470 5.480 -22.448 1.00 57.12 663 ASP A N 1
ATOM 5165 C CA . ASP A 1 663 ? -49.618 4.549 -21.679 1.00 57.12 663 ASP A CA 1
ATOM 5166 C C . ASP A 1 663 ? -49.275 3.216 -22.370 1.00 57.12 663 ASP A C 1
ATOM 5168 O O . ASP A 1 663 ? -48.298 2.554 -22.017 1.00 57.12 663 ASP A O 1
ATOM 5172 N N . ASN A 1 664 ? -50.039 2.787 -23.380 1.00 57.03 664 ASN A N 1
ATOM 5173 C CA . ASN A 1 664 ? -49.972 1.402 -23.881 1.00 57.03 664 ASN A CA 1
ATOM 5174 C C . ASN A 1 664 ? -48.743 1.064 -24.755 1.00 57.03 664 ASN A C 1
ATOM 5176 O O . ASN A 1 664 ? -48.611 -0.085 -25.179 1.00 57.03 664 ASN A O 1
ATOM 5180 N N . LYS A 1 665 ? -47.868 2.039 -25.064 1.00 66.56 665 LYS A N 1
ATOM 5181 C CA . LYS A 1 665 ? -46.585 1.894 -25.805 1.00 66.56 665 LYS A CA 1
ATOM 5182 C C . LYS A 1 665 ? -46.621 0.965 -27.038 1.00 66.56 665 LYS A C 1
ATOM 5184 O O . LYS A 1 665 ? -45.613 0.376 -27.440 1.00 66.56 665 LYS A O 1
ATOM 5189 N N . LYS A 1 666 ? -47.785 0.854 -27.687 1.00 79.31 666 LYS A N 1
ATOM 5190 C CA . LYS A 1 666 ? -47.989 0.029 -28.880 1.00 79.31 666 LYS A CA 1
ATOM 5191 C C . LYS A 1 666 ? -47.398 0.754 -30.085 1.00 79.31 666 LYS A C 1
ATOM 5193 O O . LYS A 1 666 ? -48.017 1.683 -30.602 1.00 79.31 666 LYS A O 1
ATOM 5198 N N . ILE A 1 667 ? -46.209 0.327 -30.510 1.00 82.12 667 ILE A N 1
ATOM 5199 C CA . ILE A 1 667 ? -45.474 0.924 -31.634 1.00 82.12 667 ILE A CA 1
ATOM 5200 C C . ILE A 1 667 ? -46.340 0.908 -32.906 1.00 82.12 667 ILE A C 1
ATOM 5202 O O . ILE A 1 667 ? -46.752 -0.155 -33.370 1.00 82.12 667 ILE A O 1
ATOM 5206 N N . LEU A 1 668 ? -46.566 2.089 -33.483 1.00 81.94 668 LEU A N 1
ATOM 5207 C CA . LEU A 1 668 ? -47.130 2.290 -34.820 1.00 81.94 668 LEU A CA 1
ATOM 5208 C C . LEU A 1 668 ? -46.029 2.281 -35.885 1.00 81.94 668 LEU A C 1
ATOM 5210 O O . LEU A 1 668 ? -46.167 1.625 -36.914 1.00 81.94 668 LEU A O 1
ATOM 5214 N N . CYS A 1 669 ? -44.926 2.989 -35.631 1.00 85.25 669 CYS A N 1
ATOM 5215 C CA . CYS A 1 669 ? -43.735 3.039 -36.484 1.00 85.25 669 CYS A CA 1
ATOM 5216 C C . CYS A 1 669 ? -42.498 3.498 -35.694 1.00 85.25 669 CYS A C 1
ATOM 5218 O O . CYS A 1 669 ? -42.611 4.039 -34.591 1.00 85.25 669 CYS A O 1
ATOM 5220 N N . GLY A 1 670 ? -41.312 3.256 -36.257 1.00 85.94 670 GLY A N 1
ATOM 5221 C CA . GLY A 1 670 ? -40.027 3.719 -35.735 1.00 85.94 670 GLY A CA 1
ATOM 5222 C C . GLY A 1 670 ? -39.285 4.577 -36.757 1.00 85.94 670 GLY A C 1
ATOM 5223 O O . GLY A 1 670 ? -39.548 4.4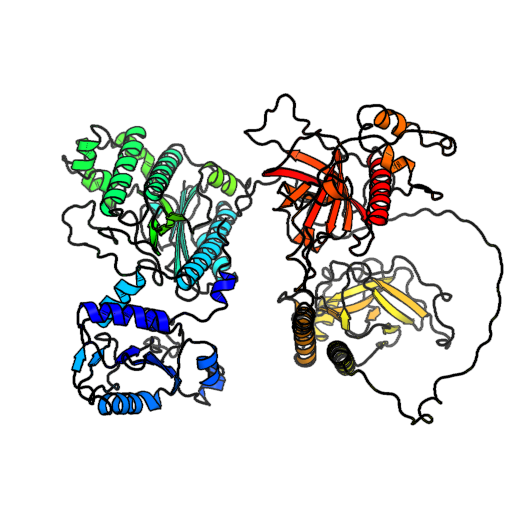80 -37.951 1.00 85.94 670 GLY A O 1
ATOM 5224 N N . SER A 1 671 ? -38.382 5.430 -36.278 1.00 87.25 671 SER A N 1
ATOM 5225 C CA . SER A 1 671 ? -37.433 6.177 -37.099 1.00 87.25 671 SER A CA 1
ATOM 5226 C C . SER A 1 671 ? -36.188 5.337 -37.374 1.00 87.25 671 SER A C 1
ATOM 5228 O O . SER A 1 671 ? -35.840 4.487 -36.546 1.00 87.25 671 SER A O 1
ATOM 5230 N N . PRO A 1 672 ? -35.408 5.696 -38.409 1.00 82.56 672 PRO A N 1
ATOM 5231 C CA . PRO A 1 672 ? -34.036 5.231 -38.530 1.00 82.56 672 PRO A CA 1
ATOM 5232 C C . PRO A 1 672 ? -33.249 5.477 -37.239 1.00 82.56 672 PRO A C 1
ATOM 5234 O O . PRO A 1 672 ? -33.446 6.490 -36.552 1.00 82.56 672 PRO A O 1
ATOM 5237 N N . VAL A 1 673 ? -32.345 4.550 -36.923 1.00 81.75 673 VAL A N 1
ATOM 5238 C CA . VAL A 1 673 ? -31.442 4.646 -35.769 1.00 81.75 673 VAL A CA 1
ATOM 5239 C C . VAL A 1 673 ? -30.453 5.800 -35.965 1.00 81.75 673 VAL A C 1
ATOM 5241 O O . VAL A 1 673 ? -30.008 6.060 -37.077 1.00 81.75 673 VAL A O 1
ATOM 5244 N N . PHE A 1 674 ? -30.073 6.477 -34.886 1.00 81.81 674 PHE A N 1
ATOM 5245 C CA . PHE A 1 674 ? -29.029 7.499 -34.860 1.00 81.81 674 PHE A CA 1
ATOM 5246 C C . PHE A 1 674 ? -28.173 7.371 -33.595 1.00 81.81 674 PHE A C 1
ATOM 5248 O O . PHE A 1 674 ? -28.603 6.805 -32.588 1.00 81.81 674 PHE A O 1
ATOM 5255 N N . ARG A 1 675 ? -26.939 7.871 -33.656 1.00 81.50 675 ARG A N 1
ATOM 5256 C CA . ARG A 1 675 ? -25.973 7.886 -32.553 1.00 81.50 675 ARG A CA 1
ATOM 5257 C C . ARG A 1 675 ? -26.010 9.255 -31.882 1.00 81.50 675 ARG A C 1
ATOM 5259 O O . ARG A 1 675 ? -25.751 10.260 -32.540 1.00 81.50 675 ARG A O 1
ATOM 5266 N N . ILE A 1 676 ? -26.312 9.291 -30.588 1.00 76.88 676 ILE A N 1
ATOM 5267 C CA . ILE A 1 676 ? -26.134 10.477 -29.741 1.00 76.88 676 ILE A CA 1
ATOM 5268 C C . ILE A 1 676 ? -24.759 10.354 -29.100 1.00 76.88 676 ILE A C 1
ATOM 5270 O O . ILE A 1 676 ? -24.514 9.332 -28.460 1.00 76.88 676 ILE A O 1
ATOM 5274 N N . ALA A 1 677 ? -23.881 11.342 -29.285 1.00 67.88 677 ALA A N 1
ATOM 5275 C CA . ALA A 1 677 ? -22.528 11.352 -28.726 1.00 67.88 677 ALA A CA 1
ATOM 5276 C C . ALA A 1 677 ? -22.215 12.646 -27.960 1.00 67.88 677 ALA A C 1
ATOM 5278 O O . ALA A 1 677 ? -22.608 13.729 -28.394 1.00 67.88 677 ALA A O 1
ATOM 5279 N N . SER A 1 678 ? -21.481 12.554 -26.853 1.00 61.38 678 SER A N 1
ATOM 5280 C CA . SER A 1 678 ? -20.976 13.702 -26.085 1.00 61.38 678 SER A CA 1
ATOM 5281 C C . SER A 1 678 ? -19.442 13.739 -26.068 1.00 61.38 678 SER A C 1
ATOM 5283 O O . SER A 1 678 ? -18.773 12.797 -26.483 1.00 61.38 678 SER A O 1
ATOM 5285 N N . THR A 1 679 ? -18.850 14.835 -25.586 1.00 48.91 679 THR A N 1
ATOM 5286 C CA . THR A 1 679 ? -17.387 14.963 -25.428 1.00 48.91 679 THR A CA 1
ATOM 5287 C C . THR A 1 679 ? -16.860 14.330 -24.132 1.00 48.91 679 THR A C 1
ATOM 5289 O O . THR A 1 679 ? -15.784 14.696 -23.661 1.00 48.91 679 THR A O 1
ATOM 5292 N N . SER A 1 680 ? -17.619 13.412 -23.525 1.00 41.50 680 SER A N 1
ATOM 5293 C CA . SER A 1 680 ? -17.188 12.650 -22.352 1.00 41.50 680 SER A CA 1
ATOM 5294 C C . SER A 1 680 ? -16.120 11.619 -22.729 1.00 41.50 680 SER A C 1
ATOM 5296 O O . SER A 1 680 ? -16.232 10.938 -23.747 1.00 41.50 680 SER A O 1
ATOM 5298 N N . THR A 1 681 ? -15.095 11.460 -21.890 1.00 36.31 681 THR A N 1
ATOM 5299 C CA . THR A 1 681 ? -14.067 10.411 -22.038 1.00 36.31 681 THR A CA 1
ATOM 5300 C C . THR A 1 681 ? -14.434 9.107 -21.320 1.00 36.31 681 THR A C 1
ATOM 5302 O O . THR A 1 681 ? -13.564 8.272 -21.084 1.00 36.31 681 THR A O 1
ATOM 5305 N N . ASP A 1 682 ? -15.701 8.940 -20.936 1.00 37.16 682 ASP A N 1
ATOM 5306 C CA . ASP A 1 682 ? -16.201 7.763 -20.226 1.00 37.16 682 ASP A CA 1
ATOM 5307 C C . ASP A 1 682 ? -16.323 6.522 -21.142 1.00 37.16 682 ASP A C 1
ATOM 5309 O O . ASP A 1 682 ? -16.668 6.604 -22.325 1.00 37.16 682 ASP A O 1
ATOM 5313 N N . VAL A 1 683 ? -16.066 5.342 -20.573 1.00 33.38 683 VAL A N 1
ATOM 5314 C CA . VAL A 1 683 ? -16.059 4.032 -21.252 1.00 33.38 683 VAL A CA 1
ATOM 5315 C C . VAL A 1 683 ? -17.474 3.600 -21.676 1.00 33.38 683 VAL A C 1
ATOM 5317 O O . VAL A 1 683 ? -17.642 2.734 -22.538 1.00 33.38 683 VAL A O 1
ATOM 5320 N N . SER A 1 684 ? -18.513 4.252 -21.142 1.00 38.78 684 SER A N 1
ATOM 5321 C CA . SER A 1 684 ? -19.904 4.104 -21.593 1.00 38.78 684 SER A CA 1
ATOM 5322 C C . SER A 1 684 ? -20.112 4.410 -23.087 1.00 38.78 684 SER A C 1
ATOM 5324 O O . SER A 1 684 ? -21.021 3.834 -23.689 1.00 38.78 684 SER A O 1
ATOM 5326 N N . THR A 1 685 ? -19.229 5.204 -23.709 1.00 42.56 685 THR A N 1
ATOM 5327 C CA . THR A 1 685 ? -19.276 5.605 -25.131 1.00 42.56 685 THR A CA 1
ATOM 5328 C C . THR A 1 685 ? -19.334 4.457 -26.149 1.00 42.56 685 THR A C 1
ATOM 5330 O O . THR A 1 685 ? -19.765 4.691 -27.272 1.00 42.56 685 THR A O 1
ATOM 5333 N N . VAL A 1 686 ? -18.958 3.219 -25.805 1.00 42.12 686 VAL A N 1
ATOM 5334 C CA . VAL A 1 686 ? -18.940 2.078 -26.756 1.00 42.12 686 VAL A CA 1
ATOM 5335 C C . VAL A 1 686 ? -20.179 1.163 -26.622 1.00 42.12 686 VAL A C 1
ATOM 5337 O O . VAL A 1 686 ? -20.354 0.199 -27.370 1.00 42.12 686 VAL A O 1
ATOM 5340 N N . ARG A 1 687 ? -21.101 1.432 -25.684 1.00 41.66 687 ARG A N 1
ATOM 5341 C CA . ARG A 1 687 ? -22.262 0.551 -25.449 1.00 41.66 687 ARG A CA 1
ATOM 5342 C C . ARG A 1 687 ? -23.278 0.604 -26.605 1.00 41.66 687 ARG A C 1
ATOM 5344 O O . ARG A 1 687 ? -23.912 1.623 -26.862 1.00 41.66 687 ARG A O 1
ATOM 5351 N N . GLY A 1 688 ? -23.490 -0.544 -27.256 1.00 42.62 688 GLY A N 1
ATOM 5352 C CA . GLY A 1 688 ? -24.523 -0.743 -28.286 1.00 42.62 688 GLY A CA 1
ATOM 5353 C C . GLY A 1 688 ? -24.049 -0.636 -29.744 1.00 42.62 688 GLY A C 1
ATOM 5354 O O . GLY A 1 688 ? -24.873 -0.779 -30.651 1.00 42.62 688 GLY A O 1
ATOM 5355 N N . SER A 1 689 ? -22.750 -0.425 -29.991 1.00 41.53 689 SER A N 1
ATOM 5356 C CA . SER A 1 689 ? -22.163 -0.522 -31.335 1.00 41.53 689 SER A CA 1
ATOM 5357 C C . SER A 1 689 ? -22.218 -1.958 -31.872 1.00 41.53 689 SER A C 1
ATOM 5359 O O . SER A 1 689 ? -21.932 -2.904 -31.138 1.00 41.53 689 SER A O 1
ATOM 5361 N N . SER A 1 690 ? -22.523 -2.133 -33.159 1.00 41.91 690 SER A N 1
ATOM 5362 C CA . SER A 1 690 ? -22.304 -3.410 -33.855 1.00 41.91 690 SER A CA 1
ATOM 5363 C C . SER A 1 690 ? -20.897 -3.454 -34.457 1.00 41.91 690 SER A C 1
ATOM 5365 O O . SER A 1 690 ? -20.289 -2.409 -34.672 1.00 41.91 690 SER A O 1
ATOM 5367 N N . LEU A 1 691 ? -20.392 -4.646 -34.801 1.00 39.75 691 LEU A N 1
ATOM 5368 C CA . LEU A 1 691 ? -19.093 -4.807 -35.484 1.00 39.75 691 LEU A CA 1
ATOM 5369 C C . LEU A 1 691 ? -18.958 -3.911 -36.734 1.00 39.75 691 LEU A C 1
ATOM 5371 O O . LEU A 1 691 ? -17.881 -3.402 -37.019 1.00 39.75 691 LEU A O 1
ATOM 5375 N N . SER A 1 692 ? -20.068 -3.642 -37.429 1.00 40.31 692 SER A N 1
ATOM 5376 C CA . SER A 1 692 ? -20.126 -2.718 -38.567 1.00 40.31 692 SER A CA 1
ATOM 5377 C C . SER A 1 692 ? -19.953 -1.232 -38.220 1.00 40.31 692 SER A C 1
ATOM 5379 O O . SER A 1 692 ? -19.534 -0.473 -39.086 1.00 40.31 692 SER A O 1
ATOM 5381 N N . THR A 1 693 ? -20.260 -0.785 -36.995 1.00 47.03 693 THR A N 1
ATOM 5382 C CA . THR A 1 693 ? -20.163 0.636 -36.599 1.00 47.03 693 THR A CA 1
ATOM 5383 C C . THR A 1 693 ? -18.905 0.972 -35.794 1.00 47.03 693 THR A C 1
ATOM 5385 O O . THR A 1 693 ? -18.668 2.143 -35.507 1.00 47.03 693 THR A O 1
ATOM 5388 N N . MET A 1 694 ? -18.045 -0.007 -35.488 1.00 42.94 694 MET A N 1
ATOM 5389 C CA . MET A 1 694 ? -16.785 0.223 -34.763 1.00 42.94 694 MET A CA 1
ATOM 5390 C C . MET A 1 694 ? -15.847 1.281 -35.381 1.00 42.94 694 MET A C 1
ATOM 5392 O O . MET A 1 694 ? -15.315 2.088 -34.615 1.00 42.94 694 MET A O 1
ATOM 5396 N N . PRO A 1 695 ? -15.645 1.370 -36.715 1.00 41.91 695 PRO A N 1
ATOM 5397 C CA . PRO A 1 695 ? -14.724 2.370 -37.260 1.00 41.91 695 PRO A CA 1
ATOM 5398 C C . PRO A 1 695 ? -15.227 3.814 -37.075 1.00 41.91 695 PRO A C 1
ATOM 5400 O O . PRO A 1 695 ? -14.418 4.737 -36.999 1.00 41.91 695 PRO A O 1
ATOM 5403 N N . LEU A 1 696 ? -16.545 4.019 -36.916 1.00 48.94 696 LEU A N 1
ATOM 5404 C CA . LEU A 1 696 ? -17.118 5.325 -36.570 1.00 48.94 696 LEU A CA 1
ATOM 5405 C C . LEU A 1 696 ? -16.754 5.739 -35.136 1.00 48.94 696 LEU A C 1
ATOM 5407 O O . LEU A 1 696 ? -16.335 6.874 -34.919 1.00 48.94 696 LEU A O 1
ATOM 5411 N N . GLU A 1 697 ? -16.863 4.822 -34.171 1.00 53.06 697 GLU A N 1
ATOM 5412 C CA . GLU A 1 697 ? -16.476 5.077 -32.773 1.00 53.06 697 GLU A CA 1
ATOM 5413 C C . GLU A 1 697 ? -14.971 5.387 -32.661 1.00 53.06 697 GLU A C 1
ATOM 5415 O O . GLU A 1 697 ? -14.555 6.274 -31.911 1.00 53.06 697 GLU A O 1
ATOM 5420 N N . MET A 1 698 ? -14.143 4.721 -33.476 1.00 44.16 698 MET A N 1
ATOM 5421 C CA . MET A 1 698 ? -12.706 4.995 -33.555 1.00 44.16 698 MET A CA 1
ATOM 5422 C C . MET A 1 698 ? -12.414 6.377 -34.166 1.00 44.16 698 MET A C 1
ATOM 5424 O O . MET A 1 698 ? -11.580 7.112 -33.635 1.00 44.16 698 MET A O 1
ATOM 5428 N N . GLY A 1 699 ? -13.151 6.784 -35.207 1.00 45.62 699 GLY A N 1
ATOM 5429 C CA . GLY A 1 699 ? -13.082 8.134 -35.779 1.00 45.62 699 GLY A CA 1
ATOM 5430 C C . GLY A 1 699 ? -13.508 9.236 -34.799 1.00 45.62 699 GLY A C 1
ATOM 5431 O O . GLY A 1 699 ? -12.826 10.255 -34.686 1.00 45.62 699 GLY A O 1
ATOM 5432 N N . ILE A 1 700 ? -14.577 9.012 -34.025 1.00 48.84 700 ILE A N 1
ATOM 5433 C CA . ILE A 1 700 ? -15.034 9.916 -32.953 1.00 48.84 700 ILE A CA 1
ATOM 5434 C C . ILE A 1 700 ? -13.948 10.072 -31.876 1.00 48.84 700 ILE A C 1
ATOM 5436 O O . ILE A 1 700 ? -13.626 11.194 -31.475 1.00 48.84 700 ILE A O 1
ATOM 5440 N N . LYS A 1 701 ? -13.328 8.965 -31.450 1.00 42.47 701 LYS A N 1
ATOM 5441 C CA . LYS A 1 701 ? -12.227 8.972 -30.476 1.00 42.47 701 LYS A CA 1
ATOM 5442 C C . LYS A 1 701 ? -11.023 9.771 -30.995 1.00 42.47 701 LYS A C 1
ATOM 5444 O O . LYS A 1 701 ? -10.536 10.657 -30.296 1.00 42.47 701 LYS A O 1
ATOM 5449 N N . VAL A 1 702 ? -10.607 9.535 -32.242 1.00 38.91 702 VAL A N 1
ATOM 5450 C CA . VAL A 1 702 ? -9.497 10.255 -32.895 1.00 38.91 702 VAL A CA 1
ATOM 5451 C C . VAL A 1 702 ? -9.796 11.750 -33.064 1.00 38.91 702 VAL A C 1
ATOM 5453 O O . VAL A 1 702 ? -8.929 12.572 -32.765 1.00 38.91 702 VAL A O 1
ATOM 5456 N N . ALA A 1 703 ? -11.011 12.135 -33.465 1.00 40.12 703 ALA A N 1
ATOM 5457 C CA . ALA A 1 703 ? -11.401 13.543 -33.598 1.00 40.12 703 ALA A CA 1
ATOM 5458 C C . ALA A 1 703 ? -11.341 14.295 -32.254 1.00 40.12 703 ALA A C 1
ATOM 5460 O O . ALA A 1 703 ? -10.831 15.420 -32.195 1.00 40.12 703 ALA A O 1
ATOM 5461 N N . THR A 1 704 ? -11.784 13.654 -31.167 1.00 43.28 704 THR A N 1
ATOM 5462 C CA . THR A 1 704 ? -11.695 14.189 -29.797 1.00 43.28 704 THR A CA 1
ATOM 5463 C C . THR A 1 704 ? -10.235 14.322 -29.341 1.00 43.28 704 THR A C 1
ATOM 5465 O O . THR A 1 704 ? -9.838 15.371 -28.823 1.00 43.28 704 THR A O 1
ATOM 5468 N N . THR A 1 705 ? -9.389 13.318 -29.604 1.00 39.22 705 THR A N 1
ATOM 5469 C CA . THR A 1 705 ? -7.952 13.372 -29.280 1.00 39.22 705 THR A CA 1
ATOM 5470 C C . THR A 1 705 ? -7.217 14.461 -30.073 1.00 39.22 705 THR A C 1
ATOM 5472 O O . THR A 1 705 ? -6.477 15.245 -29.476 1.00 39.22 705 THR A O 1
ATOM 5475 N N . ILE A 1 706 ? -7.450 14.587 -31.383 1.00 36.78 706 ILE A N 1
ATOM 5476 C CA . ILE A 1 706 ? -6.800 15.606 -32.228 1.00 36.78 706 ILE A CA 1
ATOM 5477 C C . ILE A 1 706 ? -7.254 17.022 -31.846 1.00 36.78 706 ILE A C 1
ATOM 5479 O O . ILE A 1 706 ? -6.414 17.920 -31.752 1.00 36.78 706 ILE A O 1
ATOM 5483 N N . GLY A 1 707 ? -8.544 17.228 -31.550 1.00 35.72 707 GLY A N 1
ATOM 5484 C CA . GLY A 1 707 ? -9.048 18.513 -31.049 1.00 35.72 707 GLY A CA 1
ATOM 5485 C C . GLY A 1 707 ? -8.307 18.976 -29.788 1.00 35.72 707 GLY A C 1
ATOM 5486 O O . GLY A 1 707 ? -7.902 20.137 -29.695 1.00 35.72 707 GLY A O 1
ATOM 5487 N N . SER A 1 708 ? -8.020 18.043 -28.871 1.00 36.84 708 SER A N 1
ATOM 5488 C CA . SER A 1 708 ? -7.269 18.336 -27.643 1.00 36.84 708 SER A CA 1
ATOM 5489 C C . SER A 1 708 ? -5.798 18.726 -27.876 1.00 36.84 708 SER A C 1
ATOM 5491 O O . SER A 1 708 ? -5.224 19.490 -27.097 1.00 36.84 708 SER A O 1
ATOM 5493 N N . GLN A 1 709 ? -5.183 18.235 -28.959 1.00 32.78 709 GLN A N 1
ATOM 5494 C CA . GLN A 1 709 ? -3.785 18.512 -29.303 1.00 32.78 709 GLN A CA 1
ATOM 5495 C C . GLN A 1 709 ? -3.615 19.800 -30.119 1.00 32.78 709 GLN A C 1
ATOM 5497 O O . GLN A 1 709 ? -2.653 20.536 -29.896 1.00 32.78 709 GLN A O 1
ATOM 5502 N N . VAL A 1 710 ? -4.551 20.123 -31.020 1.00 33.81 710 VAL A N 1
ATOM 5503 C CA . VAL A 1 710 ? -4.503 21.373 -31.803 1.00 33.81 710 VAL A CA 1
ATOM 5504 C C . VAL A 1 710 ? -4.647 22.598 -30.893 1.00 33.81 710 VAL A C 1
ATOM 5506 O O . VAL A 1 710 ? -3.902 23.564 -31.055 1.00 33.81 710 VAL A O 1
ATOM 5509 N N . ALA A 1 711 ? -5.512 22.531 -29.875 1.00 33.44 711 ALA A N 1
ATOM 5510 C CA . ALA A 1 711 ? -5.678 23.602 -28.890 1.00 33.44 711 ALA A CA 1
ATOM 5511 C C . ALA A 1 711 ? -4.380 23.923 -28.112 1.00 33.44 711 ALA A C 1
ATOM 5513 O O . ALA A 1 711 ? -4.112 25.088 -27.831 1.00 33.44 711 ALA A O 1
ATOM 5514 N N . LYS A 1 712 ? -3.523 22.924 -27.843 1.00 33.28 712 LYS A N 1
ATOM 5515 C CA . LYS A 1 712 ? -2.200 23.126 -27.214 1.00 33.28 712 LYS A CA 1
ATOM 5516 C C . LYS A 1 712 ? -1.153 23.763 -28.135 1.00 33.28 712 LYS A C 1
ATOM 5518 O O . LYS A 1 712 ? -0.139 24.253 -27.643 1.00 33.28 712 LYS A O 1
ATOM 5523 N N . LYS A 1 713 ? -1.349 23.740 -29.459 1.00 34.03 713 LYS A N 1
ATOM 5524 C CA . LYS A 1 713 ? -0.346 24.232 -30.419 1.00 34.03 713 LYS A CA 1
ATOM 5525 C C . LYS A 1 713 ? -0.439 25.743 -30.666 1.00 34.03 713 LYS A C 1
ATOM 5527 O O . LYS A 1 713 ? 0.566 26.355 -31.009 1.00 34.03 713 LYS A O 1
ATOM 5532 N N . TYR A 1 714 ? -1.607 26.348 -30.436 1.00 31.61 714 TYR A N 1
ATOM 5533 C CA . TYR A 1 714 ? -1.820 27.797 -30.583 1.00 31.61 714 TYR A CA 1
ATOM 5534 C C . TYR A 1 714 ? -1.572 28.606 -29.298 1.00 31.61 714 TYR A C 1
ATOM 5536 O O . TYR A 1 714 ? -1.403 29.818 -29.366 1.00 31.61 714 TYR A O 1
ATOM 5544 N N . THR A 1 715 ? -1.452 27.958 -28.135 1.00 32.56 715 THR A N 1
ATOM 5545 C CA . THR A 1 715 ? -1.090 28.617 -26.864 1.00 32.56 715 THR A CA 1
ATOM 5546 C C . THR A 1 715 ? 0.408 28.937 -26.727 1.00 32.56 715 THR A C 1
ATOM 5548 O O . THR A 1 715 ? 0.814 29.547 -25.744 1.00 32.56 715 THR A O 1
ATOM 5551 N N . GLY A 1 716 ? 1.248 28.541 -27.691 1.00 31.41 716 GLY A N 1
ATOM 5552 C CA . GLY A 1 716 ? 2.714 28.603 -27.587 1.00 31.41 716 GLY A CA 1
ATOM 5553 C C . GLY A 1 716 ? 3.395 29.936 -27.936 1.00 31.41 716 GLY A C 1
ATOM 5554 O O . GLY A 1 716 ? 4.616 29.997 -27.855 1.00 31.41 716 GLY A O 1
ATOM 5555 N N . VAL A 1 717 ? 2.663 30.981 -28.352 1.00 29.59 717 VAL A N 1
ATOM 5556 C CA . VAL A 1 717 ? 3.267 32.247 -28.853 1.00 29.59 717 VAL A CA 1
ATOM 5557 C C . VAL A 1 717 ? 2.764 33.506 -28.116 1.00 29.59 717 VAL A C 1
ATOM 5559 O O . VAL A 1 717 ? 3.250 34.603 -28.358 1.00 29.59 717 VAL A O 1
ATOM 5562 N N . ALA A 1 718 ? 1.867 33.369 -27.134 1.00 30.12 718 ALA A N 1
ATOM 5563 C CA . ALA A 1 718 ? 1.408 34.480 -26.281 1.00 30.12 718 ALA A CA 1
ATOM 5564 C C . ALA A 1 718 ? 2.147 34.566 -24.922 1.00 30.12 718 ALA A C 1
ATOM 5566 O O . ALA A 1 718 ? 1.651 35.171 -23.978 1.00 30.12 718 ALA A O 1
ATOM 5567 N N . GLY A 1 719 ? 3.320 33.929 -24.803 1.00 31.42 719 GLY A N 1
ATOM 5568 C CA . GLY A 1 719 ? 4.040 33.745 -23.534 1.00 31.42 719 GLY A CA 1
ATOM 5569 C C . GLY A 1 719 ? 5.184 34.724 -23.241 1.00 31.42 719 GLY A C 1
ATOM 5570 O O . GLY A 1 719 ? 5.906 34.503 -22.276 1.00 31.42 719 GLY A O 1
ATOM 5571 N N . VAL A 1 720 ? 5.406 35.763 -24.061 1.00 31.14 720 VAL A N 1
ATOM 5572 C CA . VAL A 1 720 ? 6.606 36.628 -23.962 1.00 31.14 720 VAL A CA 1
ATOM 5573 C C . VAL A 1 720 ? 6.279 38.129 -24.055 1.00 31.14 720 VAL A C 1
ATOM 5575 O O . VAL A 1 720 ? 6.853 38.812 -24.888 1.00 31.14 720 VAL A O 1
ATOM 5578 N N . VAL A 1 721 ? 5.380 38.652 -23.201 1.00 31.58 721 VAL A N 1
ATOM 5579 C CA . VAL A 1 721 ? 5.433 40.041 -22.655 1.00 31.58 721 VAL A CA 1
ATOM 5580 C C . VAL A 1 721 ? 4.643 40.138 -21.325 1.00 31.58 721 VAL A C 1
ATOM 5582 O O . VAL A 1 721 ? 3.660 40.867 -21.236 1.00 31.58 721 VAL A O 1
ATOM 5585 N N . VAL A 1 722 ? 5.037 39.424 -20.259 1.00 30.94 722 VAL A N 1
ATOM 5586 C CA . VAL A 1 722 ? 4.541 39.720 -18.886 1.00 30.94 722 VAL A CA 1
ATOM 5587 C C . VAL A 1 722 ? 5.654 39.570 -17.837 1.00 30.94 722 VAL A C 1
ATOM 5589 O O . VAL A 1 722 ? 5.483 38.936 -16.804 1.00 30.94 722 VAL A O 1
ATOM 5592 N N . GLU A 1 723 ? 6.817 40.177 -18.085 1.00 30.02 723 GLU A N 1
ATOM 5593 C CA . GLU A 1 723 ? 7.858 40.327 -17.052 1.00 30.02 723 GLU A CA 1
ATOM 5594 C C . GLU A 1 723 ? 8.584 41.682 -17.147 1.00 30.02 723 GLU A C 1
ATOM 5596 O O . GLU A 1 723 ? 9.805 41.773 -17.143 1.00 30.02 723 GLU A O 1
ATOM 5601 N N . GLN A 1 724 ? 7.813 42.772 -17.252 1.00 29.72 724 GLN A N 1
ATOM 5602 C CA . GLN A 1 724 ? 8.295 44.144 -17.028 1.00 29.72 724 GLN A CA 1
ATOM 5603 C C . GLN A 1 724 ? 7.111 45.094 -16.767 1.00 29.72 724 GLN A C 1
ATOM 5605 O O . GLN A 1 724 ? 6.639 45.804 -17.647 1.00 29.72 724 GLN A O 1
ATOM 5610 N N . GLY A 1 725 ? 6.597 45.082 -15.531 1.00 28.78 725 GLY A N 1
ATOM 5611 C CA . GLY A 1 725 ? 5.454 45.923 -15.128 1.00 28.78 725 GLY A CA 1
ATOM 5612 C C . GLY A 1 725 ? 5.308 46.185 -13.623 1.00 28.78 725 GLY A C 1
ATOM 5613 O O . GLY A 1 725 ? 4.468 46.980 -13.212 1.00 28.78 725 GLY A O 1
ATOM 5614 N N . ALA A 1 726 ? 6.139 45.575 -12.775 1.00 28.30 726 ALA A N 1
ATOM 5615 C CA . ALA A 1 726 ? 6.069 45.744 -11.326 1.00 28.30 726 ALA A CA 1
ATOM 5616 C C . ALA A 1 726 ? 6.934 46.924 -10.837 1.00 28.30 726 ALA A C 1
ATOM 5618 O O . ALA A 1 726 ? 8.034 46.705 -10.328 1.00 28.30 726 ALA A O 1
ATOM 5619 N N . LYS A 1 727 ? 6.443 48.168 -11.000 1.00 27.64 727 LYS A N 1
ATOM 5620 C CA . LYS A 1 727 ? 6.772 49.359 -10.168 1.00 27.64 727 LYS A CA 1
ATOM 5621 C C . LYS A 1 727 ? 6.109 50.644 -10.699 1.00 27.64 727 LYS A C 1
ATOM 5623 O O . LYS A 1 727 ? 6.698 51.313 -11.546 1.00 27.64 727 LYS A O 1
ATOM 5628 N N . ARG A 1 728 ? 4.976 51.057 -10.103 1.00 25.58 728 ARG A N 1
ATOM 5629 C CA . ARG A 1 728 ? 4.720 52.416 -9.547 1.00 25.58 728 ARG A CA 1
ATOM 5630 C C . ARG A 1 728 ? 3.243 52.643 -9.173 1.00 25.58 728 ARG A C 1
ATOM 5632 O O . ARG A 1 728 ? 2.362 52.101 -9.817 1.00 25.58 728 ARG A O 1
ATOM 5639 N N . LEU A 1 729 ? 3.050 53.546 -8.199 1.00 24.55 729 LEU A N 1
ATOM 5640 C CA . LEU A 1 729 ? 1.817 54.266 -7.820 1.00 24.55 729 LEU A CA 1
ATOM 5641 C C . LEU A 1 729 ? 0.745 53.521 -6.995 1.00 24.55 729 LEU A C 1
ATOM 5643 O O . LEU A 1 729 ? -0.230 52.999 -7.515 1.00 24.55 729 LEU A O 1
ATOM 5647 N N . THR A 1 730 ? 0.853 53.664 -5.671 1.00 33.59 730 THR A N 1
ATOM 5648 C CA . THR A 1 730 ? -0.288 54.052 -4.818 1.00 33.59 730 THR A CA 1
ATOM 5649 C C . THR A 1 730 ? -0.628 55.531 -5.056 1.00 33.59 730 THR A C 1
ATOM 5651 O O . THR A 1 730 ? 0.297 56.344 -5.159 1.00 33.59 730 THR A O 1
ATOM 5654 N N . PRO A 1 731 ? -1.922 55.896 -5.168 1.00 30.41 731 PRO A N 1
ATOM 5655 C CA . PRO A 1 731 ? -2.476 56.917 -4.257 1.00 30.41 731 PRO A CA 1
ATOM 5656 C C . PRO A 1 731 ? -3.976 56.758 -3.862 1.00 30.41 731 PRO A C 1
ATOM 5658 O O . PRO A 1 731 ? -4.848 56.608 -4.705 1.00 30.41 731 PRO A O 1
ATOM 5661 N N . THR A 1 732 ? -4.236 56.875 -2.552 1.00 24.42 732 THR A N 1
ATOM 5662 C CA . THR A 1 732 ? -5.290 57.657 -1.836 1.00 24.42 732 THR A CA 1
ATOM 5663 C C . THR A 1 732 ? -6.688 57.994 -2.415 1.00 24.42 732 THR A C 1
ATOM 5665 O O . THR A 1 732 ? -6.808 58.732 -3.384 1.00 24.42 732 THR A O 1
ATOM 5668 N N . ASN A 1 733 ? -7.705 57.676 -1.590 1.00 28.05 733 ASN A N 1
ATOM 5669 C CA . ASN A 1 733 ? -8.918 58.435 -1.188 1.00 28.05 733 ASN A CA 1
ATOM 5670 C C . ASN A 1 733 ? -9.905 59.074 -2.209 1.00 28.05 733 ASN A C 1
ATOM 5672 O O . ASN A 1 733 ? -9.654 60.146 -2.743 1.00 28.05 733 ASN A O 1
ATOM 5676 N N . ALA A 1 734 ? -11.130 58.521 -2.204 1.00 28.03 734 ALA A N 1
ATOM 5677 C CA . ALA A 1 734 ? -12.452 59.170 -2.033 1.00 28.03 734 ALA A CA 1
ATOM 5678 C C . ALA A 1 734 ? -12.956 60.347 -2.923 1.00 28.03 734 ALA A C 1
ATOM 5680 O O . ALA A 1 734 ? -12.335 61.400 -3.021 1.00 28.03 734 ALA A O 1
ATOM 5681 N N . THR A 1 735 ? -14.255 60.246 -3.286 1.00 25.02 735 THR A N 1
ATOM 5682 C CA . THR A 1 735 ? -15.267 61.325 -3.525 1.00 25.02 735 THR A CA 1
ATOM 5683 C C . THR A 1 735 ? -15.733 61.613 -4.970 1.00 25.02 735 THR A C 1
ATOM 5685 O O . THR A 1 735 ? -15.250 62.553 -5.593 1.00 25.02 735 THR A O 1
ATOM 5688 N N . ILE A 1 736 ? -16.819 60.954 -5.416 1.00 25.64 736 ILE A N 1
ATOM 5689 C CA . ILE A 1 736 ? -17.847 61.470 -6.366 1.00 25.64 736 ILE A CA 1
ATOM 5690 C C . ILE A 1 736 ? -19.196 60.832 -5.934 1.00 25.64 736 ILE A C 1
ATOM 5692 O O . ILE A 1 736 ? -19.324 59.621 -6.002 1.00 25.64 736 ILE A O 1
ATOM 5696 N N . LYS A 1 737 ? -20.066 61.482 -5.142 1.00 25.08 737 LYS A N 1
ATOM 5697 C CA . LYS A 1 737 ? -21.114 62.506 -5.416 1.00 25.08 737 LYS A CA 1
ATOM 5698 C C . LYS A 1 737 ? -22.483 61.976 -5.914 1.00 25.08 737 LYS A C 1
ATOM 5700 O O . LYS A 1 737 ? -22.623 61.560 -7.052 1.00 25.08 737 LYS A O 1
ATOM 5705 N N . LYS A 1 738 ? -23.498 62.133 -5.043 1.00 26.17 738 LYS A N 1
ATOM 5706 C CA . LYS A 1 738 ? -24.957 61.954 -5.254 1.00 26.17 738 LYS A CA 1
ATOM 5707 C C . LYS A 1 738 ? -25.580 62.973 -6.228 1.00 26.17 738 LYS A C 1
ATOM 5709 O O . LYS A 1 738 ? -25.085 64.099 -6.264 1.00 26.17 738 LYS A O 1
ATOM 5714 N N . VAL A 1 739 ? -26.735 62.604 -6.824 1.00 22.56 739 VAL A N 1
ATOM 5715 C CA . VAL A 1 739 ? -27.942 63.389 -7.257 1.00 22.56 739 VAL A CA 1
ATOM 5716 C C . VAL A 1 739 ? -28.553 62.708 -8.505 1.00 22.56 739 VAL A C 1
ATOM 5718 O O . VAL A 1 739 ? -27.803 62.459 -9.434 1.00 22.56 739 VAL A O 1
ATOM 5721 N N . ALA A 1 740 ? -29.858 62.423 -8.654 1.00 23.22 740 ALA A N 1
ATOM 5722 C CA . ALA A 1 740 ? -31.007 62.398 -7.729 1.00 23.22 740 ALA A CA 1
ATOM 5723 C C . ALA A 1 740 ? -32.188 61.581 -8.329 1.00 23.22 740 ALA A C 1
ATOM 5725 O O . ALA A 1 740 ? -32.238 61.346 -9.532 1.00 23.22 740 ALA A O 1
ATOM 5726 N N . HIS A 1 741 ? -33.171 61.208 -7.495 1.00 24.53 741 HIS A N 1
ATOM 5727 C CA . HIS A 1 741 ? -34.445 60.584 -7.900 1.00 24.53 741 HIS A CA 1
ATOM 5728 C C . HIS A 1 741 ? -35.186 61.339 -9.022 1.00 24.53 741 HIS A C 1
ATOM 5730 O O . HIS A 1 741 ? -35.339 62.556 -8.922 1.00 24.53 741 HIS A O 1
ATOM 5736 N N . THR A 1 742 ? -35.822 60.603 -9.949 1.00 25.72 742 THR A N 1
ATOM 5737 C CA . THR A 1 742 ? -37.287 60.633 -10.229 1.00 25.72 742 THR A CA 1
ATOM 5738 C C . THR A 1 742 ? -37.644 59.623 -11.332 1.00 25.72 742 THR A C 1
ATOM 5740 O O . THR A 1 742 ? -37.408 59.940 -12.489 1.00 25.72 742 THR A O 1
ATOM 5743 N N . ALA A 1 743 ? -38.245 58.465 -10.992 1.00 25.55 743 ALA A N 1
ATOM 5744 C CA . ALA A 1 743 ? -39.185 57.688 -11.844 1.00 25.55 743 ALA A CA 1
ATOM 5745 C C . ALA A 1 743 ? -39.580 56.305 -11.248 1.00 25.55 743 ALA A C 1
ATOM 5747 O O . ALA A 1 743 ? -39.457 55.288 -11.916 1.00 25.55 743 ALA A O 1
ATOM 5748 N N . TYR A 1 744 ? -40.102 56.227 -10.014 1.00 26.94 744 TYR A N 1
ATOM 5749 C CA . TYR A 1 744 ? -40.655 54.963 -9.476 1.00 26.94 744 TYR A CA 1
ATOM 5750 C C . TYR A 1 744 ? -42.056 55.143 -8.874 1.00 26.94 744 TYR A C 1
ATOM 5752 O O . TYR A 1 744 ? -42.282 55.027 -7.676 1.00 26.94 744 TYR A O 1
ATOM 5760 N N . HIS A 1 745 ? -43.020 55.445 -9.747 1.00 30.62 745 HIS A N 1
ATOM 5761 C CA . HIS A 1 745 ? -44.457 55.387 -9.451 1.00 30.62 745 HIS A CA 1
ATOM 5762 C C . HIS A 1 745 ? -45.242 54.998 -10.714 1.00 30.62 745 HIS A C 1
ATOM 5764 O O . HIS A 1 745 ? -45.996 55.808 -11.256 1.00 30.62 745 HIS A O 1
ATOM 5770 N N . LYS A 1 746 ? -45.046 53.766 -11.218 1.00 31.73 746 LYS A N 1
ATOM 5771 C CA . LYS A 1 746 ? -45.902 53.211 -12.287 1.00 31.73 746 LYS A CA 1
ATOM 5772 C C . LYS A 1 746 ? -45.879 51.683 -12.478 1.00 31.73 746 LYS A C 1
ATOM 5774 O O . LYS A 1 746 ? -45.963 51.219 -13.603 1.00 31.73 746 LYS A O 1
ATOM 5779 N N . THR A 1 747 ? -45.884 50.904 -11.399 1.00 33.00 747 THR A N 1
ATOM 5780 C CA . THR A 1 747 ? -46.315 49.487 -11.388 1.00 33.00 747 THR A CA 1
ATOM 5781 C C . THR A 1 747 ? -46.693 49.109 -9.954 1.00 33.00 747 THR A C 1
ATOM 5783 O O . THR A 1 747 ? -45.980 49.434 -9.007 1.00 33.00 747 THR A O 1
ATOM 5786 N N . GLY A 1 748 ? -47.850 48.474 -9.763 1.00 35.50 748 GLY A N 1
ATOM 5787 C CA . GLY A 1 748 ? -48.474 48.275 -8.447 1.00 35.50 748 GLY A CA 1
ATOM 5788 C C . GLY A 1 748 ? -47.897 47.146 -7.581 1.00 35.50 748 GLY A C 1
ATOM 5789 O O . GLY A 1 748 ? -48.678 46.495 -6.902 1.00 35.50 748 GLY A O 1
ATOM 5790 N N . LEU A 1 749 ? -46.581 46.896 -7.606 1.00 33.41 749 LEU A N 1
ATOM 5791 C CA . LEU A 1 749 ? -45.918 45.853 -6.794 1.00 33.41 749 LEU A CA 1
ATOM 5792 C C . LEU A 1 749 ? -45.011 46.399 -5.669 1.00 33.41 749 LEU A C 1
ATOM 5794 O O . LEU A 1 749 ? -44.498 45.633 -4.860 1.00 33.41 749 LEU A O 1
ATOM 5798 N N . GLY A 1 750 ? -44.818 47.718 -5.572 1.00 34.38 750 GLY A N 1
ATOM 5799 C CA . GLY A 1 750 ? -43.800 48.336 -4.703 1.00 34.38 750 GLY A CA 1
ATOM 5800 C C . GLY A 1 750 ? -44.014 48.271 -3.179 1.00 34.38 750 GLY A C 1
ATOM 5801 O O . GLY A 1 750 ? -43.302 48.968 -2.461 1.00 34.38 750 GLY A O 1
ATOM 5802 N N . ALA A 1 751 ? -44.979 47.499 -2.668 1.00 32.75 751 ALA A N 1
ATOM 5803 C CA . ALA A 1 751 ? -45.259 47.416 -1.231 1.00 32.75 751 ALA A CA 1
ATOM 5804 C C . ALA A 1 751 ? -44.303 46.453 -0.502 1.00 32.75 751 ALA A C 1
ATOM 5806 O O . ALA A 1 751 ? -43.589 46.883 0.400 1.00 32.75 751 ALA A O 1
ATOM 5807 N N . ALA A 1 752 ? -44.233 45.186 -0.932 1.00 35.25 752 ALA A N 1
ATOM 5808 C CA . ALA A 1 752 ? -43.448 44.147 -0.254 1.00 35.25 752 ALA A CA 1
ATOM 5809 C C . ALA A 1 752 ? -41.932 44.423 -0.283 1.00 35.25 752 ALA A C 1
ATOM 5811 O O . ALA A 1 752 ? -41.245 44.259 0.718 1.00 35.25 752 ALA A O 1
ATOM 5812 N N . VAL A 1 753 ? -41.413 44.935 -1.404 1.00 35.16 753 VAL A N 1
ATOM 5813 C CA . VAL A 1 753 ? -39.979 45.243 -1.560 1.00 35.16 753 VAL A CA 1
ATOM 5814 C C . VAL A 1 753 ? -39.559 46.479 -0.739 1.00 35.16 753 VAL A C 1
ATOM 5816 O O . VAL A 1 753 ? -38.389 46.622 -0.385 1.00 35.16 753 VAL A O 1
ATOM 5819 N N . SER A 1 754 ? -40.490 47.381 -0.388 1.00 34.03 754 SER A N 1
ATOM 5820 C CA . SER A 1 754 ? -40.137 48.640 0.286 1.00 34.03 754 SER A CA 1
ATOM 5821 C C . SER A 1 754 ? -39.732 48.483 1.754 1.00 34.03 754 SER A C 1
ATOM 5823 O O . SER A 1 754 ? -39.037 49.379 2.241 1.00 34.03 754 SER A O 1
ATOM 5825 N N . GLU A 1 755 ? -40.179 47.457 2.480 1.00 34.59 755 GLU A N 1
ATOM 5826 C CA . GLU A 1 755 ? -39.790 47.276 3.890 1.00 34.59 755 GLU A CA 1
ATOM 5827 C C . GLU A 1 755 ? -38.440 46.564 4.004 1.00 34.59 755 GLU A C 1
ATOM 5829 O O . GLU A 1 755 ? -37.547 47.065 4.692 1.00 34.59 755 GLU A O 1
ATOM 5834 N N . THR A 1 756 ? -38.224 45.501 3.225 1.00 36.66 756 THR A N 1
ATOM 5835 C CA . THR A 1 756 ? -36.944 44.775 3.158 1.00 36.66 756 THR A CA 1
ATOM 5836 C C . THR A 1 756 ? -35.788 45.669 2.694 1.00 36.66 756 THR A C 1
ATOM 5838 O O . THR A 1 756 ? -34.671 45.535 3.182 1.00 36.66 756 THR A O 1
ATOM 5841 N N . TRP A 1 757 ? -36.046 46.639 1.805 1.00 36.53 757 TRP A N 1
ATOM 5842 C CA . TRP A 1 757 ? -35.029 47.601 1.351 1.00 36.53 757 TRP A CA 1
ATOM 5843 C C . TRP A 1 757 ? -34.740 48.729 2.361 1.00 36.53 757 TRP A C 1
ATOM 584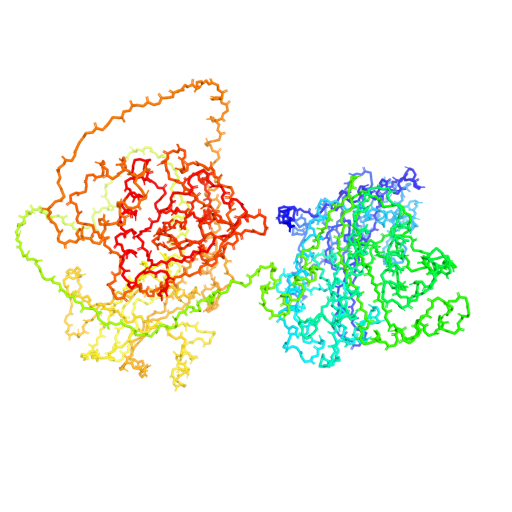5 O O . TRP A 1 757 ? -33.682 49.355 2.310 1.00 36.53 757 TRP A O 1
ATOM 5855 N N . LYS A 1 758 ? -35.666 49.018 3.288 1.00 36.38 758 LYS A N 1
ATOM 5856 C CA . LYS A 1 758 ? -35.468 50.033 4.345 1.00 36.38 758 LYS A CA 1
ATOM 5857 C C . LYS A 1 758 ? -34.711 49.482 5.553 1.00 36.38 758 LYS A C 1
ATOM 5859 O O . LYS A 1 758 ? -33.996 50.240 6.207 1.00 36.38 758 LYS A O 1
ATOM 5864 N N . ASN A 1 759 ? -34.842 48.187 5.831 1.00 38.56 759 ASN A N 1
ATOM 5865 C CA . ASN A 1 759 ? -34.190 47.534 6.960 1.00 38.56 759 ASN A CA 1
ATOM 5866 C C . ASN A 1 759 ? -32.831 46.932 6.545 1.00 38.56 759 ASN A C 1
ATOM 5868 O O . ASN A 1 759 ? -32.736 45.789 6.113 1.00 38.56 759 ASN A O 1
ATOM 5872 N N . GLY A 1 760 ? -31.757 47.712 6.707 1.00 37.62 760 GLY A N 1
ATOM 5873 C CA . GLY A 1 760 ? -30.377 47.205 6.814 1.00 37.62 760 GLY A CA 1
ATOM 5874 C C . GLY A 1 760 ? -29.528 47.157 5.534 1.00 37.62 760 GLY A C 1
ATOM 5875 O O . GLY A 1 760 ? -28.393 47.623 5.558 1.00 37.62 760 GLY A O 1
ATOM 5876 N N . LYS A 1 761 ? -30.039 46.661 4.399 1.00 43.97 761 LYS A N 1
ATOM 5877 C CA . LYS A 1 761 ? -29.198 46.271 3.233 1.00 43.97 761 LYS A CA 1
ATOM 5878 C C . LYS A 1 761 ? -28.640 47.417 2.343 1.00 43.97 761 LYS A C 1
ATOM 5880 O O . LYS A 1 761 ? -28.076 47.162 1.281 1.00 43.97 761 LYS A O 1
ATOM 5885 N N . ALA A 1 762 ? -28.785 48.686 2.731 1.00 37.72 762 ALA A N 1
ATOM 5886 C CA . ALA A 1 762 ? -28.684 49.830 1.806 1.00 37.72 762 ALA A CA 1
ATOM 5887 C C . ALA A 1 762 ? -27.264 50.366 1.486 1.00 37.72 762 ALA A C 1
ATOM 5889 O O . ALA A 1 762 ? -27.125 51.214 0.607 1.00 37.72 762 ALA A O 1
ATOM 5890 N N . GLY A 1 763 ? -26.207 49.937 2.186 1.00 40.91 763 GLY A N 1
ATOM 5891 C CA . GLY A 1 763 ? -24.904 50.629 2.149 1.00 40.91 763 GLY A CA 1
ATOM 5892 C C . GLY A 1 763 ? -24.072 50.469 0.866 1.00 40.91 763 GLY A C 1
ATOM 5893 O O . GLY A 1 763 ? -23.337 51.387 0.500 1.00 40.91 763 GLY A O 1
ATOM 5894 N N . ARG A 1 764 ? -24.163 49.311 0.195 1.00 40.34 764 ARG A N 1
ATOM 5895 C CA . ARG A 1 764 ? -23.159 48.857 -0.795 1.00 40.34 764 ARG A CA 1
ATOM 5896 C C . ARG A 1 764 ? -23.636 48.878 -2.257 1.00 40.34 764 ARG A C 1
ATOM 5898 O O . ARG A 1 764 ? -22.810 49.021 -3.152 1.00 40.34 764 ARG A O 1
ATOM 5905 N N . TYR A 1 765 ? -24.949 48.780 -2.496 1.00 43.00 765 TYR A N 1
ATOM 5906 C CA . TYR A 1 765 ? -25.545 48.579 -3.833 1.00 43.00 765 TYR A CA 1
ATOM 5907 C C . TYR A 1 765 ? -26.199 49.822 -4.461 1.00 43.00 765 TYR A C 1
ATOM 5909 O O . TYR A 1 765 ? -26.478 49.819 -5.658 1.00 43.00 765 TYR A O 1
ATOM 5917 N N . ASP A 1 766 ? -26.398 50.895 -3.689 1.00 41.31 766 ASP A N 1
ATOM 5918 C CA . ASP A 1 766 ? -27.002 52.164 -4.143 1.00 41.31 766 ASP A CA 1
ATOM 5919 C C . ASP A 1 766 ? -26.358 52.743 -5.437 1.00 41.31 766 ASP A C 1
ATOM 5921 O O . ASP A 1 766 ? -27.091 53.247 -6.288 1.00 41.31 766 ASP A O 1
ATOM 5925 N N . PRO A 1 767 ? -25.027 52.624 -5.679 1.00 38.19 767 PRO A N 1
ATOM 5926 C CA . PRO A 1 767 ? -24.412 53.081 -6.933 1.00 38.19 767 PRO A CA 1
ATOM 5927 C C . PRO A 1 767 ? -24.705 52.201 -8.158 1.00 38.19 767 PRO A C 1
ATOM 5929 O O . PRO A 1 767 ? -24.686 52.708 -9.274 1.00 38.19 767 PRO A O 1
ATOM 5932 N N . LEU A 1 768 ? -24.942 50.897 -7.970 1.00 40.31 768 LEU A N 1
ATOM 5933 C CA . LEU A 1 768 ? -25.082 49.922 -9.064 1.00 40.31 768 LEU A CA 1
ATOM 5934 C C . LEU A 1 768 ? -26.473 49.966 -9.706 1.00 40.31 768 LEU A C 1
ATOM 5936 O O . LEU A 1 768 ? -26.610 49.870 -10.921 1.00 40.31 768 LEU A O 1
ATOM 5940 N N . VAL A 1 769 ? -27.508 50.162 -8.886 1.00 44.59 769 VAL A N 1
ATOM 5941 C CA . VAL A 1 769 ? -28.906 50.227 -9.345 1.00 44.59 769 VAL A CA 1
ATOM 5942 C C . VAL A 1 769 ? -29.224 51.577 -10.008 1.00 44.59 769 VAL A C 1
ATOM 5944 O O . VAL A 1 769 ? -30.114 51.665 -10.851 1.00 44.59 769 VAL A O 1
ATOM 5947 N N . ALA A 1 770 ? -28.500 52.641 -9.646 1.00 40.81 770 ALA A N 1
ATOM 5948 C CA . ALA A 1 770 ? -28.763 53.997 -10.130 1.00 40.81 770 ALA A CA 1
ATOM 5949 C C . ALA A 1 770 ? -28.356 54.246 -11.597 1.00 40.81 770 ALA A C 1
ATOM 5951 O O . ALA A 1 770 ? -28.897 55.168 -12.207 1.00 40.81 770 ALA A O 1
ATOM 5952 N N . ASP A 1 771 ? -27.432 53.450 -12.147 1.00 40.72 771 ASP A N 1
ATOM 5953 C CA . ASP A 1 771 ? -26.876 53.626 -13.504 1.00 40.72 771 ASP A CA 1
ATOM 5954 C C . ASP A 1 771 ? -27.430 52.601 -14.521 1.00 40.72 771 ASP A C 1
ATOM 5956 O O . ASP A 1 771 ? -27.262 52.748 -15.731 1.00 40.72 771 ASP A O 1
ATOM 5960 N N . SER A 1 772 ? -28.152 51.568 -14.059 1.00 45.19 772 SER A N 1
ATOM 5961 C CA . SER A 1 772 ? -28.770 50.562 -14.932 1.00 45.19 772 SER A CA 1
ATOM 5962 C C . SER A 1 772 ? -30.021 51.116 -15.632 1.00 45.19 772 SER A C 1
ATOM 5964 O O . SER A 1 772 ? -31.140 51.000 -15.123 1.00 45.19 772 SER A O 1
ATOM 5966 N N . GLY A 1 773 ? -29.832 51.719 -16.811 1.00 42.19 773 GLY A N 1
ATOM 5967 C CA . GLY A 1 773 ? -30.876 52.292 -17.674 1.00 42.19 773 GLY A CA 1
ATOM 5968 C C . GLY A 1 773 ? -31.835 51.259 -18.287 1.00 42.19 773 GLY A C 1
ATOM 5969 O O . GLY A 1 773 ? -31.844 51.043 -19.496 1.00 42.19 773 GLY A O 1
ATOM 5970 N N . LEU A 1 774 ? -32.645 50.608 -17.451 1.00 44.62 774 LEU A N 1
ATOM 5971 C CA . LEU A 1 774 ? -33.579 49.552 -17.843 1.00 44.62 774 LEU A CA 1
ATOM 5972 C C . LEU A 1 774 ? -34.947 50.120 -18.264 1.00 44.62 774 LEU A C 1
ATOM 5974 O O . LEU A 1 774 ? -35.853 50.258 -17.446 1.00 44.62 774 LEU A O 1
ATOM 5978 N N . ASP A 1 775 ? -35.128 50.346 -19.569 1.00 42.44 775 ASP A N 1
ATOM 5979 C CA . ASP A 1 775 ? -36.447 50.587 -20.198 1.00 42.44 775 ASP A CA 1
ATOM 5980 C C . ASP A 1 775 ? -37.321 49.306 -20.293 1.00 42.44 775 ASP A C 1
ATOM 5982 O O . ASP A 1 775 ? -38.445 49.338 -20.799 1.00 42.44 775 ASP A O 1
ATOM 5986 N N . ALA A 1 776 ? -36.821 48.157 -19.821 1.00 46.22 776 ALA A N 1
ATOM 5987 C CA . ALA A 1 776 ? -37.490 46.856 -19.885 1.00 46.22 776 ALA A CA 1
ATOM 5988 C C . ALA A 1 776 ? -38.084 46.432 -18.523 1.00 46.22 776 ALA A C 1
ATOM 5990 O O . ALA A 1 776 ? -37.446 46.637 -17.488 1.00 46.22 776 ALA A O 1
ATOM 5991 N N . PRO A 1 777 ? -39.276 45.800 -18.490 1.00 52.78 777 PRO A N 1
ATOM 5992 C CA . PRO A 1 777 ? -39.878 45.322 -17.248 1.00 52.78 777 PRO A CA 1
ATOM 5993 C C . PRO A 1 777 ? -39.051 44.198 -16.606 1.00 52.78 777 PRO A C 1
ATOM 5995 O O . PRO A 1 777 ? -38.572 43.291 -17.285 1.00 52.78 777 PRO A O 1
ATOM 5998 N N . LEU A 1 778 ? -38.931 44.251 -15.278 1.00 56.69 778 LEU A N 1
ATOM 5999 C CA . LEU A 1 778 ? -38.218 43.265 -14.464 1.00 56.69 778 LEU A CA 1
ATOM 6000 C C . LEU A 1 778 ? -38.850 41.871 -14.611 1.00 56.69 778 LEU A C 1
ATOM 6002 O O . LEU A 1 778 ? -40.021 41.672 -14.288 1.00 56.69 778 LEU A O 1
ATOM 6006 N N . GLN A 1 779 ? -38.065 40.912 -15.102 1.00 61.12 779 GLN A N 1
ATOM 6007 C CA . GLN A 1 779 ? -38.490 39.530 -15.307 1.00 61.12 779 GLN A CA 1
ATOM 6008 C C . GLN A 1 779 ? -38.181 38.698 -14.055 1.00 61.12 779 GLN A C 1
ATOM 6010 O O . GLN A 1 779 ? -37.020 38.600 -13.655 1.00 61.12 779 GLN A O 1
ATOM 6015 N N . ILE A 1 780 ? -39.215 38.104 -13.454 1.00 74.69 780 ILE A N 1
ATOM 6016 C CA . ILE A 1 780 ? -39.101 37.135 -12.351 1.00 74.69 780 ILE A CA 1
ATOM 6017 C C . ILE A 1 780 ? -38.934 35.707 -12.892 1.00 74.69 780 ILE A C 1
ATOM 6019 O O . ILE A 1 780 ? -39.349 35.412 -14.016 1.00 74.69 780 ILE A O 1
ATOM 6023 N N . ILE A 1 781 ? -38.323 34.821 -12.102 1.00 76.00 781 ILE A N 1
ATOM 6024 C CA . ILE A 1 781 ? -38.152 33.399 -12.449 1.00 76.00 781 ILE A CA 1
ATOM 6025 C C . ILE A 1 781 ? -39.299 32.538 -11.900 1.00 76.00 781 ILE A C 1
ATOM 6027 O O . ILE A 1 781 ? -39.685 32.691 -10.748 1.00 76.00 781 ILE A O 1
ATOM 6031 N N . GLY A 1 782 ? -39.810 31.601 -12.706 1.00 72.88 782 GLY A N 1
ATOM 6032 C CA . GLY A 1 782 ? -40.850 30.638 -12.303 1.00 72.88 782 GLY A CA 1
ATOM 6033 C C . GLY A 1 782 ? -42.203 31.249 -11.899 1.00 72.88 782 GLY A C 1
ATOM 6034 O O . GLY A 1 782 ? -42.399 32.468 -11.920 1.00 72.88 782 GLY A O 1
ATOM 6035 N N . THR A 1 783 ? -43.161 30.389 -11.554 1.00 78.88 783 THR A N 1
ATOM 6036 C CA . THR A 1 783 ? -44.511 30.794 -11.130 1.00 78.88 783 THR A CA 1
ATOM 6037 C C . THR A 1 783 ? -44.541 31.268 -9.674 1.00 78.88 783 THR A C 1
ATOM 6039 O O . THR A 1 783 ? -43.570 31.134 -8.927 1.00 78.88 783 THR A O 1
ATOM 6042 N N . ASP A 1 784 ? -45.666 31.848 -9.254 1.00 73.75 784 ASP A N 1
ATOM 6043 C CA .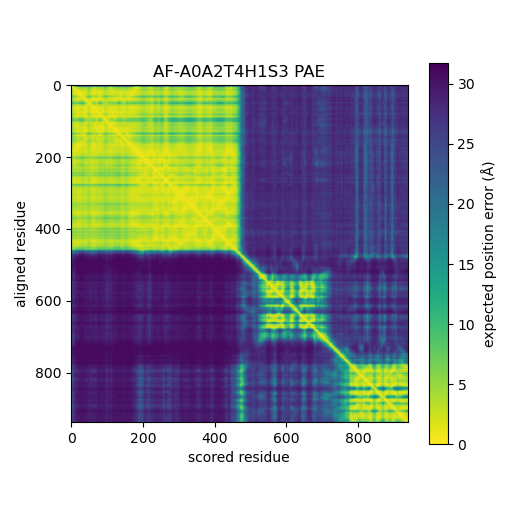 ASP A 1 784 ? -45.867 32.262 -7.859 1.00 73.75 784 ASP A CA 1
ATOM 6044 C C . ASP A 1 784 ? -46.149 31.076 -6.915 1.00 73.75 784 ASP A C 1
ATOM 6046 O O . ASP A 1 784 ? -46.055 31.240 -5.702 1.00 73.75 784 ASP A O 1
ATOM 6050 N N . ASP A 1 785 ? -46.416 29.882 -7.461 1.00 73.69 785 ASP A N 1
ATOM 6051 C CA . ASP A 1 785 ? -46.662 28.643 -6.705 1.00 73.69 785 ASP A CA 1
ATOM 6052 C C . ASP A 1 785 ? -45.377 27.998 -6.140 1.00 73.69 785 ASP A C 1
ATOM 6054 O O . ASP A 1 785 ? -45.463 27.080 -5.327 1.00 73.69 785 ASP A O 1
ATOM 6058 N N . GLY A 1 786 ? -44.192 28.464 -6.558 1.00 75.00 786 GLY A N 1
ATOM 6059 C CA . GLY A 1 786 ? -42.889 28.004 -6.061 1.00 75.00 786 GLY A CA 1
ATOM 6060 C C . GLY A 1 786 ? -41.867 27.700 -7.168 1.00 75.00 786 GLY A C 1
ATOM 6061 O O . GLY A 1 786 ? -42.153 27.886 -8.355 1.00 75.00 786 GLY A O 1
ATOM 6062 N N . PRO A 1 787 ? -40.654 27.247 -6.803 1.00 79.12 787 PRO A N 1
ATOM 6063 C CA . PRO A 1 787 ? -39.650 26.785 -7.759 1.00 79.12 787 PRO A CA 1
ATOM 6064 C C . PRO A 1 787 ? -40.100 25.513 -8.499 1.00 79.12 787 PRO A C 1
ATOM 6066 O O . PRO A 1 787 ? -40.650 24.584 -7.911 1.00 79.12 787 PRO A O 1
ATOM 6069 N N . GLU A 1 788 ? -39.827 25.447 -9.804 1.00 74.69 788 GLU A N 1
ATOM 6070 C CA . GLU A 1 788 ? -40.117 24.269 -10.632 1.00 74.69 788 GLU A CA 1
ATOM 6071 C C . GLU A 1 788 ? -38.932 23.286 -10.666 1.00 74.69 788 GLU A C 1
ATOM 6073 O O . GLU A 1 788 ? -37.763 23.684 -10.674 1.00 74.69 788 GLU A O 1
ATOM 6078 N N . ALA A 1 789 ? -39.225 21.984 -10.769 1.00 65.31 789 ALA A N 1
ATOM 6079 C CA . ALA A 1 789 ? -38.209 20.934 -10.851 1.00 65.31 789 ALA A CA 1
ATOM 6080 C C . ALA A 1 789 ? -37.195 21.203 -11.994 1.00 65.31 789 ALA A C 1
ATOM 6082 O O . ALA A 1 789 ? -37.602 21.456 -13.132 1.00 65.31 789 ALA A O 1
ATOM 6083 N N . PRO A 1 790 ? -35.872 21.111 -11.745 1.00 71.56 790 PRO A N 1
ATOM 6084 C CA . PRO A 1 790 ? -35.220 20.395 -10.643 1.00 71.56 790 PRO A CA 1
ATOM 6085 C C . PRO A 1 790 ? -34.910 21.248 -9.398 1.00 71.56 790 PRO A C 1
ATOM 6087 O O . PRO A 1 790 ? -34.053 20.852 -8.610 1.00 71.56 790 PRO A O 1
ATOM 6090 N N . PHE A 1 791 ? -35.532 22.416 -9.233 1.00 80.00 791 PHE A N 1
ATOM 6091 C CA . PHE A 1 791 ? -35.341 23.271 -8.060 1.00 80.00 791 PHE A CA 1
ATOM 6092 C C . PHE A 1 791 ? -36.438 23.013 -7.001 1.00 80.00 791 PHE A C 1
ATOM 6094 O O . PHE A 1 791 ? -37.551 22.656 -7.386 1.00 80.00 791 PHE A O 1
ATOM 6101 N N . PRO A 1 792 ? -36.153 23.169 -5.690 1.00 79.75 792 PRO A N 1
ATOM 6102 C CA . PRO A 1 792 ? -34.875 23.577 -5.104 1.00 79.75 792 PRO A CA 1
ATOM 6103 C C . PRO A 1 792 ? -33.789 22.490 -5.206 1.00 79.75 792 PRO A C 1
ATOM 6105 O O . PRO A 1 792 ? -34.022 21.339 -4.855 1.00 79.75 792 PRO A O 1
ATOM 6108 N N . TYR A 1 793 ? -32.575 22.852 -5.638 1.00 77.38 793 TYR A N 1
ATOM 6109 C CA . TYR A 1 793 ? -31.445 21.915 -5.735 1.00 77.38 793 TYR A CA 1
ATOM 6110 C C . TYR A 1 793 ? -30.377 22.222 -4.679 1.00 77.38 793 TYR A C 1
ATOM 6112 O O . TYR A 1 793 ? -29.735 23.276 -4.717 1.00 77.38 793 TYR A O 1
ATOM 6120 N N . LYS A 1 794 ? -30.184 21.298 -3.733 1.00 83.31 794 LYS A N 1
ATOM 6121 C CA . LYS A 1 794 ? -29.398 21.504 -2.505 1.00 83.31 794 LYS A CA 1
ATOM 6122 C C . LYS A 1 794 ? -28.004 20.879 -2.613 1.00 83.31 794 LYS A C 1
ATOM 6124 O O . LYS A 1 794 ? -27.859 19.723 -3.000 1.00 83.31 794 LYS A O 1
ATOM 6129 N N . PHE A 1 795 ? -26.968 21.624 -2.230 1.00 82.94 795 PHE A N 1
ATOM 6130 C CA . PHE A 1 795 ? -25.605 21.107 -2.067 1.00 82.94 795 PHE A CA 1
ATOM 6131 C C . PHE A 1 795 ? -24.827 21.893 -1.001 1.00 82.94 795 PHE A C 1
ATOM 6133 O O . PHE A 1 795 ? -25.279 22.919 -0.496 1.00 82.94 795 PHE A O 1
ATOM 6140 N N . ALA A 1 796 ? -23.633 21.420 -0.649 1.00 84.69 796 ALA A N 1
ATOM 6141 C CA . ALA A 1 796 ? -22.724 22.127 0.248 1.00 84.69 796 ALA A CA 1
ATOM 6142 C C . ALA A 1 796 ? -21.294 22.136 -0.304 1.00 84.69 796 ALA A C 1
ATOM 6144 O O . ALA A 1 796 ? -20.917 21.293 -1.121 1.00 84.69 796 ALA A O 1
ATOM 6145 N N . GLY A 1 797 ? -20.489 23.085 0.165 1.00 85.56 797 GLY A N 1
ATOM 6146 C CA . GLY A 1 797 ? -19.063 23.166 -0.135 1.00 85.56 797 GLY A CA 1
ATOM 6147 C C . GLY A 1 797 ? -18.294 23.890 0.963 1.00 85.56 797 GLY A C 1
ATOM 6148 O O . GLY A 1 797 ? -18.884 24.518 1.842 1.00 85.56 797 GLY A O 1
ATOM 6149 N N . LYS A 1 798 ? -16.968 23.799 0.921 1.00 87.75 798 LYS A N 1
ATOM 6150 C CA . LYS A 1 798 ? -16.078 24.497 1.855 1.00 87.75 798 LYS A CA 1
ATOM 6151 C C . LYS A 1 798 ? -15.564 25.784 1.215 1.00 87.75 798 LYS A C 1
ATOM 6153 O O . LYS A 1 798 ? -15.134 25.770 0.061 1.00 87.75 798 LYS A O 1
ATOM 6158 N N . VAL A 1 799 ? -15.619 26.900 1.936 1.00 86.75 799 VAL A N 1
ATOM 6159 C CA . VAL A 1 799 ? -15.191 28.203 1.415 1.00 86.75 799 VAL A CA 1
ATOM 6160 C C . VAL A 1 799 ? -13.665 28.272 1.384 1.00 86.75 799 VAL A C 1
ATOM 6162 O O . VAL A 1 799 ? -12.998 28.154 2.410 1.00 86.75 799 VAL A O 1
ATOM 6165 N N . VAL A 1 800 ? -13.106 28.504 0.197 1.00 84.44 800 VAL A N 1
ATOM 6166 C CA . VAL A 1 800 ? -11.660 28.590 -0.045 1.00 84.44 800 VAL A CA 1
ATOM 6167 C C . VAL A 1 800 ? -11.252 29.946 -0.614 1.00 84.44 800 VAL A C 1
ATOM 6169 O O . VAL A 1 800 ? -12.053 30.679 -1.200 1.00 84.44 800 VAL A O 1
ATOM 6172 N N . ARG A 1 801 ? -9.965 30.281 -0.469 1.00 79.81 801 ARG A N 1
ATOM 6173 C CA . ARG A 1 801 ? -9.385 31.507 -1.032 1.00 79.81 801 ARG A CA 1
ATOM 6174 C C . ARG A 1 801 ? -9.475 31.507 -2.562 1.00 79.81 801 ARG A C 1
ATOM 6176 O O . ARG A 1 801 ? -8.965 30.606 -3.225 1.00 79.81 801 ARG A O 1
ATOM 6183 N N . GLY A 1 802 ? -10.124 32.535 -3.106 1.00 75.31 802 GLY A N 1
ATOM 6184 C CA . GLY A 1 802 ? -10.178 32.823 -4.540 1.00 75.31 802 GLY A CA 1
ATOM 6185 C C . GLY A 1 802 ? -9.088 33.800 -4.991 1.00 75.31 802 GLY A C 1
ATOM 6186 O O . GLY A 1 802 ? -8.191 34.155 -4.231 1.00 75.31 802 GLY A O 1
ATOM 6187 N N . THR A 1 803 ? -9.196 34.285 -6.230 1.00 72.25 803 THR A N 1
ATOM 6188 C CA . THR A 1 803 ? -8.280 35.294 -6.799 1.00 72.25 803 THR A CA 1
ATOM 6189 C C . THR A 1 803 ? -8.523 36.717 -6.278 1.00 72.25 803 THR A C 1
ATOM 6191 O O . THR A 1 803 ? -7.685 37.587 -6.495 1.00 72.25 803 THR A O 1
ATOM 6194 N N . GLY A 1 804 ? -9.673 36.980 -5.643 1.00 69.38 804 GLY A N 1
ATOM 6195 C CA . GLY A 1 804 ? -10.093 38.317 -5.192 1.00 69.38 804 GLY A CA 1
ATOM 6196 C C . GLY A 1 804 ? -10.459 39.295 -6.321 1.00 69.38 804 GLY A C 1
ATOM 6197 O O . GLY A 1 804 ? -10.784 40.447 -6.048 1.00 69.38 804 GLY A O 1
ATOM 6198 N N . ILE A 1 805 ? -10.410 38.847 -7.581 1.00 71.62 805 ILE A N 1
ATOM 6199 C CA . ILE A 1 805 ? -10.624 39.679 -8.775 1.00 71.62 805 ILE A CA 1
ATOM 6200 C C . ILE A 1 805 ? -12.051 40.231 -8.830 1.00 71.62 805 ILE A C 1
ATOM 6202 O O . ILE A 1 805 ? -12.221 41.421 -9.060 1.00 71.62 805 ILE A O 1
ATOM 6206 N N . SER A 1 806 ? -13.064 39.410 -8.542 1.00 74.81 806 SER A N 1
ATOM 6207 C CA . SER A 1 806 ? -14.475 39.823 -8.532 1.00 74.81 806 SER A CA 1
ATOM 6208 C C . SER A 1 806 ? -14.735 41.007 -7.594 1.00 74.81 806 SER A C 1
ATOM 6210 O O . SER A 1 806 ? -15.300 42.015 -8.018 1.00 74.81 806 SER A O 1
ATOM 6212 N N . THR A 1 807 ? -14.222 40.944 -6.363 1.00 76.62 807 THR A N 1
ATOM 6213 C CA . THR A 1 807 ? -14.311 42.041 -5.391 1.00 76.62 807 THR A CA 1
ATOM 6214 C C . THR A 1 807 ? -13.500 43.265 -5.823 1.00 76.62 807 THR A C 1
ATOM 6216 O O . THR A 1 807 ? -13.963 44.390 -5.671 1.00 76.62 807 THR A O 1
ATOM 6219 N N . ARG A 1 808 ? -12.284 43.066 -6.352 1.00 74.56 808 ARG A N 1
ATOM 6220 C CA . ARG A 1 808 ? -11.335 44.151 -6.659 1.00 74.56 808 ARG A CA 1
ATOM 6221 C C . ARG A 1 808 ? -11.663 44.921 -7.940 1.00 74.56 808 ARG A C 1
ATOM 6223 O O . ARG A 1 808 ? -11.383 46.113 -8.003 1.00 74.56 808 ARG A O 1
ATOM 6230 N N . GLU A 1 809 ? -12.166 44.237 -8.963 1.00 72.62 809 GLU A N 1
ATOM 6231 C CA . GLU A 1 809 ? -12.332 44.783 -10.320 1.00 72.62 809 GLU A CA 1
ATOM 6232 C C . GLU A 1 809 ? -13.796 45.056 -10.678 1.00 72.62 809 GLU A C 1
ATOM 6234 O O . GLU A 1 809 ? -14.047 45.965 -11.463 1.00 72.62 809 GLU A O 1
ATOM 6239 N N . TYR A 1 810 ? -14.752 44.332 -10.081 1.00 77.38 810 TYR A N 1
ATOM 6240 C CA . TYR A 1 810 ? -16.192 44.515 -10.333 1.00 77.38 810 TYR A CA 1
ATOM 6241 C C . TYR A 1 810 ? -16.985 44.936 -9.084 1.00 77.38 810 TYR A C 1
ATOM 6243 O O . TYR A 1 810 ? -18.169 45.231 -9.187 1.00 77.38 810 TYR A O 1
ATOM 6251 N N . GLY A 1 811 ? -16.367 44.941 -7.896 1.00 74.44 811 GLY A N 1
ATOM 6252 C CA . GLY A 1 811 ? -17.052 45.235 -6.632 1.00 74.44 811 GLY A CA 1
ATOM 6253 C C . GLY A 1 811 ? -17.935 44.100 -6.093 1.00 74.44 811 GLY A C 1
ATOM 6254 O O . GLY A 1 811 ? -18.668 44.324 -5.136 1.00 74.44 811 GLY A O 1
ATOM 6255 N N . ILE A 1 812 ? -17.860 42.890 -6.666 1.00 82.62 812 ILE A N 1
ATOM 6256 C CA . ILE A 1 812 ? -18.758 41.761 -6.359 1.00 82.62 812 ILE A CA 1
ATOM 6257 C C . ILE A 1 812 ? -18.060 40.766 -5.404 1.00 82.62 812 ILE A C 1
ATOM 6259 O O . ILE A 1 812 ? -17.175 40.024 -5.845 1.00 82.62 812 ILE A O 1
ATOM 6263 N N . PRO A 1 813 ? -18.408 40.705 -4.103 1.00 81.38 813 PRO A N 1
ATOM 6264 C CA . PRO A 1 813 ? -17.778 39.786 -3.154 1.00 81.38 813 PRO A CA 1
ATOM 6265 C C . PRO A 1 813 ? -18.242 38.330 -3.344 1.00 81.38 813 PRO A C 1
ATOM 6267 O O . PRO A 1 813 ? -19.344 37.954 -2.967 1.00 81.38 813 PRO A O 1
ATOM 6270 N N . THR A 1 814 ? -17.379 37.462 -3.885 1.00 86.75 814 THR A N 1
ATOM 6271 C CA . THR A 1 814 ? -17.719 36.040 -4.116 1.00 86.75 814 THR A CA 1
ATOM 6272 C C . THR A 1 814 ? -16.949 35.071 -3.214 1.00 86.75 814 THR A C 1
ATOM 6274 O O . THR A 1 814 ? -15.718 34.975 -3.311 1.00 86.75 814 THR A O 1
ATOM 6277 N N . ALA A 1 815 ? -17.663 34.249 -2.445 1.00 88.31 815 ALA A N 1
ATOM 6278 C CA . ALA A 1 815 ? -17.119 33.043 -1.827 1.00 88.31 815 ALA A CA 1
ATOM 6279 C C . ALA A 1 815 ? -16.883 31.962 -2.899 1.00 88.31 815 ALA A C 1
ATOM 6281 O O . ALA A 1 815 ? -17.730 31.726 -3.758 1.00 88.31 815 ALA A O 1
ATOM 6282 N N . ASN A 1 816 ? -15.728 31.295 -2.869 1.00 90.38 816 ASN A N 1
ATOM 6283 C CA . ASN A 1 816 ? -15.422 30.193 -3.787 1.00 90.38 816 ASN A CA 1
ATOM 6284 C C . ASN A 1 816 ? -15.550 28.870 -3.039 1.00 90.38 816 ASN A C 1
ATOM 6286 O O . ASN A 1 816 ? -14.947 28.726 -1.978 1.00 90.38 816 ASN A O 1
ATOM 6290 N N . LEU A 1 817 ? -16.289 27.905 -3.589 1.00 89.56 817 LEU A N 1
ATOM 6291 C CA . LEU A 1 817 ? -16.511 26.618 -2.930 1.00 89.56 817 LEU A CA 1
ATOM 6292 C C . LEU A 1 817 ? -15.618 25.506 -3.502 1.00 89.56 817 LEU A C 1
ATOM 6294 O O . LEU A 1 817 ? -15.602 25.235 -4.708 1.00 89.56 817 LEU A O 1
ATOM 6298 N N . SER A 1 818 ? -14.886 24.837 -2.612 1.00 84.19 818 SER A N 1
ATOM 6299 C CA . SER A 1 818 ? -14.307 23.508 -2.823 1.00 84.19 818 SER A CA 1
ATOM 6300 C C . SER A 1 818 ? -15.263 22.426 -2.290 1.00 84.19 818 SER A C 1
ATOM 6302 O O . SER A 1 818 ? -16.350 22.736 -1.807 1.00 84.19 818 SER A O 1
ATOM 6304 N N . GLU A 1 819 ? -14.887 21.149 -2.421 1.00 81.94 819 GLU A N 1
ATOM 6305 C CA . GLU A 1 819 ? -15.646 19.975 -1.933 1.00 81.94 819 GLU A CA 1
ATOM 6306 C C . GLU A 1 819 ? -17.058 19.758 -2.521 1.00 81.94 819 GLU A C 1
ATOM 6308 O O . GLU A 1 819 ? -17.630 18.693 -2.319 1.00 81.94 819 GLU A O 1
ATOM 6313 N N . VAL A 1 820 ? -17.593 20.686 -3.323 1.00 79.38 820 VAL A N 1
ATOM 6314 C CA . VAL A 1 820 ? -18.845 20.491 -4.079 1.00 79.38 820 VAL A CA 1
ATOM 6315 C C . VAL A 1 820 ? -18.719 19.282 -5.015 1.00 79.38 820 VAL A C 1
ATOM 6317 O O . VAL A 1 820 ? -17.675 19.112 -5.650 1.00 79.38 820 VAL A O 1
ATOM 6320 N N . GLY A 1 821 ? -19.772 18.474 -5.159 1.00 69.12 821 GLY A N 1
ATOM 6321 C CA . GLY A 1 821 ? -19.803 17.318 -6.062 1.00 69.12 821 GLY A CA 1
ATOM 6322 C C . GLY A 1 821 ? -19.468 17.663 -7.520 1.00 69.12 821 GLY A C 1
ATOM 6323 O O . GLY A 1 821 ? -19.800 18.740 -8.024 1.00 69.12 821 GLY A O 1
ATOM 6324 N N . ASP A 1 822 ? -18.749 16.775 -8.210 1.00 63.12 822 ASP A N 1
ATOM 6325 C CA . ASP A 1 822 ? -18.406 16.975 -9.627 1.00 63.12 822 ASP A CA 1
ATOM 6326 C C . ASP A 1 822 ? -19.623 16.802 -10.547 1.00 63.12 822 ASP A C 1
ATOM 6328 O O . ASP A 1 822 ? -19.683 17.425 -11.604 1.00 63.12 822 ASP A O 1
ATOM 6332 N N . ASP A 1 823 ? -20.631 16.049 -10.116 1.00 58.94 823 ASP A N 1
ATOM 6333 C CA . ASP A 1 823 ? -21.953 15.974 -10.733 1.00 58.94 823 ASP A CA 1
ATOM 6334 C C . ASP A 1 823 ? -22.638 17.349 -10.784 1.00 58.94 823 ASP A C 1
ATOM 6336 O O . ASP A 1 823 ? -23.078 17.752 -11.861 1.00 58.94 823 ASP A O 1
ATOM 6340 N N . VAL A 1 824 ? -22.627 18.118 -9.688 1.00 71.00 824 VAL A N 1
ATOM 6341 C CA . VAL A 1 824 ? -23.154 19.494 -9.647 1.00 71.00 824 VAL A CA 1
ATOM 6342 C C . VAL A 1 824 ? -22.389 20.374 -10.636 1.00 71.00 824 VAL A C 1
ATOM 6344 O O . VAL A 1 824 ? -22.988 21.024 -11.493 1.00 71.00 824 VAL A O 1
ATOM 6347 N N . LYS A 1 825 ? -21.049 20.334 -10.596 1.00 71.00 825 LYS A N 1
ATOM 6348 C CA . LYS A 1 825 ? -20.193 21.123 -11.501 1.00 71.00 825 LYS A CA 1
ATOM 6349 C C . LYS A 1 825 ? -20.378 20.760 -12.978 1.00 71.00 825 LYS A C 1
ATOM 6351 O O . LYS A 1 825 ? -20.204 21.632 -13.827 1.00 71.00 825 LYS A O 1
ATOM 6356 N N . MET A 1 826 ? -20.678 19.499 -13.298 1.00 61.22 826 MET A N 1
ATOM 6357 C CA . MET A 1 826 ? -20.862 19.017 -14.674 1.00 61.22 826 MET A CA 1
ATOM 6358 C C . MET A 1 826 ? -22.291 19.204 -15.199 1.00 61.22 826 MET A C 1
ATOM 6360 O O . MET A 1 826 ? -22.461 19.394 -16.402 1.00 61.22 826 MET A O 1
ATOM 6364 N N . ARG A 1 827 ? -23.310 19.123 -14.334 1.00 62.75 827 ARG A N 1
ATOM 6365 C CA . ARG A 1 827 ? -24.731 19.118 -14.730 1.00 62.75 827 ARG A CA 1
ATOM 6366 C C . ARG A 1 827 ? -25.410 20.479 -14.578 1.00 62.75 827 ARG A C 1
ATOM 6368 O O . ARG A 1 827 ? -26.268 20.801 -15.393 1.00 62.75 827 ARG A O 1
ATOM 6375 N N . MET A 1 828 ? -25.006 21.283 -13.594 1.00 73.25 828 MET A N 1
ATOM 6376 C CA . MET A 1 828 ? -25.657 22.549 -13.229 1.00 73.25 828 MET A CA 1
ATOM 6377 C C . MET A 1 828 ? -24.856 23.766 -13.717 1.00 73.25 828 MET A C 1
ATOM 6379 O O . MET A 1 828 ? -24.542 24.647 -12.934 1.00 73.25 828 MET A O 1
ATOM 6383 N N . GLY A 1 829 ? -24.465 23.821 -14.994 1.00 81.81 829 GLY A N 1
ATOM 6384 C CA . GLY A 1 829 ? -23.704 24.962 -15.532 1.00 81.81 829 GLY A CA 1
ATOM 6385 C C . GLY A 1 829 ? -24.578 26.195 -15.803 1.00 81.81 829 GLY A C 1
ATOM 6386 O O . GLY A 1 829 ? -25.557 26.084 -16.537 1.00 81.81 829 GLY A O 1
ATOM 6387 N N . GLY A 1 830 ? -24.213 27.366 -15.268 1.00 87.81 830 GLY A N 1
ATOM 6388 C CA . GLY A 1 830 ? -24.979 28.610 -15.441 1.00 87.81 830 GLY A CA 1
ATOM 6389 C C . GLY A 1 830 ? -24.847 29.606 -14.288 1.00 87.81 830 GLY A C 1
ATOM 6390 O O . GLY A 1 830 ? -23.973 29.463 -13.430 1.00 87.81 830 GLY A O 1
ATOM 6391 N N . VAL A 1 831 ? -25.726 30.608 -14.284 1.00 90.31 831 VAL A N 1
ATOM 6392 C CA . VAL A 1 831 ? -25.957 31.542 -13.172 1.00 90.31 831 VAL A CA 1
ATOM 6393 C C . VAL A 1 831 ? -27.360 31.289 -12.613 1.00 90.31 831 VAL A C 1
ATOM 6395 O O . VAL A 1 831 ? -28.310 31.092 -13.374 1.00 90.31 831 VAL A O 1
ATOM 6398 N N . PHE A 1 832 ? -27.483 31.245 -11.288 1.00 93.88 832 PHE A N 1
ATOM 6399 C CA . PHE A 1 832 ? -28.689 30.813 -10.582 1.00 93.88 832 PHE A CA 1
ATOM 6400 C C . PHE A 1 832 ? -29.034 31.762 -9.433 1.00 93.88 832 PHE A C 1
ATOM 6402 O O . PHE A 1 832 ? -28.141 32.200 -8.704 1.00 93.88 832 PHE A O 1
ATOM 6409 N N . ALA A 1 833 ? -30.331 31.989 -9.230 1.00 90.50 833 ALA A N 1
ATOM 6410 C CA . ALA A 1 833 ? -30.868 32.526 -7.986 1.00 90.50 833 ALA A CA 1
ATOM 6411 C C . ALA A 1 833 ? -30.896 31.404 -6.940 1.00 90.50 833 ALA A C 1
ATOM 6413 O O . ALA A 1 833 ? -31.288 30.272 -7.250 1.00 90.50 833 ALA A O 1
ATOM 6414 N N . ALA A 1 834 ? -30.471 31.695 -5.715 1.00 94.62 834 ALA A N 1
ATOM 6415 C CA . ALA A 1 834 ? -30.286 30.700 -4.669 1.00 94.62 834 ALA A CA 1
ATOM 6416 C C . ALA A 1 834 ? -30.486 31.282 -3.263 1.00 94.62 834 ALA A C 1
ATOM 6418 O O . ALA A 1 834 ? -30.405 32.491 -3.066 1.00 94.62 834 ALA A O 1
ATOM 6419 N N . TRP A 1 835 ? -30.638 30.399 -2.281 1.00 91.19 835 TRP A N 1
ATOM 6420 C CA . TRP A 1 835 ? -30.370 30.696 -0.875 1.00 91.19 835 TRP A CA 1
ATOM 6421 C C . TRP A 1 835 ? -28.996 30.139 -0.483 1.00 91.19 835 TRP A C 1
ATOM 6423 O O . TRP A 1 835 ? -28.603 29.057 -0.934 1.00 91.19 835 TRP A O 1
ATOM 6433 N N . ALA A 1 836 ? -28.257 30.857 0.360 1.00 91.56 836 ALA A N 1
ATOM 6434 C CA . ALA A 1 836 ? -26.985 30.409 0.923 1.00 91.56 836 ALA A CA 1
ATOM 6435 C C . ALA A 1 836 ? -26.938 30.645 2.437 1.00 91.56 836 ALA A C 1
ATOM 6437 O O . ALA A 1 836 ? -27.368 31.691 2.915 1.00 91.56 836 ALA A O 1
ATOM 6438 N N . ARG A 1 837 ? -26.387 29.676 3.173 1.00 88.94 837 ARG A N 1
ATOM 6439 C CA . ARG A 1 837 ? -26.229 29.704 4.635 1.00 88.94 837 ARG A CA 1
ATOM 6440 C C . ARG A 1 837 ? -24.808 29.304 5.017 1.00 88.94 837 ARG A C 1
ATOM 6442 O O . ARG A 1 837 ? -24.321 28.253 4.582 1.00 88.94 837 ARG A O 1
ATOM 6449 N N . VAL A 1 838 ? -24.131 30.117 5.825 1.00 85.94 838 VAL A N 1
ATOM 6450 C CA . VAL A 1 838 ? -22.780 29.812 6.327 1.00 85.94 838 VAL A CA 1
ATOM 6451 C C . VAL A 1 838 ? -22.897 29.037 7.636 1.00 85.94 838 VAL A C 1
ATOM 6453 O O . VAL A 1 838 ? -23.641 29.419 8.526 1.00 85.94 838 VAL A O 1
ATOM 6456 N N . THR A 1 839 ? -22.181 27.920 7.759 1.00 81.50 839 THR A N 1
ATOM 6457 C CA . THR A 1 839 ? -22.172 27.102 8.980 1.00 81.50 839 THR A CA 1
ATOM 6458 C C . THR A 1 839 ? -20.926 27.432 9.815 1.00 81.50 839 THR A C 1
ATOM 6460 O O . THR A 1 839 ? -19.813 27.252 9.302 1.00 81.50 839 THR A O 1
ATOM 6463 N N . PRO A 1 840 ? -21.072 27.899 11.072 1.00 69.31 840 PRO A N 1
ATOM 6464 C CA . PRO A 1 840 ? -19.941 28.174 11.954 1.00 69.31 840 PRO A CA 1
ATOM 6465 C C . PRO A 1 840 ? -19.140 26.912 12.302 1.00 69.31 840 PRO A C 1
ATOM 6467 O O . PRO A 1 840 ? -19.607 25.782 12.162 1.00 69.31 840 PRO A O 1
ATOM 6470 N N . THR A 1 841 ? -17.896 27.111 12.740 1.00 66.50 841 THR A N 1
ATOM 6471 C CA . THR A 1 841 ? -17.005 26.030 13.202 1.00 66.50 841 THR A CA 1
ATOM 6472 C C . THR A 1 841 ? -16.905 26.047 14.727 1.00 66.50 841 THR A C 1
ATOM 6474 O O . THR A 1 841 ? -17.189 27.070 15.342 1.00 66.50 841 THR A O 1
ATOM 6477 N N . ASN A 1 842 ? -16.410 24.972 15.351 1.00 57.12 842 ASN A N 1
ATOM 6478 C CA . ASN A 1 842 ? -16.224 24.902 16.814 1.00 57.12 842 ASN A CA 1
ATOM 6479 C C . ASN A 1 842 ? -15.313 26.006 17.404 1.00 57.12 842 ASN A C 1
ATOM 6481 O O . ASN A 1 842 ? -15.297 26.191 18.616 1.00 57.12 842 ASN A O 1
ATOM 6485 N N . ASN A 1 843 ? -14.561 26.730 16.564 1.00 57.69 843 ASN A N 1
ATOM 6486 C CA . ASN A 1 843 ? -13.699 27.850 16.957 1.00 57.69 843 ASN A CA 1
ATOM 6487 C C . ASN A 1 843 ? -14.297 29.234 16.611 1.00 57.69 843 ASN A C 1
ATOM 6489 O O . ASN A 1 843 ? -13.636 30.252 16.813 1.00 57.69 843 ASN A O 1
ATOM 6493 N N . THR A 1 844 ? -15.509 29.291 16.052 1.00 57.81 844 THR A N 1
ATOM 6494 C CA . THR A 1 844 ? -16.215 30.536 15.715 1.00 57.81 844 THR A CA 1
ATOM 6495 C C . THR A 1 844 ? -17.034 30.999 16.931 1.00 57.81 844 THR A C 1
ATOM 6497 O O . THR A 1 844 ? -17.816 30.198 17.441 1.00 57.81 844 THR A O 1
ATOM 6500 N N . PRO A 1 845 ? -16.903 32.252 17.412 1.00 55.00 845 PRO A N 1
ATOM 6501 C CA . PRO A 1 845 ? -17.756 32.772 18.482 1.00 55.00 845 PRO A CA 1
ATOM 6502 C C . PRO A 1 845 ? -19.234 32.733 18.071 1.00 55.00 845 PRO A C 1
ATOM 6504 O O . PRO A 1 845 ? -19.607 33.305 17.051 1.00 55.00 845 PRO A O 1
ATOM 6507 N N . THR A 1 846 ? -20.067 32.047 18.851 1.00 54.78 846 THR A N 1
ATOM 6508 C CA . THR A 1 846 ? -21.469 31.758 18.497 1.00 54.78 846 THR A CA 1
ATOM 6509 C C . THR A 1 846 ? -22.472 32.826 18.930 1.00 54.78 846 THR A C 1
ATOM 6511 O O . THR A 1 846 ? -23.645 32.690 18.613 1.00 54.78 846 THR A O 1
ATOM 6514 N N . GLU A 1 847 ? -22.061 33.847 19.687 1.00 52.94 847 GLU A N 1
ATOM 6515 C CA . GLU A 1 847 ? -23.003 34.801 20.303 1.00 52.94 847 GLU A CA 1
ATOM 6516 C C . GLU A 1 847 ? -23.462 35.936 19.362 1.00 52.94 847 GLU A C 1
ATOM 6518 O O . GLU A 1 847 ? -24.509 36.515 19.626 1.00 52.94 847 GLU A O 1
ATOM 6523 N N . ASP A 1 848 ? -22.751 36.195 18.252 1.00 54.97 848 ASP A N 1
ATOM 6524 C CA . ASP A 1 848 ? -23.045 37.286 17.292 1.00 54.97 848 ASP A CA 1
ATOM 6525 C C . ASP A 1 848 ? -22.996 36.856 15.799 1.00 54.97 848 ASP A C 1
ATOM 6527 O O . ASP A 1 848 ? -23.015 37.703 14.906 1.00 54.97 848 ASP A O 1
ATOM 6531 N N . PHE A 1 849 ? -22.885 35.558 15.477 1.00 67.06 849 PHE A N 1
ATOM 6532 C CA . PHE A 1 849 ? -22.792 35.107 14.077 1.00 67.06 849 PHE A CA 1
ATOM 6533 C C . PHE A 1 849 ? -24.183 34.854 13.475 1.00 67.06 849 PHE A C 1
ATOM 6535 O O . PHE A 1 849 ? -24.839 33.886 13.857 1.00 67.06 849 PHE A O 1
ATOM 6542 N N . ASP A 1 850 ? -24.604 35.690 12.518 1.00 69.56 850 ASP A N 1
ATOM 6543 C CA . ASP A 1 850 ? -25.806 35.451 11.705 1.00 69.56 850 ASP A CA 1
ATOM 6544 C C . ASP A 1 850 ? -25.593 34.198 10.840 1.00 69.56 850 ASP A C 1
ATOM 6546 O O . ASP A 1 850 ? -24.793 34.185 9.900 1.00 69.56 850 ASP A O 1
ATOM 6550 N N . ASP A 1 851 ? -26.250 33.107 11.235 1.00 73.38 851 ASP A N 1
ATOM 6551 C CA . ASP A 1 851 ? -26.155 31.800 10.595 1.00 73.38 851 ASP A CA 1
ATOM 6552 C C . ASP A 1 851 ? -27.401 31.464 9.763 1.00 73.38 851 ASP A C 1
ATOM 6554 O O . ASP A 1 851 ? -27.609 30.296 9.441 1.00 73.38 851 ASP A O 1
ATOM 6558 N N . ASP A 1 852 ? -28.221 32.454 9.399 1.00 83.19 852 ASP A N 1
ATOM 6559 C CA . ASP A 1 852 ? -29.466 32.251 8.654 1.00 83.19 852 ASP A CA 1
ATOM 6560 C C . ASP A 1 852 ? -29.243 31.990 7.141 1.00 83.19 852 ASP A C 1
ATOM 6562 O O . ASP A 1 852 ? -28.124 31.935 6.613 1.00 83.19 852 ASP A O 1
ATOM 6566 N N . TRP A 1 853 ? -30.336 31.755 6.418 1.00 85.94 853 TRP A N 1
ATOM 6567 C CA . TRP A 1 853 ? -30.373 31.714 4.962 1.00 85.94 853 TRP A CA 1
ATOM 6568 C C . TRP A 1 853 ? -30.508 33.122 4.380 1.00 85.94 853 TRP A C 1
ATOM 6570 O O . TRP A 1 853 ? -31.454 33.853 4.665 1.00 85.94 853 TRP A O 1
ATOM 6580 N N . HIS A 1 854 ? -29.612 33.471 3.461 1.00 86.81 854 HIS A N 1
ATOM 6581 C CA . HIS A 1 854 ? -29.668 34.736 2.733 1.00 86.81 854 HIS A CA 1
ATOM 6582 C C . HIS A 1 854 ? -29.762 34.512 1.226 1.00 86.81 854 HIS A C 1
ATOM 6584 O O . HIS A 1 854 ? -29.269 33.513 0.692 1.00 86.81 854 HIS A O 1
ATOM 6590 N N . GLU A 1 855 ? -30.382 35.463 0.534 1.00 88.75 855 GLU A N 1
ATOM 6591 C CA . GLU A 1 855 ? -30.481 35.482 -0.920 1.00 88.75 855 GLU A CA 1
ATOM 6592 C C . GLU A 1 855 ? -29.070 35.501 -1.522 1.00 88.75 855 GLU A C 1
ATOM 6594 O O . GLU A 1 855 ? -28.184 36.212 -1.046 1.00 88.75 855 GLU A O 1
ATOM 6599 N N . ALA A 1 856 ? -28.838 34.723 -2.573 1.00 93.75 856 ALA A N 1
ATOM 6600 C CA . ALA A 1 856 ? -27.525 34.567 -3.175 1.00 93.75 856 ALA A CA 1
ATOM 6601 C C . ALA A 1 856 ? -27.603 34.355 -4.690 1.00 93.75 856 ALA A C 1
ATOM 6603 O O . ALA A 1 856 ? -28.535 33.746 -5.214 1.00 93.75 856 ALA A O 1
ATOM 6604 N N . ILE A 1 857 ? -26.564 34.807 -5.390 1.00 94.06 857 ILE A N 1
ATOM 6605 C CA . ILE A 1 857 ? -26.326 34.495 -6.800 1.00 94.06 857 ILE A CA 1
ATOM 6606 C C . ILE A 1 857 ? -25.213 33.457 -6.865 1.00 94.06 857 ILE A C 1
ATOM 6608 O O . ILE A 1 857 ? -24.102 33.681 -6.373 1.00 94.06 857 ILE A O 1
ATOM 6612 N N . VAL A 1 858 ? -25.492 32.319 -7.494 1.00 94.88 858 VAL A N 1
ATOM 6613 C CA . VAL A 1 858 ? -24.532 31.222 -7.643 1.00 94.88 858 VAL A CA 1
ATOM 6614 C C . VAL A 1 858 ? -24.132 31.105 -9.105 1.00 94.88 858 VAL A C 1
ATOM 6616 O O . VAL A 1 858 ? -24.955 30.819 -9.968 1.00 94.88 858 VAL A O 1
ATOM 6619 N N . THR A 1 859 ? -22.847 31.299 -9.387 1.00 93.19 859 THR A N 1
ATOM 6620 C CA . THR A 1 859 ? -22.252 31.047 -10.704 1.00 93.19 859 THR A CA 1
ATOM 6621 C C . THR A 1 859 ? -21.535 29.703 -10.688 1.00 93.19 859 THR A C 1
ATOM 6623 O O . THR A 1 859 ? -20.596 29.503 -9.915 1.00 93.19 859 THR A O 1
ATOM 6626 N N . ILE A 1 860 ? -21.948 28.793 -11.570 1.00 89.50 860 ILE A N 1
ATOM 6627 C CA . ILE A 1 860 ? -21.319 27.489 -11.800 1.00 89.50 860 ILE A CA 1
ATOM 6628 C C . ILE A 1 860 ? -20.750 27.491 -13.219 1.00 89.50 860 ILE A C 1
ATOM 6630 O O . ILE A 1 860 ? -21.410 27.119 -14.190 1.00 89.50 860 ILE A O 1
ATOM 6634 N N . ALA A 1 861 ? -19.519 27.979 -13.340 1.00 85.62 861 ALA A N 1
ATOM 6635 C CA . ALA A 1 861 ? -18.862 28.245 -14.617 1.00 85.62 861 ALA A CA 1
ATOM 6636 C C . ALA A 1 861 ? -17.336 28.267 -14.448 1.00 85.62 861 ALA A C 1
ATOM 6638 O O . ALA A 1 861 ? -16.841 28.298 -13.317 1.00 85.62 861 ALA A O 1
ATOM 6639 N N . PRO A 1 862 ? -16.541 28.263 -15.528 1.00 81.19 862 PRO A N 1
ATOM 6640 C CA . PRO A 1 862 ? -15.122 28.571 -15.428 1.00 81.19 862 PRO A CA 1
ATOM 6641 C C . PRO A 1 862 ? -14.913 29.968 -14.837 1.00 81.19 862 PRO A C 1
ATOM 6643 O O . PRO A 1 862 ? -15.684 30.885 -15.116 1.00 81.19 862 PRO A O 1
ATOM 6646 N N . LEU A 1 863 ? -13.842 30.164 -14.062 1.00 71.88 863 LEU A N 1
ATOM 6647 C CA . LEU A 1 863 ? -13.469 31.515 -13.633 1.00 71.88 863 LEU A CA 1
ATOM 6648 C C . LEU A 1 863 ? -13.187 32.365 -14.878 1.00 71.88 863 LEU A C 1
ATOM 6650 O O . LEU A 1 863 ? -12.371 31.965 -15.708 1.00 71.88 863 LEU A O 1
ATOM 6654 N N . ARG A 1 864 ? -13.809 33.548 -14.984 1.00 68.31 864 ARG A N 1
ATOM 6655 C CA . ARG A 1 864 ? -13.614 34.465 -16.127 1.00 68.31 864 ARG A CA 1
ATOM 6656 C C . ARG A 1 864 ? -12.133 34.859 -16.308 1.00 68.31 864 ARG A C 1
ATOM 6658 O O . ARG A 1 864 ? -11.685 35.064 -17.427 1.00 68.31 864 ARG A O 1
ATOM 6665 N N . SER A 1 865 ? -11.353 34.859 -15.221 1.00 61.50 865 SER A N 1
ATOM 6666 C CA . SER A 1 865 ? -9.900 35.097 -15.206 1.00 61.50 865 SER A CA 1
ATOM 6667 C C . SER A 1 865 ? -9.029 33.829 -15.328 1.00 61.50 865 SER A C 1
ATOM 6669 O O . SER A 1 865 ? -7.829 33.889 -15.052 1.00 61.50 865 SER A O 1
ATOM 6671 N N . ALA A 1 866 ? -9.597 32.656 -15.630 1.00 59.47 866 ALA A N 1
ATOM 6672 C CA . ALA A 1 866 ? -8.808 31.437 -15.811 1.00 59.47 866 ALA A CA 1
ATOM 6673 C C . ALA A 1 866 ? -7.999 31.509 -17.119 1.00 59.47 866 ALA A C 1
ATOM 6675 O O . ALA A 1 866 ? -8.552 31.909 -18.147 1.00 59.47 866 ALA A O 1
ATOM 6676 N N . PRO A 1 867 ? -6.725 31.070 -17.135 1.00 50.88 867 PRO A N 1
ATOM 6677 C CA . PRO A 1 867 ? -5.973 30.982 -18.380 1.00 50.88 867 PRO A CA 1
ATOM 6678 C C . PRO A 1 867 ? -6.696 30.054 -19.377 1.00 50.88 867 PRO A C 1
ATOM 6680 O O . PRO A 1 867 ? -7.249 29.025 -18.967 1.00 50.88 867 PRO A O 1
ATOM 6683 N N . PRO A 1 868 ? -6.712 30.388 -20.682 1.00 49.00 868 PRO A N 1
ATOM 6684 C CA . PRO A 1 868 ? -7.394 29.586 -21.689 1.00 49.00 868 PRO A CA 1
ATOM 6685 C C . PRO A 1 868 ? -6.803 28.173 -21.740 1.00 49.00 868 PRO A C 1
ATOM 6687 O O . PRO A 1 868 ? -5.592 27.985 -21.853 1.00 49.00 868 PRO A O 1
ATOM 6690 N N . GLY A 1 869 ? -7.673 27.168 -21.652 1.00 44.12 869 GLY A N 1
ATOM 6691 C CA . GLY A 1 869 ? -7.290 25.764 -21.550 1.00 44.12 869 GLY A CA 1
ATOM 6692 C C . GLY A 1 869 ? -8.254 24.856 -22.303 1.00 44.12 869 GLY A C 1
ATOM 6693 O O . GLY A 1 869 ? -9.423 25.182 -22.481 1.00 44.12 869 GLY A O 1
ATOM 6694 N N . VAL A 1 870 ? -7.747 23.697 -22.732 1.00 41.19 870 VAL A N 1
ATOM 6695 C CA . VAL A 1 870 ? -8.459 22.726 -23.590 1.00 41.19 870 VAL A CA 1
ATOM 6696 C C . VAL A 1 870 ? -9.772 22.227 -22.970 1.00 41.19 870 VAL A C 1
ATOM 6698 O O . VAL A 1 870 ? -10.725 21.945 -23.687 1.00 41.19 870 VAL A O 1
ATOM 6701 N N . VAL A 1 871 ? -9.819 22.133 -21.640 1.00 47.22 871 VAL A N 1
ATOM 6702 C CA . VAL A 1 871 ? -11.035 21.881 -20.862 1.00 47.22 871 VAL A CA 1
ATOM 6703 C C . VAL A 1 871 ? -11.038 22.870 -19.707 1.00 47.22 871 VAL A C 1
ATOM 6705 O O . VAL A 1 871 ? -10.206 22.777 -18.802 1.00 47.22 871 VAL A O 1
ATOM 6708 N N . GLN A 1 872 ? -11.965 23.821 -19.732 1.00 57.38 872 GLN A N 1
ATOM 6709 C CA . GLN A 1 872 ? -12.213 24.692 -18.593 1.00 57.38 872 GLN A CA 1
ATOM 6710 C C . GLN A 1 872 ? -13.102 23.956 -17.580 1.00 57.38 872 GLN A C 1
ATOM 6712 O O . GLN A 1 872 ? -14.169 23.458 -17.929 1.00 57.38 872 GLN A O 1
ATOM 6717 N N . ARG A 1 873 ? -12.649 23.848 -16.325 1.00 68.19 873 ARG A N 1
ATOM 6718 C CA . ARG A 1 873 ? -13.431 23.231 -15.242 1.00 68.19 873 ARG A CA 1
ATOM 6719 C C . ARG A 1 873 ? -14.307 24.281 -14.569 1.00 68.19 873 ARG A C 1
ATOM 6721 O O . ARG A 1 873 ? -13.790 25.317 -14.150 1.00 68.19 873 ARG A O 1
ATOM 6728 N N . ASN A 1 874 ? -15.588 23.967 -14.396 1.00 82.31 874 ASN A N 1
ATOM 6729 C CA . ASN A 1 874 ? -16.500 24.808 -13.632 1.00 82.31 874 ASN A CA 1
ATOM 6730 C C . ASN A 1 874 ? -16.023 24.943 -12.177 1.00 82.31 874 ASN A C 1
ATOM 6732 O O . ASN A 1 874 ? -15.602 23.974 -11.538 1.00 82.31 874 ASN A O 1
ATOM 6736 N N . LYS A 1 875 ? -16.084 26.167 -11.666 1.00 85.12 875 LYS A N 1
ATOM 6737 C CA . LYS A 1 875 ? -15.986 26.520 -10.253 1.00 85.12 875 LYS A CA 1
ATOM 6738 C C . LYS A 1 875 ? -17.365 26.963 -9.785 1.00 85.12 875 LYS A C 1
ATOM 6740 O O . LYS A 1 875 ? -18.185 27.376 -10.598 1.00 85.12 875 LYS A O 1
ATOM 6745 N N . VAL A 1 876 ? -17.601 26.852 -8.482 1.00 91.81 876 VAL A N 1
ATOM 6746 C CA . VAL A 1 876 ? -18.816 27.357 -7.846 1.00 91.81 876 VAL A CA 1
ATOM 6747 C C . VAL A 1 876 ? -18.434 28.612 -7.075 1.00 91.81 876 VAL A C 1
ATOM 6749 O O . VAL A 1 876 ? -17.653 28.547 -6.121 1.00 91.81 876 VAL A O 1
ATOM 6752 N N . CYS A 1 877 ? -18.951 29.745 -7.533 1.00 92.00 877 CYS A N 1
ATOM 6753 C CA . CYS A 1 877 ? -18.768 31.056 -6.928 1.00 92.00 877 CYS A CA 1
ATOM 6754 C C . CYS A 1 877 ? -20.128 31.526 -6.408 1.00 92.00 877 CYS A C 1
ATOM 6756 O O . CYS A 1 877 ? -21.092 31.560 -7.170 1.00 92.00 877 CYS A O 1
ATOM 6758 N N . VAL A 1 878 ? -20.206 31.873 -5.126 1.00 93.75 878 VAL A N 1
ATOM 6759 C CA . VAL A 1 878 ? -21.435 32.312 -4.455 1.00 93.75 878 VAL A CA 1
ATOM 6760 C C . VAL A 1 878 ? -21.268 33.765 -4.035 1.00 93.75 878 VAL A C 1
ATOM 6762 O O . VAL A 1 878 ? -20.332 34.090 -3.305 1.00 93.75 878 VAL A O 1
ATOM 6765 N N . HIS A 1 879 ? -22.159 34.634 -4.498 1.00 92.56 879 HIS A N 1
ATOM 6766 C CA . HIS A 1 879 ? -22.305 35.999 -4.009 1.00 92.56 879 HIS A CA 1
ATOM 6767 C C . HIS A 1 879 ? -23.523 36.051 -3.088 1.00 92.56 879 HIS A C 1
ATOM 6769 O O . HIS A 1 879 ? -24.630 35.790 -3.551 1.00 92.56 879 HIS A O 1
ATOM 6775 N N . ILE A 1 880 ? -23.328 36.350 -1.802 1.00 88.25 880 ILE A N 1
ATOM 6776 C CA . ILE A 1 880 ? -24.431 36.481 -0.843 1.00 88.25 880 ILE A CA 1
ATOM 6777 C C . ILE A 1 880 ? -24.900 37.939 -0.825 1.00 88.25 880 ILE A C 1
ATOM 6779 O O . ILE A 1 880 ? -24.089 38.850 -0.685 1.00 88.25 880 ILE A O 1
ATOM 6783 N N . LEU A 1 881 ? -26.210 38.158 -0.929 1.00 82.69 881 LEU A N 1
ATOM 6784 C CA . LEU A 1 881 ? -26.868 39.469 -0.938 1.00 82.69 881 LEU A CA 1
ATOM 6785 C C . LEU A 1 881 ? -27.201 39.943 0.496 1.00 82.69 881 LEU A C 1
ATOM 6787 O O . LEU A 1 881 ? -28.270 40.500 0.772 1.00 82.69 881 LEU A O 1
ATOM 6791 N N . HIS A 1 882 ? -26.259 39.698 1.409 1.00 80.88 882 HIS A N 1
ATOM 6792 C CA . HIS A 1 882 ? -26.225 40.144 2.801 1.00 80.88 882 HIS A CA 1
ATOM 6793 C C . HIS A 1 882 ? -24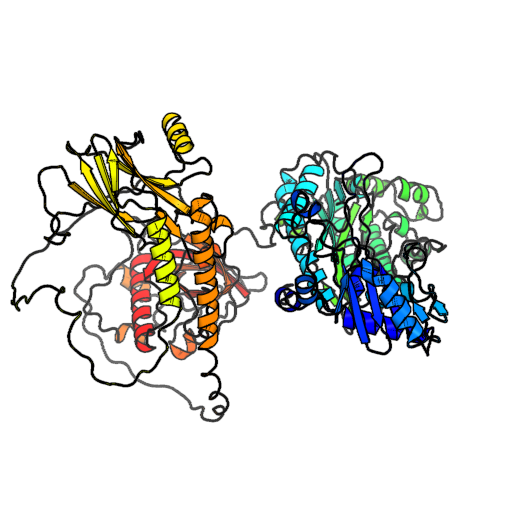.820 40.700 3.082 1.00 80.88 882 HIS A C 1
ATOM 6795 O O . HIS A 1 882 ? -23.825 40.126 2.635 1.00 80.88 882 HIS A O 1
ATOM 6801 N N . ASP A 1 883 ? -24.730 41.824 3.796 1.00 74.56 883 ASP A N 1
ATOM 6802 C CA . ASP A 1 883 ? -23.462 42.509 4.063 1.00 74.56 883 ASP A CA 1
ATOM 6803 C C . ASP A 1 883 ? -22.894 42.110 5.433 1.00 74.56 883 ASP A C 1
ATOM 6805 O O . ASP A 1 883 ? -23.210 42.715 6.450 1.00 74.56 883 ASP A O 1
ATOM 6809 N N . PHE A 1 884 ? -22.035 41.089 5.453 1.00 70.56 884 PHE A N 1
ATOM 6810 C CA . PHE A 1 884 ? -21.339 40.604 6.657 1.00 70.56 884 PHE A CA 1
ATOM 6811 C C . PHE A 1 884 ? -20.088 41.435 7.019 1.00 70.56 884 PHE A C 1
ATOM 6813 O O . PHE A 1 884 ? -19.110 40.917 7.571 1.00 70.56 884 PHE A O 1
ATOM 6820 N N . GLU A 1 885 ? -20.083 42.715 6.648 1.00 71.62 885 GLU A N 1
ATOM 6821 C CA . GLU A 1 885 ? -18.956 43.641 6.795 1.00 71.62 885 GLU A CA 1
ATOM 6822 C C . GLU A 1 885 ? -17.651 43.086 6.166 1.00 71.62 885 GLU A C 1
ATOM 6824 O O . GLU A 1 885 ? -17.632 42.723 4.985 1.00 71.62 885 GLU A O 1
ATOM 6829 N N . ASP A 1 886 ? -16.555 43.028 6.933 1.00 63.03 886 ASP A N 1
ATOM 6830 C CA . ASP A 1 886 ? -15.245 42.489 6.521 1.00 63.03 886 ASP A CA 1
ATOM 6831 C C . ASP A 1 886 ? -15.032 41.015 6.956 1.00 63.03 886 ASP A C 1
ATOM 6833 O O . ASP A 1 886 ? -13.901 40.515 6.986 1.00 63.03 886 ASP A O 1
ATOM 6837 N N . THR A 1 887 ? -16.102 40.288 7.302 1.00 69.62 887 THR A N 1
ATOM 6838 C CA . THR A 1 887 ? -16.015 38.897 7.784 1.00 69.62 887 THR A CA 1
ATOM 6839 C C . THR A 1 887 ? -15.532 37.934 6.693 1.00 69.62 887 THR A C 1
ATOM 6841 O O . THR A 1 887 ? -16.067 37.874 5.586 1.00 69.62 887 THR A O 1
ATOM 6844 N N . LEU A 1 888 ? -14.516 37.125 7.013 1.00 77.06 888 LEU A N 1
ATOM 6845 C CA . LEU A 1 888 ? -13.896 36.178 6.081 1.00 77.06 888 LEU A CA 1
ATOM 6846 C C . LEU A 1 888 ? -14.255 34.728 6.424 1.00 77.06 888 LEU A C 1
ATOM 6848 O O . LEU A 1 888 ? -13.675 34.140 7.332 1.00 77.06 888 LEU A O 1
ATOM 6852 N N . PHE A 1 889 ? -15.123 34.108 5.624 1.00 77.00 889 PHE A N 1
ATOM 6853 C CA . PHE A 1 889 ? -15.610 32.737 5.856 1.00 77.00 889 PHE A CA 1
ATOM 6854 C C . PHE A 1 889 ? -14.625 31.608 5.505 1.00 77.00 889 PHE A C 1
ATOM 6856 O O . PHE A 1 889 ? -15.051 30.485 5.248 1.00 77.00 889 PHE A O 1
ATOM 6863 N N . PHE A 1 890 ? -13.318 31.868 5.406 1.00 80.12 890 PHE A N 1
ATOM 6864 C CA . PHE A 1 890 ? -12.371 30.846 4.946 1.00 80.12 890 PHE A CA 1
ATOM 6865 C C . PHE A 1 890 ? -12.377 29.609 5.849 1.00 80.12 890 PHE A C 1
ATOM 6867 O O . PHE A 1 890 ? -12.425 29.714 7.070 1.00 80.12 890 PHE A O 1
ATOM 6874 N N . GLU A 1 891 ? -12.309 28.437 5.221 1.00 76.06 891 GLU A N 1
ATOM 6875 C CA . GLU A 1 891 ? -12.410 27.114 5.840 1.00 76.06 891 GLU A CA 1
ATOM 6876 C C . GLU A 1 891 ? -13.784 26.755 6.448 1.00 76.06 891 GLU A C 1
ATOM 6878 O O . GLU A 1 891 ? -14.004 25.581 6.757 1.00 76.06 891 GLU A O 1
ATOM 6883 N N . MET A 1 892 ? -14.734 27.694 6.542 1.00 82.94 892 MET A N 1
ATOM 6884 C CA . MET A 1 892 ? -16.119 27.421 6.953 1.00 82.94 892 MET A CA 1
ATOM 6885 C C . MET A 1 892 ? -16.879 26.664 5.850 1.00 82.94 892 MET A C 1
ATOM 6887 O O . MET A 1 892 ? -16.527 26.728 4.664 1.00 82.94 892 MET A O 1
ATOM 6891 N N . ARG A 1 893 ? -17.942 25.938 6.219 1.00 84.06 893 ARG A N 1
ATOM 6892 C CA . ARG A 1 893 ? -18.833 25.283 5.242 1.00 84.06 893 ARG A CA 1
ATOM 6893 C C . ARG A 1 893 ? -19.979 26.218 4.868 1.00 84.06 893 ARG A C 1
ATOM 6895 O O . ARG A 1 893 ? -20.497 26.944 5.707 1.00 84.06 893 ARG A O 1
ATOM 6902 N N . MET A 1 894 ? -20.392 26.165 3.609 1.00 88.88 894 MET A N 1
ATOM 6903 C CA . MET A 1 894 ? -21.544 26.887 3.079 1.00 88.88 894 MET A CA 1
ATOM 6904 C C . MET A 1 894 ? -22.544 25.878 2.513 1.00 88.88 894 MET A C 1
ATOM 6906 O O . MET A 1 894 ? -22.176 25.028 1.695 1.00 88.88 894 MET A O 1
ATOM 6910 N N . LYS A 1 895 ? -23.797 25.974 2.958 1.00 89.25 895 LYS A N 1
ATOM 6911 C CA . LYS A 1 895 ? -24.951 25.270 2.389 1.00 89.25 895 LYS A CA 1
ATOM 6912 C C . LYS A 1 895 ? -25.563 26.171 1.314 1.00 89.25 895 LYS A C 1
ATOM 6914 O O . LYS A 1 895 ? -25.640 27.383 1.505 1.00 89.25 895 LYS A O 1
ATOM 6919 N N . VAL A 1 896 ? -25.956 25.594 0.183 1.00 91.75 896 VAL A N 1
ATOM 6920 C CA . VAL A 1 896 ? -26.485 26.311 -0.984 1.00 91.75 896 VAL A CA 1
ATOM 6921 C C . VAL A 1 896 ? -27.725 25.588 -1.498 1.00 91.75 896 VAL A C 1
ATOM 6923 O O . VAL A 1 896 ? -27.721 24.366 -1.643 1.00 91.75 896 VAL A O 1
ATOM 6926 N N . MET A 1 897 ? -28.769 26.350 -1.802 1.00 90.56 897 MET A N 1
ATOM 6927 C CA . MET A 1 897 ? -30.025 25.869 -2.365 1.00 90.56 897 MET A CA 1
ATOM 6928 C C . MET A 1 897 ? -30.336 26.676 -3.625 1.00 90.56 897 MET A C 1
ATOM 6930 O O . MET A 1 897 ? -30.732 27.833 -3.536 1.00 90.56 897 MET A O 1
ATOM 6934 N N . LEU A 1 898 ? -30.114 26.098 -4.808 1.00 89.31 898 LEU A N 1
ATOM 6935 C CA . LEU A 1 898 ? -30.470 26.744 -6.074 1.00 89.31 898 LEU A CA 1
ATOM 6936 C C . LEU A 1 898 ? -31.993 26.740 -6.215 1.00 89.31 898 LEU A C 1
ATOM 6938 O O . LEU A 1 898 ? -32.593 25.673 -6.130 1.00 89.31 898 LEU A O 1
ATOM 6942 N N . MET A 1 899 ? -32.594 27.899 -6.466 1.00 85.75 899 MET A N 1
ATOM 6943 C CA . MET A 1 899 ? -34.049 28.072 -6.582 1.00 85.75 899 MET A CA 1
ATOM 6944 C C . MET A 1 899 ? -34.500 28.259 -8.031 1.00 85.75 899 MET A C 1
ATOM 6946 O O . MET A 1 899 ? -35.625 27.920 -8.381 1.00 85.75 899 MET A O 1
ATOM 6950 N N . GLY A 1 900 ? -33.625 28.764 -8.902 1.00 84.00 900 GLY A N 1
ATOM 6951 C CA . GLY A 1 900 ? -33.905 28.810 -10.331 1.00 84.00 900 GLY A CA 1
ATOM 6952 C C . GLY A 1 900 ? -32.729 29.272 -11.175 1.00 84.00 900 GLY A C 1
ATOM 6953 O O . GLY A 1 900 ? -31.786 29.900 -10.696 1.00 84.00 900 GLY A O 1
ATOM 6954 N N . TYR A 1 901 ? -32.791 28.935 -12.458 1.00 87.88 901 TYR A N 1
ATOM 6955 C CA . TYR A 1 901 ? -31.810 29.337 -13.461 1.00 87.88 901 TYR A CA 1
ATOM 6956 C C . TYR A 1 901 ? -32.100 30.757 -13.954 1.00 87.88 901 TYR A C 1
ATOM 6958 O O . TYR A 1 901 ? -33.219 31.037 -14.383 1.00 87.88 901 TYR A O 1
ATOM 6966 N N . LEU A 1 902 ? -31.091 31.629 -13.923 1.00 83.06 902 LEU A N 1
ATOM 6967 C CA . LEU A 1 902 ? -31.175 32.994 -14.445 1.00 83.06 902 LEU A CA 1
ATOM 6968 C C . LEU A 1 902 ? -30.772 33.000 -15.923 1.00 83.06 902 LEU A C 1
ATOM 6970 O O . LEU A 1 902 ? -31.601 33.223 -16.804 1.00 83.06 902 LEU A O 1
ATOM 6974 N N . HIS A 1 903 ? -29.507 32.684 -16.211 1.00 85.69 903 HIS A N 1
ATOM 6975 C CA . HIS A 1 903 ? -28.979 32.630 -17.574 1.00 85.69 903 HIS A CA 1
ATOM 6976 C C . HIS A 1 903 ? -27.692 31.791 -17.670 1.00 85.69 903 HIS A C 1
ATOM 6978 O O . HIS A 1 903 ? -27.162 31.271 -16.686 1.00 85.69 903 HIS A O 1
ATOM 6984 N N . ALA A 1 904 ? -27.174 31.637 -18.893 1.00 81.75 904 ALA A N 1
ATOM 6985 C CA . ALA A 1 904 ? -25.896 30.972 -19.123 1.00 81.75 904 ALA A CA 1
ATOM 6986 C C . ALA A 1 904 ? -24.743 31.909 -18.745 1.00 81.75 904 ALA A C 1
ATOM 6988 O O . ALA A 1 904 ? -24.723 33.063 -19.171 1.00 81.75 904 ALA A O 1
ATOM 6989 N N . ALA A 1 905 ? -23.755 31.409 -18.002 1.00 77.69 905 ALA A N 1
ATOM 6990 C CA . ALA A 1 905 ? -22.580 32.195 -17.648 1.00 77.69 905 ALA A CA 1
ATOM 6991 C C . ALA A 1 905 ? -21.733 32.505 -18.895 1.00 77.69 905 ALA A C 1
ATOM 6993 O O . ALA A 1 905 ? -21.187 31.599 -19.530 1.00 77.69 905 ALA A O 1
ATOM 6994 N N . SER A 1 906 ? -21.611 33.788 -19.236 1.00 73.12 906 SER A N 1
ATOM 6995 C CA . SER A 1 906 ? -20.770 34.242 -20.344 1.00 73.12 906 SER A CA 1
ATOM 6996 C C . SER A 1 906 ? -19.300 34.363 -19.927 1.00 73.12 906 SER A C 1
ATOM 6998 O O . SER A 1 906 ? -18.980 34.734 -18.798 1.00 73.12 906 SER A O 1
ATOM 7000 N N . THR A 1 907 ? -18.379 34.077 -20.847 1.00 61.06 907 THR A N 1
ATOM 7001 C CA . THR A 1 907 ? -16.924 34.235 -20.645 1.00 61.06 907 THR A CA 1
ATOM 7002 C C . THR A 1 907 ? -16.312 35.332 -21.520 1.00 61.06 907 THR A C 1
ATOM 7004 O O . THR A 1 907 ? -15.096 35.504 -21.512 1.00 61.06 907 THR A O 1
ATOM 7007 N N . THR A 1 908 ? -17.133 36.080 -22.268 1.00 63.38 908 THR A N 1
ATOM 7008 C CA . THR A 1 908 ? -16.682 37.040 -23.298 1.00 63.38 908 THR A CA 1
ATOM 7009 C C . THR A 1 908 ? -17.217 38.464 -23.117 1.00 63.38 908 THR A C 1
ATOM 7011 O O . THR A 1 908 ? -17.094 39.272 -24.031 1.00 63.38 908 THR A O 1
ATOM 7014 N N . LEU A 1 909 ? -17.847 38.760 -21.978 1.00 70.12 909 LEU A N 1
ATOM 7015 C CA . LEU A 1 909 ? -18.354 40.095 -21.641 1.00 70.12 909 LEU A CA 1
ATOM 7016 C C . LEU A 1 909 ? -17.232 41.060 -21.236 1.00 70.12 909 LEU A C 1
ATOM 7018 O O . LEU A 1 909 ? -16.216 40.627 -20.684 1.00 70.12 909 LEU A O 1
ATOM 7022 N N . SER A 1 910 ? -17.434 42.359 -21.473 1.00 75.94 910 SER A N 1
ATOM 7023 C CA . SER A 1 910 ? -16.570 43.405 -20.916 1.00 75.94 910 SER A CA 1
ATOM 7024 C C . SER A 1 910 ? -16.815 43.584 -19.411 1.00 75.94 910 SER A C 1
ATOM 7026 O O . SER A 1 910 ? -17.798 43.088 -18.862 1.00 75.94 910 SER A O 1
ATOM 7028 N N . SER A 1 911 ? -15.927 44.307 -18.723 1.00 71.12 911 SER A N 1
ATOM 7029 C CA . SER A 1 911 ? -16.099 44.610 -17.295 1.00 71.12 911 SER A CA 1
ATOM 7030 C C . SER A 1 911 ? -17.380 45.397 -16.997 1.00 71.12 911 SER A C 1
ATOM 7032 O O . SER A 1 911 ? -17.953 45.213 -15.930 1.00 71.12 911 SER A O 1
ATOM 7034 N N . GLU A 1 912 ? -17.832 46.244 -17.926 1.00 73.25 912 GLU A N 1
ATOM 7035 C CA . GLU A 1 912 ? -19.064 47.035 -17.791 1.00 73.25 912 GLU A CA 1
ATOM 7036 C C . GLU A 1 912 ? -20.297 46.131 -17.962 1.00 73.25 912 GLU A C 1
ATOM 7038 O O . GLU A 1 912 ? -21.152 46.087 -17.077 1.00 73.25 912 GLU A O 1
ATOM 7043 N N . ASP A 1 913 ? -20.319 45.297 -19.010 1.00 77.19 913 ASP A N 1
ATOM 7044 C CA . ASP A 1 913 ? -21.398 44.322 -19.241 1.00 77.19 913 ASP A CA 1
ATOM 7045 C C . ASP A 1 913 ? -21.542 43.321 -18.075 1.00 77.19 913 ASP A C 1
ATOM 7047 O O . ASP A 1 913 ? -22.649 42.902 -17.752 1.00 77.19 913 ASP A O 1
ATOM 7051 N N . ILE A 1 914 ? -20.431 42.918 -17.435 1.00 76.94 914 ILE A N 1
ATOM 7052 C CA . ILE A 1 914 ? -20.433 42.026 -16.257 1.00 76.94 914 ILE A CA 1
ATOM 7053 C C . ILE A 1 914 ? -21.171 42.670 -15.083 1.00 76.94 914 ILE A C 1
ATOM 7055 O O . ILE A 1 914 ? -21.920 41.993 -14.381 1.00 76.94 914 ILE A O 1
ATOM 7059 N N . VAL A 1 915 ? -20.940 43.963 -14.857 1.00 75.75 915 VAL A N 1
ATOM 7060 C CA . VAL A 1 915 ? -21.559 44.713 -13.762 1.00 75.75 915 VAL A CA 1
ATOM 7061 C C . VAL A 1 915 ? -23.048 44.940 -14.043 1.00 75.75 915 VAL A C 1
ATOM 7063 O O . VAL A 1 915 ? -23.860 44.806 -13.126 1.00 75.75 915 VAL A O 1
ATOM 7066 N N . GLU A 1 916 ? -23.433 45.195 -15.296 1.00 76.69 916 GLU A N 1
ATOM 7067 C CA . GLU A 1 916 ? -24.841 45.332 -15.695 1.00 76.69 916 GLU A CA 1
ATOM 7068 C C . GLU A 1 916 ? -25.606 43.993 -15.633 1.00 76.69 916 GLU A C 1
ATOM 7070 O O . GLU A 1 916 ? -26.687 43.930 -15.041 1.00 76.69 916 GLU A O 1
ATOM 7075 N N . GLU A 1 917 ? -25.033 42.909 -16.181 1.00 81.56 917 GLU A N 1
ATOM 7076 C CA . GLU A 1 917 ? -25.561 41.533 -16.109 1.00 81.56 917 GLU A CA 1
ATOM 7077 C C . GLU A 1 917 ? -25.807 41.141 -14.646 1.00 81.56 917 GLU A C 1
ATOM 7079 O O . GLU A 1 917 ? -26.925 40.790 -14.267 1.00 81.56 917 GLU A O 1
ATOM 7084 N N . HIS A 1 918 ? -24.800 41.330 -13.792 1.00 83.31 918 HIS A N 1
ATOM 7085 C CA . HIS A 1 918 ? -24.898 40.999 -12.377 1.00 83.31 918 HIS A CA 1
ATOM 7086 C C . HIS A 1 918 ? -25.894 41.881 -11.606 1.00 83.31 918 HIS A C 1
ATOM 7088 O O . HIS A 1 918 ? -26.592 41.395 -10.718 1.00 83.31 918 HIS A O 1
ATOM 7094 N N . SER A 1 919 ? -26.008 43.170 -11.942 1.00 74.94 919 SER A N 1
ATOM 7095 C CA . SER A 1 919 ? -27.003 44.057 -11.317 1.00 74.94 919 SER A CA 1
ATOM 7096 C C . SER A 1 919 ? -28.432 43.628 -11.667 1.00 74.94 919 SER A C 1
ATOM 7098 O O . SER A 1 919 ? -29.322 43.670 -10.813 1.00 74.94 919 SER A O 1
ATOM 7100 N N . ARG A 1 920 ? -28.652 43.136 -12.894 1.00 78.12 920 ARG A N 1
ATOM 7101 C CA . ARG A 1 920 ? -29.923 42.529 -13.312 1.00 78.12 920 ARG A CA 1
ATOM 7102 C C . ARG A 1 920 ? -30.204 41.233 -12.544 1.00 78.12 920 ARG A C 1
ATOM 7104 O O . ARG A 1 920 ? -31.320 41.071 -12.055 1.00 78.12 920 ARG A O 1
ATOM 7111 N N . ASP A 1 921 ? -29.201 40.374 -12.358 1.00 85.25 921 ASP A N 1
ATOM 7112 C CA . ASP A 1 921 ? -29.323 39.148 -11.553 1.00 85.25 921 ASP A CA 1
ATOM 7113 C C . ASP A 1 921 ? -29.697 39.431 -10.094 1.00 85.25 921 ASP A C 1
ATOM 7115 O O . ASP A 1 921 ? -30.543 38.726 -9.542 1.00 85.25 921 ASP A O 1
ATOM 7119 N N . VAL A 1 922 ? -29.108 40.459 -9.466 1.00 80.44 922 VAL A N 1
ATOM 7120 C CA . VAL A 1 922 ? -29.451 40.884 -8.093 1.00 80.44 922 VAL A CA 1
ATOM 7121 C C . VAL A 1 922 ? -30.927 41.263 -8.018 1.00 80.44 922 VAL A C 1
ATOM 7123 O O . VAL A 1 922 ? -31.662 40.715 -7.194 1.00 80.44 922 VAL A O 1
ATOM 7126 N N . MET A 1 923 ? -31.384 42.140 -8.914 1.00 72.56 923 MET A N 1
ATOM 7127 C CA . MET A 1 923 ? -32.771 42.607 -8.924 1.00 72.56 923 MET A CA 1
ATOM 7128 C C . MET A 1 923 ? -33.764 41.470 -9.215 1.00 72.56 923 MET A C 1
ATOM 7130 O O . MET A 1 923 ? -34.784 41.366 -8.533 1.00 72.56 923 MET A O 1
ATOM 7134 N N . THR A 1 924 ? -33.459 40.580 -10.166 1.00 77.38 924 THR A N 1
ATOM 7135 C CA . THR A 1 924 ? -34.288 39.400 -10.467 1.00 77.38 924 THR A CA 1
ATOM 7136 C C . THR A 1 924 ? -34.304 38.401 -9.308 1.00 77.38 924 THR A C 1
ATOM 7138 O O . THR A 1 924 ? -35.375 37.893 -8.968 1.00 77.38 924 THR A O 1
ATOM 7141 N N . THR A 1 925 ? -33.160 38.141 -8.667 1.00 82.94 925 THR A N 1
ATOM 7142 C CA . THR A 1 925 ? -33.051 37.232 -7.512 1.00 82.94 925 THR A CA 1
ATOM 7143 C C . THR A 1 925 ? -33.875 37.755 -6.340 1.00 82.94 925 THR A C 1
ATOM 7145 O O . THR A 1 925 ? -34.742 37.039 -5.845 1.00 82.94 925 THR A O 1
ATOM 7148 N N . MET A 1 926 ? -33.694 39.020 -5.950 1.00 77.06 926 MET A N 1
ATOM 7149 C CA . MET A 1 926 ? -34.445 39.627 -4.844 1.00 77.06 926 MET A CA 1
ATOM 7150 C C . MET A 1 926 ? -35.955 39.683 -5.124 1.00 77.06 926 MET A C 1
ATOM 7152 O O . MET A 1 926 ? -36.752 39.351 -4.249 1.00 77.06 926 MET A O 1
ATOM 7156 N N . ALA A 1 927 ? -36.362 40.044 -6.347 1.00 70.88 927 ALA A N 1
ATOM 7157 C CA . ALA A 1 927 ? -37.777 40.077 -6.727 1.00 70.88 927 ALA A CA 1
ATOM 7158 C C . ALA A 1 927 ? -38.428 38.682 -6.762 1.00 70.88 927 ALA A C 1
ATOM 7160 O O . ALA A 1 927 ? -39.623 38.561 -6.500 1.00 70.88 927 ALA A O 1
ATOM 7161 N N . SER A 1 928 ? -37.661 37.635 -7.083 1.00 78.06 928 SER A N 1
ATOM 7162 C CA . SER A 1 928 ? -38.192 36.274 -7.226 1.00 78.06 928 SER A CA 1
ATOM 7163 C C . SER A 1 928 ? -38.197 35.490 -5.915 1.00 78.06 928 SER A C 1
ATOM 7165 O O . SER A 1 928 ? -39.163 34.767 -5.670 1.00 78.06 928 SER A O 1
ATOM 7167 N N . LEU A 1 929 ? -37.153 35.640 -5.086 1.00 80.56 929 LEU A N 1
ATOM 7168 C CA . LEU A 1 929 ? -37.014 34.971 -3.784 1.00 80.56 929 LEU A CA 1
ATOM 7169 C C . LEU A 1 929 ? -37.807 35.656 -2.664 1.00 80.56 929 LEU A C 1
ATOM 7171 O O . LEU A 1 929 ? -38.181 35.000 -1.700 1.00 80.56 929 LEU A O 1
ATOM 7175 N N . GLY A 1 930 ? -38.136 36.944 -2.807 1.00 68.38 930 GLY A N 1
ATOM 7176 C CA . GLY A 1 930 ? -39.006 37.672 -1.874 1.00 68.38 930 GLY A CA 1
ATOM 7177 C C . GLY A 1 930 ? -40.494 37.288 -1.927 1.00 68.38 930 GLY A C 1
ATOM 7178 O O . GLY A 1 930 ? -41.320 38.002 -1.359 1.00 68.38 930 GLY A O 1
ATOM 7179 N N . ARG A 1 931 ? -40.859 36.208 -2.633 1.00 79.56 931 ARG A N 1
ATOM 7180 C CA . ARG A 1 931 ? -42.223 35.655 -2.688 1.00 79.56 931 ARG A CA 1
ATOM 7181 C C . ARG A 1 931 ? -42.382 34.535 -1.662 1.00 79.56 931 ARG A C 1
ATOM 7183 O O . ARG A 1 931 ? -41.459 33.764 -1.437 1.00 79.56 931 ARG A O 1
ATOM 7190 N N . GLU A 1 932 ? -43.582 34.409 -1.101 1.00 71.00 932 GLU A N 1
ATOM 7191 C CA . GLU A 1 932 ? -43.891 33.484 0.000 1.00 71.00 932 GLU A CA 1
ATOM 7192 C C . GLU A 1 932 ? -43.488 32.027 -0.306 1.00 71.00 932 GLU A C 1
ATOM 7194 O O . GLU A 1 932 ? -42.715 31.433 0.443 1.00 71.00 932 GLU A O 1
ATOM 7199 N N . ALA A 1 933 ? -43.886 31.487 -1.464 1.00 73.75 933 ALA A N 1
ATOM 7200 C CA . ALA A 1 933 ? -43.546 30.124 -1.901 1.00 73.75 933 ALA A CA 1
ATOM 7201 C C . ALA A 1 933 ? -42.076 29.920 -2.346 1.00 73.75 933 ALA A C 1
ATOM 7203 O O . ALA A 1 933 ? -41.717 28.841 -2.809 1.00 73.75 933 ALA A O 1
ATOM 7204 N N . TRP A 1 934 ? -41.225 30.947 -2.242 1.00 78.31 934 TRP A N 1
ATOM 7205 C CA . TRP A 1 934 ? -39.820 30.925 -2.673 1.00 78.31 934 TRP A CA 1
ATOM 7206 C C . TRP A 1 934 ? -38.816 31.114 -1.521 1.00 78.31 934 TRP A C 1
ATOM 7208 O O . TRP A 1 934 ? -37.609 31.177 -1.769 1.00 78.31 934 TRP A O 1
ATOM 7218 N N . GLY A 1 935 ? -39.296 31.186 -0.274 1.00 74.69 935 GLY A N 1
ATOM 7219 C CA . GLY A 1 935 ? -38.456 31.196 0.927 1.00 74.69 935 GLY A CA 1
ATOM 7220 C C . GLY A 1 935 ? -37.695 29.875 1.160 1.00 74.69 935 GLY A C 1
ATOM 7221 O O . GLY A 1 935 ? -38.061 28.851 0.591 1.00 74.69 935 GLY A O 1
ATOM 7222 N N . PRO A 1 936 ? -36.650 29.873 2.009 1.00 74.31 936 PRO A N 1
ATOM 7223 C CA . PRO A 1 936 ? -35.780 28.712 2.245 1.00 74.31 936 PRO A CA 1
ATOM 7224 C C . PRO A 1 936 ? -36.374 27.654 3.197 1.00 74.31 936 PRO A C 1
ATOM 7226 O O . PRO A 1 936 ? -35.789 26.585 3.367 1.00 74.31 936 PRO A O 1
ATOM 7229 N N . GLU A 1 937 ? -37.502 27.977 3.837 1.00 68.12 937 GLU A N 1
ATOM 7230 C CA . GLU A 1 937 ? -38.262 27.126 4.768 1.00 68.12 937 GLU A CA 1
ATOM 7231 C C . GLU A 1 937 ? -39.299 26.228 4.053 1.00 68.12 937 GLU A C 1
ATOM 7233 O O . GLU A 1 937 ? -39.851 25.322 4.680 1.00 68.12 937 GLU A O 1
ATOM 7238 N N . ASN A 1 938 ? -39.569 26.487 2.764 1.00 52.56 938 ASN A N 1
ATOM 7239 C CA . ASN A 1 938 ? -40.541 25.779 1.916 1.00 52.56 938 ASN A CA 1
ATOM 7240 C C . ASN A 1 938 ? -39.852 24.774 0.970 1.00 52.56 938 ASN A C 1
ATOM 7242 O O . ASN A 1 938 ? -40.444 23.692 0.755 1.00 52.56 938 ASN A O 1
#

Solvent-accessible surface area (backbone atoms only — not comparable to full-atom values): 53774 Å² total; per-residue (Å²): 137,91,73,84,54,32,79,61,55,70,69,53,64,50,64,7,58,61,42,46,49,54,24,52,62,42,38,32,73,84,37,73,84,70,44,37,33,42,45,42,42,38,33,63,83,48,59,38,96,93,49,94,52,67,50,89,86,67,69,36,62,74,35,29,57,43,32,62,58,82,60,57,56,24,40,40,40,36,35,63,80,82,72,43,31,38,40,22,37,62,73,88,52,79,73,52,35,77,77,77,43,82,72,84,47,59,70,54,47,51,71,58,36,49,51,77,43,60,48,44,48,92,48,46,56,63,50,43,39,51,59,14,62,78,39,46,83,21,28,42,31,28,47,70,95,56,69,61,93,90,64,53,66,82,39,26,65,36,77,44,46,75,53,46,54,56,22,47,31,56,48,61,38,46,46,53,74,62,56,48,30,34,32,42,52,8,20,52,40,24,31,52,8,54,27,40,24,49,71,40,48,82,78,36,66,26,24,43,60,37,49,51,37,26,51,54,44,23,38,75,74,68,23,82,41,56,45,57,84,53,24,33,19,50,9,53,44,28,34,42,93,86,36,69,77,32,67,55,65,42,76,94,33,51,26,33,26,41,36,44,20,22,19,31,94,61,17,22,20,63,36,31,45,52,46,35,56,78,23,53,63,52,75,69,44,41,55,53,46,56,34,33,51,50,26,31,51,59,44,54,74,66,38,21,38,67,39,46,45,62,57,45,40,50,49,34,50,52,42,49,48,51,43,33,40,76,68,44,31,30,50,83,59,70,68,61,41,59,74,64,48,49,56,40,44,33,40,73,60,32,45,36,30,32,43,34,68,36,53,81,25,57,70,20,69,56,42,76,82,47,83,55,74,73,57,18,54,20,41,40,56,51,63,43,54,46,41,20,32,29,40,43,40,33,42,48,34,46,31,61,92,56,33,51,64,40,62,70,36,75,88,35,24,78,34,49,31,63,89,49,43,72,73,41,44,54,42,2,24,41,41,43,32,38,36,32,36,25,28,77,88,28,63,46,74,50,50,79,59,87,74,52,67,71,51,50,32,29,34,46,65,53,52,18,43,64,88,76,44,70,53,65,97,58,84,74,76,73,81,76,79,93,70,89,90,82,85,90,85,84,87,90,87,80,92,80,90,84,90,83,90,81,82,92,80,86,80,97,84,80,84,88,80,89,84,92,77,93,78,89,82,86,89,78,90,53,70,64,60,54,50,52,50,50,46,51,50,53,35,44,68,76,51,77,48,58,52,28,73,61,99,58,35,33,23,35,45,79,55,67,42,64,40,71,59,69,57,86,79,24,66,44,42,33,36,40,39,20,78,55,78,75,64,90,52,50,36,33,31,41,40,69,50,59,91,62,54,71,66,48,52,53,53,36,64,76,66,68,70,58,88,83,46,45,83,38,53,61,95,67,82,68,58,78,89,80,57,76,91,87,78,82,76,88,92,50,53,69,47,53,46,70,28,56,50,57,89,86,63,67,50,27,37,32,25,46,32,38,17,51,42,84,80,70,68,44,72,73,46,45,36,48,67,33,34,40,40,59,94,68,92,56,82,61,66,64,51,46,66,50,89,87,47,47,69,54,57,51,43,54,52,49,48,56,54,49,55,56,53,56,57,62,64,70,63,74,77,81,79,84,87,87,87,85,79,95,82,84,81,90,83,85,83,90,90,87,86,90,87,81,93,86,87,90,86,88,69,100,67,68,66,72,60,52,54,62,57,68,61,81,72,56,86,81,52,63,74,60,66,75,68,61,85,68,93,61,84,90,67,65,64,74,59,83,87,23,52,57,84,82,26,73,39,69,51,52,25,33,27,45,92,68,88,58,51,50,40,73,77,64,67,44,64,62,50,26,47,41,86,49,58,65,64,53,49,72,71,57,63,18,27,27,29,25,39,35,26,53,47,84,52,100,86,50,74,77,89,80,60,89,56,59,78,36,54,23,44,36,36,26,34,53,60,78,86,54,78,91,57,88,73,75,64,50,40,44,35,38,30,61,78,62,88,68,79,89,69,77,63,67,76,28,42,34,42,37,34,37,40,44,78,72,49,76,66,77,78,81,70,52,77,64,55,49,48,52,54,49,48,49,49,52,55,29,34,55,66,35,43,72,36,84,51,43,41,96,91,111